Protein 5NFV (pdb70)

Organism: Francisella tularensis subsp. novicida (strain ATCC 15482 / CCUG 33449 / U112) (NCBI:txid401614)

Secondary structure (DSSP, 8-state):
---TTTT-BS---EEEEEEEEEEE-TTHHHHHHHHTHHHHHHHHHHHHHHHHHHHHHHHHHHHHHHHHH----HHHHHHHHHHHHHHTT---HHHHHHHHHHHHHHHHHHHHHHHTSHHHHTSSSGGGTS----HHHHHHHHHHHTT--SGGG-SS--SHHHHHHHHHHTTT-GGGGHHHHHHHHHHH--SS-TT-HHHIIIIIIHHHHHHHHHHHHHHHHH-GGGS-HHHHHHHTTTTTEES-BTTTTB---EE--HHHHT-SGGGGGSSSHHHHHHHHHHHH-B--TT-SSPBP-HHHHHHHHHHHHT-GGGGGGPPPPPPPPTT-----SS-------SHHHHHHHHHHHHHHHHH-B-TT--BHHHHHHHHHHHHHHT-S-TTS-EEETTHHHHHHHHHHTS-TTHHHHHHHHHHH---PPPSEEEHHHHHHHHHHHHHTS-SSS---HHHHHHHHHHTTHHHHHHHHHHHHHHHHHHHH--SS--GGGSGGGHHHHHHHHHHHHHHHHHHHHHHTT--------S-PPP--HHHHHHHHHHHHHHTTHHHHHHHHHHHHTSPP----EEE--TT-TTTTS---GGGHHHH-EEEEEETTEEEEEEE-SS---TTSHHHHHHTEEEEEEEEEEEE---HHHHHHHHHSSTTTHHHH---HHHHHHHHHTTT-SSPPPPTTS------HHHHHHHHHHHHHHHHH-TTGGGG---PPPGGG-SSHHHHHHHHHHHSEEEEEEEE-HHHHHHHHHTTSEEEEEEE-GGGSTT--SPPPHHHHHHHHHH-HHHHHS-SEEE-S--EEEEE---S----SB-TTS-EE-S-TT-SSSEE--SS-B-TTGGGGS-EEEEEEEEEESTTS----SHHHHHHHHHHHTGGG-EEEEEE--SS-SSEEEEE-TTS-EEEEEESSEE--SS--EEHHHHHHHHHHHHHHHHTTTPPP--HHHHHHHHHHHHHHHHHHHHHHHTEEEEEE---HHHHHHHHHHHHHHHHHHSB--TTS-TTSBTSTTB-B--SPPP--SGGGTTEETTEEEE--TT-SSS-TTT------------HHHHHHHHHTSSEEEEETTTTEEEEEEEGGGSS-SS---EEEEE--S-EEEE----EEEE-HHHHHHHHHHHTT---TT--B-HHHHHH---HHHHHHHHHHHHHHT--EE----EEEEEEE-TTS-EEESSS--TTS-SSHHHHHHHHHHHHHHHHHHHHHH--TTSPP--PPPHHHHHHHHHHS--

Radius of gyration: 39.19 Å; Cα contacts (8 Å, |Δi|>4): 1892; chains: 1; bounding box: 88×94×105 Å

GO terms:
  GO:0004530 deoxyribonuclease I activity (F, EXP)

Nearest PDB structures (foldseek):
  5nfv-assembly1_A  TM=1.001E+00  e=0.000E+00  Francisella tularensis subsp. novicida U112
  6i1l-assembly2_D  TM=9.624E-01  e=0.000E+00  Francisella tularensis subsp. novicida U112
  5ng6-assembly2_C  TM=7.417E-01  e=0.000E+00  Francisella tularensis subsp. novicida U112
  5ng6-assembly4_G  TM=7.381E-01  e=0.000E+00  Francisella tularensis subsp. novicida U112
  6gte-assembly1_A  TM=8.770E-01  e=0.000E+00  Francisella tularensis subsp. novicida U112

Solvent-accessible surface area: 66923 Å² total; per-residue (Å²): 210,77,20,10,0,92,138,10,24,45,72,2,29,27,89,59,76,0,161,7,30,2,56,38,48,73,95,0,55,103,30,1,132,82,108,24,8,12,131,82,2,43,131,41,31,114,12,38,118,38,0,60,63,0,0,34,58,4,0,26,77,0,6,58,78,8,0,68,62,4,70,2,49,73,115,43,0,78,79,4,9,72,14,35,70,120,48,90,219,49,132,62,96,94,14,87,143,68,30,103,57,4,37,52,63,0,24,142,71,0,13,110,93,0,67,119,19,125,54,34,121,34,0,37,58,66,46,0,9,44,27,164,194,12,43,0,20,97,34,0,90,90,5,96,118,110,71,92,125,11,12,162,101,52,103,79,0,91,71,13,69,45,0,16,127,11,1,88,63,7,129,68,40,26,72,23,0,96,38,20,12,94,83,33,91,54,5,2,19,70,106,100,52,88,63,0,0,4,50,40,0,0,40,26,1,0,23,48,0,3,43,0,43,40,46,4,84,42,2,73,120,105,3,75,147,8,6,74,76,112,67,2,46,129,20,0,30,111,0,0,30,9,92,51,7,35,114,73,79,104,110,93,117,79,71,1,41,1,76,48,0,3,48,8,1,0,0,5,20,1,2,16,15,56,4,0,24,46,1,29,12,2,3,34,11,8,97,45,112,91,75,89,73,51,41,73,0,1,38,52,10,3,68,82,47,9,133,138,76,131,28,149,68,1,133,152,27,132,5,48,70,2,89,100,1,29,39,21,124,82,151,70,75,34,109,91,52,101,183,25,129,14,0,18,40,0,0,56,47,0,46,46,12,8,103,115,17,52,76,45,120,5,95,83,117,88,26,2,71,99,7,0,35,83,19,1,70,36,1,108,50,115,156,35,59,20,48,84,0,21,0,40,32,53,152,23,8,40,71,11,0,84,90,32,22,114,60,126,39,15,2,34,47,3,26,121,69,65,106,105,144,259,104,173,157,46,98,29,30,14,1,67,46,0,49,84,2,2,67,36,23,14,164,130,134,101,120,144,182,53,26,130,4,120,96,0,5,38,28,2,19,41,2,15,107,16,8,95,89,8,40,127,45,56,104,76,6,32,123,30,0,131,104,9,84,86,148,57,94,84,55,0,16,65,44,110,8,57,110,19,5,97,42,0,28,60,1,0,42,50,4,26,71,0,6,94,56,0,93,5,1,50,36,21,151,48,142,84,172,87,114,158,60,94,56,33,110,95,4,3,97,5,0,42,51,0,13,148,37,1,30,73,0,71,52,9,30,39,44,0,83,69,4,7,77,84,187,22,184,63,80,117,86,24,55,2,1,5,58,2,30,33,9,6,48,17,12,21,67,84,102,14,44,64,5,0,3,3,4,1,28,34,112,126,89,24,14,0,0,0,2,4,74,153,46,39,137,13,3,49,88,141,11,30,165,118,35,148,17,171,15,18,100,6,8,19,4,37,42,3,64,20,0,76,146,46,0,23,132,31,0,16,38,105,186,25,54,176,99,14,106,18,60,154,48,16,50,96,0,50,30,35,1,8,16,21,135,142,24,97,47,63,195,87,106,121,61,82,156,50,63,55,117,9,0,46,77,1,0,53,11,0,43,112,2,7,69,92,21,100,73,30,119,101,28,40,35,201,49,29,91,23,115,176,4,95,19,14,65,68,0,15,95,38,0,36,31,50,0,12,70,11,59,68,50,52,0,27,75,82,40,0,60,40,4,8,89,103,11,66,0,2,5,0,20,0,54,27,148,25,30,36,110,205,48,207,54,163,32,60,37,70,3,27,6,1,82,0,0,14,34,148,107,0,40,141,74,14,8,0,16,0,24,18,97,5,68,2,28,18,38,71,82,72,51,105,120,150,93,67,63,67,33,137,101,52,29,83,44,198,41,206,84,28,93,107,181,97,21,87,66,129,132,58,68,34,142,51,111,130,59,6,68,70,32,9,38,0,49,0,25,0,22,0,4,33,79,27,78,48,40,114,143,14,48,84,72,0,14,97,13,0,67,132,62,8,152,80,3,38,0,0,0,0,25,83,26,172,124,12,24,3,17,18,0,0,0,29,46,180,4,47,4,67,83,38,70,25,6,11,76,23,49,117,146,126,57,85,43,65,48,54,85,112,11,60,63,9,53,158,53,72,100,64,6,157,159,36,31,65,67,49,81,89,12,115,89,94,15,42,30,3,3,47,73,0,8,88,43,0,0,86,21,0,28,118,44,28,0,0,0,0,0,14,46,89,199,38,101,67,78,15,3,32,53,3,3,58,37,0,2,73,48,0,11,4,5,8,34,86,111,56,101,40,79,117,48,0,0,10,3,66,0,12,0,0,0,28,62,46,118,55,78,196,132,18,40,79,19,22,0,0,0,0,4,0,45,37,32,68,6,69,135,0,0,2,23,2,0,0,11,31,37,19,148,12,168,63,107,46,35,73,114,6,58,108,34,0,52,70,3,51,135,1,30,25,38,107,121,111,37,14,1,48,2,24,3,29,5,151,71,21,74,104,189,79,5,153,28,154,25,70,0,3,0,97,17,12,0,21,64,86,67,244,164,118,24,114,90,14,92,0,22,106,38,3,43,107,15,1,137,116,57,96,20,130,17,42,141,22,60,71,4,63,82,36,3,25,58,42,93,58,138,162,0,0,38,76,0,6,52,1,0,58,26,0,6,63,6,44,0,58,155,129,114,15,2,4,1,0,11,34,42,128,118,30,83,30,16,28,3,125,162,16,83,170,50,18,0,72,26,36,36,0,0,5,0,1,1,1,0,1,2,0,20,16,0,9,27,59,2,105,117,34,123,120,87,144,201,31,81,21,65,11,120,68,122,65,0,32,118,61,1,39,90,67,72,102

Foldseek 3Di:
DAFLLFPQWLFAWDWDWFKFFWFFDDCQVVLCVVVVQAVVQVVVQLLVVLLLVLLLLVVQVLQVVLLLPDFAPLVLLVQLLVLVVVVVVDVDPVSVVSNCVSLLVRLVSSLVSSVPDPCVVQSLDLQCQANPVHPSVVVLVVCVVVVHFDCPVDDSQDTSVSNNVSSCVCNPQSVLCNVVSVLVCLCSDSDQDCNHLSCLLRVFFSVLLSLLLVLVVVCCVPPVPLDDQVLCCPQLVVLQWDQAQQVVRDRHIGGDGPVSCSSSSVSSQCSAQSNLLSVQCLQAFAADPVAPDTRGHPLRSLVVVCVVVVHCVSVVSRGDRRDHRHSDDDDHPYDDFDADQALLSLLVVVLVLVVLQQPDAAPVRDHLLVLLLVLLVCVLVVVDDQQFFWFFPDVLQLVLCCVQVVGRCLQVVLLVCVVVLVPDDDRIDGSVSSQVSQVVVCVVDDPVNGGHVSSSSVVSNPLSCLVVVLVVLSVVSVVVCVVGNDDNPRCCLPLVVLVVLLSSVVNLVSLVVSLSNLVRRDDDPNDDPPDDGHHDVVSCRRSVVSSVSSVVSPSSVVNSLVSNLDDDDFPFKGFRQLPASLQFQDQAPVCQLRNQWWWKAADNFIKIKGFRNVDRCCPPDVNLVVQFDAGIKTKHKFADPPCVPRLCCVCCPPVCVVVLPDDVLLVVCQQQVLLAQPDDHDPPGHNDHHDQVNVLVNVVSSVSVQCVDPPNVVLVQDDDDSVPDPHNVVVVLSCRQSRIAIDITRGDPVSVSVCVVVNRMTMIIGDDPCPDPPHPDQDDLSVLLVVLQPDPVCRVRPFKHWHTPKTKMKGAQRDAWDQPFAAQDWAADDAPLAPDRTDGHRHTDTVVVVSNGMTMMIITMMMGSSSRHADDPQQVVLLVSCLVVVQQEWAWFWDDDPVALIWIFIAHLLLFTPDTDGLQWDDDPRGIHGCPVVLVVLVVCCVVCVVSSRDRDCSVVSLVVSLVRVLVVVVVVCRVRVYFYEYEDDPVSVVSVLSSVQVNQVCLQWAADSPDDCPRARHSNITRRQFHHDDDSVVCPQHTGSYGYAHLPLLFAAAQQQRDADPQPDDDDALVVLLVSLLQWPFWWADPVVQWIKTWHFQCSDDDNPGGDIAIFILDDWFWDDDDVFIDIDRLRVVVVVLCVVVVNDRNVGDTCSVVLSPDRDRVSSNSVSVSVVRSNDQAHDGCGWGWARGAAPVRDIDTLCDHDPRTHNTRSSSSSSLSSVLVSVLSVQSNPDDPPDDGDSHDDPVNSSVCSNPSND

InterPro domains:
  IPR027620 CRISPR-associated endonuclease Cas12a [TIGR04330] (4-1299)
  IPR040787 Cas12a, REC1 domain [PF18501] (48-328)
  IPR040852 Cas12a, RuvC nuclease domain [PF18516] (892-1299)
  IPR040882 Cas12a, nuclease domain [PF18510] (1085-1245)
  IPR053993 Cas12a, PI domain [PF22222] (663-762)
  IPR054116 Cas12a, REC2 domain [PF21918] (344-587)

B-factor: mean 70.41, std 25.53, range [25.02, 301.12]

Structure (mmCIF, N/CA/C/O backbone):
data_5NFV
#
_entry.id   5NFV
#
_cell.length_a   82.421
_cell.length_b   143.703
_cell.length_c   84.628
_cell.angle_alpha   90.00
_cell.angle_beta   94.16
_cell.angle_gamma   90.00
#
_symmetry.space_group_name_H-M   'P 1 21 1'
#
loop_
_entity.id
_entity.type
_entity.pdbx_description
1 polymer 'CRISPR-associated endonuclease Cpf1'
2 polymer pre-crRNA
3 polymer 'DNA target strand'
4 polymer 'DNA non-target strand'
5 non-polymer 'MAGNESIUM ION'
6 non-polymer 2-[3-(2-HYDROXY-1,1-DIHYDROXYMETHYL-ETHYLAMINO)-PROPYLAMINO]-2-HYDROXYMETHYL-PROPANE-1,3-DIOL
7 water water
#
loop_
_atom_site.group_PDB
_atom_site.id
_atom_site.type_symbol
_atom_site.label_atom_id
_atom_site.label_alt_id
_atom_site.label_comp_id
_atom_site.label_asym_id
_atom_site.label_entity_id
_atom_site.label_seq_id
_atom_site.pdbx_PDB_ins_code
_atom_site.Cartn_x
_atom_site.Cartn_y
_atom_site.Cartn_z
_atom_site.occupancy
_atom_site.B_iso_or_equiv
_atom_site.auth_seq_id
_atom_site.auth_comp_id
_atom_site.auth_asym_id
_atom_site.auth_atom_id
_atom_site.pdbx_PDB_model_num
ATOM 1 N N . ASN A 1 2 ? 115.498 -39.731 260.423 1.00 108.68 0 ASN A N 1
ATOM 2 C CA . ASN A 1 2 ? 115.916 -38.341 260.274 1.00 107.04 0 ASN A CA 1
ATOM 3 C C . ASN A 1 2 ? 114.741 -37.437 259.906 1.00 102.83 0 ASN A C 1
ATOM 4 O O . ASN A 1 2 ? 114.931 -36.363 259.335 1.00 104.08 0 ASN A O 1
ATOM 9 N N . ALA A 1 3 ? 113.529 -37.875 260.232 1.00 95.65 1 ALA A N 1
ATOM 10 C CA . ALA A 1 3 ? 112.324 -37.098 259.977 1.00 80.15 1 ALA A CA 1
ATOM 11 C C . ALA A 1 3 ? 111.936 -36.310 261.223 1.00 66.53 1 ALA A C 1
ATOM 12 O O . ALA A 1 3 ? 111.959 -36.838 262.340 1.00 67.53 1 ALA A O 1
ATOM 14 N N . SER A 1 4 ? 111.574 -35.048 261.022 1.00 56.82 2 SER A N 1
ATOM 15 C CA . SER A 1 4 ? 111.254 -34.172 262.140 1.00 52.82 2 SER A CA 1
ATOM 16 C C . SER A 1 4 ? 109.954 -34.590 262.813 1.00 51.87 2 SER A C 1
ATOM 17 O O . SER A 1 4 ? 108.990 -34.984 262.152 1.00 54.86 2 SER A O 1
ATOM 20 N N . ILE A 1 5 ? 109.932 -34.493 264.144 1.00 46.80 3 ILE A N 1
ATOM 21 C CA . ILE A 1 5 ? 108.701 -34.729 264.885 1.00 44.33 3 ILE A CA 1
ATOM 22 C C . ILE A 1 5 ? 107.662 -33.661 264.585 1.00 45.43 3 ILE A C 1
ATOM 23 O O . ILE A 1 5 ? 106.474 -33.858 264.863 1.00 53.00 3 ILE A O 1
ATOM 28 N N . TYR A 1 6 ? 108.080 -32.519 264.047 1.00 39.57 4 TYR A N 1
ATOM 29 C CA . TYR A 1 6 ? 107.169 -31.447 263.678 1.00 41.14 4 TYR A CA 1
ATOM 30 C C . TYR A 1 6 ? 106.628 -31.611 262.262 1.00 45.40 4 TYR A C 1
ATOM 31 O O . TYR A 1 6 ? 105.973 -30.700 261.742 1.00 44.76 4 TYR A O 1
ATOM 40 N N . GLN A 1 7 ? 106.872 -32.764 261.642 1.00 45.75 5 GLN A N 1
ATOM 41 C CA . GLN A 1 7 ? 106.535 -32.968 260.237 1.00 51.52 5 GLN A CA 1
ATOM 42 C C . GLN A 1 7 ? 105.064 -32.691 259.946 1.00 52.82 5 GLN A C 1
ATOM 43 O O . GLN A 1 7 ? 104.729 -32.135 258.895 1.00 52.41 5 GLN A O 1
ATOM 49 N N . GLU A 1 8 ? 104.171 -33.088 260.849 1.00 54.13 6 GLU A N 1
ATOM 50 C CA . GLU A 1 8 ? 102.747 -32.898 260.617 1.00 54.28 6 GLU A CA 1
ATOM 51 C C . GLU A 1 8 ? 102.271 -31.485 260.918 1.00 53.03 6 GLU A C 1
ATOM 52 O O . GLU A 1 8 ? 101.094 -31.189 260.695 1.00 52.87 6 GLU A O 1
ATOM 58 N N . PHE A 1 9 ? 103.142 -30.608 261.420 1.00 53.41 7 PHE A N 1
ATOM 59 C CA . PHE A 1 9 ? 102.747 -29.235 261.729 1.00 46.22 7 PHE A CA 1
ATOM 60 C C . PHE A 1 9 ? 103.069 -28.355 260.527 1.00 48.95 7 PHE A C 1
ATOM 61 O O . PHE A 1 9 ? 104.070 -27.638 260.469 1.00 51.49 7 PHE A O 1
ATOM 69 N N . VAL A 1 10 ? 102.159 -28.404 259.565 1.00 51.25 8 VAL A N 1
ATOM 70 C CA . VAL A 1 10 ? 102.327 -27.810 258.249 1.00 45.91 8 VAL A CA 1
ATOM 71 C C . VAL A 1 10 ? 100.939 -27.472 257.728 1.00 42.75 8 VAL A C 1
ATOM 72 O O . VAL A 1 10 ? 99.983 -28.216 257.961 1.00 43.30 8 VAL A O 1
ATOM 76 N N . ASN A 1 11 ? 100.818 -26.340 257.041 1.00 41.30 9 ASN A N 1
ATOM 77 C CA . ASN A 1 11 ? 99.517 -25.879 256.560 1.00 43.81 9 ASN A CA 1
ATOM 78 C C . ASN A 1 11 ? 98.500 -25.835 257.700 1.00 49.44 9 ASN A C 1
ATOM 79 O O . ASN A 1 11 ? 97.336 -26.207 257.539 1.00 58.23 9 ASN A O 1
ATOM 84 N N . LYS A 1 12 ? 98.946 -25.374 258.871 1.00 41.38 10 LYS A N 1
ATOM 85 C CA . LYS A 1 12 ? 98.099 -25.420 260.057 1.00 39.45 10 LYS A CA 1
ATOM 86 C C . LYS A 1 12 ? 97.117 -24.257 260.098 1.00 39.42 10 LYS A C 1
ATOM 87 O O . LYS A 1 12 ? 95.923 -24.451 260.348 1.00 46.62 10 LYS A O 1
ATOM 93 N N . TYR A 1 13 ? 97.595 -23.040 259.872 1.00 32.13 11 TYR A N 1
ATOM 94 C CA . TYR A 1 13 ? 96.707 -21.893 259.930 1.00 36.50 11 TYR A CA 1
ATOM 95 C C . TYR A 1 13 ? 97.192 -20.839 258.947 1.00 38.65 11 TYR A C 1
ATOM 96 O O . TYR A 1 13 ? 98.363 -20.803 258.564 1.00 41.03 11 TYR A O 1
ATOM 105 N N . SER A 1 14 ? 96.269 -19.991 258.534 1.00 31.45 12 SER A N 1
ATOM 106 C CA . SER A 1 14 ? 96.557 -18.985 257.530 1.00 38.32 12 SER A CA 1
ATOM 107 C C . SER A 1 14 ? 97.123 -17.734 258.181 1.00 36.84 12 SER A C 1
ATOM 108 O O . SER A 1 14 ? 96.900 -17.464 259.364 1.00 33.22 12 SER A O 1
ATOM 111 N N . LEU A 1 15 ? 97.851 -16.955 257.386 1.00 29.77 13 LEU A N 1
ATOM 112 C CA . LEU A 1 15 ? 98.177 -15.609 257.824 1.00 33.76 13 LEU A CA 1
ATOM 113 C C . LEU A 1 15 ? 98.313 -14.710 256.608 1.00 42.42 13 LEU A C 1
ATOM 114 O O . LEU A 1 15 ? 98.435 -15.173 255.474 1.00 41.96 13 LEU A O 1
ATOM 119 N N . SER A 1 16 ? 98.258 -13.410 256.862 1.00 43.95 14 SER A N 1
ATOM 120 C CA . SER A 1 16 ? 98.320 -12.402 255.819 1.00 38.50 14 SER A CA 1
ATOM 121 C C . SER A 1 16 ? 99.681 -11.726 255.845 1.00 37.34 14 SER A C 1
ATOM 122 O O . SER A 1 16 ? 100.222 -11.435 256.918 1.00 43.09 14 SER A O 1
ATOM 125 N N . LYS A 1 17 ? 100.230 -11.489 254.659 1.00 33.92 15 LYS A N 1
ATOM 126 C CA . LYS A 1 17 ? 101.540 -10.877 254.514 1.00 35.65 15 LYS A CA 1
ATOM 127 C C . LYS A 1 17 ? 101.470 -9.871 253.379 1.00 45.82 15 LYS A C 1
ATOM 128 O O . LYS A 1 17 ? 100.543 -9.894 252.570 1.00 51.25 15 LYS A O 1
ATOM 134 N N . THR A 1 18 ? 102.442 -8.967 253.325 1.00 40.90 16 THR A N 1
ATOM 135 C CA . THR A 1 18 ? 102.550 -8.057 252.192 1.00 43.87 16 THR A CA 1
ATOM 136 C C . THR A 1 18 ? 103.976 -8.084 251.676 1.00 39.62 16 THR A C 1
ATOM 137 O O . THR A 1 18 ? 104.924 -7.873 252.441 1.00 33.72 16 THR A O 1
ATOM 141 N N . LEU A 1 19 ? 104.121 -8.352 250.385 1.00 33.40 17 LEU A N 1
ATOM 142 C CA . LEU A 1 19 ? 105.418 -8.384 249.735 1.00 36.22 17 LEU A CA 1
ATOM 143 C C . LEU A 1 19 ? 105.674 -7.051 249.043 1.00 45.00 17 LEU A C 1
ATOM 144 O O . LEU A 1 19 ? 104.750 -6.406 248.543 1.00 51.36 17 LEU A O 1
ATOM 149 N N . ARG A 1 20 ? 106.933 -6.626 249.035 1.00 45.11 18 ARG A N 1
ATOM 150 C CA . ARG A 1 20 ? 107.298 -5.310 248.531 1.00 40.32 18 ARG A CA 1
ATOM 151 C C . ARG A 1 20 ? 108.330 -5.441 247.423 1.00 40.59 18 ARG A C 1
ATOM 152 O O . ARG A 1 20 ? 109.321 -6.165 247.568 1.00 35.63 18 ARG A O 1
ATOM 160 N N . PHE A 1 21 ? 108.095 -4.730 246.323 1.00 43.00 19 PHE A N 1
ATOM 161 C CA . PHE A 1 21 ? 108.975 -4.769 245.166 1.00 41.84 19 PHE A CA 1
ATOM 162 C C . PHE A 1 21 ? 109.171 -3.361 244.629 1.00 40.89 19 PHE A C 1
ATOM 163 O O . PHE A 1 21 ? 108.413 -2.436 244.936 1.00 39.70 19 PHE A O 1
ATOM 171 N N . GLU A 1 22 ? 110.206 -3.217 243.815 1.00 41.36 20 GLU A N 1
ATOM 172 C CA . GLU A 1 22 ? 110.396 -2.016 243.024 1.00 49.49 20 GLU A CA 1
ATOM 173 C C . GLU A 1 22 ? 109.729 -2.205 241.668 1.00 49.44 20 GLU A C 1
ATOM 174 O O . GLU A 1 22 ? 109.744 -3.302 241.104 1.00 43.16 20 GLU A O 1
ATOM 180 N N . LEU A 1 23 ? 109.130 -1.136 241.155 1.00 51.16 21 LEU A N 1
ATOM 181 C CA . LEU A 1 23 ? 108.551 -1.136 239.818 1.00 47.07 21 LEU A CA 1
ATOM 182 C C . LEU A 1 23 ? 109.509 -0.406 238.887 1.00 46.43 21 LEU A C 1
ATOM 183 O O . LEU A 1 23 ? 109.791 0.781 239.090 1.00 42.43 21 LEU A O 1
ATOM 188 N N . ILE A 1 24 ? 110.031 -1.122 237.894 1.00 45.59 22 ILE A N 1
ATOM 189 C CA . ILE A 1 24 ? 110.925 -0.545 236.893 1.00 50.84 22 ILE A CA 1
ATOM 190 C C . ILE A 1 24 ? 110.082 -0.172 235.674 1.00 53.59 22 ILE A C 1
ATOM 191 O O . ILE A 1 24 ? 109.589 -1.077 234.978 1.00 50.05 22 ILE A O 1
ATOM 196 N N . PRO A 1 25 ? 109.897 1.111 235.374 1.00 57.64 23 PRO A N 1
ATOM 197 C CA . PRO A 1 25 ? 109.174 1.477 234.149 1.00 52.24 23 PRO A CA 1
ATOM 198 C C . PRO A 1 25 ? 109.820 0.846 232.923 1.00 54.73 23 PRO A C 1
ATOM 199 O O . PRO A 1 25 ? 111.046 0.784 232.806 1.00 47.01 23 PRO A O 1
ATOM 203 N N . GLN A 1 26 ? 108.977 0.377 232.006 1.00 52.59 24 GLN A N 1
ATOM 204 C CA . GLN A 1 26 ? 109.412 -0.343 230.817 1.00 55.30 24 GLN A CA 1
ATOM 205 C C . GLN A 1 26 ? 109.099 0.468 229.568 1.00 59.21 24 GLN A C 1
ATOM 206 O O . GLN A 1 26 ? 107.967 0.932 229.392 1.00 62.93 24 GLN A O 1
ATOM 212 N N . GLY A 1 27 ? 110.098 0.633 228.706 1.00 62.85 25 GLY A N 1
ATOM 213 C CA . GLY A 1 27 ? 109.841 1.226 227.400 1.00 57.81 25 GLY A CA 1
ATOM 214 C C . GLY A 1 27 ? 109.577 2.716 227.507 1.00 59.98 25 GLY A C 1
ATOM 215 O O . GLY A 1 27 ? 110.294 3.451 228.197 1.00 63.87 25 GLY A O 1
ATOM 216 N N . LYS A 1 28 ? 108.551 3.183 226.801 1.00 67.43 26 LYS A N 1
ATOM 217 C CA . LYS A 1 28 ? 108.186 4.594 226.807 1.00 70.14 26 LYS A CA 1
ATOM 218 C C . LYS A 1 28 ? 107.236 4.943 227.948 1.00 66.48 26 LYS A C 1
ATOM 219 O O . LYS A 1 28 ? 106.660 6.033 227.947 1.00 65.15 26 LYS A O 1
ATOM 225 N N . THR A 1 29 ? 107.080 4.046 228.925 1.00 63.86 27 THR A N 1
ATOM 226 C CA . THR A 1 29 ? 106.138 4.269 230.017 1.00 64.83 27 THR A CA 1
ATOM 227 C C . THR A 1 29 ? 106.473 5.537 230.794 1.00 65.24 27 THR A C 1
ATOM 228 O O . THR A 1 29 ? 105.628 6.426 230.946 1.00 66.90 27 THR A O 1
ATOM 232 N N . LEU A 1 30 ? 107.700 5.633 231.312 1.00 61.68 28 LEU A N 1
ATOM 233 C CA . LEU A 1 30 ? 108.054 6.785 232.138 1.00 58.83 28 LEU A CA 1
ATOM 234 C C . LEU A 1 30 ? 107.878 8.096 231.373 1.00 61.51 28 LEU A C 1
ATOM 235 O O . LEU A 1 30 ? 107.345 9.075 231.913 1.00 62.05 28 LEU A O 1
ATOM 240 N N . GLU A 1 31 ? 108.312 8.136 230.113 1.00 57.07 29 GLU A N 1
ATOM 241 C CA . GLU A 1 31 ? 108.145 9.360 229.340 1.00 65.06 29 GLU A CA 1
ATOM 242 C C . GLU A 1 31 ? 106.676 9.721 229.169 1.00 65.80 29 GLU A C 1
ATOM 243 O O . GLU A 1 31 ? 106.329 10.907 229.160 1.00 69.25 29 GLU A O 1
ATOM 249 N N . ASN A 1 32 ? 105.797 8.726 229.040 1.00 61.44 30 ASN A N 1
ATOM 250 C CA . ASN A 1 32 ? 104.374 9.028 228.923 1.00 61.21 30 ASN A CA 1
ATOM 251 C C . ASN A 1 32 ? 103.798 9.504 230.255 1.00 62.40 30 ASN A C 1
ATOM 252 O O . ASN A 1 32 ? 103.007 10.458 230.293 1.00 62.81 30 ASN A O 1
ATOM 257 N N . ILE A 1 33 ? 104.200 8.864 231.359 1.00 55.62 31 ILE A N 1
ATOM 258 C CA . ILE A 1 33 ? 103.823 9.332 232.692 1.00 59.27 31 ILE A CA 1
ATOM 259 C C . ILE A 1 33 ? 104.161 10.809 232.841 1.00 64.27 31 ILE A C 1
ATOM 260 O O . ILE A 1 33 ? 103.302 11.640 233.158 1.00 56.38 31 ILE A O 1
ATOM 265 N N . LYS A 1 34 ? 105.435 11.150 232.632 1.00 70.87 32 LYS A N 1
ATOM 266 C CA . LYS A 1 34 ? 105.851 12.539 232.743 1.00 72.85 32 LYS A CA 1
ATOM 267 C C . LYS A 1 34 ? 105.160 13.412 231.709 1.00 80.08 32 LYS A C 1
ATOM 268 O O . LYS A 1 34 ? 105.001 14.617 231.937 1.00 83.36 32 LYS A O 1
ATOM 274 N N . ALA A 1 35 ? 104.724 12.825 230.590 1.00 83.78 33 ALA A N 1
ATOM 275 C CA . ALA A 1 35 ? 104.019 13.586 229.564 1.00 83.97 33 ALA A CA 1
ATOM 276 C C . ALA A 1 35 ? 102.626 13.995 230.020 1.00 80.48 33 ALA A C 1
ATOM 277 O O . ALA A 1 35 ? 102.127 15.049 229.606 1.00 80.88 33 ALA A O 1
ATOM 279 N N . ARG A 1 36 ? 101.973 13.178 230.849 1.00 75.68 34 ARG A N 1
ATOM 280 C CA . ARG A 1 36 ? 100.694 13.562 231.437 1.00 71.84 34 ARG A CA 1
ATOM 281 C C . ARG A 1 36 ? 100.833 14.129 232.846 1.00 67.06 34 ARG A C 1
ATOM 282 O O . ARG A 1 36 ? 99.827 14.527 233.442 1.00 63.46 34 ARG A O 1
ATOM 290 N N . GLY A 1 37 ? 102.047 14.186 233.386 1.00 66.44 35 GLY A N 1
ATOM 291 C CA . GLY A 1 37 ? 102.250 14.755 234.710 1.00 69.46 35 GLY A CA 1
ATOM 292 C C . GLY A 1 37 ? 101.536 14.014 235.820 1.00 69.43 35 GLY A C 1
ATOM 293 O O . GLY A 1 37 ? 101.019 14.642 236.753 1.00 67.02 35 GLY A O 1
ATOM 294 N N . LEU A 1 38 ? 101.502 12.683 235.744 1.00 68.47 36 LEU A N 1
ATOM 295 C CA . LEU A 1 38 ? 100.758 11.906 236.729 1.00 63.43 36 LEU A CA 1
ATOM 296 C C . LEU A 1 38 ? 101.418 11.961 238.101 1.00 64.67 36 LEU A C 1
ATOM 297 O O . LEU A 1 38 ? 100.731 12.070 239.123 1.00 64.00 36 LEU A O 1
ATOM 302 N N . ILE A 1 39 ? 102.749 11.894 238.140 1.00 63.93 37 ILE A N 1
ATOM 303 C CA . ILE A 1 39 ? 103.469 11.768 239.405 1.00 62.53 37 ILE A CA 1
ATOM 304 C C . ILE A 1 39 ? 103.300 13.027 240.250 1.00 62.58 37 ILE A C 1
ATOM 305 O O . ILE A 1 39 ? 102.910 12.963 241.425 1.00 54.89 37 ILE A O 1
ATOM 310 N N . LEU A 1 40 ? 103.606 14.191 239.665 1.00 67.66 38 LEU A N 1
ATOM 311 C CA . LEU A 1 40 ? 103.423 15.450 240.380 1.00 69.92 38 LEU A CA 1
ATOM 312 C C . LEU A 1 40 ? 101.974 15.632 240.805 1.00 70.39 38 LEU A C 1
ATOM 313 O O . LEU A 1 40 ? 101.693 16.086 241.923 1.00 75.23 38 LEU A O 1
ATOM 318 N N . ASP A 1 41 ? 101.040 15.283 239.921 1.00 65.50 39 ASP A N 1
ATOM 319 C CA . ASP A 1 41 ? 99.632 15.351 240.281 1.00 67.82 39 ASP A CA 1
ATOM 320 C C . ASP A 1 41 ? 99.338 14.493 241.504 1.00 64.53 39 ASP A C 1
ATOM 321 O O . ASP A 1 41 ? 98.523 14.870 242.351 1.00 62.49 39 ASP A O 1
ATOM 326 N N . ASP A 1 42 ? 99.996 13.337 241.617 1.00 65.82 40 ASP A N 1
ATOM 327 C CA . ASP A 1 42 ? 99.748 12.468 242.760 1.00 65.72 40 ASP A CA 1
ATOM 328 C C . ASP A 1 42 ? 100.401 13.000 244.027 1.00 61.49 40 ASP A C 1
ATOM 329 O O . ASP A 1 42 ? 99.892 12.763 245.128 1.00 57.85 40 ASP A O 1
ATOM 334 N N . GLU A 1 43 ? 101.521 13.711 243.904 1.00 60.83 41 GLU A N 1
ATOM 335 C CA . GLU A 1 43 ? 102.070 14.403 245.065 1.00 64.08 41 GLU A CA 1
ATOM 336 C C . GLU A 1 43 ? 101.088 15.452 245.576 1.00 73.31 41 GLU A C 1
ATOM 337 O O . GLU A 1 43 ? 100.695 15.451 246.757 1.00 81.12 41 GLU A O 1
ATOM 343 N N . LYS A 1 44 ? 100.667 16.348 244.681 1.00 75.54 42 LYS A N 1
ATOM 344 C CA . LYS A 1 44 ? 99.641 17.325 245.019 1.00 76.45 42 LYS A CA 1
ATOM 345 C C . LYS A 1 44 ? 98.428 16.647 245.649 1.00 72.28 42 LYS A C 1
ATOM 346 O O . LYS A 1 44 ? 97.896 17.113 246.661 1.00 72.28 42 LYS A O 1
ATOM 352 N N . ARG A 1 45 ? 97.990 15.526 245.069 1.00 64.62 43 ARG A N 1
ATOM 353 C CA . ARG A 1 45 ? 96.808 14.847 245.582 1.00 62.04 43 ARG A CA 1
ATOM 354 C C . ARG A 1 45 ? 97.050 14.259 246.961 1.00 65.85 43 ARG A C 1
ATOM 355 O O . ARG A 1 45 ? 96.122 14.196 247.772 1.00 69.45 43 ARG A O 1
ATOM 363 N N . ALA A 1 46 ? 98.273 13.811 247.248 1.00 63.53 44 ALA A N 1
ATOM 364 C CA . ALA A 1 46 ? 98.563 13.290 248.580 1.00 55.03 44 ALA A CA 1
ATOM 365 C C . ALA A 1 46 ? 98.471 14.395 249.624 1.00 60.53 44 ALA A C 1
ATOM 366 O O . ALA A 1 46 ? 97.847 14.218 250.681 1.00 57.36 44 ALA A O 1
ATOM 368 N N . LYS A 1 47 ? 99.067 15.557 249.333 1.00 63.36 45 LYS A N 1
ATOM 369 C CA . LYS A 1 47 ? 98.975 16.671 250.275 1.00 57.05 45 LYS A CA 1
ATOM 370 C C . LYS A 1 47 ? 97.531 17.146 250.430 1.00 61.33 45 LYS A C 1
ATOM 371 O O . LYS A 1 47 ? 97.048 17.366 251.552 1.00 64.41 45 LYS A O 1
ATOM 377 N N . ASP A 1 48 ? 96.819 17.295 249.309 1.00 63.66 46 ASP A N 1
ATOM 378 C CA . ASP A 1 48 ? 95.414 17.690 249.363 1.00 67.31 46 ASP A CA 1
ATOM 379 C C . ASP A 1 48 ? 94.584 16.683 250.148 1.00 65.20 46 ASP A C 1
ATOM 380 O O . ASP A 1 48 ? 93.656 17.059 250.869 1.00 62.39 46 ASP A O 1
ATOM 385 N N . TYR A 1 49 ? 94.898 15.395 250.004 1.00 62.06 47 TYR A N 1
ATOM 386 C CA . TYR A 1 49 ? 94.189 14.350 250.732 1.00 53.58 47 TYR A CA 1
ATOM 387 C C . TYR A 1 49 ? 94.412 14.498 252.230 1.00 53.27 47 TYR A C 1
ATOM 388 O O . TYR A 1 49 ? 93.458 14.471 253.021 1.00 58.28 47 TYR A O 1
ATOM 397 N N . LYS A 1 50 ? 95.672 14.674 252.640 1.00 47.09 48 LYS A N 1
ATOM 398 C CA . LYS A 1 50 ? 95.950 14.956 254.045 1.00 52.31 48 LYS A CA 1
ATOM 399 C C . LYS A 1 50 ? 95.099 16.122 254.544 1.00 54.48 48 LYS A C 1
ATOM 400 O O . LYS A 1 50 ? 94.426 16.025 255.580 1.00 53.83 48 LYS A O 1
ATOM 406 N N . LYS A 1 51 ? 95.096 17.229 253.799 1.00 55.26 49 LYS A N 1
ATOM 407 C CA . LYS A 1 51 ? 94.326 18.396 254.221 1.00 61.79 49 LYS A CA 1
ATOM 408 C C . LYS A 1 51 ? 92.838 18.068 254.340 1.00 59.23 49 LYS A C 1
ATOM 409 O O . LYS A 1 51 ? 92.182 18.449 255.317 1.00 53.93 49 LYS A O 1
ATOM 415 N N . ALA A 1 52 ? 92.286 17.365 253.348 1.00 59.51 50 ALA A N 1
ATOM 416 C CA . ALA A 1 52 ? 90.876 16.993 253.398 1.00 57.67 50 ALA A CA 1
ATOM 417 C C . ALA A 1 52 ? 90.563 16.183 254.648 1.00 59.32 50 ALA A C 1
ATOM 418 O O . ALA A 1 52 ? 89.546 16.420 255.316 1.00 57.42 50 ALA A O 1
ATOM 420 N N . LYS A 1 53 ? 91.430 15.223 254.986 1.00 56.77 51 LYS A N 1
ATOM 421 C CA . LYS A 1 53 ? 91.229 14.475 256.219 1.00 52.15 51 LYS A CA 1
ATOM 422 C C . LYS A 1 53 ? 91.293 15.383 257.440 1.00 48.17 51 LYS A C 1
ATOM 423 O O . LYS A 1 53 ? 90.573 15.153 258.419 1.00 46.70 51 LYS A O 1
ATOM 429 N N . GLN A 1 54 ? 92.125 16.425 257.402 1.00 49.62 52 GLN A N 1
ATOM 430 C CA . GLN A 1 54 ? 92.180 17.344 258.538 1.00 55.00 52 GLN A CA 1
ATOM 431 C C . GLN A 1 54 ? 90.891 18.150 258.668 1.00 60.25 52 GLN A C 1
ATOM 432 O O . GLN A 1 54 ? 90.406 18.385 259.782 1.00 61.72 52 GLN A O 1
ATOM 438 N N . ILE A 1 55 ? 90.325 18.581 257.541 1.00 61.96 53 ILE A N 1
ATOM 439 C CA . ILE A 1 55 ? 89.061 19.315 257.558 1.00 58.77 53 ILE A CA 1
ATOM 440 C C . ILE A 1 55 ? 87.948 18.433 258.112 1.00 58.49 53 ILE A C 1
ATOM 441 O O . ILE A 1 55 ? 87.257 18.791 259.080 1.00 63.01 53 ILE A O 1
ATOM 446 N N . ILE A 1 56 ? 87.759 17.261 257.500 1.00 55.25 54 ILE A N 1
ATOM 447 C CA . ILE A 1 56 ? 86.762 16.318 257.997 1.00 54.33 54 ILE A CA 1
ATOM 448 C C . ILE A 1 56 ? 86.972 16.061 259.482 1.00 57.99 54 ILE A C 1
ATOM 449 O O . ILE A 1 56 ? 86.011 15.960 260.252 1.00 61.42 54 ILE A O 1
ATOM 454 N N . ASP A 1 57 ? 88.233 15.962 259.909 1.00 56.14 55 ASP A N 1
ATOM 455 C CA . ASP A 1 57 ? 88.515 15.739 261.322 1.00 59.07 55 ASP A CA 1
ATOM 456 C C . ASP A 1 57 ? 88.033 16.907 262.171 1.00 59.82 55 ASP A C 1
ATOM 457 O O . ASP A 1 57 ? 87.521 16.708 263.278 1.00 56.89 55 ASP A O 1
ATOM 462 N N . LYS A 1 58 ? 88.196 18.136 261.675 1.00 61.75 56 LYS A N 1
ATOM 463 C CA . LYS A 1 58 ? 87.629 19.289 262.369 1.00 66.97 56 LYS A CA 1
ATOM 464 C C . LYS A 1 58 ? 86.123 19.133 262.538 1.00 68.11 56 LYS A C 1
ATOM 465 O O . LYS A 1 58 ? 85.583 19.306 263.642 1.00 67.29 56 LYS A O 1
ATOM 471 N N . TYR A 1 59 ? 85.425 18.799 261.448 1.00 65.25 57 TYR A N 1
ATOM 472 C CA . TYR A 1 59 ? 83.983 18.591 261.540 1.00 63.28 57 TYR A CA 1
ATOM 473 C C . TYR A 1 59 ? 83.645 17.526 262.581 1.00 61.03 57 TYR A C 1
ATOM 474 O O . TYR A 1 59 ? 82.730 17.708 263.399 1.00 62.03 57 TYR A O 1
ATOM 483 N N . HIS A 1 60 ? 84.381 16.413 262.573 1.00 57.42 58 HIS A N 1
ATOM 484 C CA . HIS A 1 60 ? 84.186 15.381 263.585 1.00 58.76 58 HIS A CA 1
ATOM 485 C C . HIS A 1 60 ? 84.340 15.954 264.988 1.00 57.63 58 HIS A C 1
ATOM 486 O O . HIS A 1 60 ? 83.503 15.715 265.862 1.00 52.29 58 HIS A O 1
ATOM 493 N N . GLN A 1 61 ? 85.411 16.719 265.222 1.00 57.73 59 GLN A N 1
ATOM 494 C CA . GLN A 1 61 ? 85.665 17.265 266.552 1.00 55.42 59 GLN A CA 1
ATOM 495 C C . GLN A 1 61 ? 84.506 18.128 267.024 1.00 64.57 59 GLN A C 1
ATOM 496 O O . GLN A 1 61 ? 84.039 17.994 268.163 1.00 69.11 59 GLN A O 1
ATOM 502 N N . PHE A 1 62 ? 84.037 19.041 266.169 1.00 64.76 60 PHE A N 1
ATOM 503 C CA . PHE A 1 62 ? 82.888 19.852 266.554 1.00 61.76 60 PHE A CA 1
ATOM 504 C C . PHE A 1 62 ? 81.693 18.970 266.886 1.00 57.46 60 PHE A C 1
ATOM 505 O O . PHE A 1 62 ? 81.047 19.144 267.929 1.00 60.25 60 PHE A O 1
ATOM 513 N N . PHE A 1 63 ? 81.404 17.989 266.028 1.00 53.86 61 PHE A N 1
ATOM 514 C CA . PHE A 1 63 ? 80.269 17.108 266.289 1.00 53.65 61 PHE A CA 1
ATOM 515 C C . PHE A 1 63 ? 80.396 16.429 267.650 1.00 58.97 61 PHE A C 1
ATOM 516 O O . PHE A 1 63 ? 79.458 16.442 268.454 1.00 66.40 61 PHE A O 1
ATOM 524 N N . ILE A 1 64 ? 81.554 15.827 267.921 1.00 55.90 62 ILE A N 1
ATOM 525 C CA . ILE A 1 64 ? 81.777 15.160 269.201 1.00 58.39 62 ILE A CA 1
ATOM 526 C C . ILE A 1 64 ? 81.551 16.134 270.353 1.00 59.82 62 ILE A C 1
ATOM 527 O O . ILE A 1 64 ? 80.872 15.814 271.336 1.00 62.37 62 ILE A O 1
ATOM 532 N N . GLU A 1 65 ? 82.108 17.342 270.243 1.00 58.23 63 GLU A N 1
ATOM 533 C CA . GLU A 1 65 ? 81.982 18.316 271.324 1.00 62.44 63 GLU A CA 1
ATOM 534 C C . GLU A 1 65 ? 80.520 18.647 271.606 1.00 64.13 63 GLU A C 1
ATOM 535 O O . GLU A 1 65 ? 80.074 18.603 272.761 1.00 64.87 63 GLU A O 1
ATOM 541 N N . GLU A 1 66 ? 79.754 18.984 270.564 1.00 64.09 64 GLU A N 1
ATOM 542 C CA . GLU A 1 66 ? 78.362 19.364 270.797 1.00 68.27 64 GLU A CA 1
ATOM 543 C C . GLU A 1 66 ? 77.541 18.183 271.299 1.00 65.30 64 GLU A C 1
ATOM 544 O O . GLU A 1 66 ? 76.803 18.303 272.286 1.00 68.24 64 GLU A O 1
ATOM 550 N N . ILE A 1 67 ? 77.668 17.027 270.647 1.00 59.02 65 ILE A N 1
ATOM 551 C CA . ILE A 1 67 ? 76.830 15.893 271.013 1.00 57.46 65 ILE A CA 1
ATOM 552 C C . ILE A 1 67 ? 77.143 15.418 272.428 1.00 62.57 65 ILE A C 1
ATOM 553 O O . ILE A 1 67 ? 76.237 15.000 273.159 1.00 65.74 65 ILE A O 1
ATOM 558 N N . LEU A 1 68 ? 78.411 15.473 272.847 1.00 62.84 66 LEU A N 1
ATOM 559 C CA . LEU A 1 68 ? 78.742 15.072 274.213 1.00 64.21 66 LEU A CA 1
ATOM 560 C C . LEU A 1 68 ? 78.311 16.127 275.226 1.00 64.29 66 LEU A C 1
ATOM 561 O O . LEU A 1 68 ? 77.814 15.787 276.308 1.00 70.04 66 LEU A O 1
ATOM 566 N N . SER A 1 69 ? 78.495 17.409 274.909 1.00 62.77 67 SER A N 1
ATOM 567 C CA . SER A 1 69 ? 77.906 18.438 275.755 1.00 68.14 67 SER A CA 1
ATOM 568 C C . SER A 1 69 ? 76.443 18.109 276.035 1.00 72.87 67 SER A C 1
ATOM 569 O O . SER A 1 69 ? 76.002 18.095 277.193 1.00 74.78 67 SER A O 1
ATOM 572 N N . SER A 1 70 ? 75.696 17.773 274.973 1.00 71.32 68 SER A N 1
ATOM 573 C CA . SER A 1 70 ? 74.257 17.540 275.079 1.00 70.61 68 SER A CA 1
ATOM 574 C C . SER A 1 70 ? 73.922 16.287 275.881 1.00 68.57 68 SER A C 1
ATOM 575 O O . SER A 1 70 ? 72.830 16.201 276.455 1.00 64.52 68 SER A O 1
ATOM 578 N N . VAL A 1 71 ? 74.824 15.306 275.922 1.00 69.09 69 VAL A N 1
ATOM 579 C CA . VAL A 1 71 ? 74.520 14.039 276.577 1.00 70.25 69 VAL A CA 1
ATOM 580 C C . VAL A 1 71 ? 74.371 14.240 278.079 1.00 74.48 69 VAL A C 1
ATOM 581 O O . VAL A 1 71 ? 75.171 14.940 278.721 1.00 78.22 69 VAL A O 1
ATOM 585 N N . CYS A 1 72 ? 73.341 13.616 278.648 1.00 72.82 70 CYS A N 1
ATOM 586 C CA . CYS A 1 72 ? 73.100 13.621 280.087 1.00 71.89 70 CYS A CA 1
ATOM 587 C C . CYS A 1 72 ? 72.762 12.201 280.517 1.00 72.86 70 CYS A C 1
ATOM 588 O O . CYS A 1 72 ? 71.686 11.690 280.192 1.00 74.52 70 CYS A O 1
ATOM 591 N N . ILE A 1 73 ? 73.675 11.566 281.239 1.00 74.02 71 ILE A N 1
ATOM 592 C CA . ILE A 1 73 ? 73.449 10.215 281.734 1.00 77.06 71 ILE A CA 1
ATOM 593 C C . ILE A 1 73 ? 72.646 10.287 283.023 1.00 80.55 71 ILE A C 1
ATOM 594 O O . ILE A 1 73 ? 72.915 11.119 283.898 1.00 83.23 71 ILE A O 1
ATOM 599 N N . SER A 1 74 ? 71.643 9.421 283.136 1.00 82.06 72 SER A N 1
ATOM 600 C CA . SER A 1 74 ? 70.823 9.375 284.338 1.00 83.18 72 SER A CA 1
ATOM 601 C C . SER A 1 74 ? 71.698 9.211 285.573 1.00 84.92 72 SER A C 1
ATOM 602 O O . SER A 1 74 ? 72.541 8.314 285.640 1.00 88.00 72 SER A O 1
ATOM 605 N N . GLU A 1 75 ? 71.500 10.099 286.549 1.00 80.62 73 GLU A N 1
ATOM 606 C CA . GLU A 1 75 ? 72.249 10.000 287.795 1.00 78.39 73 GLU A CA 1
ATOM 607 C C . GLU A 1 75 ? 72.062 8.635 288.448 1.00 81.28 73 GLU A C 1
ATOM 608 O O . GLU A 1 75 ? 73.000 8.100 289.053 1.00 76.66 73 GLU A O 1
ATOM 614 N N . ASP A 1 76 ? 70.862 8.058 288.331 1.00 87.79 74 ASP A N 1
ATOM 615 C CA . ASP A 1 76 ? 70.624 6.719 288.860 1.00 93.70 74 ASP A CA 1
ATOM 616 C C . ASP A 1 76 ? 71.485 5.684 288.148 1.00 88.93 74 ASP A C 1
ATOM 617 O O . ASP A 1 76 ? 71.986 4.747 288.778 1.00 88.05 74 ASP A O 1
ATOM 622 N N . LEU A 1 77 ? 71.653 5.826 286.831 1.00 89.11 75 LEU A N 1
ATOM 623 C CA . LEU A 1 77 ? 72.529 4.919 286.094 1.00 85.67 75 LEU A CA 1
ATOM 624 C C . LEU A 1 77 ? 73.945 4.961 286.649 1.00 79.90 75 LEU A C 1
ATOM 625 O O . LEU A 1 77 ? 74.527 3.923 286.981 1.00 83.40 75 LEU A O 1
ATOM 630 N N . LEU A 1 78 ? 74.521 6.161 286.743 1.00 70.32 76 LEU A N 1
ATOM 631 C CA . LEU A 1 78 ? 75.869 6.283 287.283 1.00 65.58 76 LEU A CA 1
ATOM 632 C C . LEU A 1 78 ? 75.954 5.692 288.683 1.00 66.27 76 LEU A C 1
ATOM 633 O O . LEU A 1 78 ? 76.910 4.981 289.002 1.00 63.96 76 LEU A O 1
ATOM 638 N N . GLN A 1 79 ? 74.960 5.969 289.532 1.00 69.15 77 GLN A N 1
ATOM 639 C CA . GLN A 1 79 ? 74.993 5.440 290.893 1.00 72.08 77 GLN A CA 1
ATOM 640 C C . GLN A 1 79 ? 74.974 3.914 290.898 1.00 77.37 77 GLN A C 1
ATOM 641 O O . GLN A 1 79 ? 75.722 3.276 291.647 1.00 76.91 77 GLN A O 1
ATOM 647 N N . ASN A 1 80 ? 74.112 3.316 290.076 1.00 80.78 78 ASN A N 1
ATOM 648 C CA . ASN A 1 80 ? 74.048 1.863 289.956 1.00 79.36 78 ASN A CA 1
ATOM 649 C C . ASN A 1 80 ? 75.393 1.298 289.512 1.00 76.02 78 ASN A C 1
ATOM 650 O O . ASN A 1 80 ? 75.975 0.422 290.171 1.00 75.65 78 ASN A O 1
ATOM 655 N N . TYR A 1 81 ? 75.905 1.805 288.389 1.00 73.08 79 TYR A N 1
ATOM 656 C CA . TYR A 1 81 ? 77.223 1.409 287.909 1.00 73.91 79 TYR A CA 1
ATOM 657 C C . TYR A 1 81 ? 78.263 1.505 289.018 1.00 77.51 79 TYR A C 1
ATOM 658 O O . TYR A 1 81 ? 79.083 0.600 289.197 1.00 78.04 79 TYR A O 1
ATOM 667 N N . SER A 1 82 ? 78.245 2.602 289.775 1.00 73.90 80 SER A N 1
ATOM 668 C CA . SER A 1 82 ? 79.261 2.816 290.800 1.00 70.12 80 SER A CA 1
ATOM 669 C C . SER A 1 82 ? 79.143 1.782 291.912 1.00 72.83 80 SER A C 1
ATOM 670 O O . SER A 1 82 ? 80.140 1.176 292.322 1.00 73.40 80 SER A O 1
ATOM 673 N N . ASP A 1 83 ? 77.926 1.562 292.410 1.00 71.22 81 ASP A N 1
ATOM 674 C CA . ASP A 1 83 ? 77.743 0.611 293.501 1.00 69.68 81 ASP A CA 1
ATOM 675 C C . ASP A 1 83 ? 78.178 -0.788 293.086 1.00 71.49 81 ASP A C 1
ATOM 676 O O . ASP A 1 83 ? 78.888 -1.475 293.834 1.00 70.85 81 ASP A O 1
ATOM 681 N N . VAL A 1 84 ? 77.779 -1.226 291.890 1.00 75.49 82 VAL A N 1
ATOM 682 C CA . VAL A 1 84 ? 78.230 -2.530 291.410 1.00 76.03 82 VAL A CA 1
ATOM 683 C C . VAL A 1 84 ? 79.745 -2.538 291.237 1.00 74.49 82 VAL A C 1
ATOM 684 O O . VAL A 1 84 ? 80.416 -3.534 291.533 1.00 69.86 82 VAL A O 1
ATOM 688 N N . TYR A 1 85 ? 80.306 -1.421 290.767 1.00 75.10 83 TYR A N 1
ATOM 689 C CA . TYR A 1 85 ? 81.732 -1.355 290.464 1.00 72.41 83 TYR A CA 1
ATOM 690 C C . TYR A 1 85 ? 82.572 -1.499 291.725 1.00 76.69 83 TYR A C 1
ATOM 691 O O . TYR A 1 85 ? 83.589 -2.204 291.727 1.00 77.54 83 TYR A O 1
ATOM 700 N N . PHE A 1 86 ? 82.168 -0.839 292.809 1.00 78.98 84 PHE A N 1
ATOM 701 C CA . PHE A 1 86 ? 82.901 -0.997 294.058 1.00 78.51 84 PHE A CA 1
ATOM 702 C C . PHE A 1 86 ? 82.594 -2.327 294.734 1.00 80.93 84 PHE A C 1
ATOM 703 O O . PHE A 1 86 ? 83.470 -2.886 295.404 1.00 81.06 84 PHE A O 1
ATOM 711 N N . LYS A 1 87 ? 81.379 -2.859 294.566 1.00 81.42 85 LYS A N 1
ATOM 712 C CA . LYS A 1 87 ? 81.111 -4.196 295.087 1.00 83.07 85 LYS A CA 1
ATOM 713 C C . LYS A 1 87 ? 81.974 -5.246 294.396 1.00 84.04 85 LYS A C 1
ATOM 714 O O . LYS A 1 87 ? 82.346 -6.246 295.020 1.00 86.48 85 LYS A O 1
ATOM 720 N N . LEU A 1 88 ? 82.306 -5.039 293.119 1.00 84.90 86 LEU A N 1
ATOM 721 C CA . LEU A 1 88 ? 83.180 -5.977 292.421 1.00 89.68 86 LEU A CA 1
ATOM 722 C C . LEU A 1 88 ? 84.535 -6.081 293.108 1.00 89.56 86 LEU A C 1
ATOM 723 O O . LEU A 1 88 ? 85.133 -7.163 293.162 1.00 89.85 86 LEU A O 1
ATOM 728 N N . LYS A 1 89 ? 85.046 -4.967 293.618 1.00 88.97 87 LYS A N 1
ATOM 729 C CA . LYS A 1 89 ? 86.193 -5.027 294.508 1.00 89.00 87 LYS A CA 1
ATOM 730 C C . LYS A 1 89 ? 85.812 -5.805 295.758 1.00 94.92 87 LYS A C 1
ATOM 731 O O . LYS A 1 89 ? 84.833 -5.467 296.433 1.00 97.23 87 LYS A O 1
ATOM 737 N N . LYS A 1 90 ? 86.559 -6.869 296.048 1.00 97.37 88 LYS A N 1
ATOM 738 C CA . LYS A 1 90 ? 86.399 -7.758 297.196 1.00 104.92 88 LYS A CA 1
ATOM 739 C C . LYS A 1 90 ? 85.456 -8.924 296.905 1.00 110.11 88 LYS A C 1
ATOM 740 O O . LYS A 1 90 ? 85.331 -9.813 297.744 1.00 113.57 88 LYS A O 1
ATOM 746 N N . SER A 1 91 ? 84.792 -8.953 295.749 1.00 111.80 89 SER A N 1
ATOM 747 C CA . SER A 1 91 ? 83.845 -10.021 295.445 1.00 115.32 89 SER A CA 1
ATOM 748 C C . SER A 1 91 ? 83.775 -10.243 293.941 1.00 119.65 89 SER A C 1
ATOM 749 O O . SER A 1 91 ? 83.672 -9.281 293.172 1.00 120.38 89 SER A O 1
ATOM 752 N N . ASP A 1 92 ? 83.811 -11.511 293.533 1.00 122.36 90 ASP A N 1
ATOM 753 C CA . ASP A 1 92 ? 83.777 -11.903 292.130 1.00 125.39 90 ASP A CA 1
ATOM 754 C C . ASP A 1 92 ? 82.428 -12.475 291.711 1.00 128.58 90 ASP A C 1
ATOM 755 O O . ASP A 1 92 ? 82.325 -13.065 290.629 1.00 126.92 90 ASP A O 1
ATOM 760 N N . ASP A 1 93 ? 81.398 -12.309 292.538 1.00 131.49 91 ASP A N 1
ATOM 761 C CA . ASP A 1 93 ? 80.118 -12.974 292.328 1.00 133.26 91 ASP A CA 1
ATOM 762 C C . ASP A 1 93 ? 79.627 -12.810 290.894 1.00 133.84 91 ASP A C 1
ATOM 763 O O . ASP A 1 93 ? 79.805 -11.759 290.272 1.00 134.45 91 ASP A O 1
ATOM 768 N N . ASP A 1 94 ? 78.999 -13.869 290.371 1.00 132.74 92 ASP A N 1
ATOM 769 C CA . ASP A 1 94 ? 78.445 -13.811 289.021 1.00 128.89 92 ASP A CA 1
ATOM 770 C C . ASP A 1 94 ? 77.310 -12.800 288.933 1.00 125.79 92 ASP A C 1
ATOM 771 O O . ASP A 1 94 ? 77.197 -12.069 287.941 1.00 126.53 92 ASP A O 1
ATOM 776 N N . ASN A 1 95 ? 76.450 -12.751 289.953 1.00 120.88 93 ASN A N 1
ATOM 777 C CA . ASN A 1 95 ? 75.404 -11.736 289.981 1.00 115.33 93 ASN A CA 1
ATOM 778 C C . ASN A 1 95 ? 75.995 -10.342 289.819 1.00 109.35 93 ASN A C 1
ATOM 779 O O . ASN A 1 95 ? 75.434 -9.495 289.115 1.00 109.69 93 ASN A O 1
ATOM 784 N N . LEU A 1 96 ? 77.147 -10.097 290.446 1.00 105.02 94 LEU A N 1
ATOM 785 C CA . LEU A 1 96 ? 77.761 -8.776 290.379 1.00 102.12 94 LEU A CA 1
ATOM 786 C C . LEU A 1 96 ? 78.278 -8.467 288.981 1.00 105.09 94 LEU A C 1
ATOM 787 O O . LEU A 1 96 ? 78.117 -7.343 288.495 1.00 105.88 94 LEU A O 1
ATOM 792 N N . GLN A 1 97 ? 78.919 -9.435 288.321 1.00 110.45 95 GLN A N 1
ATOM 793 C CA . GLN A 1 97 ? 79.424 -9.170 286.977 1.00 112.67 95 GLN A CA 1
ATOM 794 C C . GLN A 1 97 ? 78.292 -9.039 285.968 1.00 113.37 95 GLN A C 1
ATOM 795 O O . GLN A 1 97 ? 78.403 -8.260 285.015 1.00 116.27 95 GLN A O 1
ATOM 801 N N . LYS A 1 98 ? 77.201 -9.784 286.150 1.00 108.97 96 LYS A N 1
ATOM 802 C CA . LYS A 1 98 ? 76.059 -9.615 285.260 1.00 105.09 96 LYS A CA 1
ATOM 803 C C . LYS A 1 98 ? 75.397 -8.259 285.469 1.00 102.20 96 LYS A C 1
ATOM 804 O O . LYS A 1 98 ? 75.009 -7.598 284.499 1.00 101.16 96 LYS A O 1
ATOM 810 N N . ASP A 1 99 ? 75.274 -7.819 286.725 1.00 104.46 97 ASP A N 1
ATOM 811 C CA . ASP A 1 99 ? 74.697 -6.502 286.989 1.00 104.21 97 ASP A CA 1
ATOM 812 C C . ASP A 1 99 ? 75.604 -5.385 286.481 1.00 99.58 97 ASP A C 1
ATOM 813 O O . ASP A 1 99 ? 75.123 -4.371 285.962 1.00 101.15 97 ASP A O 1
ATOM 818 N N . PHE A 1 100 ? 76.919 -5.551 286.632 1.00 92.03 98 PHE A N 1
ATOM 819 C CA . PHE A 1 100 ? 77.866 -4.563 286.128 1.00 83.24 98 PHE A CA 1
ATOM 820 C C . PHE A 1 100 ? 77.805 -4.483 284.608 1.00 75.85 98 PHE A C 1
ATOM 821 O O . PHE A 1 100 ? 77.680 -3.395 284.032 1.00 77.51 98 PHE A O 1
ATOM 829 N N . LYS A 1 101 ? 77.893 -5.635 283.942 1.00 72.31 99 LYS A N 1
ATOM 830 C CA . LYS A 1 101 ? 77.670 -5.683 282.503 1.00 72.07 99 LYS A CA 1
ATOM 831 C C . LYS A 1 101 ? 76.374 -4.976 282.132 1.00 74.58 99 LYS A C 1
ATOM 832 O O . LYS A 1 101 ? 76.322 -4.233 281.146 1.00 79.69 99 LYS A O 1
ATOM 838 N N . SER A 1 102 ? 75.322 -5.172 282.930 1.00 76.18 100 SER A N 1
ATOM 839 C CA . SER A 1 102 ? 74.031 -4.573 282.608 1.00 80.41 100 SER A CA 1
ATOM 840 C C . SER A 1 102 ? 74.087 -3.051 282.697 1.00 80.22 100 SER A C 1
ATOM 841 O O . SER A 1 102 ? 73.638 -2.353 281.782 1.00 79.51 100 SER A O 1
ATOM 844 N N . ALA A 1 103 ? 74.632 -2.516 283.792 1.00 79.97 101 ALA A N 1
ATOM 845 C CA . ALA A 1 103 ? 74.671 -1.065 283.962 1.00 79.76 101 ALA A CA 1
ATOM 846 C C . ALA A 1 103 ? 75.578 -0.411 282.925 1.00 76.64 101 ALA A C 1
ATOM 847 O O . ALA A 1 103 ? 75.173 0.529 282.226 1.00 77.26 101 ALA A O 1
ATOM 849 N N . LYS A 1 104 ? 76.817 -0.896 282.822 1.00 70.70 102 LYS A N 1
ATOM 850 C CA . LYS A 1 104 ? 77.736 -0.408 281.802 1.00 66.95 102 LYS A CA 1
ATOM 851 C C . LYS A 1 104 ? 77.087 -0.425 280.420 1.00 66.65 102 LYS A C 1
ATOM 852 O O . LYS A 1 104 ? 77.139 0.563 279.676 1.00 70.81 102 LYS A O 1
ATOM 858 N N . ASP A 1 105 ? 76.441 -1.537 280.070 1.00 64.31 103 ASP A N 1
ATOM 859 C CA . ASP A 1 105 ? 75.857 -1.642 278.740 1.00 63.75 103 ASP A CA 1
ATOM 860 C C . ASP A 1 105 ? 74.647 -0.730 278.575 1.00 58.08 103 ASP A C 1
ATOM 861 O O . ASP A 1 105 ? 74.390 -0.253 277.467 1.00 49.86 103 ASP A O 1
ATOM 866 N N . THR A 1 106 ? 73.901 -0.463 279.649 1.00 62.78 104 THR A N 1
ATOM 867 C CA . THR A 1 106 ? 72.786 0.476 279.542 1.00 67.93 104 THR A CA 1
ATOM 868 C C . THR A 1 106 ? 73.288 1.891 279.277 1.00 72.25 104 THR A C 1
ATOM 869 O O . THR A 1 106 ? 72.771 2.587 278.394 1.00 72.17 104 THR A O 1
ATOM 873 N N . ILE A 1 107 ? 74.303 2.336 280.028 1.00 71.45 105 ILE A N 1
ATOM 874 C CA . ILE A 1 107 ? 74.879 3.656 279.768 1.00 66.05 105 ILE A CA 1
ATOM 875 C C . ILE A 1 107 ? 75.400 3.731 278.337 1.00 66.19 105 ILE A C 1
ATOM 876 O O . ILE A 1 107 ? 75.107 4.680 277.590 1.00 67.43 105 ILE A O 1
ATOM 881 N N . LYS A 1 108 ? 76.178 2.720 277.932 1.00 63.08 106 LYS A N 1
ATOM 882 C CA . LYS A 1 108 ? 76.696 2.686 276.568 1.00 59.55 106 LYS A CA 1
ATOM 883 C C . LYS A 1 108 ? 75.571 2.773 275.549 1.00 65.63 106 LYS A C 1
ATOM 884 O O . LYS A 1 108 ? 75.693 3.475 274.540 1.00 70.23 106 LYS A O 1
ATOM 890 N N . LYS A 1 109 ? 74.472 2.058 275.790 1.00 66.43 107 LYS A N 1
ATOM 891 C CA . LYS A 1 109 ? 73.358 2.074 274.851 1.00 69.33 107 LYS A CA 1
ATOM 892 C C . LYS A 1 109 ? 72.724 3.455 274.778 1.00 71.23 107 LYS A C 1
ATOM 893 O O . LYS A 1 109 ? 72.403 3.939 273.688 1.00 74.21 107 LYS A O 1
ATOM 899 N N . GLN A 1 110 ? 72.535 4.108 275.925 1.00 70.77 108 GLN A N 1
ATOM 900 C CA . GLN A 1 110 ? 71.958 5.446 275.905 1.00 73.43 108 GLN A CA 1
ATOM 901 C C . GLN A 1 110 ? 72.812 6.393 275.073 1.00 77.78 108 GLN A C 1
ATOM 902 O O . GLN A 1 110 ? 72.306 7.074 274.172 1.00 82.06 108 GLN A O 1
ATOM 908 N N . ILE A 1 111 ? 74.121 6.438 275.346 1.00 72.58 109 ILE A N 1
ATOM 909 C CA . ILE A 1 111 ? 74.993 7.314 274.562 1.00 67.24 109 ILE A CA 1
ATOM 910 C C . ILE A 1 111 ? 74.919 6.951 273.082 1.00 67.36 109 ILE A C 1
ATOM 911 O O . ILE A 1 111 ? 74.689 7.809 272.219 1.00 64.99 109 ILE A O 1
ATOM 916 N N . SER A 1 112 ? 75.111 5.668 272.770 1.00 71.06 110 SER A N 1
ATOM 917 C CA . SER A 1 112 ? 75.130 5.215 271.383 1.00 69.08 110 SER A CA 1
ATOM 918 C C . SER A 1 112 ? 73.870 5.645 270.641 1.00 72.87 110 SER A C 1
ATOM 919 O O . SER A 1 112 ? 73.942 6.271 269.577 1.00 74.32 110 SER A O 1
ATOM 922 N N . GLU A 1 113 ? 72.700 5.310 271.190 1.00 76.29 111 GLU A N 1
ATOM 923 C CA . GLU A 1 113 ? 71.446 5.715 270.565 1.00 79.75 111 GLU A CA 1
ATOM 924 C C . GLU A 1 113 ? 71.363 7.228 270.425 1.00 79.41 111 GLU A C 1
ATOM 925 O O . GLU A 1 113 ? 70.826 7.739 269.434 1.00 78.03 111 GLU A O 1
ATOM 931 N N . TYR A 1 114 ? 71.894 7.965 271.404 1.00 76.67 112 TYR A N 1
ATOM 932 C CA . TYR A 1 114 ? 71.793 9.418 271.346 1.00 75.87 112 TYR A CA 1
ATOM 933 C C . TYR A 1 114 ? 72.600 9.988 270.186 1.00 74.26 112 TYR A C 1
ATOM 934 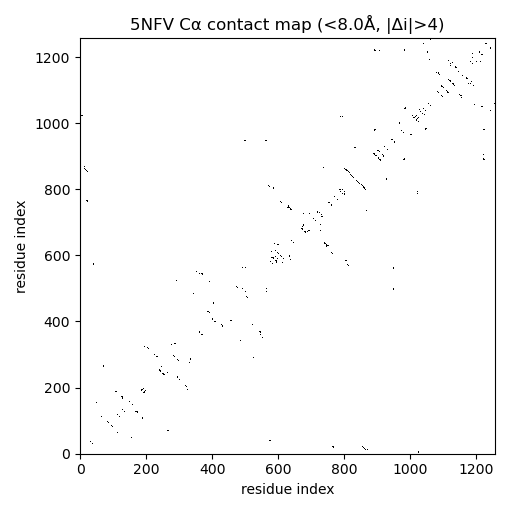O O . TYR A 1 114 ? 72.124 10.882 269.477 1.00 75.76 112 TYR A O 1
ATOM 943 N N . ILE A 1 115 ? 73.822 9.496 269.969 1.00 72.67 113 ILE A N 1
ATOM 944 C CA . ILE A 1 115 ? 74.587 10.030 268.846 1.00 76.35 113 ILE A CA 1
ATOM 945 C C . ILE A 1 115 ? 74.062 9.487 267.523 1.00 78.47 113 ILE A C 1
ATOM 946 O O . ILE A 1 115 ? 74.151 10.166 266.493 1.00 77.19 113 ILE A O 1
ATOM 951 N N . LYS A 1 116 ? 73.512 8.269 267.517 1.00 82.92 114 LYS A N 1
ATOM 952 C CA . LYS A 1 116 ? 73.003 7.696 266.272 1.00 84.86 114 LYS A CA 1
ATOM 953 C C . LYS A 1 116 ? 71.748 8.414 265.786 1.00 85.35 114 LYS A C 1
ATOM 954 O O . LYS A 1 116 ? 71.472 8.426 264.583 1.00 83.91 114 LYS A O 1
ATOM 960 N N . ASP A 1 117 ? 70.981 9.015 266.695 1.00 88.87 115 ASP A N 1
ATOM 961 C CA . ASP A 1 117 ? 69.752 9.697 266.313 1.00 93.94 115 ASP A CA 1
ATOM 962 C C . ASP A 1 117 ? 69.993 11.096 265.753 1.00 94.70 115 ASP A C 1
ATOM 963 O O . ASP A 1 117 ? 69.063 11.690 265.195 1.00 98.20 115 ASP A O 1
ATOM 968 N N . SER A 1 118 ? 71.211 11.623 265.863 1.00 90.51 116 SER A N 1
ATOM 969 C CA . SER A 1 118 ? 71.481 12.993 265.454 1.00 88.07 116 SER A CA 1
ATOM 970 C C . SER A 1 118 ? 71.381 13.151 263.938 1.00 84.38 116 SER A C 1
ATOM 971 O O . SER A 1 118 ? 71.516 12.194 263.169 1.00 84.47 116 SER A O 1
ATOM 974 N N . GLU A 1 119 ? 71.157 14.399 263.516 1.00 84.20 117 GLU A N 1
ATOM 975 C CA . GLU A 1 119 ? 70.996 14.691 262.096 1.00 85.83 117 GLU A CA 1
ATOM 976 C C . GLU A 1 119 ? 72.334 14.664 261.367 1.00 82.17 117 GLU A C 1
ATOM 977 O O . GLU A 1 119 ? 72.412 14.227 260.214 1.00 84.08 117 GLU A O 1
ATOM 983 N N . LYS A 1 120 ? 73.397 15.127 262.022 1.00 76.08 118 LYS A N 1
ATOM 984 C CA . LYS A 1 120 ? 74.703 15.222 261.382 1.00 75.81 118 LYS A CA 1
ATOM 985 C C . LYS A 1 120 ? 75.381 13.866 261.224 1.00 74.66 118 LYS A C 1
ATOM 986 O O . LYS A 1 120 ? 76.246 13.720 260.354 1.00 74.16 118 LYS A O 1
ATOM 992 N N . PHE A 1 121 ? 75.001 12.874 262.036 1.00 74.48 119 PHE A N 1
ATOM 993 C CA . PHE A 1 121 ? 75.615 11.553 261.953 1.00 76.81 119 PHE A CA 1
ATOM 994 C C . PHE A 1 121 ? 75.200 10.809 260.690 1.00 80.22 119 PHE A C 1
ATOM 995 O O . PHE A 1 121 ? 75.964 9.979 260.181 1.00 82.41 119 PHE A O 1
ATOM 1003 N N . LYS A 1 122 ? 74.004 11.091 260.171 1.00 82.30 120 LYS A N 1
ATOM 1004 C CA . LYS A 1 122 ? 73.517 10.374 258.997 1.00 83.53 120 LYS A CA 1
ATOM 1005 C C . LYS A 1 122 ? 74.430 10.583 257.795 1.00 81.72 120 LYS A C 1
ATOM 1006 O O . LYS A 1 122 ? 74.730 9.635 257.062 1.00 79.99 120 LYS A O 1
ATOM 1012 N N . ASN A 1 123 ? 74.884 11.816 257.578 1.00 90.09 121 ASN A N 1
ATOM 1013 C CA . ASN A 1 123 ? 75.673 12.170 256.405 1.00 95.55 121 ASN A CA 1
ATOM 1014 C C . ASN A 1 123 ? 77.175 12.053 256.635 1.00 90.26 121 ASN A C 1
ATOM 1015 O O . ASN A 1 123 ? 77.955 12.509 255.794 1.00 93.70 121 ASN A O 1
ATOM 1020 N N . LEU A 1 124 ? 77.596 11.432 257.736 1.00 76.88 122 LEU A N 1
ATOM 1021 C CA . LEU A 1 124 ? 78.989 11.532 258.158 1.00 69.48 122 LEU A CA 1
ATOM 1022 C C . LEU A 1 124 ? 79.919 10.723 257.259 1.00 66.07 122 LEU A C 1
ATOM 1023 O O . LEU A 1 124 ? 81.016 11.183 256.922 1.00 61.42 122 LEU A O 1
ATOM 1028 N N . PHE A 1 125 ? 79.508 9.521 256.862 1.00 68.00 123 PHE A N 1
ATOM 1029 C CA . PHE A 1 125 ? 80.397 8.601 256.167 1.00 65.88 123 PHE A CA 1
ATOM 1030 C C . PHE A 1 125 ? 80.015 8.359 254.713 1.00 68.07 123 PHE A C 1
ATOM 1031 O O . PHE A 1 125 ? 80.700 7.589 254.030 1.00 70.69 123 PHE A O 1
ATOM 1039 N N . ASN A 1 126 ? 78.955 8.988 254.218 1.00 68.51 124 ASN A N 1
ATOM 1040 C CA . ASN A 1 126 ? 78.506 8.780 252.853 1.00 69.98 124 ASN A CA 1
ATOM 1041 C C . ASN A 1 126 ? 79.020 9.902 251.953 1.00 72.11 124 ASN A C 1
ATOM 1042 O O . ASN A 1 126 ? 79.686 10.842 252.395 1.00 74.32 124 ASN A O 1
ATOM 1047 N N . GLN A 1 127 ? 78.703 9.796 250.659 1.00 74.08 125 GLN A N 1
ATOM 1048 C CA . GLN A 1 127 ? 79.208 10.759 249.686 1.00 77.01 125 GLN A CA 1
ATOM 1049 C C . GLN A 1 127 ? 78.646 12.156 249.902 1.00 81.45 125 GLN A C 1
ATOM 1050 O O . GLN A 1 127 ? 79.251 13.129 249.441 1.00 83.35 125 GLN A O 1
ATOM 1056 N N . ASN A 1 128 ? 77.506 12.281 250.588 1.00 83.62 126 ASN A N 1
ATOM 1057 C CA . ASN A 1 128 ? 76.934 13.600 250.839 1.00 86.07 126 ASN A CA 1
ATOM 1058 C C . ASN A 1 128 ? 77.872 14.492 251.638 1.00 84.35 126 ASN A C 1
ATOM 1059 O O . ASN A 1 128 ? 77.691 15.715 251.646 1.00 82.52 126 ASN A O 1
ATOM 1064 N N . LEU A 1 129 ? 78.869 13.913 252.310 1.00 83.52 127 LEU A N 1
ATOM 1065 C CA . LEU A 1 129 ? 79.766 14.722 253.126 1.00 80.58 127 LEU A CA 1
ATOM 1066 C C . LEU A 1 129 ? 80.610 15.657 252.268 1.00 83.79 127 LEU A C 1
ATOM 1067 O O . LEU A 1 129 ? 80.811 16.823 252.627 1.00 88.82 127 LEU A O 1
ATOM 1072 N N . ILE A 1 130 ? 81.109 15.168 251.129 1.00 79.50 128 ILE A N 1
ATOM 1073 C CA . ILE A 1 130 ? 82.045 15.917 250.304 1.00 79.03 128 ILE A CA 1
ATOM 1074 C C . ILE A 1 130 ? 81.478 16.230 248.924 1.00 80.80 128 ILE A C 1
ATOM 1075 O O . ILE A 1 130 ? 81.711 17.320 248.388 1.00 78.24 128 ILE A O 1
ATOM 1080 N N . ASP A 1 131 ? 80.735 15.298 248.319 1.00 83.23 129 ASP A N 1
ATOM 1081 C CA . ASP A 1 131 ? 80.176 15.505 246.977 1.00 87.75 129 ASP A CA 1
ATOM 1082 C C . ASP A 1 131 ? 78.689 15.169 247.002 1.00 90.79 129 ASP A C 1
ATOM 1083 O O . ASP A 1 131 ? 78.277 14.060 246.653 1.00 90.41 129 ASP A O 1
ATOM 1088 N N . ALA A 1 132 ? 77.882 16.144 247.409 1.00 94.92 130 ALA A N 1
ATOM 1089 C CA . ALA A 1 132 ? 76.439 15.962 247.422 1.00 98.72 130 ALA A CA 1
ATOM 1090 C C . ALA A 1 132 ? 75.917 15.774 246.005 1.00 104.27 130 ALA A C 1
ATOM 1091 O O . ALA A 1 132 ? 76.281 16.523 245.093 1.00 107.94 130 ALA A O 1
ATOM 1093 N N . LYS A 1 133 ? 75.065 14.762 245.820 1.00 104.92 131 LYS A N 1
ATOM 1094 C CA . LYS A 1 133 ? 74.419 14.579 244.524 1.00 104.22 131 LYS A CA 1
ATOM 1095 C C . LYS A 1 133 ? 73.640 15.823 244.120 1.00 104.96 131 LYS A C 1
ATOM 1096 O O . LYS A 1 133 ? 73.726 16.270 242.971 1.00 104.90 131 LYS A O 1
ATOM 1102 N N . LYS A 1 134 ? 72.878 16.390 245.055 1.00 105.89 132 LYS A N 1
ATOM 1103 C CA . LYS A 1 134 ? 72.057 17.585 244.840 1.00 108.65 132 LYS A CA 1
ATOM 1104 C C . LYS A 1 134 ? 71.635 17.807 243.388 1.00 106.93 132 LYS A C 1
ATOM 1105 O O . LYS A 1 134 ? 71.078 16.913 242.752 1.00 107.74 132 LYS A O 1
ATOM 1111 N N . SER A 1 138 ? 76.273 19.611 250.639 1.00 97.18 136 SER A N 1
ATOM 1112 C CA . SER A 1 138 ? 77.098 18.890 251.599 1.00 98.19 136 SER A CA 1
ATOM 1113 C C . SER A 1 138 ? 77.029 19.512 252.988 1.00 100.61 136 SER A C 1
ATOM 1114 O O . SER A 1 138 ? 77.012 20.735 253.133 1.00 104.70 136 SER A O 1
ATOM 1117 N N . ASP A 1 139 ? 76.995 18.659 254.014 1.00 97.33 137 ASP A N 1
ATOM 1118 C CA . ASP A 1 139 ? 77.031 19.167 255.380 1.00 94.47 137 ASP A CA 1
ATOM 1119 C C . ASP A 1 139 ? 78.395 19.753 255.717 1.00 89.66 137 ASP A C 1
ATOM 1120 O O . ASP A 1 139 ? 78.481 20.703 256.504 1.00 90.90 137 ASP A O 1
ATOM 1125 N N . LEU A 1 140 ? 79.465 19.214 255.131 1.00 84.17 138 LEU A N 1
ATOM 1126 C CA . LEU A 1 140 ? 80.790 19.792 255.329 1.00 82.37 138 LEU A CA 1
ATOM 1127 C C . LEU A 1 140 ? 80.863 21.190 254.730 1.00 83.86 138 LEU A C 1
ATOM 1128 O O . LEU A 1 140 ? 81.212 22.160 255.414 1.00 88.59 138 LEU A O 1
ATOM 1133 N N . ILE A 1 141 ? 80.534 21.312 253.442 1.00 81.99 139 ILE A N 1
ATOM 1134 C CA . ILE A 1 141 ? 80.510 22.627 252.807 1.00 87.03 139 ILE A CA 1
ATOM 1135 C C . ILE A 1 141 ? 79.628 23.581 253.600 1.00 89.13 139 ILE A C 1
ATOM 1136 O O . ILE A 1 141 ? 79.980 24.746 253.809 1.00 89.47 139 ILE A O 1
ATOM 1141 N N . LEU A 1 142 ? 78.474 23.097 254.066 1.00 87.91 140 LEU A N 1
ATOM 1142 C CA . LEU A 1 142 ? 77.555 23.957 254.805 1.00 89.49 140 LEU A CA 1
ATOM 1143 C C . LEU A 1 142 ? 78.187 24.452 256.100 1.00 88.72 140 LEU A C 1
ATOM 1144 O O . LEU A 1 142 ? 78.111 25.641 256.427 1.00 92.34 140 LEU A O 1
ATOM 1149 N N . TRP A 1 143 ? 78.810 23.548 256.857 1.00 82.72 141 TRP A N 1
ATOM 1150 C CA . TRP A 1 143 ? 79.431 23.933 258.119 1.00 77.99 141 TRP A CA 1
ATOM 1151 C C . TRP A 1 143 ? 80.571 24.918 257.896 1.00 80.55 141 TRP A C 1
ATOM 1152 O O . TRP A 1 143 ? 80.701 25.906 258.629 1.00 79.42 141 TRP A O 1
ATOM 1163 N N . LEU A 1 144 ? 81.410 24.666 256.888 1.00 85.58 142 LEU A N 1
ATOM 1164 C CA . LEU A 1 144 ? 82.459 25.622 256.545 1.00 87.04 142 LEU A CA 1
ATOM 1165 C C . LEU A 1 144 ? 81.870 26.982 256.188 1.00 92.21 142 LEU A C 1
ATOM 1166 O O . LEU A 1 144 ? 82.374 28.022 256.629 1.00 95.11 142 LEU A O 1
ATOM 1171 N N . LYS A 1 145 ? 80.801 26.992 255.387 1.00 91.72 143 LYS A N 1
ATOM 1172 C CA . LYS A 1 145 ? 80.201 28.247 254.949 1.00 88.95 143 LYS A CA 1
ATOM 1173 C C . LYS A 1 145 ? 79.632 29.024 256.130 1.00 94.78 143 LYS A C 1
ATOM 1174 O O . LYS A 1 145 ? 79.856 30.232 256.257 1.00 94.32 143 LYS A O 1
ATOM 1180 N N . GLN A 1 146 ? 78.882 28.348 257.004 1.00 98.99 144 GLN A N 1
ATOM 1181 C CA . GLN A 1 146 ? 78.409 28.995 258.223 1.00 102.92 144 GLN A CA 1
ATOM 1182 C C . GLN A 1 146 ? 79.578 29.553 259.022 1.00 103.37 144 GLN A C 1
ATOM 1183 O O . GLN A 1 146 ? 79.537 30.695 259.494 1.00 105.29 144 GLN A O 1
ATOM 1189 N N . SER A 1 147 ? 80.641 28.758 259.173 1.00 101.84 145 SER A N 1
ATOM 1190 C CA . SER A 1 147 ? 81.796 29.197 259.948 1.00 101.38 145 SER A CA 1
ATOM 1191 C C . SER A 1 147 ? 82.441 30.438 259.349 1.00 99.26 145 SER A C 1
ATOM 1192 O O . SER A 1 147 ? 82.982 31.272 260.084 1.00 96.75 145 SER A O 1
ATOM 1195 N N . LYS A 1 148 ? 82.407 30.578 258.023 1.00 99.96 146 LYS A N 1
ATOM 1196 C CA . LYS A 1 148 ? 82.886 31.812 257.411 1.00 100.12 146 LYS A CA 1
ATOM 1197 C C . LYS A 1 148 ? 81.915 32.959 257.668 1.00 102.36 146 LYS A C 1
ATOM 1198 O O . LYS A 1 148 ? 82.322 34.050 258.084 1.00 99.02 146 LYS A O 1
ATOM 1204 N N . ASP A 1 149 ? 80.621 32.724 257.430 1.00 106.19 147 ASP A N 1
ATOM 1205 C CA . ASP A 1 149 ? 79.613 33.750 257.680 1.00 108.03 147 ASP A CA 1
ATOM 1206 C C . ASP A 1 149 ? 79.609 34.179 259.141 1.00 107.57 147 ASP A C 1
ATOM 1207 O O . ASP A 1 149 ? 79.371 35.352 259.450 1.00 106.35 147 ASP A O 1
ATOM 1212 N N . ASN A 1 150 ? 79.859 33.242 260.053 1.00 106.90 148 ASN A N 1
ATOM 1213 C CA . ASN A 1 150 ? 79.938 33.558 261.472 1.00 108.46 148 ASN A CA 1
ATOM 1214 C C . ASN A 1 150 ? 81.268 34.187 261.863 1.00 107.59 148 ASN A C 1
ATOM 1215 O O . ASN A 1 150 ? 81.462 34.499 263.042 1.00 106.04 148 ASN A O 1
ATOM 1220 N N . GLY A 1 151 ? 82.183 34.370 260.917 1.00 108.65 149 GLY A N 1
ATOM 1221 C CA . GLY A 1 151 ? 83.456 35.012 261.213 1.00 107.46 149 GLY A CA 1
ATOM 1222 C C . GLY A 1 151 ? 84.307 34.273 262.222 1.00 105.58 149 GLY A C 1
ATOM 1223 O O . GLY A 1 151 ? 84.904 34.900 263.106 1.00 104.22 149 GLY A O 1
ATOM 1224 N N . ILE A 1 152 ? 84.387 32.951 262.105 1.00 108.07 150 ILE A N 1
ATOM 1225 C CA . ILE A 1 152 ? 85.142 32.116 263.031 1.00 111.21 150 ILE A CA 1
ATOM 1226 C C . ILE A 1 152 ? 86.136 31.295 262.217 1.00 112.70 150 ILE A C 1
ATOM 1227 O O . ILE A 1 152 ? 85.741 30.550 261.310 1.00 114.35 150 ILE A O 1
ATOM 1232 N N . GLU A 1 153 ? 87.423 31.441 262.531 1.00 110.30 151 GLU A N 1
ATOM 1233 C CA . GLU A 1 153 ? 88.505 30.855 261.745 1.00 106.75 151 GLU A CA 1
ATOM 1234 C C . GLU A 1 153 ? 88.931 29.535 262.376 1.00 101.90 151 GLU A C 1
ATOM 1235 O O . GLU A 1 153 ? 89.492 29.513 263.476 1.00 102.17 151 GLU A O 1
ATOM 1241 N N . LEU A 1 154 ? 88.676 28.435 261.664 1.00 96.78 152 LEU A N 1
ATOM 1242 C CA . LEU A 1 154 ? 88.970 27.106 262.187 1.00 90.99 152 LEU A CA 1
ATOM 1243 C C . LEU A 1 154 ? 90.443 26.745 262.027 1.00 88.91 152 LEU A C 1
ATOM 1244 O O . LEU A 1 154 ? 91.031 26.112 262.911 1.00 87.87 152 LEU A O 1
ATOM 1249 N N . PHE A 1 155 ? 91.054 27.143 260.911 1.00 89.08 153 PHE A N 1
ATOM 1250 C CA . PHE A 1 155 ? 92.373 26.667 260.517 1.00 88.41 153 PHE A CA 1
ATOM 1251 C C . PHE A 1 155 ? 93.494 27.612 260.933 1.00 92.42 153 PHE A C 1
ATOM 1252 O O . PHE A 1 155 ? 94.600 27.534 260.386 1.00 91.59 153 PHE A O 1
ATOM 1260 N N . LYS A 1 156 ? 93.237 28.493 261.901 1.00 96.82 154 LYS A N 1
ATOM 1261 C CA . LYS A 1 156 ? 94.271 29.423 262.336 1.00 100.50 154 LYS A CA 1
ATOM 1262 C C . LYS A 1 156 ? 95.496 28.691 262.871 1.00 99.51 154 LYS A C 1
ATOM 1263 O O . LYS A 1 156 ? 96.617 29.203 262.767 1.00 100.57 154 LYS A O 1
ATOM 1269 N N . ALA A 1 157 ? 95.313 27.484 263.408 1.00 99.15 155 ALA A N 1
ATOM 1270 C CA . ALA A 1 157 ? 96.386 26.830 264.147 1.00 97.76 155 ALA A CA 1
ATOM 1271 C C . ALA A 1 157 ? 97.439 26.193 263.246 1.00 99.69 155 ALA A C 1
ATOM 1272 O O . ALA A 1 157 ? 98.606 26.103 263.645 1.00 101.76 155 ALA A O 1
ATOM 1274 N N . ASN A 1 158 ? 97.072 25.745 262.047 1.00 99.47 156 ASN A N 1
ATOM 1275 C CA . ASN A 1 158 ? 98.002 25.014 261.201 1.00 100.91 156 ASN A CA 1
ATOM 1276 C C . ASN A 1 158 ? 98.449 25.858 260.013 1.00 100.95 156 ASN A C 1
ATOM 1277 O O . ASN A 1 158 ? 97.726 26.742 259.540 1.00 104.86 156 ASN A O 1
ATOM 1282 N N . SER A 1 159 ? 99.661 25.567 259.537 1.00 97.30 157 SER A N 1
ATOM 1283 C CA . SER A 1 159 ? 100.266 26.341 258.460 1.00 93.92 157 SER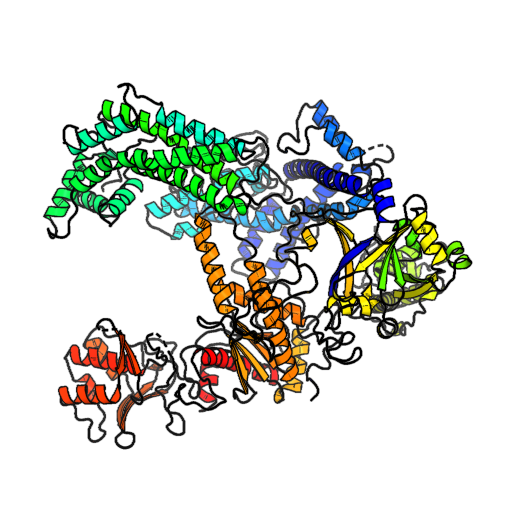 A CA 1
ATOM 1284 C C . SER A 1 159 ? 99.803 25.880 257.085 1.00 91.27 157 SER A C 1
ATOM 1285 O O . SER A 1 159 ? 99.705 26.698 256.164 1.00 92.79 157 SER A O 1
ATOM 1288 N N . ASP A 1 160 ? 99.504 24.591 256.926 1.00 91.62 158 ASP A N 1
ATOM 1289 C CA . ASP A 1 160 ? 99.265 24.053 255.591 1.00 95.57 158 ASP A CA 1
ATOM 1290 C C . ASP A 1 160 ? 97.971 24.589 254.985 1.00 98.47 158 ASP A C 1
ATOM 1291 O O . ASP A 1 160 ? 97.911 24.852 253.778 1.00 100.45 158 ASP A O 1
ATOM 1296 N N . ILE A 1 161 ? 96.929 24.759 255.795 1.00 96.92 159 ILE A N 1
ATOM 1297 C CA . ILE A 1 161 ? 95.639 25.249 255.320 1.00 95.98 159 ILE A CA 1
ATOM 1298 C C . ILE A 1 161 ? 95.506 26.709 255.739 1.00 96.64 159 ILE A C 1
ATOM 1299 O O . ILE A 1 161 ? 95.379 27.017 256.929 1.00 97.69 159 ILE A O 1
ATOM 1304 N N . THR A 1 162 ? 95.524 27.612 254.756 1.00 92.41 160 THR A N 1
ATOM 1305 C CA . THR A 1 162 ? 95.555 29.040 255.054 1.00 88.22 160 THR A CA 1
ATOM 1306 C C . THR A 1 162 ? 94.249 29.505 255.691 1.00 85.37 160 THR A C 1
ATOM 1307 O O . THR A 1 162 ? 94.247 30.059 256.797 1.00 85.50 160 THR A O 1
ATOM 1311 N N . ASP A 1 163 ? 93.125 29.285 255.010 1.00 84.07 161 ASP A N 1
ATOM 1312 C CA . ASP A 1 163 ? 91.846 29.826 255.448 1.00 85.39 161 ASP A CA 1
ATOM 1313 C C . ASP A 1 163 ? 90.721 28.883 255.037 1.00 84.32 161 ASP A C 1
ATOM 1314 O O . ASP A 1 163 ? 90.950 27.805 254.483 1.00 83.02 161 ASP A O 1
ATOM 1319 N N . ILE A 1 164 ? 89.487 29.320 255.302 1.00 83.72 162 ILE A N 1
ATOM 1320 C CA . ILE A 1 164 ? 88.313 28.502 255.008 1.00 75.84 162 ILE A CA 1
ATOM 1321 C C . ILE A 1 164 ? 88.170 28.286 253.507 1.00 79.21 162 ILE A C 1
ATOM 1322 O O . ILE A 1 164 ? 87.874 27.175 253.051 1.00 82.56 162 ILE A O 1
ATOM 1327 N N . ASP A 1 165 ? 88.362 29.344 252.716 1.00 80.63 163 ASP A N 1
ATOM 1328 C CA . ASP A 1 165 ? 88.184 29.237 251.270 1.00 86.17 163 ASP A CA 1
ATOM 1329 C C . ASP A 1 165 ? 89.063 28.140 250.686 1.00 87.54 163 ASP A C 1
ATOM 1330 O O . ASP A 1 165 ? 88.609 27.332 249.864 1.00 85.88 163 ASP A O 1
ATOM 1335 N N . GLU A 1 166 ? 90.334 28.102 251.092 1.00 89.53 164 GLU A N 1
ATOM 1336 C CA . GLU A 1 166 ? 91.207 27.025 250.645 1.00 90.55 164 GLU A CA 1
ATOM 1337 C C . GLU A 1 166 ? 90.625 25.664 251.005 1.00 88.91 164 GLU A C 1
ATOM 1338 O O . GLU A 1 166 ? 90.696 24.719 250.209 1.00 88.04 164 GLU A O 1
ATOM 1344 N N . ALA A 1 167 ? 90.036 25.546 252.198 1.00 84.71 165 ALA A N 1
ATOM 1345 C CA . ALA A 1 167 ? 89.403 24.291 252.582 1.00 81.35 165 ALA A CA 1
ATOM 1346 C C . ALA A 1 167 ? 88.248 23.949 251.651 1.00 81.65 165 ALA A C 1
ATOM 1347 O O . ALA A 1 167 ? 88.060 22.782 251.287 1.00 85.33 165 ALA A O 1
ATOM 1349 N N . LEU A 1 168 ? 87.462 24.954 251.256 1.00 79.02 166 LEU A N 1
ATOM 1350 C CA . LEU A 1 168 ? 86.396 24.730 250.283 1.00 79.10 166 LEU A CA 1
ATOM 1351 C C . LEU A 1 168 ? 86.956 24.180 248.977 1.00 82.71 166 LEU A C 1
ATOM 1352 O O . LEU A 1 168 ? 86.452 23.187 248.436 1.00 88.57 166 LEU A O 1
ATOM 1357 N N . GLU A 1 169 ? 88.002 24.820 248.451 1.00 81.44 167 GLU A N 1
ATOM 1358 C CA . GLU A 1 169 ? 88.570 24.370 247.185 1.00 81.69 167 GLU A CA 1
ATOM 1359 C C . GLU A 1 169 ? 89.144 22.964 247.302 1.00 76.24 167 GLU A C 1
ATOM 1360 O O . GLU A 1 169 ? 89.062 22.172 246.356 1.00 75.56 167 GLU A O 1
ATOM 1366 N N . ILE A 1 170 ? 89.736 22.639 248.453 1.00 70.46 168 ILE A N 1
ATOM 1367 C CA . ILE A 1 170 ? 90.295 21.307 248.659 1.00 64.70 168 ILE A CA 1
ATOM 1368 C C . ILE A 1 170 ? 89.188 20.263 248.686 1.00 64.64 168 ILE A C 1
ATOM 1369 O O . ILE A 1 170 ? 89.290 19.206 248.054 1.00 62.12 168 ILE A O 1
ATOM 1374 N N . ILE A 1 171 ? 88.118 20.538 249.431 1.00 69.64 169 ILE A N 1
ATOM 1375 C CA . ILE A 1 171 ? 87.005 19.598 249.495 1.00 73.17 169 ILE A CA 1
ATOM 1376 C C . ILE A 1 171 ? 86.426 19.375 248.106 1.00 77.96 169 ILE A C 1
ATOM 1377 O O . ILE A 1 171 ? 86.228 18.233 247.673 1.00 79.21 169 ILE A O 1
ATOM 1382 N N . LYS A 1 172 ? 86.159 20.464 247.380 1.00 78.19 170 LYS A N 1
ATOM 1383 C CA . LYS A 1 172 ? 85.616 20.338 246.033 1.00 78.86 170 LYS A CA 1
ATOM 1384 C C . LYS A 1 172 ? 86.600 19.690 245.066 1.00 75.16 170 LYS A C 1
ATOM 1385 O O . LYS A 1 172 ? 86.174 19.159 244.037 1.00 76.66 170 LYS A O 1
ATOM 1391 N N . SER A 1 173 ? 87.899 19.707 245.372 1.00 71.98 171 SER A N 1
ATOM 1392 C CA . SER A 1 173 ? 88.875 19.068 244.497 1.00 70.66 171 SER A CA 1
ATOM 1393 C C . SER A 1 173 ? 88.658 17.561 244.380 1.00 74.37 171 SER A C 1
ATOM 1394 O O . SER A 1 173 ? 89.111 16.955 243.401 1.00 79.75 171 SER A O 1
ATOM 1397 N N . PHE A 1 174 ? 87.986 16.942 245.350 1.00 68.88 172 PHE A N 1
ATOM 1398 C CA . PHE A 1 174 ? 87.674 15.513 245.316 1.00 68.26 172 PHE A CA 1
ATOM 1399 C C . PHE A 1 174 ? 86.242 15.253 244.868 1.00 74.42 172 PHE A C 1
ATOM 1400 O O . PHE A 1 174 ? 85.587 14.339 245.373 1.00 74.27 172 PHE A O 1
ATOM 1408 N N . LYS A 1 175 ? 85.738 16.035 243.910 1.00 81.87 173 LYS A N 1
ATOM 1409 C CA . LYS A 1 175 ? 84.330 15.946 243.533 1.00 86.84 173 LYS A CA 1
ATOM 1410 C C . LYS A 1 175 ? 83.931 14.513 243.196 1.00 85.95 173 LYS A C 1
ATOM 1411 O O . LYS A 1 175 ? 82.908 14.015 243.676 1.00 90.50 173 LYS A O 1
ATOM 1417 N N . GLY A 1 176 ? 84.732 13.827 242.392 1.00 75.15 174 GLY A N 1
ATOM 1418 C CA . GLY A 1 176 ? 84.361 12.488 241.980 1.00 72.00 174 GLY A CA 1
ATOM 1419 C C . GLY A 1 176 ? 85.120 11.367 242.661 1.00 71.07 174 GLY A C 1
ATOM 1420 O O . GLY A 1 176 ? 85.141 10.242 242.153 1.00 78.51 174 GLY A O 1
ATOM 1421 N N . TRP A 1 177 ? 85.727 11.643 243.816 1.00 65.89 175 TRP A N 1
ATOM 1422 C CA . TRP A 1 177 ? 86.683 10.732 244.440 1.00 62.38 175 TRP A CA 1
ATOM 1423 C C . TRP A 1 177 ? 86.257 10.290 245.838 1.00 59.85 175 TRP A C 1
ATOM 1424 O O . TRP A 1 177 ? 87.105 10.015 246.685 1.00 64.28 175 TRP A O 1
ATOM 1435 N N . THR A 1 178 ? 84.952 10.200 246.101 1.00 56.37 176 THR A N 1
ATOM 1436 C CA . THR A 1 178 ? 84.515 9.896 247.461 1.00 57.40 176 THR A CA 1
ATOM 1437 C C . THR A 1 178 ? 84.945 8.494 247.883 1.00 61.43 176 THR A C 1
ATOM 1438 O O . THR A 1 178 ? 85.303 8.272 249.048 1.00 66.16 176 THR A O 1
ATOM 1442 N N . THR A 1 179 ? 84.924 7.535 246.955 1.00 61.86 177 THR A N 1
ATOM 1443 C CA . THR A 1 179 ? 85.373 6.188 247.292 1.00 64.48 177 THR A CA 1
ATOM 1444 C C . THR A 1 179 ? 86.813 6.188 247.791 1.00 60.50 177 THR A C 1
ATOM 1445 O O . THR A 1 179 ? 87.183 5.351 248.624 1.00 56.20 177 THR A O 1
ATOM 1449 N N . TYR A 1 180 ? 87.633 7.124 247.304 1.00 57.81 178 TYR A N 1
ATOM 1450 C CA . TYR A 1 180 ? 89.016 7.244 247.760 1.00 52.66 178 TYR A CA 1
ATOM 1451 C C . TYR A 1 180 ? 89.114 7.390 249.272 1.00 48.98 178 TYR A C 1
ATOM 1452 O O . TYR A 1 180 ? 90.189 7.169 249.839 1.00 47.16 178 TYR A O 1
ATOM 1461 N N . PHE A 1 181 ? 88.021 7.759 249.936 1.00 50.19 179 PHE A N 1
ATOM 1462 C CA . PHE A 1 181 ? 88.011 7.996 251.371 1.00 55.25 179 PHE A CA 1
ATOM 1463 C C . PHE A 1 181 ? 87.431 6.831 252.163 1.00 57.94 179 PHE A C 1
ATOM 1464 O O . PHE A 1 181 ? 87.404 6.897 253.399 1.00 60.79 179 PHE A O 1
ATOM 1472 N N . LYS A 1 182 ? 86.984 5.764 251.493 1.00 51.12 180 LYS A N 1
ATOM 1473 C CA . LYS A 1 182 ? 86.229 4.723 252.187 1.00 47.65 180 LYS A CA 1
ATOM 1474 C C . LYS A 1 182 ? 87.000 4.181 253.386 1.00 45.31 180 LYS A C 1
ATOM 1475 O O . LYS A 1 182 ? 86.471 4.132 254.502 1.00 52.07 180 LYS A O 1
ATOM 1481 N N . GLY A 1 183 ? 88.257 3.786 253.182 1.00 39.73 181 GLY A N 1
ATOM 1482 C CA . GLY A 1 183 ? 89.068 3.356 254.310 1.00 40.57 181 GLY A CA 1
ATOM 1483 C C . GLY A 1 183 ? 89.052 4.359 255.446 1.00 46.04 181 GLY A C 1
ATOM 1484 O O . GLY A 1 183 ? 88.734 4.021 256.590 1.00 48.48 181 GLY A O 1
ATOM 1485 N N . PHE A 1 184 ? 89.377 5.617 255.142 1.00 48.26 182 PHE A N 1
ATOM 1486 C CA . PHE A 1 184 ? 89.323 6.664 256.156 1.00 49.46 182 PHE A CA 1
ATOM 1487 C C . PHE A 1 184 ? 87.987 6.648 256.888 1.00 51.00 182 PHE A C 1
ATOM 1488 O O . PHE A 1 184 ? 87.947 6.685 258.126 1.00 50.40 182 PHE A O 1
ATOM 1496 N N . HIS A 1 185 ? 86.881 6.554 256.142 1.00 45.85 183 HIS A N 1
ATOM 1497 C CA . HIS A 1 185 ? 85.572 6.542 256.787 1.00 47.17 183 HIS A CA 1
ATOM 1498 C C . HIS A 1 185 ? 85.451 5.368 257.748 1.00 51.90 183 HIS A C 1
ATOM 1499 O O . HIS A 1 185 ? 84.948 5.522 258.868 1.00 60.56 183 HIS A O 1
ATOM 1506 N N . GLU A 1 186 ? 85.927 4.189 257.339 1.00 46.41 184 GLU A N 1
ATOM 1507 C CA . GLU A 1 186 ? 85.999 3.069 258.268 1.00 47.63 184 GLU A CA 1
ATOM 1508 C C . GLU A 1 186 ? 86.659 3.497 259.576 1.00 55.18 184 GLU A C 1
ATOM 1509 O O . GLU A 1 186 ? 86.073 3.351 260.656 1.00 55.58 184 GLU A O 1
ATOM 1515 N N . ASN A 1 187 ? 87.866 4.071 259.496 1.00 53.04 185 ASN A N 1
ATOM 1516 C CA . ASN A 1 187 ? 88.533 4.522 260.713 1.00 47.74 185 ASN A CA 1
ATOM 1517 C C . ASN A 1 187 ? 87.626 5.445 261.518 1.00 48.80 185 ASN A C 1
ATOM 1518 O O . ASN A 1 187 ? 87.507 5.302 262.741 1.00 50.56 185 ASN A O 1
ATOM 1523 N N . ARG A 1 188 ? 86.956 6.386 260.844 1.00 46.41 186 ARG A N 1
ATOM 1524 C CA . ARG A 1 188 ? 86.098 7.320 261.564 1.00 47.45 186 ARG A CA 1
ATOM 1525 C C . ARG A 1 188 ? 84.893 6.611 262.167 1.00 52.04 186 ARG A C 1
ATOM 1526 O O . ARG A 1 188 ? 84.436 6.986 263.254 1.00 54.37 186 ARG A O 1
ATOM 1534 N N . LYS A 1 189 ? 84.361 5.591 261.488 1.00 51.90 187 LYS A N 1
ATOM 1535 C CA . LYS A 1 189 ? 83.311 4.797 262.113 1.00 50.85 187 LYS A CA 1
ATOM 1536 C C . LYS A 1 189 ? 83.789 4.207 263.430 1.00 51.10 187 LYS A C 1
ATOM 1537 O O . LYS A 1 189 ? 83.012 4.119 264.392 1.00 53.32 187 LYS A O 1
ATOM 1543 N N . ASN A 1 190 ? 85.066 3.819 263.509 1.00 43.65 188 ASN A N 1
ATOM 1544 C CA . ASN A 1 190 ? 85.558 3.255 264.759 1.00 42.01 188 ASN A CA 1
ATOM 1545 C C . ASN A 1 190 ? 85.487 4.263 265.892 1.00 50.19 188 ASN A C 1
ATOM 1546 O O . ASN A 1 190 ? 85.436 3.866 267.061 1.00 55.32 188 ASN A O 1
ATOM 1551 N N . VAL A 1 191 ? 85.448 5.558 265.566 1.00 48.92 189 VAL A N 1
ATOM 1552 C CA . VAL A 1 191 ? 85.325 6.594 266.584 1.00 49.32 189 VAL A CA 1
ATOM 1553 C C . VAL A 1 191 ? 83.947 6.572 267.226 1.00 51.09 189 VAL A C 1
ATOM 1554 O O . VAL A 1 191 ? 83.802 6.907 268.407 1.00 54.42 189 VAL A O 1
ATOM 1558 N N . TYR A 1 192 ? 82.914 6.192 266.477 1.00 49.06 190 TYR A N 1
ATOM 1559 C CA . TYR A 1 192 ? 81.552 6.229 266.990 1.00 51.25 190 TYR A CA 1
ATOM 1560 C C . TYR A 1 192 ? 80.979 4.842 267.225 1.00 56.85 190 TYR A C 1
ATOM 1561 O O . TYR A 1 192 ? 79.806 4.722 267.595 1.00 62.39 190 TYR A O 1
ATOM 1570 N N . SER A 1 193 ? 81.781 3.798 267.042 1.00 60.11 191 SER A N 1
ATOM 1571 C CA . SER A 1 193 ? 81.269 2.434 267.052 1.00 56.94 191 SER A CA 1
ATOM 1572 C C . SER A 1 193 ? 80.682 2.063 268.407 1.00 59.58 191 SER A C 1
ATOM 1573 O O . SER A 1 193 ? 81.251 2.364 269.460 1.00 58.68 191 SER A O 1
ATOM 1576 N N . SER A 1 194 ? 79.533 1.393 268.369 1.00 67.11 192 SER A N 1
ATOM 1577 C CA . SER A 1 194 ? 78.914 0.843 269.564 1.00 71.40 192 SER A CA 1
ATOM 1578 C C . SER A 1 194 ? 79.459 -0.531 269.928 1.00 73.70 192 SER A C 1
ATOM 1579 O O . SER A 1 194 ? 79.111 -1.055 270.991 1.00 76.60 192 SER A O 1
ATOM 1582 N N . ASN A 1 195 ? 80.292 -1.128 269.078 1.00 75.20 193 ASN A N 1
ATOM 1583 C CA . ASN A 1 195 ? 81.013 -2.334 269.463 1.00 77.61 193 ASN A CA 1
ATOM 1584 C C . ASN A 1 195 ? 81.957 -2.026 270.623 1.00 84.47 193 ASN A C 1
ATOM 1585 O O . ASN A 1 195 ? 82.237 -0.869 270.945 1.00 94.52 193 ASN A O 1
ATOM 1590 N N . ASP A 1 196 ? 82.458 -3.082 271.253 1.00 82.03 194 ASP A N 1
ATOM 1591 C CA . ASP A 1 196 ? 83.411 -2.931 272.352 1.00 82.61 194 ASP A CA 1
ATOM 1592 C C . ASP A 1 196 ? 84.812 -2.853 271.757 1.00 75.91 194 ASP A C 1
ATOM 1593 O O . ASP A 1 196 ? 85.477 -3.864 271.531 1.00 79.51 194 ASP A O 1
ATOM 1598 N N . ILE A 1 197 ? 85.267 -1.633 271.494 1.00 59.17 195 ILE A N 1
ATOM 1599 C CA . ILE A 1 197 ? 86.591 -1.415 270.915 1.00 56.60 195 ILE A CA 1
ATOM 1600 C C . ILE A 1 197 ? 87.197 -0.124 271.453 1.00 56.01 195 ILE A C 1
ATOM 1601 O O . ILE A 1 197 ? 86.479 0.862 271.673 1.00 59.96 195 ILE A O 1
ATOM 1606 N N . PRO A 1 198 ? 88.517 -0.078 271.649 1.00 52.31 196 PRO A N 1
ATOM 1607 C CA . PRO A 1 198 ? 89.133 1.080 272.319 1.00 52.47 196 PRO A CA 1
ATOM 1608 C C . PRO A 1 198 ? 89.072 2.375 271.523 1.00 54.92 196 PRO A C 1
ATOM 1609 O O . PRO A 1 198 ? 89.306 3.439 272.109 1.00 58.41 196 PRO A O 1
ATOM 1613 N N . THR A 1 199 ? 88.771 2.329 270.223 1.00 51.75 197 THR A N 1
ATOM 1614 C CA . THR A 1 199 ? 88.785 3.523 269.382 1.00 48.37 197 THR A CA 1
ATOM 1615 C C . THR A 1 199 ? 87.511 4.353 269.481 1.00 48.59 197 THR A C 1
ATOM 1616 O O . THR A 1 199 ? 87.409 5.384 268.803 1.00 42.97 197 THR A O 1
ATOM 1620 N N . SER A 1 200 ? 86.541 3.941 270.289 1.00 46.85 198 SER A N 1
ATOM 1621 C CA . SER A 1 200 ? 85.234 4.578 270.327 1.00 45.63 198 SER A CA 1
ATOM 1622 C C . SER A 1 200 ? 85.173 5.621 271.438 1.00 49.48 198 SER A C 1
ATOM 1623 O O . SER A 1 200 ? 85.756 5.436 272.510 1.00 50.59 198 SER A O 1
ATOM 1626 N N . ILE A 1 201 ? 84.462 6.722 271.176 1.00 50.95 199 ILE A N 1
ATOM 1627 C CA . ILE A 1 201 ? 84.244 7.710 272.228 1.00 48.51 199 ILE A CA 1
ATOM 1628 C C . ILE A 1 201 ? 83.348 7.135 273.318 1.00 55.12 199 ILE A C 1
ATOM 1629 O O . ILE A 1 201 ? 83.467 7.510 274.493 1.00 56.12 199 ILE A O 1
ATOM 1634 N N . ILE A 1 202 ? 82.443 6.222 272.957 1.00 53.17 200 ILE A N 1
ATOM 1635 C CA . ILE A 1 202 ? 81.634 5.540 273.964 1.00 52.85 200 ILE A CA 1
ATOM 1636 C C . ILE A 1 202 ? 82.526 4.720 274.885 1.00 56.47 200 ILE A C 1
ATOM 1637 O O . ILE A 1 202 ? 82.353 4.716 276.111 1.00 59.16 200 ILE A O 1
ATOM 1642 N N . TYR A 1 203 ? 83.487 4.003 274.304 1.00 54.80 201 TYR A N 1
ATOM 1643 C CA . TYR A 1 203 ? 84.436 3.236 275.098 1.00 48.48 201 TYR A CA 1
ATOM 1644 C C . TYR A 1 203 ? 85.283 4.160 275.964 1.00 48.53 201 TYR A C 1
ATOM 1645 O O . TYR A 1 203 ? 85.477 3.911 277.160 1.00 47.90 201 TYR A O 1
ATOM 1654 N N . ARG A 1 204 ? 85.786 5.246 275.370 1.00 49.61 202 ARG A N 1
ATOM 1655 C CA . ARG A 1 204 ? 86.615 6.192 276.110 1.00 49.15 202 ARG A CA 1
ATOM 1656 C C . ARG A 1 204 ? 85.861 6.776 277.300 1.00 52.61 202 ARG A C 1
ATOM 1657 O O . ARG A 1 204 ? 86.450 7.003 278.364 1.00 56.38 202 ARG A O 1
ATOM 1665 N N . ILE A 1 205 ? 84.555 7.004 277.150 1.00 47.64 203 ILE A N 1
ATOM 1666 C CA . ILE A 1 205 ? 83.771 7.549 278.254 1.00 46.57 203 ILE A CA 1
ATOM 1667 C C . ILE A 1 205 ? 83.517 6.478 279.309 1.00 52.59 203 ILE A C 1
ATOM 1668 O O . ILE A 1 205 ? 83.819 6.664 280.493 1.00 52.18 203 ILE A O 1
ATOM 1673 N N . VAL A 1 206 ? 82.950 5.346 278.900 1.00 56.60 204 VAL A N 1
ATOM 1674 C CA . VAL A 1 206 ? 82.424 4.383 279.864 1.00 55.59 204 VAL A CA 1
ATOM 1675 C C . VAL A 1 206 ? 83.503 3.434 280.366 1.00 57.00 204 VAL A C 1
ATOM 1676 O O . VAL A 1 206 ? 83.616 3.193 281.570 1.00 59.63 204 VAL A O 1
ATOM 1680 N N . ASP A 1 207 ? 84.320 2.880 279.468 1.00 53.53 205 ASP A N 1
ATOM 1681 C CA . ASP A 1 207 ? 85.327 1.917 279.904 1.00 52.09 205 ASP A CA 1
ATOM 1682 C C . ASP A 1 207 ? 86.535 2.599 280.537 1.00 53.08 205 ASP A C 1
ATOM 1683 O O . ASP A 1 207 ? 87.105 2.082 281.507 1.00 53.77 205 ASP A O 1
ATOM 1688 N N . ASP A 1 208 ? 86.940 3.755 280.011 1.00 52.31 206 ASP A N 1
ATOM 1689 C CA . ASP A 1 208 ? 88.172 4.405 280.448 1.00 50.55 206 ASP A CA 1
ATOM 1690 C C . ASP A 1 208 ? 87.919 5.450 281.532 1.00 56.10 206 ASP A C 1
ATOM 1691 O O . ASP A 1 208 ? 88.388 5.307 282.667 1.00 53.53 206 ASP A O 1
ATOM 1696 N N . ASN A 1 209 ? 87.173 6.503 281.192 1.00 57.20 207 ASN A N 1
ATOM 1697 C CA . ASN A 1 209 ? 87.131 7.693 282.036 1.00 53.27 207 ASN A CA 1
ATOM 1698 C C . ASN A 1 209 ? 86.207 7.545 283.240 1.00 55.75 207 ASN A C 1
ATOM 1699 O O . ASN A 1 209 ? 86.483 8.130 284.289 1.00 56.30 207 ASN A O 1
ATOM 1704 N N . LEU A 1 210 ? 85.110 6.800 283.119 1.00 51.77 208 LEU A N 1
ATOM 1705 C CA . LEU A 1 210 ? 84.197 6.678 284.254 1.00 50.12 208 LEU A CA 1
ATOM 1706 C C . LEU A 1 210 ? 84.861 6.007 285.448 1.00 52.97 208 LEU A C 1
ATOM 1707 O O . LEU A 1 210 ? 84.800 6.563 286.559 1.00 54.07 208 LEU A O 1
ATOM 1712 N N . PRO A 1 211 ? 85.498 4.841 285.307 1.00 57.27 209 PRO A N 1
ATOM 1713 C CA . PRO A 1 211 ? 86.187 4.251 286.466 1.00 57.96 209 PRO A CA 1
ATOM 1714 C C . PRO A 1 211 ? 87.262 5.156 287.039 1.00 56.83 209 PRO A C 1
ATOM 1715 O O . PRO A 1 211 ? 87.422 5.219 288.263 1.00 56.42 209 PRO A O 1
ATOM 1719 N N . LYS A 1 212 ? 88.008 5.863 286.185 1.00 51.10 210 LYS A N 1
ATOM 1720 C CA . LYS A 1 212 ? 89.018 6.790 286.683 1.00 45.15 210 LYS A CA 1
ATOM 1721 C C . LYS A 1 212 ? 88.382 7.905 287.501 1.00 46.03 210 LYS A C 1
ATOM 1722 O O . LYS A 1 212 ? 88.889 8.272 288.567 1.00 44.30 210 LYS A O 1
ATOM 1728 N N . PHE A 1 213 ? 87.275 8.462 287.011 1.00 48.59 211 PHE A N 1
ATOM 1729 C CA . PHE A 1 213 ? 86.568 9.495 287.757 1.00 52.33 211 PHE A CA 1
ATOM 1730 C C . PHE A 1 213 ? 86.108 8.969 289.109 1.00 60.06 211 PHE A C 1
ATOM 1731 O O . PHE A 1 213 ? 86.394 9.572 290.149 1.00 60.26 211 PHE A O 1
ATOM 1739 N N . LEU A 1 214 ? 85.390 7.841 289.115 1.00 63.22 212 LEU A N 1
ATOM 1740 C CA . LEU A 1 214 ? 84.907 7.284 290.376 1.00 64.51 212 LEU A CA 1
ATOM 1741 C C . LEU A 1 214 ? 86.061 7.003 291.331 1.00 66.90 212 LEU A C 1
ATOM 1742 O O . LEU A 1 214 ? 85.932 7.189 292.548 1.00 71.76 212 LEU A O 1
ATOM 1747 N N . GLU A 1 215 ? 87.202 6.565 290.793 1.00 65.11 213 GLU A N 1
ATOM 1748 C CA . GLU A 1 215 ? 88.388 6.356 291.617 1.00 66.00 213 GLU A CA 1
ATOM 1749 C C . GLU A 1 215 ? 88.882 7.670 292.212 1.00 66.75 213 GLU A C 1
ATOM 1750 O O . GLU A 1 215 ? 89.275 7.723 293.385 1.00 68.29 213 GLU A O 1
ATOM 1756 N N . ASN A 1 216 ? 88.879 8.741 291.413 1.00 65.19 214 ASN A N 1
ATOM 1757 C CA . ASN A 1 216 ? 89.284 10.049 291.918 1.00 61.43 214 ASN A CA 1
ATOM 1758 C C . ASN A 1 216 ? 88.329 10.540 292.997 1.00 68.47 214 ASN A C 1
ATOM 1759 O O . ASN A 1 216 ? 88.754 11.176 293.967 1.00 74.95 214 ASN A O 1
ATOM 1764 N N . LYS A 1 217 ? 87.033 10.263 292.843 1.00 65.90 215 LYS A N 1
ATOM 1765 C CA . LYS A 1 217 ? 86.067 10.664 293.858 1.00 64.94 215 LYS A CA 1
ATOM 1766 C C . LYS A 1 217 ? 86.305 9.911 295.160 1.00 64.58 215 LYS A C 1
ATOM 1767 O O . LYS A 1 217 ? 86.357 10.516 296.239 1.00 68.31 215 LYS A O 1
ATOM 1773 N N . ALA A 1 218 ? 86.454 8.586 295.078 1.00 59.39 216 ALA A N 1
ATOM 1774 C CA . ALA A 1 218 ? 86.782 7.810 296.269 1.00 61.16 216 ALA A CA 1
ATOM 1775 C C . ALA A 1 218 ? 88.034 8.353 296.944 1.00 65.71 216 ALA A C 1
ATOM 1776 O O . ALA A 1 218 ? 88.048 8.593 298.159 1.00 70.27 216 ALA A O 1
ATOM 1778 N N . LYS A 1 219 ? 89.099 8.567 296.161 1.00 61.26 217 LYS A N 1
ATOM 1779 C CA . LYS A 1 219 ? 90.333 9.107 296.724 1.00 58.72 217 LYS A CA 1
ATOM 1780 C C . LYS A 1 219 ? 90.126 10.491 297.322 1.00 56.23 217 LYS A C 1
ATOM 1781 O O . LYS A 1 219 ? 90.848 10.880 298.245 1.00 50.61 217 LYS A O 1
ATOM 1787 N N . TYR A 1 220 ? 89.154 11.249 296.811 1.00 62.47 218 TYR A N 1
ATOM 1788 C CA . TYR A 1 220 ? 88.930 12.603 297.307 1.00 61.55 218 TYR A CA 1
ATOM 1789 C C . TYR A 1 220 ? 88.215 12.580 298.649 1.00 64.35 218 TYR A C 1
ATOM 1790 O O . TYR A 1 220 ? 88.636 13.247 299.601 1.00 60.01 218 TYR A O 1
ATOM 1799 N N . GLU A 1 221 ? 87.125 11.819 298.746 1.00 71.40 219 GLU A N 1
ATOM 1800 C CA . GLU A 1 221 ? 86.457 11.677 300.035 1.00 75.93 219 GLU A CA 1
ATOM 1801 C C . GLU A 1 221 ? 87.408 11.090 301.074 1.00 75.67 219 GLU A C 1
ATOM 1802 O O . GLU A 1 221 ? 87.519 11.606 302.195 1.00 73.01 219 GLU A O 1
ATOM 1808 N N . SER A 1 222 ? 88.131 10.029 300.706 1.00 72.37 220 SER A N 1
ATOM 1809 C CA . SER A 1 222 ? 89.113 9.459 301.622 1.00 70.88 220 SER A CA 1
ATOM 1810 C C . SER A 1 222 ? 90.179 10.481 302.004 1.00 75.74 220 SER A C 1
ATOM 1811 O O . SER A 1 222 ? 90.660 10.484 303.146 1.00 80.07 220 SER A O 1
ATOM 1814 N N . LEU A 1 223 ? 90.552 11.359 301.071 1.00 74.22 221 LEU A N 1
ATOM 1815 C CA . LEU A 1 223 ? 91.544 12.388 301.365 1.00 71.66 221 LEU A CA 1
ATOM 1816 C C . LEU A 1 223 ? 91.004 13.407 302.361 1.00 76.89 221 LEU A C 1
ATOM 1817 O O . LEU A 1 223 ? 91.717 13.818 303.284 1.00 75.60 221 LEU A O 1
ATOM 1822 N N . LYS A 1 224 ? 89.748 13.834 302.189 1.00 81.32 222 LYS A N 1
ATOM 1823 C CA . LYS A 1 224 ? 89.125 14.697 303.187 1.00 81.08 222 LYS A CA 1
ATOM 1824 C C . LYS A 1 224 ? 89.048 14.010 304.539 1.00 85.57 222 LYS A C 1
ATOM 1825 O O . LYS A 1 224 ? 89.077 14.677 305.580 1.00 87.35 222 LYS A O 1
ATOM 1831 N N . ASP A 1 225 ? 88.941 12.681 304.542 1.00 92.19 223 ASP A N 1
ATOM 1832 C CA . ASP A 1 225 ? 88.904 11.944 305.799 1.00 94.69 223 ASP A CA 1
ATOM 1833 C C . ASP A 1 225 ? 90.264 11.967 306.490 1.00 92.10 223 ASP A C 1
ATOM 1834 O O . ASP A 1 225 ? 90.367 12.329 307.667 1.00 92.13 223 ASP A O 1
ATOM 1839 N N . LYS A 1 226 ? 91.325 11.602 305.766 1.00 83.81 224 LYS A N 1
ATOM 1840 C CA . LYS A 1 226 ? 92.621 11.419 306.414 1.00 79.54 224 LYS A CA 1
ATOM 1841 C C . LYS A 1 226 ? 93.384 12.730 306.569 1.00 78.74 224 LYS A C 1
ATOM 1842 O O . LYS A 1 226 ? 94.064 12.933 307.582 1.00 79.25 224 LYS A O 1
ATOM 1848 N N . ALA A 1 227 ? 93.297 13.625 305.587 1.00 77.07 225 ALA A N 1
ATOM 1849 C CA . ALA A 1 227 ? 94.053 14.878 305.594 1.00 73.73 225 ALA A CA 1
ATOM 1850 C C . ALA A 1 227 ? 93.155 16.013 305.127 1.00 79.02 225 ALA A C 1
ATOM 1851 O O . ALA A 1 227 ? 93.209 16.438 303.967 1.00 80.18 225 ALA A O 1
ATOM 1853 N N . PRO A 1 228 ? 92.312 16.541 306.019 1.00 83.49 226 PRO A N 1
ATOM 1854 C CA . PRO A 1 228 ? 91.383 17.604 305.595 1.00 85.44 226 PRO A CA 1
ATOM 1855 C C . PRO A 1 228 ? 92.081 18.881 305.160 1.00 86.44 226 PRO A C 1
ATOM 1856 O O . PRO A 1 228 ? 91.672 19.498 304.167 1.00 87.61 226 PRO A O 1
ATOM 1860 N N . GLU A 1 229 ? 93.118 19.304 305.877 1.00 87.45 227 GLU A N 1
ATOM 1861 C CA . GLU A 1 229 ? 93.818 20.546 305.586 1.00 89.18 227 GLU A CA 1
ATOM 1862 C C . GLU A 1 229 ? 94.894 20.385 304.519 1.00 86.30 227 GLU A C 1
ATOM 1863 O O . GLU A 1 229 ? 95.661 21.324 304.285 1.00 85.67 227 GLU A O 1
ATOM 1869 N N . ALA A 1 230 ? 94.959 19.226 303.858 1.00 87.26 228 ALA A N 1
ATOM 1870 C CA . ALA A 1 230 ? 96.032 18.979 302.898 1.00 85.91 228 ALA A CA 1
ATOM 1871 C C . ALA A 1 230 ? 95.961 19.934 301.712 1.00 81.07 228 ALA A C 1
ATOM 1872 O O . ALA A 1 230 ? 96.988 20.469 301.278 1.00 81.14 228 ALA A O 1
ATOM 1874 N N . ILE A 1 231 ? 94.765 20.162 301.174 1.00 78.25 229 ILE A N 1
ATOM 1875 C CA . ILE A 1 231 ? 94.580 20.996 299.991 1.00 78.21 229 ILE A CA 1
ATOM 1876 C C . ILE A 1 231 ? 93.935 22.311 300.404 1.00 78.11 229 ILE A C 1
ATOM 1877 O O . ILE A 1 231 ? 93.009 22.334 301.224 1.00 83.37 229 ILE A O 1
ATOM 1882 N N . ASN A 1 232 ? 94.426 23.406 299.826 1.00 70.92 230 ASN A N 1
ATOM 1883 C CA . ASN A 1 232 ? 93.954 24.753 300.140 1.00 67.63 230 ASN A CA 1
ATOM 1884 C C . ASN A 1 232 ? 92.813 25.096 299.187 1.00 74.03 230 ASN A C 1
ATOM 1885 O O . ASN A 1 232 ? 93.036 25.405 298.014 1.00 78.19 230 ASN A O 1
ATOM 1890 N N . TYR A 1 233 ? 91.582 25.056 299.698 1.00 77.69 231 TYR A N 1
ATOM 1891 C CA . TYR A 1 233 ? 90.416 25.220 298.835 1.00 79.76 231 TYR A CA 1
ATOM 1892 C C . TYR A 1 233 ? 90.300 26.642 298.302 1.00 85.99 231 TYR A C 1
ATOM 1893 O O . TYR A 1 233 ? 90.010 26.839 297.117 1.00 91.62 231 TYR A O 1
ATOM 1902 N N . GLU A 1 234 ? 90.509 27.648 299.153 1.00 91.24 232 GLU A N 1
ATOM 1903 C CA . GLU A 1 234 ? 90.447 29.027 298.676 1.00 93.21 232 GLU A CA 1
ATOM 1904 C C . GLU A 1 234 ? 91.452 29.264 297.554 1.00 85.77 232 GLU A C 1
ATOM 1905 O O . GLU A 1 234 ? 91.142 29.928 296.554 1.00 82.96 232 GLU A O 1
ATOM 1911 N N . GLN A 1 235 ? 92.653 28.699 297.690 1.00 79.95 233 GLN A N 1
ATOM 1912 C CA . GLN A 1 235 ? 93.708 28.956 296.717 1.00 75.85 233 GLN A CA 1
ATOM 1913 C C . GLN A 1 235 ? 93.362 28.363 295.356 1.00 71.97 233 GLN A C 1
ATOM 1914 O O . GLN A 1 235 ? 93.507 29.033 294.330 1.00 69.64 233 GLN A O 1
ATOM 1920 N N . ILE A 1 236 ? 92.904 27.108 295.319 1.00 71.85 234 ILE A N 1
ATOM 1921 C CA . ILE A 1 236 ? 92.532 26.527 294.029 1.00 73.07 234 ILE A CA 1
ATOM 1922 C C . ILE A 1 236 ? 91.273 27.186 293.485 1.00 72.96 234 ILE A C 1
ATOM 1923 O O . ILE A 1 236 ? 91.116 27.322 292.265 1.00 70.54 234 ILE A O 1
ATOM 1928 N N . LYS A 1 237 ? 90.358 27.606 294.363 1.00 73.00 235 LYS A N 1
ATOM 1929 C CA . LYS A 1 237 ? 89.186 28.343 293.901 1.00 70.54 235 LYS A CA 1
ATOM 1930 C C . LYS A 1 237 ? 89.583 29.656 293.245 1.00 73.73 235 LYS A C 1
ATOM 1931 O O . LYS A 1 237 ? 88.860 30.155 292.375 1.00 78.76 235 LYS A O 1
ATOM 1937 N N . LYS A 1 238 ? 90.726 30.228 293.637 1.00 74.60 236 LYS A N 1
ATOM 1938 C CA . LYS A 1 238 ? 91.222 31.421 292.955 1.00 74.28 236 LYS A CA 1
ATOM 1939 C C . LYS A 1 238 ? 91.977 31.059 291.677 1.00 69.79 236 LYS A C 1
ATOM 1940 O O . LYS A 1 238 ? 91.597 31.477 290.579 1.00 69.13 236 LYS A O 1
ATOM 1946 N N . ASP A 1 239 ? 93.044 30.265 291.805 1.00 68.16 237 ASP A N 1
ATOM 1947 C CA . ASP A 1 239 ? 93.932 29.990 290.676 1.00 68.60 237 ASP A CA 1
ATOM 1948 C C . ASP A 1 239 ? 93.193 29.304 289.535 1.00 65.48 237 ASP A C 1
ATOM 1949 O O . ASP A 1 239 ? 93.346 29.676 288.365 1.00 62.16 237 ASP A O 1
ATOM 1954 N N . LEU A 1 240 ? 92.409 28.277 289.853 1.00 64.77 238 LEU A N 1
ATOM 1955 C CA . LEU A 1 240 ? 91.744 27.462 288.848 1.00 62.10 238 LEU A CA 1
ATOM 1956 C C . LEU A 1 240 ? 90.283 27.842 288.660 1.00 63.25 238 LEU A C 1
ATOM 1957 O O . LEU A 1 240 ? 89.523 27.064 288.073 1.00 58.53 238 LEU A O 1
ATOM 1962 N N . ALA A 1 241 ? 89.872 29.014 289.150 1.00 63.81 239 ALA A N 1
ATOM 1963 C CA . ALA A 1 241 ? 88.493 29.450 288.969 1.00 64.14 239 ALA A CA 1
ATOM 1964 C C . ALA A 1 241 ? 88.051 29.317 287.519 1.00 65.36 239 ALA A C 1
ATOM 1965 O O . ALA A 1 241 ? 86.881 29.021 287.247 1.00 58.78 239 ALA A O 1
ATOM 1967 N N . GLU A 1 242 ? 88.973 29.522 286.578 1.00 73.70 240 GLU A N 1
ATOM 1968 C CA . GLU A 1 242 ? 88.639 29.405 285.163 1.00 77.89 240 GLU A CA 1
ATOM 1969 C C . GLU A 1 242 ? 88.201 27.987 284.820 1.00 73.44 240 GLU A C 1
ATOM 1970 O O . GLU A 1 242 ? 87.127 27.774 284.246 1.00 72.64 240 GLU A O 1
ATOM 1976 N N . GLU A 1 243 ? 89.025 27.000 285.172 1.00 71.19 241 GLU A N 1
ATOM 1977 C CA . GLU A 1 243 ? 88.735 25.602 284.892 1.00 64.29 241 GLU A CA 1
ATOM 1978 C C . GLU A 1 243 ? 87.686 25.013 285.827 1.00 61.60 241 GLU A C 1
ATOM 1979 O O . GLU A 1 243 ? 87.184 23.918 285.552 1.00 66.67 241 GLU A O 1
ATOM 1985 N N . LEU A 1 244 ? 87.347 25.699 286.915 1.00 60.28 242 LEU A N 1
ATOM 1986 C CA . LEU A 1 244 ? 86.282 25.272 287.814 1.00 62.02 242 LEU A CA 1
ATOM 1987 C C . LEU A 1 244 ? 84.914 25.800 287.401 1.00 65.84 242 LEU A C 1
ATOM 1988 O O . LEU A 1 244 ? 83.932 25.560 288.111 1.00 68.59 242 LEU A O 1
ATOM 1993 N N . THR A 1 245 ? 84.822 26.506 286.275 1.00 64.90 243 THR A N 1
ATOM 1994 C CA . THR A 1 245 ? 83.571 27.106 285.830 1.00 66.13 243 THR A CA 1
ATOM 1995 C C . THR A 1 245 ? 82.833 26.135 284.914 1.00 67.69 243 THR A C 1
ATOM 1996 O O . THR A 1 245 ? 83.387 25.678 283.908 1.00 70.78 243 THR A O 1
ATOM 2000 N N . PHE A 1 246 ? 81.587 25.821 285.263 1.00 66.01 244 PHE A N 1
ATOM 2001 C CA . PHE A 1 246 ? 80.770 24.897 284.491 1.00 72.05 244 PHE A CA 1
ATOM 2002 C C . PHE A 1 246 ? 79.400 25.506 284.230 1.00 75.48 244 PHE A C 1
ATOM 2003 O O . PHE A 1 246 ? 78.889 26.295 285.031 1.00 79.71 244 PHE A O 1
ATOM 2011 N N . ASP A 1 247 ? 78.813 25.128 283.091 1.00 71.92 245 ASP A N 1
ATOM 2012 C CA . ASP A 1 247 ? 77.530 25.699 282.694 1.00 71.45 245 ASP A CA 1
ATOM 2013 C C . ASP A 1 247 ? 76.379 25.096 283.486 1.00 69.01 245 ASP A C 1
ATOM 2014 O O . ASP A 1 247 ? 75.465 25.813 283.906 1.00 73.63 245 ASP A O 1
ATOM 2019 N N . ILE A 1 248 ? 76.402 23.785 283.698 1.00 63.46 246 ILE A N 1
ATOM 2020 C CA . ILE A 1 248 ? 75.289 23.072 284.306 1.00 66.73 246 ILE A CA 1
ATOM 2021 C C . ILE A 1 248 ? 75.787 22.284 285.507 1.00 69.51 246 ILE A C 1
ATOM 2022 O O . ILE A 1 248 ? 76.828 21.619 285.442 1.00 61.16 246 ILE A O 1
ATOM 2027 N N . ASP A 1 249 ? 75.040 22.362 286.605 1.00 75.10 247 ASP A N 1
ATOM 2028 C CA . ASP A 1 249 ? 75.200 21.429 287.717 1.00 76.37 247 ASP A CA 1
ATOM 2029 C C . ASP A 1 249 ? 74.199 20.304 287.498 1.00 78.75 247 ASP A C 1
ATOM 2030 O O . ASP A 1 249 ? 73.002 20.461 287.747 1.00 78.58 247 ASP A O 1
ATOM 2035 N N . TYR A 1 250 ? 74.693 19.163 287.020 1.00 79.48 248 TYR A N 1
ATOM 2036 C CA . TYR A 1 250 ? 73.812 18.048 286.700 1.00 80.16 248 TYR A CA 1
ATOM 2037 C C . TYR A 1 250 ? 73.184 17.414 287.936 1.00 84.87 248 TYR A C 1
ATOM 2038 O O . TYR A 1 250 ? 72.247 16.622 287.792 1.00 86.50 248 TYR A O 1
ATOM 2047 N N . LYS A 1 251 ? 73.668 17.736 289.138 1.00 88.75 249 LYS A N 1
ATOM 2048 C CA . LYS A 1 251 ? 73.012 17.243 290.345 1.00 88.61 249 LYS A CA 1
ATOM 2049 C C . LYS A 1 251 ? 71.700 17.975 290.594 1.00 89.32 249 LYS A C 1
ATOM 2050 O O . LYS A 1 251 ? 70.687 17.350 290.930 1.00 93.92 249 LYS A O 1
ATOM 2056 N N . THR A 1 252 ? 71.700 19.295 290.435 1.00 85.67 250 THR A N 1
ATOM 2057 C CA . THR A 1 252 ? 70.507 20.106 290.639 1.00 86.04 250 THR A CA 1
ATOM 2058 C C . THR A 1 252 ? 69.844 20.530 289.342 1.00 87.24 250 THR A C 1
ATOM 2059 O O . THR A 1 252 ? 68.791 21.173 289.383 1.00 89.64 250 THR A O 1
ATOM 2063 N N . SER A 1 253 ? 70.434 20.202 288.196 1.00 84.35 251 SER A N 1
ATOM 2064 C CA . SER A 1 253 ? 69.948 20.611 286.880 1.00 84.25 251 SER A CA 1
ATOM 2065 C C . SER A 1 253 ? 70.009 22.120 286.682 1.00 86.54 251 SER A C 1
ATOM 2066 O O . SER A 1 253 ? 69.585 22.608 285.627 1.00 87.60 251 SER A O 1
ATOM 2069 N N . GLU A 1 254 ? 70.512 22.877 287.663 1.00 92.58 252 GLU A N 1
ATOM 2070 C CA . GLU A 1 254 ? 70.656 24.323 287.524 1.00 98.00 252 GLU A CA 1
ATOM 2071 C C . GLU A 1 254 ? 71.527 24.660 286.320 1.00 98.09 252 GLU A C 1
ATOM 2072 O O . GLU A 1 254 ? 72.618 24.108 286.153 1.00 102.21 252 GLU A O 1
ATOM 2078 N N . VAL A 1 255 ? 71.051 25.589 285.491 1.00 95.21 253 VAL A N 1
ATOM 2079 C CA . VAL A 1 255 ? 71.691 25.890 284.219 1.00 93.85 253 VAL A CA 1
ATOM 2080 C C . VAL A 1 255 ? 72.553 27.146 284.289 1.00 100.77 253 VAL A C 1
ATOM 2081 O O . VAL A 1 255 ? 73.082 27.585 283.261 1.00 108.21 253 VAL A O 1
ATOM 2085 N N . ASN A 1 256 ? 72.714 27.732 285.468 1.00 97.27 254 ASN A N 1
ATOM 2086 C CA . ASN A 1 256 ? 73.485 28.960 285.601 1.00 95.05 254 ASN A CA 1
ATOM 2087 C C . ASN A 1 256 ? 74.974 28.656 285.731 1.00 86.67 254 ASN A C 1
ATOM 2088 O O . ASN A 1 256 ? 75.376 27.726 286.435 1.00 82.78 254 ASN A O 1
ATOM 2093 N N . GLN A 1 257 ? 75.792 29.450 285.040 1.00 82.77 255 GLN A N 1
ATOM 2094 C CA . GLN A 1 257 ? 77.233 29.244 285.009 1.00 80.01 255 GLN A CA 1
ATOM 2095 C C . GLN A 1 257 ? 77.899 29.916 286.203 1.00 81.58 255 GLN A C 1
ATOM 2096 O O . GLN A 1 257 ? 77.590 31.060 286.549 1.00 82.24 255 GLN A O 1
ATOM 2102 N N . ARG A 1 258 ? 78.834 29.196 286.818 1.00 80.07 256 ARG A N 1
ATOM 2103 C CA . ARG A 1 258 ? 79.493 29.628 288.042 1.00 76.53 256 ARG A CA 1
ATOM 2104 C C . ARG A 1 258 ? 80.635 28.668 288.328 1.00 75.90 256 ARG A C 1
ATOM 2105 O O . ARG A 1 258 ? 80.668 27.546 287.814 1.00 75.21 256 ARG A O 1
ATOM 2113 N N . VAL A 1 259 ? 81.576 29.122 289.155 1.00 76.41 257 VAL A N 1
ATOM 2114 C CA . VAL A 1 259 ? 82.623 28.226 289.627 1.00 75.81 257 VAL A CA 1
ATOM 2115 C C . VAL A 1 259 ? 82.020 27.237 290.618 1.00 73.79 257 VAL A C 1
ATOM 2116 O O . VAL A 1 259 ? 81.099 27.565 291.380 1.00 78.14 257 VAL A O 1
ATOM 2120 N N . PHE A 1 260 ? 82.532 26.012 290.602 1.00 66.10 258 PHE A N 1
ATOM 2121 C CA . PHE A 1 260 ? 82.024 24.945 291.449 1.00 70.77 258 PHE A CA 1
ATOM 2122 C C . PHE A 1 260 ? 83.015 24.636 292.562 1.00 73.03 258 PHE A C 1
ATOM 2123 O O . PHE A 1 260 ? 84.223 24.839 292.416 1.00 73.51 258 PHE A O 1
ATOM 2131 N N . SER A 1 261 ? 82.489 24.140 293.678 1.00 73.87 259 SER A N 1
ATOM 2132 C CA . SER A 1 261 ? 83.336 23.631 294.745 1.00 72.05 259 SER A CA 1
ATOM 2133 C C . SER A 1 261 ? 83.858 22.251 294.372 1.00 71.72 259 SER A C 1
ATOM 2134 O O . SER A 1 261 ? 83.225 21.507 293.617 1.00 74.96 259 SER A O 1
ATOM 2137 N N . LEU A 1 262 ? 85.033 21.912 294.904 1.00 68.85 260 LEU A N 1
ATOM 2138 C CA . LEU A 1 262 ? 85.574 20.579 294.669 1.00 68.65 260 LEU A CA 1
ATOM 2139 C C . LEU A 1 262 ? 84.593 19.498 295.104 1.00 72.64 260 LEU A C 1
ATOM 2140 O O . LEU A 1 262 ? 84.533 18.431 294.482 1.00 72.03 260 LEU A O 1
ATOM 2145 N N . ASP A 1 263 ? 83.815 19.752 296.159 1.00 77.58 261 ASP A N 1
ATOM 2146 C CA . ASP A 1 263 ? 82.733 18.837 296.508 1.00 75.62 261 ASP A CA 1
ATOM 2147 C C . ASP A 1 263 ? 81.766 18.668 295.343 1.00 73.51 261 ASP A C 1
ATOM 2148 O O . ASP A 1 263 ? 81.300 17.557 295.068 1.00 71.49 261 ASP A O 1
ATOM 2153 N N . GLU A 1 264 ? 81.462 19.761 294.640 1.00 71.78 262 GLU A N 1
ATOM 2154 C CA . GLU A 1 264 ? 80.504 19.713 293.542 1.00 61.99 262 GLU A CA 1
ATOM 2155 C C . GLU A 1 264 ? 81.103 19.089 292.284 1.00 59.17 262 GLU A C 1
ATOM 2156 O O . GLU A 1 264 ? 80.402 18.382 291.552 1.00 60.15 262 GLU A O 1
ATOM 2162 N N . VAL A 1 265 ? 82.384 19.339 292.007 1.00 63.43 263 VAL A N 1
ATOM 2163 C CA . VAL A 1 265 ? 82.972 18.781 290.794 1.00 67.68 263 VAL A CA 1
ATOM 2164 C C . VAL A 1 265 ? 83.071 17.266 290.894 1.00 66.11 263 VAL A C 1
ATOM 2165 O O . VAL A 1 265 ? 83.051 16.567 289.873 1.00 61.39 263 VAL A O 1
ATOM 2169 N N . PHE A 1 266 ? 83.172 16.729 292.108 1.00 68.14 264 PHE A N 1
ATOM 2170 C CA . PHE A 1 266 ? 83.211 15.290 292.323 1.00 62.35 264 PHE A CA 1
ATOM 2171 C C . PHE A 1 266 ? 81.833 14.698 292.586 1.00 67.40 264 PHE A C 1
ATOM 2172 O O . PHE A 1 266 ? 81.735 13.518 292.942 1.00 66.49 264 PHE A O 1
ATOM 2180 N N . GLU A 1 267 ? 80.773 15.487 292.427 1.00 70.70 265 GLU A N 1
ATOM 2181 C CA . GLU A 1 267 ? 79.429 14.932 292.394 1.00 73.05 265 GLU A CA 1
ATOM 2182 C C . GLU A 1 267 ? 79.317 13.955 291.231 1.00 69.80 265 GLU A C 1
ATOM 2183 O O . GLU A 1 267 ? 79.780 14.235 290.122 1.00 73.15 265 GLU A O 1
ATOM 2189 N N . ILE A 1 268 ? 78.703 12.799 291.483 1.00 63.27 266 ILE A N 1
ATOM 2190 C CA . ILE A 1 268 ? 78.704 11.749 290.467 1.00 62.27 266 ILE A CA 1
ATOM 2191 C C . ILE A 1 268 ? 77.956 12.202 289.218 1.00 59.28 266 ILE A C 1
ATOM 2192 O O . ILE A 1 268 ? 78.403 11.961 288.090 1.00 60.74 266 ILE A O 1
ATOM 2197 N N . ALA A 1 269 ? 76.814 12.872 289.391 1.00 57.32 267 ALA A N 1
ATOM 2198 C CA . ALA A 1 269 ? 76.090 13.377 288.228 1.00 61.31 267 ALA A CA 1
ATOM 2199 C C . ALA A 1 269 ? 76.943 14.346 287.423 1.00 60.45 267 ALA A C 1
ATOM 2200 O O . ALA A 1 269 ? 76.843 14.391 286.191 1.00 61.46 267 ALA A O 1
ATOM 2202 N N . ASN A 1 270 ? 77.791 15.123 288.095 1.00 60.12 268 ASN A N 1
ATOM 2203 C CA . ASN A 1 270 ? 78.630 16.085 287.390 1.00 60.66 268 ASN A CA 1
ATOM 2204 C C . ASN A 1 270 ? 79.706 15.422 286.538 1.00 58.82 268 ASN A C 1
ATOM 2205 O O . ASN A 1 270 ? 80.434 16.130 285.829 1.00 58.50 268 ASN A O 1
ATOM 2210 N N . PHE A 1 271 ? 79.823 14.094 286.586 1.00 56.85 269 PHE A N 1
ATOM 2211 C CA . PHE A 1 271 ? 80.606 13.398 285.578 1.00 55.80 269 PHE A CA 1
ATOM 2212 C C . PHE A 1 271 ? 80.116 13.742 284.175 1.00 53.58 269 PHE A C 1
ATOM 2213 O O . PHE A 1 271 ? 80.885 13.662 283.211 1.00 55.37 269 PHE A O 1
ATOM 2221 N N . ASN A 1 272 ? 78.848 14.153 284.046 1.00 55.81 270 ASN A N 1
ATOM 2222 C CA . ASN A 1 272 ? 78.303 14.556 282.756 1.00 55.87 270 ASN A CA 1
ATOM 2223 C C . ASN A 1 272 ? 78.962 15.815 282.205 1.00 59.73 270 ASN A C 1
ATOM 2224 O O . ASN A 1 272 ? 78.663 16.206 281.060 1.00 65.51 270 ASN A O 1
ATOM 2229 N N . ASN A 1 273 ? 79.812 16.470 282.999 1.00 60.18 271 ASN A N 1
ATOM 2230 C CA . ASN A 1 273 ? 80.601 17.616 282.570 1.00 62.98 271 ASN A CA 1
ATOM 2231 C C . ASN A 1 273 ? 81.986 17.234 282.070 1.00 60.66 271 ASN A C 1
ATOM 2232 O O . ASN A 1 273 ? 82.696 18.092 281.531 1.00 62.30 271 ASN A O 1
ATOM 2237 N N . TYR A 1 274 ? 82.394 15.979 282.239 1.00 56.43 272 TYR A N 1
ATOM 2238 C CA . TYR A 1 274 ? 83.733 15.538 281.872 1.00 58.20 272 TYR A CA 1
ATOM 2239 C C . TYR A 1 274 ? 83.722 14.605 280.668 1.00 58.49 272 TYR A C 1
ATOM 2240 O O . TYR A 1 274 ? 84.689 13.872 280.444 1.00 65.51 272 TYR A O 1
ATOM 2249 N N . LEU A 1 275 ? 82.644 14.625 279.885 1.00 53.34 273 LEU A N 1
ATOM 2250 C CA . LEU A 1 275 ? 82.538 13.726 278.741 1.00 50.82 273 LEU A CA 1
ATOM 2251 C C . LEU A 1 275 ? 83.425 14.192 277.593 1.00 48.63 273 LEU A C 1
ATOM 2252 O O . LEU A 1 275 ? 84.273 13.439 277.102 1.00 56.83 273 LEU A O 1
ATOM 2257 N N . ASN A 1 276 ? 83.250 15.436 277.155 1.00 46.77 274 ASN A N 1
ATOM 2258 C CA . ASN A 1 276 ? 83.951 15.931 275.982 1.00 47.46 274 ASN A CA 1
ATOM 2259 C C . ASN A 1 276 ? 85.331 16.465 276.367 1.00 49.77 274 ASN A C 1
ATOM 2260 O O . ASN A 1 276 ? 85.714 16.500 277.541 1.00 58.94 274 ASN A O 1
ATOM 2265 N N . GLN A 1 277 ? 86.097 16.888 275.359 1.00 46.55 275 GLN A N 1
ATOM 2266 C CA . GLN A 1 277 ? 87.478 17.291 275.610 1.00 48.49 275 GLN A CA 1
ATOM 2267 C C . GLN A 1 277 ? 87.555 18.545 276.466 1.00 50.26 275 GLN A C 1
ATOM 2268 O O . GLN A 1 277 ? 88.483 18.695 277.262 1.00 52.24 275 GLN A O 1
ATOM 2274 N N . SER A 1 278 ? 86.611 19.469 276.298 1.00 50.32 276 SER A N 1
ATOM 2275 C CA . SER A 1 278 ? 86.615 20.676 277.118 1.00 52.52 276 SER A CA 1
ATOM 2276 C C . SER A 1 278 ? 86.566 20.326 278.604 1.00 55.78 276 SER A C 1
ATOM 2277 O O . SER A 1 278 ? 87.412 20.772 279.395 1.00 62.17 276 SER A O 1
ATOM 2280 N N . GLY A 1 279 ? 85.592 19.502 278.996 1.00 53.91 277 GLY A N 1
ATOM 2281 C CA . GLY A 1 279 ? 85.488 19.105 280.388 1.00 56.45 277 GLY A CA 1
ATOM 2282 C C . GLY A 1 279 ? 86.670 18.275 280.846 1.00 53.97 277 GLY A C 1
ATOM 2283 O O . GLY A 1 279 ? 87.150 18.431 281.971 1.00 54.97 277 GLY A O 1
ATOM 2284 N N . ILE A 1 280 ? 87.157 17.383 279.984 1.00 48.35 278 ILE A N 1
ATOM 2285 C CA . ILE A 1 280 ? 88.337 16.592 280.324 1.00 48.74 278 ILE A CA 1
ATOM 2286 C C . ILE A 1 280 ? 89.514 17.507 280.645 1.00 50.37 278 ILE A C 1
ATOM 2287 O O . ILE A 1 280 ? 90.204 17.333 281.657 1.00 48.89 278 ILE A O 1
ATOM 2292 N N . THR A 1 281 ? 89.752 18.506 279.793 1.00 51.47 279 THR A N 1
ATOM 2293 C CA . THR A 1 281 ? 90.843 19.444 280.031 1.00 53.93 279 THR A CA 1
ATOM 2294 C C . THR A 1 281 ? 90.650 20.193 281.342 1.00 56.40 279 THR A C 1
ATOM 2295 O O . THR A 1 281 ? 91.600 20.355 282.120 1.00 50.71 279 THR A O 1
ATOM 2299 N N . LYS A 1 282 ? 89.428 20.663 281.605 1.00 54.35 280 LYS A N 1
ATOM 2300 C CA . LYS A 1 282 ? 89.173 21.337 282.874 1.00 53.11 280 LYS A CA 1
ATOM 2301 C C . LYS A 1 282 ? 89.515 20.432 284.054 1.00 53.77 280 LYS A C 1
ATOM 2302 O O . LYS A 1 282 ? 90.312 20.800 284.924 1.00 50.03 280 LYS A O 1
ATOM 2308 N N . PHE A 1 283 ? 88.923 19.235 284.094 1.00 51.73 281 PHE A N 1
ATOM 2309 C CA . PHE A 1 283 ? 89.166 18.300 285.189 1.00 53.62 281 PHE A CA 1
ATOM 2310 C C . PHE A 1 283 ? 90.657 18.024 285.364 1.00 56.61 281 PHE A C 1
ATOM 2311 O O . PHE A 1 283 ? 91.207 18.159 286.466 1.00 61.25 281 PHE A O 1
ATOM 2319 N N . ASN A 1 284 ? 91.332 17.650 284.275 1.00 51.93 282 ASN A N 1
ATOM 2320 C CA . ASN A 1 284 ? 92.756 17.341 284.342 1.00 50.12 282 ASN A CA 1
ATOM 2321 C C . ASN A 1 284 ? 93.589 18.544 284.769 1.00 51.61 282 ASN A C 1
ATOM 2322 O O . ASN A 1 284 ? 94.685 18.361 285.307 1.00 54.15 282 ASN A O 1
ATOM 2327 N N . THR A 1 285 ? 93.101 19.765 284.535 1.00 51.52 283 THR A N 1
ATOM 2328 C CA . THR A 1 285 ? 93.795 20.952 285.023 1.00 50.50 283 THR A CA 1
ATOM 2329 C C . THR A 1 285 ? 93.541 21.169 286.510 1.00 50.01 283 THR A C 1
ATOM 2330 O O . THR A 1 285 ? 94.450 21.562 287.250 1.00 48.59 283 THR A O 1
ATOM 2334 N N . ILE A 1 286 ? 92.309 20.926 286.959 1.00 50.70 284 ILE A N 1
ATOM 2335 C CA . ILE A 1 286 ? 92.021 20.897 288.387 1.00 55.45 284 ILE A CA 1
ATOM 2336 C C . ILE A 1 286 ? 92.958 19.931 289.089 1.00 58.74 284 ILE A C 1
ATOM 2337 O O . ILE A 1 286 ? 93.351 20.156 290.242 1.00 59.01 284 ILE A O 1
ATOM 2342 N N . ILE A 1 287 ? 93.337 18.846 288.412 1.00 51.06 285 ILE A N 1
ATOM 2343 C CA . ILE A 1 287 ? 94.283 17.913 289.015 1.00 49.61 285 ILE A CA 1
ATOM 2344 C C . ILE A 1 287 ? 95.715 18.432 288.908 1.00 49.42 285 ILE A C 1
ATOM 2345 O O . ILE A 1 287 ? 96.485 18.353 289.872 1.00 51.31 285 ILE A O 1
ATOM 2350 N N . GLY A 1 288 ? 96.096 18.981 287.756 1.00 43.18 286 GLY A N 1
ATOM 2351 C CA . GLY A 1 288 ? 97.496 19.261 287.499 1.00 41.08 286 GLY A CA 1
ATOM 2352 C C . GLY A 1 288 ? 97.949 20.710 287.565 1.00 48.70 286 GLY A C 1
ATOM 2353 O O . GLY A 1 288 ? 99.153 20.980 287.512 1.00 50.82 286 GLY A O 1
ATOM 2354 N N . GLY A 1 289 ? 97.019 21.653 287.674 1.00 48.24 287 GLY A N 1
ATOM 2355 C CA . GLY A 1 289 ? 97.395 23.050 287.692 1.00 45.68 287 GLY A CA 1
ATOM 2356 C C . GLY A 1 289 ? 97.777 23.566 286.316 1.00 49.11 287 GLY A C 1
ATOM 2357 O O . GLY A 1 289 ? 97.547 22.929 285.281 1.00 46.57 287 GLY A O 1
ATOM 2358 N N . LYS A 1 290 ? 98.381 24.752 286.315 1.00 48.84 288 LYS A N 1
ATOM 2359 C CA . LYS A 1 290 ? 98.749 25.402 285.066 1.00 48.37 288 LYS A CA 1
ATOM 2360 C C . LYS A 1 290 ? 99.798 26.470 285.338 1.00 50.92 288 LYS A C 1
ATOM 2361 O O . LYS A 1 290 ? 99.929 26.973 286.458 1.00 48.92 288 LYS A O 1
ATOM 2367 N N . PHE A 1 291 ? 100.563 26.784 284.296 1.00 51.20 289 PHE A N 1
ATOM 2368 C CA . PHE A 1 291 ? 101.438 27.947 284.274 1.00 50.04 289 PHE A CA 1
ATOM 2369 C C . PHE A 1 291 ? 100.708 29.108 283.613 1.00 57.98 289 PHE A C 1
ATOM 2370 O O . PHE A 1 291 ? 99.963 28.915 282.647 1.00 64.01 289 PHE A O 1
ATOM 2378 N N . VAL A 1 292 ? 100.915 30.309 284.142 1.00 63.17 290 VAL A N 1
ATOM 2379 C CA . VAL A 1 292 ? 100.390 31.536 283.557 1.00 64.18 290 VAL A CA 1
ATOM 2380 C C . VAL A 1 292 ? 101.560 32.476 283.311 1.00 71.62 290 VAL A C 1
ATOM 2381 O O . VAL A 1 292 ? 102.392 32.687 284.204 1.00 71.61 290 VAL A O 1
ATOM 2385 N N . ASN A 1 293 ? 101.632 33.028 282.103 1.00 79.47 291 ASN A N 1
ATOM 2386 C CA . ASN A 1 293 ? 102.647 34.030 281.812 1.00 85.11 291 ASN A CA 1
ATOM 2387 C C . ASN A 1 293 ? 102.429 35.253 282.691 1.00 85.25 291 ASN A C 1
ATOM 2388 O O . ASN A 1 293 ? 101.294 35.678 282.925 1.00 86.34 291 ASN A O 1
ATOM 2393 N N . GLY A 1 294 ? 103.525 35.821 283.185 1.00 85.75 292 GLY A N 1
ATOM 2394 C CA . GLY A 1 294 ? 103.456 36.903 284.139 1.00 89.50 292 GLY A CA 1
ATOM 2395 C C . GLY A 1 294 ? 103.364 36.461 285.583 1.00 90.92 292 GLY A C 1
ATOM 2396 O O . GLY A 1 294 ? 103.481 37.303 286.482 1.00 90.10 292 GLY A O 1
ATOM 2397 N N . GLU A 1 295 ? 103.149 35.173 285.833 1.00 86.70 293 GLU A N 1
ATOM 2398 C CA . GLU A 1 295 ? 103.195 34.612 287.174 1.00 80.80 293 GLU A CA 1
ATOM 2399 C C . GLU A 1 295 ? 104.534 33.914 287.366 1.00 78.61 293 GLU A C 1
ATOM 2400 O O . GLU A 1 295 ? 104.967 33.142 286.505 1.00 72.42 293 GLU A O 1
ATOM 2406 N N . ASN A 1 296 ? 105.195 34.203 288.489 1.00 87.36 294 ASN A N 1
ATOM 2407 C CA . ASN A 1 296 ? 106.500 33.605 288.750 1.00 89.32 294 ASN A CA 1
ATOM 2408 C C . ASN A 1 296 ? 106.377 32.113 289.025 1.00 83.78 294 ASN A C 1
ATOM 2409 O O . ASN A 1 296 ? 107.126 31.303 288.466 1.00 82.81 294 ASN A O 1
ATOM 2414 N N . THR A 1 297 ? 105.440 31.731 289.883 1.00 71.67 295 THR A N 1
ATOM 2415 C CA . THR A 1 297 ? 105.274 30.347 290.291 1.00 72.06 295 THR A CA 1
ATOM 2416 C C . THR A 1 297 ? 104.013 29.758 289.674 1.00 65.17 295 THR A C 1
ATOM 2417 O O . THR A 1 297 ? 103.048 30.471 289.387 1.00 62.75 295 THR A O 1
ATOM 2421 N N . LYS A 1 298 ? 104.039 28.442 289.477 1.00 61.85 296 LYS A N 1
ATOM 2422 C CA . LYS A 1 298 ? 102.936 27.737 288.844 1.00 56.99 296 LYS A CA 1
ATOM 2423 C C . LYS A 1 298 ? 101.750 27.618 289.795 1.00 53.71 296 LYS A C 1
ATOM 2424 O O . LYS A 1 298 ? 101.909 27.495 291.012 1.00 60.97 296 LYS A O 1
ATOM 2430 N N . ARG A 1 299 ? 100.547 27.670 289.228 1.00 51.38 297 ARG A N 1
ATOM 2431 C CA . ARG A 1 299 ? 99.330 27.486 290.007 1.00 55.20 297 ARG A CA 1
ATOM 2432 C C . ARG A 1 299 ? 99.154 26.004 290.329 1.00 58.66 297 ARG A C 1
ATOM 2433 O O . ARG A 1 299 ? 99.168 25.158 289.428 1.00 59.11 297 ARG A O 1
ATOM 2441 N N . LYS A 1 300 ? 98.990 25.695 291.612 1.00 57.73 298 LYS A N 1
ATOM 2442 C CA . LYS A 1 300 ? 98.993 24.315 292.076 1.00 50.42 298 LYS A CA 1
ATOM 2443 C C . LYS A 1 300 ? 97.669 23.615 291.795 1.00 53.59 298 LYS A C 1
ATOM 2444 O O . LYS A 1 300 ? 96.595 24.220 291.833 1.00 58.09 298 LYS A O 1
ATOM 2450 N N . GLY A 1 301 ? 97.762 22.312 291.524 1.00 55.46 299 GLY A N 1
ATOM 2451 C CA . GLY A 1 301 ? 96.613 21.442 291.418 1.00 51.49 299 GLY A CA 1
ATOM 2452 C C . GLY A 1 301 ? 96.543 20.475 292.592 1.00 53.68 299 GLY A C 1
ATOM 2453 O O . GLY A 1 301 ? 97.413 20.432 293.458 1.00 55.47 299 GLY A O 1
ATOM 2454 N N . ILE A 1 302 ? 95.470 19.681 292.598 1.00 52.08 300 ILE A N 1
ATOM 2455 C CA . ILE A 1 302 ? 95.216 18.782 293.723 1.00 50.20 300 ILE A CA 1
ATOM 2456 C C . ILE A 1 302 ? 96.450 17.940 294.024 1.00 51.88 300 ILE A C 1
ATOM 2457 O O . ILE A 1 302 ? 96.921 17.879 295.167 1.00 50.02 300 ILE A O 1
ATOM 2462 N N . ASN A 1 303 ? 96.996 17.281 292.997 1.00 50.53 301 ASN A N 1
ATOM 2463 C CA . ASN A 1 303 ? 98.112 16.368 293.221 1.00 48.56 301 ASN A CA 1
ATOM 2464 C C . ASN A 1 303 ? 99.299 17.087 293.844 1.00 50.33 301 ASN A C 1
ATOM 2465 O O . ASN A 1 303 ? 100.007 16.521 294.687 1.00 52.96 301 ASN A O 1
ATOM 2470 N N . GLU A 1 304 ? 99.527 18.339 293.453 1.00 49.52 302 GLU A N 1
ATOM 2471 C CA . GLU A 1 304 ? 100.588 19.110 294.087 1.00 50.84 302 GLU A CA 1
ATOM 2472 C C . GLU A 1 304 ? 100.310 19.314 295.575 1.00 57.55 302 GLU A C 1
ATOM 2473 O O . GLU A 1 304 ? 101.209 19.141 296.407 1.00 59.70 302 GLU A O 1
ATOM 2479 N N . TYR A 1 305 ? 99.068 19.649 295.939 1.00 56.85 303 TYR A N 1
ATOM 2480 C CA . TYR A 1 305 ? 98.751 19.804 297.357 1.00 57.26 303 TYR A CA 1
ATOM 2481 C C . TYR A 1 305 ? 98.955 18.498 298.116 1.00 57.61 303 TYR A C 1
ATOM 2482 O O . TYR A 1 305 ? 99.535 18.490 299.208 1.00 61.98 303 TYR A O 1
ATOM 2491 N N . ILE A 1 306 ? 98.492 17.383 297.551 1.00 60.77 304 ILE A N 1
ATOM 2492 C CA . ILE A 1 306 ? 98.696 16.088 298.193 1.00 60.50 304 ILE A CA 1
ATOM 2493 C C . ILE A 1 306 ? 100.181 15.843 298.425 1.00 61.29 304 ILE A C 1
ATOM 2494 O O . ILE A 1 306 ? 100.610 15.544 299.544 1.00 61.03 304 ILE A O 1
ATOM 2499 N N . ASN A 1 307 ? 100.989 15.975 297.373 1.00 56.89 305 ASN A N 1
ATOM 2500 C CA . ASN A 1 307 ? 102.424 15.739 297.509 1.00 52.72 305 ASN A CA 1
ATOM 2501 C C . ASN A 1 307 ? 103.033 16.635 298.582 1.00 54.73 305 ASN A C 1
ATOM 2502 O O . ASN A 1 307 ? 103.738 16.157 299.479 1.00 58.04 305 ASN A O 1
ATOM 2507 N N . LEU A 1 308 ? 102.760 17.939 298.515 1.00 54.95 306 LEU A N 1
ATOM 2508 C CA . LEU A 1 308 ? 103.356 18.878 299.461 1.00 51.87 306 LEU A CA 1
ATOM 2509 C C . LEU A 1 308 ? 102.971 18.548 300.899 1.00 63.66 306 LEU A C 1
ATOM 2510 O O . LEU A 1 308 ? 103.820 18.582 301.796 1.00 74.25 306 LEU A O 1
ATOM 2515 N N . TYR A 1 309 ? 101.696 18.234 301.146 1.00 65.61 307 TYR A N 1
ATOM 2516 C CA . TYR A 1 309 ? 101.272 17.932 302.511 1.00 68.02 307 TYR A CA 1
ATOM 2517 C C . TYR A 1 309 ? 101.833 16.594 302.981 1.00 70.94 307 TYR A C 1
ATOM 2518 O O . TYR A 1 309 ? 102.201 16.442 304.152 1.00 75.67 307 TYR A O 1
ATOM 2527 N N . SER A 1 310 ? 101.896 15.612 302.082 1.00 71.00 308 SER A N 1
ATOM 2528 C CA . SER A 1 310 ? 102.492 14.325 302.418 1.00 71.91 308 SER A CA 1
ATOM 2529 C C . SER A 1 310 ? 103.952 14.488 302.813 1.00 72.74 308 SER A C 1
ATOM 2530 O O . SER A 1 310 ? 104.424 13.848 303.760 1.00 76.48 308 SER A O 1
ATOM 2533 N N . GLN A 1 311 ? 104.685 15.345 302.098 1.00 68.69 309 GLN A N 1
ATOM 2534 C CA . GLN A 1 311 ? 106.068 15.623 302.454 1.00 67.90 309 GLN A CA 1
ATOM 2535 C C . GLN A 1 311 ? 106.185 16.529 303.672 1.00 71.59 309 GLN A C 1
ATOM 2536 O O . GLN A 1 311 ? 107.243 16.551 304.311 1.00 73.40 309 GLN A O 1
ATOM 2542 N N . GLN A 1 312 ? 105.128 17.272 304.003 1.00 71.08 310 GLN A N 1
ATOM 2543 C CA . GLN A 1 312 ? 105.145 18.130 305.182 1.00 69.17 310 GLN A CA 1
ATOM 2544 C C . GLN A 1 312 ? 105.007 17.310 306.457 1.00 70.92 310 GLN A C 1
ATOM 2545 O O . GLN A 1 312 ? 105.748 17.519 307.423 1.00 68.11 310 GLN A O 1
ATOM 2551 N N . ILE A 1 313 ? 104.062 16.364 306.471 1.00 76.57 311 ILE A N 1
ATOM 2552 C CA . ILE A 1 313 ? 103.855 15.501 307.630 1.00 78.07 311 ILE A CA 1
ATOM 2553 C C . ILE A 1 313 ? 104.639 14.200 307.537 1.00 77.37 311 ILE A C 1
ATOM 2554 O O . ILE A 1 313 ? 104.513 13.346 308.426 1.00 68.44 311 ILE A O 1
ATOM 2559 N N . ASN A 1 314 ? 105.429 14.012 306.480 1.00 82.24 312 ASN A N 1
ATOM 2560 C CA . ASN A 1 314 ? 106.290 12.839 306.351 1.00 81.12 312 ASN A CA 1
ATOM 2561 C C . ASN A 1 314 ? 105.469 11.550 306.370 1.00 80.04 312 ASN A C 1
ATOM 2562 O O . ASN A 1 314 ? 105.744 10.622 307.133 1.00 81.16 312 ASN A O 1
ATOM 2567 N N . ASP A 1 315 ? 104.445 11.499 305.519 1.00 74.73 313 ASP A N 1
ATOM 2568 C CA . ASP A 1 315 ? 103.557 10.341 305.425 1.00 76.69 313 ASP A CA 1
ATOM 2569 C C . ASP A 1 315 ? 103.376 9.970 303.959 1.00 83.22 313 ASP A C 1
ATOM 2570 O O . ASP A 1 315 ? 102.702 10.687 303.212 1.00 89.11 313 ASP A O 1
ATOM 2575 N N . LYS A 1 316 ? 103.965 8.845 303.551 1.00 82.79 314 LYS A N 1
ATOM 2576 C CA . LYS A 1 316 ? 103.835 8.372 302.179 1.00 78.82 314 LYS A CA 1
ATOM 2577 C C . LYS A 1 316 ? 102.487 7.723 301.900 1.00 77.52 314 LYS A C 1
ATOM 2578 O O . LYS A 1 316 ? 102.170 7.476 300.731 1.00 77.19 314 LYS A O 1
ATOM 2584 N N . THR A 1 317 ? 101.695 7.437 302.936 1.00 79.60 315 THR A N 1
ATOM 2585 C CA . THR A 1 317 ? 100.357 6.892 302.726 1.00 78.24 315 THR A CA 1
ATOM 2586 C C . THR A 1 317 ? 99.549 7.764 301.777 1.00 75.15 315 THR A C 1
ATOM 2587 O O . THR A 1 317 ? 98.860 7.254 300.883 1.00 80.45 315 THR A O 1
ATOM 2591 N N . LEU A 1 318 ? 99.640 9.086 301.943 1.00 71.66 316 LEU A N 1
ATOM 2592 C CA . LEU A 1 318 ? 98.886 10.006 301.098 1.00 71.84 316 LEU A CA 1
ATOM 2593 C C . LEU A 1 318 ? 99.149 9.780 299.616 1.00 70.16 316 LEU A C 1
ATOM 2594 O O . LEU A 1 318 ? 98.296 10.103 298.783 1.00 68.75 316 LEU A O 1
ATOM 2599 N N . LYS A 1 319 ? 100.323 9.247 299.265 1.00 71.96 317 LYS A N 1
ATOM 2600 C CA . LYS A 1 319 ? 100.626 8.980 297.861 1.00 66.68 317 LYS A CA 1
ATOM 2601 C C . LYS A 1 319 ? 99.511 8.187 297.195 1.00 64.60 317 LYS A C 1
ATOM 2602 O O . LYS A 1 319 ? 99.200 8.405 296.018 1.00 59.36 317 LYS A O 1
ATOM 2608 N N . LYS A 1 320 ? 98.900 7.257 297.931 1.00 65.98 318 LYS A N 1
ATOM 2609 C CA . LYS A 1 320 ? 97.895 6.394 297.326 1.00 69.85 318 LYS A CA 1
ATOM 2610 C C . LYS A 1 320 ? 96.676 7.176 296.854 1.00 66.94 318 LYS A C 1
ATOM 2611 O O . LYS A 1 320 ? 95.905 6.668 296.032 1.00 65.77 318 LYS A O 1
ATOM 2617 N N . TYR A 1 321 ? 96.498 8.402 297.336 1.00 65.88 319 TYR A N 1
ATOM 2618 C CA . TYR A 1 321 ? 95.364 9.240 296.977 1.00 65.85 319 TYR A CA 1
ATOM 2619 C C . TYR A 1 321 ? 95.644 10.159 295.792 1.00 65.29 319 TYR A C 1
ATOM 2620 O O . TYR A 1 321 ? 94.767 10.947 295.421 1.00 66.65 319 TYR A O 1
ATOM 2629 N N . LYS A 1 322 ? 96.831 10.092 295.191 1.00 60.16 320 LYS A N 1
ATOM 2630 C CA . LYS A 1 322 ? 97.113 10.938 294.040 1.00 58.66 320 LYS A CA 1
ATOM 2631 C C . LYS A 1 322 ? 96.197 10.552 292.887 1.00 58.11 320 LYS A C 1
ATOM 2632 O O . LYS A 1 322 ? 96.038 9.368 292.568 1.00 56.40 320 LYS A O 1
ATOM 2638 N N . MET A 1 323 ? 95.577 11.554 292.277 1.00 55.52 321 MET A N 1
ATOM 2639 C CA . MET A 1 323 ? 94.479 11.314 291.357 1.00 53.90 321 MET A CA 1
ATOM 2640 C C . MET A 1 323 ? 94.983 11.089 289.943 1.00 46.07 321 MET A C 1
ATOM 2641 O O . MET A 1 323 ? 95.979 11.675 289.510 1.00 44.78 321 MET A O 1
ATOM 2646 N N . SER A 1 324 ? 94.276 10.225 289.224 1.00 48.49 322 SER A N 1
ATOM 2647 C CA . SER A 1 324 ? 94.616 9.915 287.846 1.00 50.79 322 SER A CA 1
ATOM 2648 C C . SER A 1 324 ? 93.917 10.884 286.907 1.00 51.03 322 SER A C 1
ATOM 2649 O O . SER A 1 324 ? 92.777 11.298 287.146 1.00 56.26 322 SER A O 1
ATOM 2652 N N . VAL A 1 325 ? 94.617 11.253 285.854 1.00 48.06 323 VAL A N 1
ATOM 2653 C CA . VAL A 1 325 ? 94.075 12.135 284.835 1.00 48.52 323 VAL A CA 1
ATOM 2654 C C . VAL A 1 325 ? 93.149 11.339 283.927 1.00 53.23 323 VAL A C 1
ATOM 2655 O O . VAL A 1 325 ? 93.338 10.137 283.711 1.00 56.79 323 VAL A O 1
ATOM 2659 N N . LEU A 1 326 ? 92.122 12.005 283.408 1.00 52.65 324 LEU A N 1
ATOM 2660 C CA . LEU A 1 326 ? 91.232 11.374 282.442 1.00 43.34 324 LEU A CA 1
ATOM 2661 C C . LEU A 1 326 ? 91.905 11.327 281.078 1.00 42.28 324 LEU A C 1
ATOM 2662 O O . LEU A 1 326 ? 92.577 12.281 280.669 1.00 44.81 324 LEU A O 1
ATOM 2667 N N . PHE A 1 327 ? 91.738 10.208 280.377 1.00 40.53 325 PHE A N 1
ATOM 2668 C CA . PHE A 1 327 ? 92.290 10.121 279.036 1.00 34.64 325 PHE A CA 1
ATOM 2669 C C . PHE A 1 327 ? 91.610 11.136 278.127 1.00 35.10 325 PHE A C 1
ATOM 2670 O O . PHE A 1 327 ? 90.494 11.593 278.386 1.00 37.61 325 PHE A O 1
ATOM 2678 N N . LYS A 1 328 ? 92.302 11.501 277.052 1.00 37.13 326 LYS A N 1
ATOM 2679 C CA . LYS A 1 328 ? 91.748 12.481 276.133 1.00 40.96 326 LYS A CA 1
ATOM 2680 C C . LYS A 1 328 ? 90.537 11.903 275.416 1.00 45.42 326 LYS A C 1
ATOM 2681 O O . LYS A 1 328 ? 90.408 10.688 275.248 1.00 47.41 326 LYS A O 1
ATOM 2687 N N . GLN A 1 329 ? 89.631 12.782 275.007 1.00 49.09 327 GLN A N 1
ATOM 2688 C CA . GLN A 1 329 ? 88.580 12.341 274.110 1.00 45.82 327 GLN A CA 1
ATOM 2689 C C . GLN A 1 329 ? 89.165 12.120 272.723 1.00 50.61 327 GLN A C 1
ATOM 2690 O O . GLN A 1 329 ? 90.133 12.771 272.317 1.00 52.69 327 GLN A O 1
ATOM 2696 N N . ILE A 1 330 ? 88.574 11.174 271.997 1.00 47.24 328 ILE A N 1
ATOM 2697 C CA . ILE A 1 330 ? 89.171 10.719 270.752 1.00 46.46 328 ILE A CA 1
ATOM 2698 C C . ILE A 1 330 ? 89.062 11.807 269.693 1.00 51.74 328 ILE A C 1
ATOM 2699 O O . ILE A 1 330 ? 88.040 12.503 269.591 1.00 61.17 328 ILE A O 1
ATOM 2704 N N . LEU A 1 331 ? 90.130 11.972 268.913 1.00 45.45 329 LEU A N 1
ATOM 2705 C CA . LEU A 1 331 ? 90.139 12.921 267.807 1.00 46.94 329 LEU A CA 1
ATOM 2706 C C . LEU A 1 331 ? 90.358 14.351 268.285 1.00 49.37 329 LEU A C 1
ATOM 2707 O O . LEU A 1 331 ? 90.710 15.227 267.489 1.00 51.20 329 LEU A O 1
ATOM 2712 N N . SER A 1 332 ? 90.155 14.605 269.575 1.00 48.66 330 SER A N 1
ATOM 2713 C CA . SER A 1 332 ? 90.219 15.975 270.070 1.00 50.53 330 SER A CA 1
ATOM 2714 C C . SER A 1 332 ? 91.624 16.533 269.903 1.00 54.46 330 SER A C 1
ATOM 2715 O O . SER A 1 332 ? 92.612 15.896 270.282 1.00 54.43 330 SER A O 1
ATOM 2718 N N . ASP A 1 333 ? 91.704 17.723 269.322 1.00 60.73 331 ASP A N 1
ATOM 2719 C CA . ASP A 1 333 ? 92.948 18.461 269.143 1.00 68.33 331 ASP A CA 1
ATOM 2720 C C . ASP A 1 333 ? 92.709 19.829 269.768 1.00 74.86 331 ASP A C 1
ATOM 2721 O O . ASP A 1 333 ? 92.159 20.726 269.122 1.00 82.69 331 ASP A O 1
ATOM 2726 N N . THR A 1 334 ? 93.098 19.984 271.029 1.00 70.91 332 THR A N 1
ATOM 2727 C CA . THR A 1 334 ? 92.715 21.149 271.808 1.00 74.48 332 THR A CA 1
ATOM 2728 C C . THR A 1 334 ? 93.941 21.780 272.455 1.00 74.12 332 THR A C 1
ATOM 2729 O O . THR A 1 334 ? 94.989 21.147 272.614 1.00 71.77 332 THR A O 1
ATOM 2733 N N . GLU A 1 335 ? 93.786 23.047 272.825 1.00 78.03 333 GLU A N 1
ATOM 2734 C CA . GLU A 1 335 ? 94.877 23.837 273.369 1.00 80.55 333 GLU A CA 1
ATOM 2735 C C . GLU A 1 335 ? 95.028 23.587 274.866 1.00 74.34 333 GLU A C 1
ATOM 2736 O O . GLU A 1 335 ? 94.063 23.275 275.569 1.00 71.55 333 GLU A O 1
ATOM 2742 N N . SER A 1 336 ? 96.259 23.726 275.349 1.00 72.73 334 SER A N 1
ATOM 2743 C CA . SER A 1 336 ? 96.545 23.498 276.758 1.00 68.86 334 SER A CA 1
ATOM 2744 C C . SER A 1 336 ? 96.283 24.755 277.576 1.00 63.38 334 SER A C 1
ATOM 2745 O O . SER A 1 336 ? 96.550 25.875 277.130 1.00 66.98 334 SER A O 1
ATOM 2748 N N . LYS A 1 337 ? 95.760 24.559 278.785 1.00 60.13 335 LYS A N 1
ATOM 2749 C CA . LYS A 1 337 ? 95.548 25.677 279.695 1.00 60.12 335 LYS A CA 1
ATOM 2750 C C . LYS A 1 337 ? 96.855 26.235 280.241 1.00 57.62 335 LYS A C 1
ATOM 2751 O O . LYS A 1 337 ? 96.862 27.349 280.775 1.00 51.92 335 LYS A O 1
ATOM 2757 N N . SER A 1 338 ? 97.950 25.490 280.135 1.00 61.47 336 SER A N 1
ATOM 2758 C CA . SER A 1 338 ? 99.241 25.961 280.612 1.00 62.23 336 SER A CA 1
ATOM 2759 C C . SER A 1 338 ? 99.979 26.698 279.496 1.00 61.10 336 SER A C 1
ATOM 2760 O O . SER A 1 338 ? 99.750 26.474 278.307 1.00 57.52 336 SER A O 1
ATOM 2763 N N . PHE A 1 339 ? 100.874 27.595 279.903 1.00 60.06 337 PHE A N 1
ATOM 2764 C CA . PHE A 1 339 ? 101.574 28.439 278.944 1.00 60.18 337 PHE A CA 1
ATOM 2765 C C . PHE A 1 339 ? 102.404 27.595 277.980 1.00 61.10 337 PHE A C 1
ATOM 2766 O O . PHE A 1 339 ? 103.030 26.608 278.375 1.00 64.72 337 PHE A O 1
ATOM 2774 N N . VAL A 1 340 ? 102.403 27.989 276.707 1.00 64.05 338 VAL A N 1
ATOM 2775 C CA . VAL A 1 340 ? 103.101 27.266 275.647 1.00 64.08 338 VAL A CA 1
ATOM 2776 C C . VAL A 1 340 ? 104.067 28.221 274.963 1.00 63.75 338 VAL A C 1
ATOM 2777 O O . VAL A 1 340 ? 103.657 29.273 274.458 1.00 64.18 338 VAL A O 1
ATOM 2781 N N . ILE A 1 341 ? 105.347 27.842 274.930 1.00 67.43 339 ILE A N 1
ATOM 2782 C CA . ILE A 1 341 ? 106.379 28.692 274.347 1.00 70.73 339 ILE A CA 1
ATOM 2783 C C . ILE A 1 341 ? 106.154 28.842 272.845 1.00 65.68 339 ILE A C 1
ATOM 2784 O O . ILE A 1 341 ? 105.653 27.932 272.170 1.00 64.35 339 ILE A O 1
ATOM 2789 N N . ASP A 1 342 ? 106.538 30.000 272.315 1.00 66.28 340 ASP A N 1
ATOM 2790 C CA . ASP A 1 342 ? 106.562 30.189 270.873 1.00 69.14 340 ASP A CA 1
ATOM 2791 C C . ASP A 1 342 ? 107.675 29.351 270.250 1.00 71.37 340 ASP A C 1
ATOM 2792 O O . ASP A 1 342 ? 108.628 28.938 270.917 1.00 73.78 340 ASP A O 1
ATOM 2797 N N . LYS A 1 343 ? 107.547 29.105 268.950 1.00 69.29 341 LYS A N 1
ATOM 2798 C CA . LYS A 1 343 ? 108.467 28.244 268.220 1.00 65.95 341 LYS A CA 1
ATOM 2799 C C . LYS A 1 343 ? 109.321 29.067 267.266 1.00 71.33 341 LYS A C 1
ATOM 2800 O O . LYS A 1 343 ? 108.847 30.042 266.674 1.00 79.22 341 LYS A O 1
ATOM 2806 N N . LEU A 1 344 ? 110.584 28.672 267.129 1.00 69.52 342 LEU A N 1
ATOM 2807 C CA . LEU A 1 344 ? 111.454 29.199 266.089 1.00 70.27 342 LEU A CA 1
ATOM 2808 C C . LEU A 1 344 ? 111.268 28.365 264.828 1.00 77.76 342 LEU A C 1
ATOM 2809 O O . LEU A 1 344 ? 111.321 27.131 264.879 1.00 78.40 342 LEU A O 1
ATOM 2814 N N . GLU A 1 345 ? 111.047 29.040 263.696 1.00 81.02 343 GLU A N 1
ATOM 2815 C CA . GLU A 1 345 ? 110.616 28.339 262.491 1.00 82.24 343 GLU A CA 1
ATOM 2816 C C . GLU A 1 345 ? 111.783 27.705 261.741 1.00 78.87 343 GLU A C 1
ATOM 2817 O O . GLU A 1 345 ? 111.644 26.601 261.204 1.00 79.96 343 GLU A O 1
ATOM 2823 N N . ASP A 1 346 ? 112.932 28.371 261.691 1.00 73.29 344 ASP A N 1
ATOM 2824 C CA . ASP A 1 346 ? 114.026 27.894 260.855 1.00 74.46 344 ASP A CA 1
ATOM 2825 C C . ASP A 1 346 ? 115.356 28.270 261.501 1.00 81.51 344 ASP A C 1
ATOM 2826 O O . ASP A 1 346 ? 115.403 28.773 262.628 1.00 85.48 344 ASP A O 1
ATOM 2831 N N . ASP A 1 347 ? 116.446 28.028 260.768 1.00 86.86 345 ASP A N 1
ATOM 2832 C CA . ASP A 1 347 ? 117.781 28.273 261.307 1.00 92.77 345 ASP A CA 1
ATOM 2833 C C . ASP A 1 347 ? 118.028 29.760 261.539 1.00 92.32 345 ASP A C 1
ATOM 2834 O O . ASP A 1 347 ? 118.690 30.143 262.516 1.00 91.85 345 ASP A O 1
ATOM 2839 N N . SER A 1 348 ? 117.512 30.614 260.650 1.00 92.69 346 SER A N 1
ATOM 2840 C CA . SER A 1 348 ? 117.720 32.049 260.815 1.00 92.46 346 SER A CA 1
ATOM 2841 C C . SER A 1 348 ? 117.180 32.528 262.157 1.00 91.12 346 SER A C 1
ATOM 2842 O O . SER A 1 348 ? 117.810 33.356 262.824 1.00 85.58 346 SER A O 1
ATOM 2845 N N . ASP A 1 349 ? 116.020 32.013 262.576 1.00 96.23 347 ASP A N 1
ATOM 2846 C CA . ASP A 1 349 ? 115.509 32.329 263.907 1.00 97.51 347 ASP A CA 1
ATOM 2847 C C . ASP A 1 349 ? 116.547 32.013 264.975 1.00 93.88 347 ASP A C 1
ATOM 2848 O O . ASP A 1 349 ? 116.802 32.821 265.874 1.00 97.70 347 ASP A O 1
ATOM 2853 N N . VAL A 1 350 ? 117.158 30.831 264.884 1.00 83.49 348 VAL A N 1
ATOM 2854 C CA . VAL A 1 350 ? 118.110 30.388 265.901 1.00 73.99 348 VAL A CA 1
ATOM 2855 C C . VAL A 1 350 ? 119.306 31.327 265.955 1.00 73.27 348 VAL A C 1
ATOM 2856 O O . VAL A 1 350 ? 119.614 31.920 266.996 1.00 76.36 348 VAL A O 1
ATOM 2860 N N . VAL A 1 351 ? 120.003 31.470 264.828 1.00 72.49 349 VAL A N 1
ATOM 2861 C CA . VAL A 1 351 ? 121.239 32.246 264.828 1.00 76.56 349 VAL A CA 1
ATOM 2862 C C . VAL A 1 351 ? 120.964 33.711 265.152 1.00 75.96 349 VAL A C 1
ATOM 2863 O O . VAL A 1 351 ? 121.666 34.321 265.969 1.00 75.83 349 VAL A O 1
ATOM 2867 N N . THR A 1 352 ? 119.935 34.296 264.538 1.00 76.52 350 THR A N 1
ATOM 2868 C CA . THR A 1 352 ? 119.654 35.713 264.759 1.00 77.22 350 THR A CA 1
ATOM 2869 C C . THR A 1 352 ? 119.219 35.976 266.197 1.00 70.36 350 THR A C 1
ATOM 2870 O O . THR A 1 352 ? 119.686 36.929 266.828 1.00 62.66 350 THR A O 1
ATOM 2874 N N . THR A 1 353 ? 118.320 35.146 266.735 1.00 73.11 351 THR A N 1
ATOM 2875 C CA . THR A 1 353 ? 117.879 35.343 268.115 1.00 72.85 351 THR A CA 1
ATOM 2876 C C . THR A 1 353 ? 119.037 35.175 269.091 1.00 70.34 351 THR A C 1
ATOM 2877 O O . THR A 1 353 ? 119.182 35.953 270.044 1.00 71.00 351 THR A O 1
ATOM 2881 N N . MET A 1 354 ? 119.873 34.162 268.868 1.00 64.99 352 MET A N 1
ATOM 2882 C CA . MET A 1 354 ? 121.032 33.954 269.726 1.00 68.44 352 MET A CA 1
ATOM 2883 C C . MET A 1 354 ? 121.958 35.166 269.701 1.00 76.51 352 MET A C 1
ATOM 2884 O O . MET A 1 354 ? 122.336 35.702 270.754 1.00 77.09 352 MET A O 1
ATOM 2889 N N . GLN A 1 355 ? 122.326 35.618 268.496 1.00 82.98 353 GLN A N 1
ATOM 2890 C CA . GLN A 1 355 ? 123.176 36.799 268.363 1.00 83.32 353 GLN A CA 1
ATOM 2891 C C . GLN A 1 355 ? 122.558 38.001 269.066 1.00 77.94 353 GLN A C 1
ATOM 2892 O O . GLN A 1 355 ? 123.239 38.721 269.808 1.00 76.19 353 GLN A O 1
ATOM 2898 N N . SER A 1 356 ? 121.263 38.236 268.844 1.00 71.65 354 SER A N 1
ATOM 2899 C CA . SER A 1 356 ? 120.594 39.353 269.500 1.00 69.44 354 SER A CA 1
ATOM 2900 C C . SER A 1 356 ? 120.739 39.257 271.013 1.00 66.63 354 SER A C 1
ATOM 2901 O O . SER A 1 356 ? 121.035 40.252 271.683 1.00 71.20 354 SER A O 1
ATOM 2904 N N . PHE A 1 357 ? 120.540 38.061 271.573 1.00 58.91 355 PHE A N 1
ATOM 2905 C CA . PHE A 1 357 ? 120.656 37.912 273.019 1.00 54.73 355 PHE A CA 1
ATOM 2906 C C . PHE A 1 357 ? 122.061 38.254 273.499 1.00 57.30 355 PHE A C 1
ATOM 2907 O O . PHE A 1 357 ? 122.236 39.071 274.411 1.00 57.66 355 PHE A O 1
ATOM 2915 N N . TYR A 1 358 ? 123.081 37.625 272.910 1.00 59.49 356 TYR A N 1
ATOM 2916 C CA . TYR A 1 358 ? 124.425 37.819 273.448 1.00 64.36 356 TYR A CA 1
ATOM 2917 C C . TYR A 1 358 ? 124.923 39.245 273.233 1.00 72.24 356 TYR A C 1
ATOM 2918 O O . TYR A 1 358 ? 125.710 39.755 274.044 1.00 72.54 356 TYR A O 1
ATOM 2927 N N . GLU A 1 359 ? 124.470 39.911 272.169 1.00 77.40 357 GLU A N 1
ATOM 2928 C CA . GLU A 1 359 ? 124.822 41.314 271.991 1.00 79.58 357 GLU A CA 1
ATOM 2929 C C . GLU A 1 359 ? 124.079 42.199 272.985 1.00 81.31 357 GLU A C 1
ATOM 2930 O O . GLU A 1 359 ? 124.646 43.169 273.502 1.00 80.73 357 GLU A O 1
ATOM 2936 N N . GLN A 1 360 ? 122.815 41.880 273.275 1.00 85.03 358 GLN A N 1
ATOM 2937 C CA . GLN A 1 360 ? 122.097 42.613 274.314 1.00 87.96 358 GLN A CA 1
ATOM 2938 C C . GLN A 1 360 ? 122.795 42.473 275.659 1.00 85.99 358 GLN A C 1
ATOM 2939 O O . GLN A 1 360 ? 122.829 43.423 276.450 1.00 89.51 358 GLN A O 1
ATOM 2945 N N . ILE A 1 361 ? 123.359 41.297 275.937 1.00 79.37 359 ILE A N 1
ATOM 2946 C CA . ILE A 1 361 ? 124.135 41.126 277.161 1.00 74.25 359 ILE A CA 1
ATOM 2947 C C . ILE A 1 361 ? 125.410 41.955 277.104 1.00 76.74 359 ILE A C 1
ATOM 2948 O O . ILE A 1 361 ? 125.801 42.590 278.093 1.00 80.24 359 ILE A O 1
ATOM 2953 N N . ALA A 1 362 ? 126.084 41.963 275.952 1.00 76.33 360 ALA A N 1
ATOM 2954 C CA . ALA A 1 362 ? 127.358 42.668 275.859 1.00 76.72 360 ALA A CA 1
ATOM 2955 C C . ALA A 1 362 ? 127.181 44.173 276.018 1.00 81.55 360 ALA A C 1
ATOM 2956 O O . ALA A 1 362 ? 127.985 44.827 276.691 1.00 85.95 360 ALA A O 1
ATOM 2958 N N . ALA A 1 363 ? 126.131 44.739 275.420 1.00 81.04 361 ALA A N 1
ATOM 2959 C CA . ALA A 1 363 ? 125.975 46.188 275.377 1.00 84.57 361 ALA A CA 1
ATOM 2960 C C . ALA A 1 363 ? 125.327 46.766 276.629 1.00 85.03 361 ALA A C 1
ATOM 2961 O O . ALA A 1 363 ? 125.428 47.977 276.857 1.00 87.33 361 ALA A O 1
ATOM 2963 N N . PHE A 1 364 ? 124.673 45.943 277.443 1.00 83.62 362 PHE A N 1
ATOM 2964 C CA . PHE A 1 364 ? 123.892 46.464 278.555 1.00 81.54 362 PHE A CA 1
ATOM 2965 C C . PHE A 1 364 ? 124.783 47.152 279.581 1.00 89.13 362 PHE A C 1
ATOM 2966 O O . PHE A 1 364 ? 125.900 46.707 279.862 1.00 92.84 362 PHE A O 1
ATOM 2974 N N . LYS A 1 365 ? 124.278 48.249 280.140 1.00 89.78 363 LYS A N 1
ATOM 2975 C CA . LYS A 1 365 ? 124.951 48.984 281.199 1.00 84.05 363 LYS A CA 1
ATOM 2976 C C . LYS A 1 365 ? 123.954 49.276 282.311 1.00 78.33 363 LYS A C 1
ATOM 2977 O O . LYS A 1 365 ? 122.767 49.501 282.063 1.00 73.68 363 LYS A O 1
ATOM 2983 N N . THR A 1 366 ? 124.448 49.260 283.544 1.00 83.83 364 THR A N 1
ATOM 2984 C CA . THR A 1 366 ? 123.594 49.384 284.716 1.00 88.45 364 THR A CA 1
ATOM 2985 C C . THR A 1 366 ? 123.284 50.855 284.986 1.00 92.32 364 THR A C 1
ATOM 2986 O O . THR A 1 366 ? 123.609 51.747 284.198 1.00 90.74 364 THR A O 1
ATOM 2990 N N . VAL A 1 367 ? 122.635 51.119 286.123 1.00 95.91 365 VAL A N 1
ATOM 2991 C CA . VAL A 1 367 ? 122.455 52.495 286.573 1.00 100.17 365 VAL A CA 1
ATOM 2992 C C . VAL A 1 367 ? 123.811 53.161 286.765 1.00 101.45 365 VAL A C 1
ATOM 2993 O O . VAL A 1 367 ? 124.015 54.317 286.375 1.00 98.12 365 VAL A O 1
ATOM 2997 N N . GLU A 1 368 ? 124.760 52.439 287.366 1.00 103.53 366 GLU A N 1
ATOM 2998 C CA . GLU A 1 368 ? 126.122 52.924 287.554 1.00 103.09 366 GLU A CA 1
ATOM 2999 C C . GLU A 1 368 ? 126.915 52.970 286.257 1.00 102.90 366 GLU A C 1
ATOM 3000 O O . GLU A 1 368 ? 128.093 53.345 286.285 1.00 102.38 366 GLU A O 1
ATOM 3006 N N . GLU A 1 369 ? 126.302 52.593 285.134 1.00 104.29 367 GLU A N 1
ATOM 3007 C CA . GLU A 1 369 ? 126.928 52.680 283.813 1.00 103.37 367 GLU A CA 1
ATOM 3008 C C . GLU A 1 369 ? 128.180 51.810 283.725 1.00 101.93 367 GLU A C 1
ATOM 3009 O O . GLU A 1 369 ? 129.189 52.195 283.132 1.00 100.72 367 GLU A O 1
ATOM 3015 N N . LYS A 1 370 ? 128.111 50.623 284.320 1.00 99.36 368 LYS A N 1
ATOM 3016 C CA . LYS A 1 370 ? 129.161 49.624 284.215 1.00 98.58 368 LYS A CA 1
ATOM 3017 C C . LYS A 1 370 ? 128.589 48.379 283.554 1.00 91.86 368 LYS A C 1
ATOM 3018 O O . LYS A 1 370 ? 127.389 48.105 283.649 1.00 92.59 368 LYS A O 1
ATOM 3024 N N . SER A 1 371 ? 129.448 47.634 282.865 1.00 88.45 369 SER A N 1
ATOM 3025 C CA . SER A 1 371 ? 128.984 46.426 282.203 1.00 81.21 369 SER A CA 1
ATOM 3026 C C . SER A 1 371 ? 128.546 45.394 283.237 1.00 75.64 369 SER A C 1
ATOM 3027 O O . SER A 1 371 ? 128.925 45.449 284.410 1.00 76.10 369 SER A O 1
ATOM 3030 N N . ILE A 1 372 ? 127.727 44.442 282.786 1.00 71.74 370 ILE A N 1
ATOM 3031 C CA . ILE A 1 372 ? 127.278 43.378 283.678 1.00 67.80 370 ILE A CA 1
ATOM 3032 C C . ILE A 1 372 ? 128.473 42.640 284.264 1.00 68.92 370 ILE A C 1
ATOM 3033 O O . ILE A 1 372 ? 128.492 42.308 285.455 1.00 69.95 370 ILE A O 1
ATOM 3038 N N . LYS A 1 373 ? 129.491 42.376 283.442 1.00 72.56 371 LYS A N 1
ATOM 3039 C CA . LYS A 1 373 ? 130.700 41.729 283.944 1.00 79.77 371 LYS A CA 1
ATOM 3040 C C . LYS A 1 373 ? 131.363 42.584 285.017 1.00 80.09 371 LYS A C 1
ATOM 3041 O O . LYS A 1 373 ? 131.665 42.106 286.119 1.00 77.53 371 LYS A O 1
ATOM 3047 N N . GLU A 1 374 ? 131.599 43.861 284.706 1.00 81.95 372 GLU A N 1
ATOM 3048 C CA . GLU A 1 374 ? 132.217 44.757 285.674 1.00 81.25 372 GLU A CA 1
ATOM 3049 C C . GLU A 1 374 ? 131.334 44.939 286.899 1.00 75.99 372 GLU A C 1
ATOM 3050 O O . GLU A 1 374 ? 131.836 45.052 288.022 1.00 75.42 372 GLU A O 1
ATOM 3056 N N . THR A 1 375 ? 130.015 44.966 286.706 1.00 68.16 373 THR A N 1
ATOM 3057 C CA . THR A 1 375 ? 129.114 45.195 287.832 1.00 69.55 373 THR A CA 1
ATOM 3058 C C . THR A 1 375 ? 129.122 44.013 288.793 1.00 68.88 373 THR A C 1
ATOM 3059 O O . THR A 1 375 ? 129.258 44.188 290.010 1.00 64.26 373 THR A O 1
ATOM 3063 N N . LEU A 1 376 ? 128.964 42.798 288.264 1.00 69.18 374 LEU A N 1
ATOM 3064 C CA . LEU A 1 376 ? 129.010 41.616 289.115 1.00 67.22 374 LEU A CA 1
ATOM 3065 C C . LEU A 1 376 ? 130.383 41.458 289.757 1.00 69.01 374 LEU A C 1
ATOM 3066 O O . LEU A 1 376 ? 130.485 41.141 290.947 1.00 65.20 374 LEU A O 1
ATOM 3071 N N . SER A 1 377 ? 131.451 41.686 288.987 1.00 73.35 375 SER A N 1
ATOM 3072 C CA . SER A 1 377 ? 132.797 41.603 289.549 1.00 76.48 375 SER A CA 1
ATOM 3073 C C . SER A 1 377 ? 132.987 42.618 290.673 1.00 73.64 375 SER A C 1
ATOM 3074 O O . SER A 1 377 ? 133.678 42.343 291.662 1.00 73.37 375 SER A O 1
ATOM 3077 N N . LEU A 1 378 ? 132.379 43.797 290.536 1.00 71.46 376 LEU A N 1
ATOM 3078 C CA . LEU A 1 378 ? 132.469 44.817 291.575 1.00 69.59 376 LEU A CA 1
ATOM 3079 C C . LEU A 1 378 ? 131.685 44.404 292.811 1.00 71.16 376 LEU A C 1
ATOM 3080 O O . LEU A 1 378 ? 132.169 44.540 293.941 1.00 70.66 376 LEU A O 1
ATOM 3085 N N . LEU A 1 379 ? 130.472 43.889 292.605 1.00 71.57 377 LEU A N 1
ATOM 3086 C CA . LEU A 1 379 ? 129.616 43.487 293.715 1.00 69.35 377 LEU A CA 1
ATOM 3087 C C . LEU A 1 379 ? 130.230 42.334 294.498 1.00 70.38 377 LEU A C 1
ATOM 3088 O O . LEU A 1 379 ? 130.188 42.320 295.735 1.00 67.63 377 LEU A O 1
ATOM 3093 N N . PHE A 1 380 ? 130.802 41.357 293.794 1.00 72.98 378 PHE A N 1
ATOM 3094 C CA . PHE A 1 380 ? 131.377 40.185 294.435 1.00 72.06 378 PHE A CA 1
ATOM 3095 C C . PHE A 1 380 ? 132.781 40.435 294.968 1.00 79.95 378 PHE A C 1
ATOM 3096 O O . PHE A 1 380 ? 133.207 39.735 295.893 1.00 82.55 378 PHE A O 1
ATOM 3104 N N . ASP A 1 381 ? 133.510 41.407 294.414 1.00 81.35 379 ASP A N 1
ATOM 3105 C CA . ASP A 1 381 ? 134.752 41.830 295.056 1.00 82.43 379 ASP A CA 1
ATOM 3106 C C . ASP A 1 381 ? 134.462 42.572 296.355 1.00 83.23 379 ASP A C 1
ATOM 3107 O O . ASP A 1 381 ? 135.105 42.318 297.381 1.00 88.44 379 ASP A O 1
ATOM 3112 N N . ASP A 1 382 ? 133.485 43.484 296.333 1.00 82.69 380 ASP A N 1
ATOM 3113 C CA . ASP A 1 382 ? 133.060 44.135 297.569 1.00 84.11 380 ASP A CA 1
ATOM 3114 C C . ASP A 1 382 ? 132.521 43.130 298.576 1.00 87.43 380 ASP A C 1
ATOM 3115 O O . ASP A 1 382 ? 132.685 43.317 299.788 1.00 87.71 380 ASP A O 1
ATOM 3120 N N . LEU A 1 383 ? 131.868 42.064 298.102 1.00 90.03 381 LEU A N 1
ATOM 3121 C CA . LEU A 1 383 ? 131.371 41.042 299.018 1.00 87.93 381 LEU A CA 1
ATOM 3122 C C . LEU A 1 383 ? 132.516 40.210 299.582 1.00 87.23 381 LEU A C 1
ATOM 3123 O O . LEU A 1 383 ? 132.501 39.840 300.762 1.00 86.98 381 LEU A O 1
ATOM 3128 N N . LYS A 1 384 ? 133.516 39.904 298.753 1.00 88.64 382 LYS A N 1
ATOM 3129 C CA . LYS A 1 384 ? 134.711 39.236 299.251 1.00 90.41 382 LYS A CA 1
ATOM 3130 C C . LYS A 1 384 ? 135.422 40.090 300.294 1.00 95.76 382 LYS A C 1
ATOM 3131 O O . LYS A 1 384 ? 136.023 39.554 301.232 1.00 97.89 382 LYS A O 1
ATOM 3137 N N . ALA A 1 385 ? 135.337 41.418 300.162 1.00 97.18 383 ALA A N 1
ATOM 3138 C CA . ALA A 1 385 ? 136.114 42.309 301.009 1.00 100.50 383 ALA A CA 1
ATOM 3139 C C . ALA A 1 385 ? 135.530 42.474 302.407 1.00 102.72 383 ALA A C 1
ATOM 3140 O O . ALA A 1 385 ? 136.259 42.894 303.317 1.00 106.19 383 ALA A O 1
ATOM 3142 N N . GLN A 1 386 ? 134.253 42.163 302.606 1.00 100.39 384 GLN A N 1
ATOM 3143 C CA . GLN A 1 386 ? 133.511 42.397 303.848 1.00 99.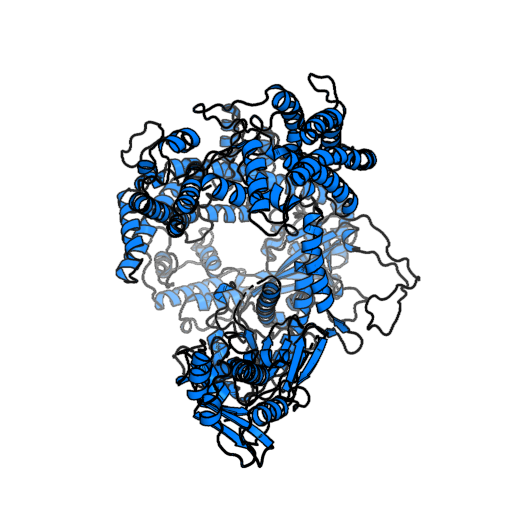73 384 GLN A CA 1
ATOM 3144 C C . GLN A 1 386 ? 133.032 43.839 303.940 1.00 96.95 384 GLN A C 1
ATOM 3145 O O . GLN A 1 386 ? 132.480 44.236 304.983 1.00 96.71 384 GLN A O 1
ATOM 3151 N N . LYS A 1 387 ? 133.211 44.637 302.884 1.00 92.45 385 LYS A N 1
ATOM 3152 C CA . LYS A 1 387 ? 132.672 45.991 302.870 1.00 91.33 385 LYS A CA 1
ATOM 3153 C C . LYS A 1 387 ? 131.153 45.996 302.993 1.00 92.24 385 LYS A C 1
ATOM 3154 O O . LYS A 1 387 ? 130.579 46.916 303.591 1.00 94.29 385 LYS A O 1
ATOM 3160 N N . LEU A 1 388 ? 130.488 44.991 302.430 1.00 92.87 386 LEU A N 1
ATOM 3161 C CA . LEU A 1 388 ? 129.036 44.928 302.415 1.00 89.39 386 LEU A CA 1
ATOM 3162 C C . LEU A 1 388 ? 128.493 44.399 303.740 1.00 90.09 386 LEU A C 1
ATOM 3163 O O . LEU A 1 388 ? 129.209 43.800 304.546 1.00 90.21 386 LEU A O 1
ATOM 3168 N N . ASP A 1 389 ? 127.197 44.625 303.950 1.00 92.72 387 ASP A N 1
ATOM 3169 C CA . ASP A 1 389 ? 126.519 44.247 305.185 1.00 95.67 387 ASP A CA 1
ATOM 3170 C C . ASP A 1 389 ? 125.914 42.856 305.015 1.00 94.82 387 ASP A C 1
ATOM 3171 O O . ASP A 1 389 ? 124.937 42.681 304.281 1.00 92.42 387 ASP A O 1
ATOM 3176 N N . LEU A 1 390 ? 126.492 41.867 305.703 1.00 92.60 388 LEU A N 1
ATOM 3177 C CA . LEU A 1 390 ? 126.059 40.485 305.534 1.00 85.81 388 LEU A CA 1
ATOM 3178 C C . LEU A 1 390 ? 124.694 40.210 306.149 1.00 91.70 388 LEU A C 1
ATOM 3179 O O . LEU A 1 390 ? 124.091 39.175 305.844 1.00 96.26 388 LEU A O 1
ATOM 3184 N N . SER A 1 391 ? 124.194 41.092 307.011 1.00 94.25 389 SER A N 1
ATOM 3185 C CA . SER A 1 391 ? 122.881 40.869 307.600 1.00 94.25 389 SER A CA 1
ATOM 3186 C C . SER A 1 391 ? 121.744 41.223 306.651 1.00 93.62 389 SER A C 1
ATOM 3187 O O . SER A 1 391 ? 120.626 40.734 306.841 1.00 97.17 389 SER A O 1
ATOM 3190 N N . LYS A 1 392 ? 122.007 42.039 305.631 1.00 94.70 390 LYS A N 1
ATOM 3191 C CA . LYS A 1 392 ? 120.965 42.568 304.759 1.00 96.96 390 LYS A CA 1
ATOM 3192 C C . LYS A 1 392 ? 120.930 41.920 303.378 1.00 96.87 390 LYS A C 1
ATOM 3193 O O . LYS A 1 392 ? 120.142 42.352 302.533 1.00 99.26 390 LYS A O 1
ATOM 3199 N N . ILE A 1 393 ? 121.758 40.910 303.118 1.00 92.86 391 ILE A N 1
ATOM 3200 C CA . ILE A 1 393 ? 121.698 40.148 301.878 1.00 85.93 391 ILE A CA 1
ATOM 3201 C C . ILE A 1 393 ? 121.567 38.676 302.233 1.00 81.84 391 ILE A C 1
ATOM 3202 O O . ILE A 1 393 ? 122.205 38.194 303.174 1.00 79.42 391 ILE A O 1
ATOM 3207 N N . TYR A 1 394 ? 120.739 37.959 301.473 1.00 76.24 392 TYR A N 1
ATOM 3208 C CA . TYR A 1 394 ? 120.309 36.618 301.843 1.00 71.94 392 TYR A CA 1
ATOM 3209 C C . TYR A 1 394 ? 120.397 35.674 300.651 1.00 73.14 392 TYR A C 1
ATOM 3210 O O . TYR A 1 394 ? 120.311 36.091 299.491 1.00 76.16 392 TYR A O 1
ATOM 3219 N N . PHE A 1 395 ? 120.583 34.396 300.964 1.00 71.99 393 PHE A N 1
ATOM 3220 C CA . PHE A 1 395 ? 120.423 33.310 300.013 1.00 70.87 393 PHE A CA 1
ATOM 3221 C C . PHE A 1 395 ? 119.002 32.771 300.095 1.00 70.98 393 PHE A C 1
ATOM 3222 O O . PHE A 1 395 ? 118.402 32.731 301.175 1.00 71.75 393 PHE A O 1
ATOM 3230 N N . LYS A 1 396 ? 118.463 32.364 298.947 1.00 71.71 394 LYS A N 1
ATOM 3231 C CA . LYS A 1 396 ? 117.222 31.603 298.945 1.00 76.87 394 LYS A CA 1
ATOM 3232 C C . LYS A 1 396 ? 117.448 30.267 299.638 1.00 76.32 394 LYS A C 1
ATOM 3233 O O . LYS A 1 396 ? 118.402 29.545 299.329 1.00 76.30 394 LYS A O 1
ATOM 3239 N N . ASN A 1 397 ? 116.580 29.946 300.587 1.00 78.52 395 ASN A N 1
ATOM 3240 C CA . ASN A 1 397 ? 116.766 28.760 301.416 1.00 82.77 395 ASN A CA 1
ATOM 3241 C C . ASN A 1 397 ? 116.416 27.464 300.689 1.00 86.74 395 ASN A C 1
ATOM 3242 O O . ASN A 1 397 ? 116.396 26.404 301.323 1.00 88.82 395 ASN A O 1
ATOM 3247 N N . ASP A 1 398 ? 116.164 27.518 299.379 1.00 84.55 396 ASP A N 1
ATOM 3248 C CA . ASP A 1 398 ? 115.694 26.352 298.639 1.00 75.96 396 ASP A CA 1
ATOM 3249 C C . ASP A 1 398 ? 116.835 25.491 298.112 1.00 65.85 396 ASP A C 1
ATOM 3250 O O . ASP A 1 398 ? 117.910 25.421 298.716 1.00 64.27 396 ASP A O 1
ATOM 3255 N N . LYS A 1 399 ? 116.599 24.837 296.972 1.00 68.24 397 LYS A N 1
ATOM 3256 C CA . LYS A 1 399 ? 117.606 23.961 296.386 1.00 69.46 397 LYS A CA 1
ATOM 3257 C C . LYS A 1 399 ? 118.879 24.717 296.036 1.00 75.95 397 LYS A C 1
ATOM 3258 O O . LYS A 1 399 ? 119.974 24.146 296.107 1.00 82.72 397 LYS A O 1
ATOM 3264 N N . SER A 1 400 ? 118.766 25.994 295.663 1.00 72.34 398 SER A N 1
ATOM 3265 C CA . SER A 1 400 ? 119.949 26.742 295.246 1.00 73.57 398 SER A CA 1
ATOM 3266 C C . SER A 1 400 ? 121.039 26.718 296.313 1.00 75.00 398 SER A C 1
ATOM 3267 O O . SER A 1 400 ? 122.226 26.594 295.993 1.00 77.75 398 SER A O 1
ATOM 3270 N N . LEU A 1 401 ? 120.658 26.832 297.587 1.00 71.30 399 LEU A N 1
ATOM 3271 C CA . LEU A 1 401 ? 121.647 26.790 298.662 1.00 71.32 399 LEU A CA 1
ATOM 3272 C C . LEU A 1 401 ? 122.321 25.422 298.731 1.00 71.07 399 LEU A C 1
ATOM 3273 O O . LEU A 1 401 ? 123.554 25.320 298.811 1.00 69.74 399 LEU A O 1
ATOM 3278 N N . THR A 1 402 ? 121.518 24.357 298.700 1.00 71.97 400 THR A N 1
ATOM 3279 C CA . THR A 1 402 ? 122.041 22.997 298.600 1.00 72.51 400 THR A CA 1
ATOM 3280 C C . THR A 1 402 ? 123.089 22.884 297.500 1.00 72.84 400 THR A C 1
ATOM 3281 O O . THR A 1 402 ? 124.201 22.385 297.723 1.00 78.84 400 THR A O 1
ATOM 3285 N N . ASP A 1 403 ? 122.741 23.339 296.296 1.00 70.20 401 ASP A N 1
ATOM 3286 C CA . ASP A 1 403 ? 123.677 23.296 295.180 1.00 74.76 401 ASP A CA 1
ATOM 3287 C C . ASP A 1 403 ? 124.921 24.129 295.460 1.00 76.17 401 ASP A C 1
ATOM 3288 O O . ASP A 1 403 ? 126.019 23.764 295.027 1.00 76.14 401 ASP A O 1
ATOM 3293 N N . LEU A 1 404 ? 124.775 25.247 296.176 1.00 75.28 402 LEU A N 1
ATOM 3294 C CA . LEU A 1 404 ? 125.941 26.018 296.593 1.00 75.72 402 LEU A CA 1
ATOM 3295 C C . LEU A 1 404 ? 126.891 25.159 297.418 1.00 78.28 402 LEU A C 1
ATOM 3296 O O . LEU A 1 404 ? 128.091 25.066 297.120 1.00 73.01 402 LEU A O 1
ATOM 3301 N N . SER A 1 405 ? 126.366 24.520 298.465 1.00 82.93 403 SER A N 1
ATOM 3302 C CA . SER A 1 405 ? 127.182 23.609 299.259 1.00 88.25 403 SER A CA 1
ATOM 3303 C C . SER A 1 405 ? 127.883 22.583 298.375 1.00 91.20 403 SER A C 1
ATOM 3304 O O . SER A 1 405 ? 129.116 22.539 298.310 1.00 95.34 403 SER A O 1
ATOM 3307 N N . GLN A 1 406 ? 127.107 21.746 297.677 1.00 91.01 404 GLN A N 1
ATOM 3308 C CA . GLN A 1 406 ? 127.728 20.697 296.871 1.00 94.90 404 GLN A CA 1
ATOM 3309 C C . GLN A 1 406 ? 128.752 21.260 295.892 1.00 96.14 404 GLN A C 1
ATOM 3310 O O . GLN A 1 406 ? 129.700 20.562 295.517 1.00 95.90 404 GLN A O 1
ATOM 3316 N N . GLN A 1 407 ? 128.588 22.515 295.474 1.00 97.01 405 GLN A N 1
ATOM 3317 C CA . GLN A 1 407 ? 129.546 23.119 294.555 1.00 99.41 405 GLN A CA 1
ATOM 3318 C C . GLN A 1 407 ? 130.839 23.521 295.255 1.00 104.41 405 GLN A C 1
ATOM 3319 O O . GLN A 1 407 ? 131.914 23.424 294.652 1.00 106.32 405 GLN A O 1
ATOM 3325 N N . VAL A 1 408 ? 130.771 23.971 296.504 1.00 102.75 406 VAL A N 1
ATOM 3326 C CA . VAL A 1 408 ? 131.961 24.428 297.230 1.00 101.32 406 VAL A CA 1
ATOM 3327 C C . VAL A 1 408 ? 132.425 23.410 298.268 1.00 100.84 406 VAL A C 1
ATOM 3328 O O . VAL A 1 408 ? 133.619 23.127 298.378 1.00 96.63 406 VAL A O 1
ATOM 3332 N N . PHE A 1 409 ? 131.498 22.842 299.042 1.00 101.42 407 PHE A N 1
ATOM 3333 C CA . PHE A 1 409 ? 131.854 21.984 300.168 1.00 99.23 407 PHE A CA 1
ATOM 3334 C C . PHE A 1 409 ? 131.681 20.494 299.887 1.00 104.12 407 PHE A C 1
ATOM 3335 O O . PHE A 1 409 ? 132.042 19.679 300.742 1.00 106.02 407 PHE A O 1
ATOM 3343 N N . ASP A 1 410 ? 131.138 20.117 298.730 1.00 105.08 408 ASP A N 1
ATOM 3344 C CA . ASP A 1 410 ? 130.960 18.734 298.304 1.00 104.91 408 ASP A CA 1
ATOM 3345 C C . ASP A 1 410 ? 129.897 17.985 299.101 1.00 101.36 408 ASP A C 1
ATOM 3346 O O . ASP A 1 410 ? 129.648 16.811 298.808 1.00 102.98 408 ASP A O 1
ATOM 3351 N N . ASP A 1 411 ? 129.273 18.605 300.099 1.00 98.18 409 ASP A N 1
ATOM 3352 C CA . ASP A 1 411 ? 128.166 17.997 300.829 1.00 98.58 409 ASP A CA 1
ATOM 3353 C C . ASP A 1 411 ? 127.023 18.994 300.917 1.00 97.84 409 ASP A C 1
ATOM 3354 O O . ASP A 1 411 ? 127.230 20.143 301.314 1.00 100.03 409 ASP A O 1
ATOM 3359 N N . TYR A 1 412 ? 125.814 18.540 300.581 1.00 93.46 410 TYR A N 1
ATOM 3360 C CA . TYR A 1 412 ? 124.704 19.453 300.341 1.00 89.58 410 TYR A CA 1
ATOM 3361 C C . TYR A 1 412 ? 124.076 19.975 301.629 1.00 87.79 410 TYR A C 1
ATOM 3362 O O . TYR A 1 412 ? 123.602 21.118 301.660 1.00 85.18 410 TYR A O 1
ATOM 3371 N N . SER A 1 413 ? 124.049 19.170 302.688 1.00 89.55 411 SER A N 1
ATOM 3372 C CA . SER A 1 413 ? 123.389 19.556 303.929 1.00 91.24 411 SER A CA 1
ATOM 3373 C C . SER A 1 413 ? 124.285 20.365 304.860 1.00 91.22 411 SER A C 1
ATOM 3374 O O . SER A 1 413 ? 123.828 20.763 305.937 1.00 89.28 411 SER A O 1
ATOM 3377 N N . VAL A 1 414 ? 125.535 20.629 304.468 1.00 90.57 412 VAL A N 1
ATOM 3378 C CA . VAL A 1 414 ? 126.482 21.316 305.350 1.00 87.65 412 VAL A CA 1
ATOM 3379 C C . VAL A 1 414 ? 125.876 22.605 305.888 1.00 86.61 412 VAL A C 1
ATOM 3380 O O . VAL A 1 414 ? 125.787 22.814 307.103 1.00 86.47 412 VAL A O 1
ATOM 3384 N N . ILE A 1 415 ? 125.455 23.491 304.985 1.00 80.07 413 ILE A N 1
ATOM 3385 C CA . ILE A 1 415 ? 124.910 24.779 305.401 1.00 75.98 413 ILE A CA 1
ATOM 3386 C C . ILE A 1 415 ? 123.618 24.584 306.184 1.00 81.09 413 ILE A C 1
ATOM 3387 O O . ILE A 1 415 ? 123.416 25.191 307.245 1.00 80.23 413 ILE A O 1
ATOM 3392 N N . GLY A 1 416 ? 122.726 23.730 305.675 1.00 85.49 414 GLY A N 1
ATOM 3393 C CA . GLY A 1 416 ? 121.448 23.520 306.339 1.00 91.20 414 GLY A CA 1
ATOM 3394 C C . GLY A 1 416 ? 121.601 22.972 307.744 1.00 97.65 414 GLY A C 1
ATOM 3395 O O . GLY A 1 416 ? 120.930 23.422 308.674 1.00 97.08 414 GLY A O 1
ATOM 3396 N N . THR A 1 417 ? 122.476 21.979 307.916 1.00 102.73 415 THR A N 1
ATOM 3397 C CA . THR A 1 417 ? 122.779 21.506 309.262 1.00 107.68 415 THR A CA 1
ATOM 3398 C C . THR A 1 417 ? 123.376 22.623 310.105 1.00 108.33 415 THR A C 1
ATOM 3399 O O . THR A 1 417 ? 122.989 22.815 311.265 1.00 106.40 415 THR A O 1
ATOM 3403 N N . ALA A 1 418 ? 124.314 23.380 309.529 1.00 108.00 416 ALA A N 1
ATOM 3404 C CA . ALA A 1 418 ? 125.002 24.424 310.280 1.00 108.83 416 ALA A CA 1
ATOM 3405 C C . ALA A 1 418 ? 124.014 25.416 310.879 1.00 112.60 416 ALA A C 1
ATOM 3406 O O . ALA A 1 418 ? 124.098 25.750 312.066 1.00 115.25 416 ALA A O 1
ATOM 3408 N N . VAL A 1 419 ? 123.072 25.910 310.072 1.00 112.27 417 VAL A N 1
ATOM 3409 C CA . VAL A 1 419 ? 122.064 26.814 310.621 1.00 110.52 417 VAL A CA 1
ATOM 3410 C C . VAL A 1 419 ? 121.108 26.054 311.533 1.00 113.35 417 VAL A C 1
ATOM 3411 O O . VAL A 1 419 ? 120.643 26.590 312.551 1.00 113.47 417 VAL A O 1
ATOM 3415 N N . LEU A 1 420 ? 120.820 24.794 311.197 1.00 113.63 418 LEU A N 1
ATOM 3416 C CA . LEU A 1 420 ? 119.869 23.997 311.965 1.00 110.75 418 LEU A CA 1
ATOM 3417 C C . LEU A 1 420 ? 120.284 23.907 313.429 1.00 112.94 418 LEU A C 1
ATOM 3418 O O . LEU A 1 420 ? 119.489 24.201 314.329 1.00 111.01 418 LEU A O 1
ATOM 3423 N N . GLU A 1 421 ? 121.526 23.504 313.689 1.00 115.58 419 GLU A N 1
ATOM 3424 C CA . GLU A 1 421 ? 122.043 23.491 315.049 1.00 117.90 419 GLU A CA 1
ATOM 3425 C C . GLU A 1 421 ? 122.622 24.836 315.469 1.00 117.70 419 GLU A C 1
ATOM 3426 O O . GLU A 1 421 ? 123.033 24.984 316.625 1.00 121.90 419 GLU A O 1
ATOM 3432 N N . TYR A 1 422 ? 122.671 25.815 314.562 1.00 113.82 420 TYR A N 1
ATOM 3433 C CA . TYR A 1 422 ? 122.905 27.189 314.986 1.00 116.18 420 TYR A CA 1
ATOM 3434 C C . TYR A 1 422 ? 121.741 27.690 315.826 1.00 127.08 420 TYR A C 1
ATOM 3435 O O . TYR A 1 422 ? 121.944 28.340 316.858 1.00 129.25 420 TYR A O 1
ATOM 3444 N N . ILE A 1 423 ? 120.512 27.388 315.401 1.00 136.08 421 ILE A N 1
ATOM 3445 C CA . ILE A 1 423 ? 119.346 27.791 316.181 1.00 136.79 421 ILE A CA 1
ATOM 3446 C C . ILE A 1 423 ? 119.344 27.104 317.544 1.00 136.93 421 ILE A C 1
ATOM 3447 O O . ILE A 1 423 ? 119.045 27.729 318.570 1.00 137.85 421 ILE A O 1
ATOM 3452 N N . THR A 1 424 ? 119.675 25.810 317.580 1.00 135.16 422 THR A N 1
ATOM 3453 C CA . THR A 1 424 ? 119.726 25.101 318.856 1.00 130.96 422 THR A CA 1
ATOM 3454 C C . THR A 1 424 ? 120.693 25.781 319.816 1.00 127.68 422 THR A C 1
ATOM 3455 O O . THR A 1 424 ? 120.379 25.984 320.994 1.00 129.92 422 THR A O 1
ATOM 3459 N N . GLN A 1 425 ? 121.874 26.143 319.326 1.00 122.92 423 GLN A N 1
ATOM 3460 C CA . GLN A 1 425 ? 122.881 26.811 320.142 1.00 120.47 423 GLN A CA 1
ATOM 3461 C C . GLN A 1 425 ? 122.498 28.264 320.403 1.00 119.01 423 GLN A C 1
ATOM 3462 O O . GLN A 1 425 ? 121.324 28.630 320.337 1.00 117.47 423 GLN A O 1
ATOM 3468 N N . LYS A 1 446 ? 110.466 24.045 317.595 1.00 143.21 444 LYS A N 1
ATOM 3469 C CA . LYS A 1 446 ? 109.422 24.611 316.748 1.00 142.95 444 LYS A CA 1
ATOM 3470 C C . LYS A 1 446 ? 109.944 25.803 315.952 1.00 145.42 444 LYS A C 1
ATOM 3471 O O . LYS A 1 446 ? 109.501 26.934 316.149 1.00 144.91 444 LYS A O 1
ATOM 3477 N N . THR A 1 447 ? 110.893 25.543 315.053 1.00 147.07 445 THR A N 1
ATOM 3478 C CA . THR A 1 447 ? 111.464 26.565 314.182 1.00 145.43 445 THR A CA 1
ATOM 3479 C C . THR A 1 447 ? 111.054 26.249 312.749 1.00 144.89 445 THR A C 1
ATOM 3480 O O . THR A 1 447 ? 111.496 25.247 312.176 1.00 145.06 445 THR A O 1
ATOM 3484 N N . GLU A 1 448 ? 110.210 27.102 312.173 1.00 141.26 446 GLU A N 1
ATOM 3485 C CA . GLU A 1 448 ? 109.703 26.874 310.830 1.00 136.15 446 GLU A CA 1
ATOM 3486 C C . GLU A 1 448 ? 110.690 27.396 309.787 1.00 129.08 446 GLU A C 1
ATOM 3487 O O . GLU A 1 448 ? 111.509 28.280 310.048 1.00 129.60 446 GLU A O 1
ATOM 3493 N N . LYS A 1 449 ? 110.592 26.833 308.585 1.00 114.49 447 LYS A N 1
ATOM 3494 C CA . LYS A 1 449 ? 111.560 27.119 307.533 1.00 101.16 447 LYS A CA 1
ATOM 3495 C C . LYS A 1 449 ? 111.393 28.544 307.017 1.00 98.76 447 LYS A C 1
ATOM 3496 O O . LYS A 1 449 ? 110.288 28.963 306.660 1.00 97.01 447 LYS A O 1
ATOM 3502 N N . ALA A 1 450 ? 112.497 29.287 306.979 1.00 96.31 448 ALA A N 1
ATOM 3503 C CA . ALA A 1 450 ? 112.495 30.623 306.406 1.00 89.33 448 ALA A CA 1
ATOM 3504 C C . ALA A 1 450 ? 112.684 30.555 304.897 1.00 91.31 448 ALA A C 1
ATOM 3505 O O . ALA A 1 450 ? 113.329 29.643 304.370 1.00 92.24 448 ALA A O 1
ATOM 3507 N N . LYS A 1 451 ? 112.104 31.533 304.195 1.00 91.68 449 LYS A N 1
ATOM 3508 C CA . LYS A 1 451 ? 112.254 31.572 302.745 1.00 93.99 449 LYS A CA 1
ATOM 3509 C C . LYS A 1 451 ? 113.658 32.016 302.351 1.00 94.97 449 LYS A C 1
ATOM 3510 O O . LYS A 1 451 ? 114.225 31.509 301.378 1.00 94.62 449 LYS A O 1
ATOM 3516 N N . TYR A 1 452 ? 114.243 32.945 303.106 1.00 95.74 450 TYR A N 1
ATOM 3517 C CA . TYR A 1 452 ? 115.584 33.444 302.841 1.00 93.44 450 TYR A CA 1
ATOM 3518 C C . TYR A 1 452 ? 116.403 33.434 304.124 1.00 90.01 450 TYR A C 1
ATOM 3519 O O . TYR A 1 452 ? 115.870 33.614 305.223 1.00 93.91 450 TYR A O 1
ATOM 3528 N N . LEU A 1 453 ? 117.711 33.229 303.972 1.00 85.55 451 LEU A N 1
ATOM 3529 C CA . LEU A 1 453 ? 118.648 33.231 305.090 1.00 82.77 451 LEU A CA 1
ATOM 3530 C C . LEU A 1 453 ? 119.716 34.284 304.835 1.00 85.28 451 LEU A C 1
ATOM 3531 O O . LEU A 1 453 ? 120.415 34.229 303.819 1.00 84.46 451 LEU A O 1
ATOM 3536 N N . SER A 1 454 ? 119.850 35.231 305.758 1.00 87.06 452 SER A N 1
ATOM 3537 C CA . SER A 1 454 ? 120.848 36.279 305.607 1.00 88.59 452 SER A CA 1
ATOM 3538 C C . SER A 1 454 ? 122.255 35.696 305.670 1.00 85.95 452 SER A C 1
ATOM 3539 O O . SER A 1 454 ? 122.503 34.681 306.326 1.00 87.38 452 SER A O 1
ATOM 3542 N N . LEU A 1 455 ? 123.186 36.353 304.971 1.00 82.68 453 LEU A N 1
ATOM 3543 C CA . LEU A 1 455 ? 124.569 35.887 304.974 1.00 82.84 453 LEU A CA 1
ATOM 3544 C C . LEU A 1 455 ? 125.179 35.943 306.367 1.00 84.47 453 LEU A C 1
ATOM 3545 O O . LEU A 1 455 ? 126.097 35.174 306.671 1.00 84.62 453 LEU A O 1
ATOM 3550 N N . GLU A 1 456 ? 124.694 36.844 307.223 1.00 88.16 454 GLU A N 1
ATOM 3551 C CA . GLU A 1 456 ? 125.167 36.892 308.602 1.00 93.95 454 GLU A CA 1
ATOM 3552 C C . GLU A 1 456 ? 125.007 35.536 309.280 1.00 96.39 454 GLU A C 1
ATOM 3553 O O . GLU A 1 456 ? 125.991 34.896 309.681 1.00 100.75 454 GLU A O 1
ATOM 3559 N N . THR A 1 457 ? 123.757 35.077 309.404 1.00 94.73 455 THR A N 1
ATOM 3560 C CA . THR A 1 457 ? 123.494 33.796 310.048 1.00 92.09 455 THR A CA 1
ATOM 3561 C C . THR A 1 457 ? 124.297 32.676 309.399 1.00 86.14 455 THR A C 1
ATOM 3562 O O . THR A 1 457 ? 124.747 31.748 310.079 1.00 88.40 455 THR A O 1
ATOM 3566 N N . ILE A 1 458 ? 124.493 32.748 308.082 1.00 80.47 456 ILE A N 1
ATOM 3567 C CA . ILE A 1 458 ? 125.330 31.759 307.406 1.00 85.29 456 ILE A CA 1
ATOM 3568 C C . ILE A 1 458 ? 126.734 31.773 307.995 1.00 95.09 456 ILE A C 1
ATOM 3569 O O . ILE A 1 458 ? 127.210 30.774 308.548 1.00 93.95 456 ILE A O 1
ATOM 3574 N N . LYS A 1 459 ? 127.411 32.919 307.894 1.00 106.52 457 LYS A N 1
ATOM 3575 C CA . LYS A 1 459 ? 128.793 33.025 308.351 1.00 110.45 457 LYS A CA 1
ATOM 3576 C C . LYS A 1 459 ? 128.944 32.539 309.787 1.00 113.14 457 LYS A C 1
ATOM 3577 O O . LYS A 1 459 ? 129.771 31.663 310.075 1.00 118.20 457 LYS A O 1
ATOM 3583 N N . LEU A 1 460 ? 128.150 33.093 310.707 1.00 109.00 458 LEU A N 1
ATOM 3584 C CA . LEU A 1 460 ? 128.250 32.636 312.091 1.00 106.29 458 LEU A CA 1
ATOM 3585 C C . LEU A 1 460 ? 128.017 31.132 312.188 1.00 104.53 458 LEU A C 1
ATOM 3586 O O . LEU A 1 460 ? 128.728 30.428 312.918 1.00 109.44 458 LEU A O 1
ATOM 3591 N N . ALA A 1 461 ? 127.046 30.621 311.428 1.00 99.04 459 ALA A N 1
ATOM 3592 C CA . ALA A 1 461 ? 126.656 29.220 311.546 1.00 100.26 459 ALA A CA 1
ATOM 3593 C C . ALA A 1 461 ? 127.789 28.287 311.136 1.00 104.30 459 ALA A C 1
ATOM 3594 O O . ALA A 1 461 ? 128.119 27.342 311.860 1.00 109.55 459 ALA A O 1
ATOM 3596 N N . LEU A 1 462 ? 128.391 28.523 309.968 1.00 105.26 460 LEU A N 1
ATOM 3597 C CA . LEU A 1 462 ? 129.463 27.641 309.521 1.00 113.38 460 LEU A CA 1
ATOM 3598 C C . LEU A 1 462 ? 130.774 27.896 310.252 1.00 124.43 460 LEU A C 1
ATOM 3599 O O . LEU A 1 462 ? 131.624 26.998 310.301 1.00 124.58 460 LEU A O 1
ATOM 3604 N N . GLU A 1 463 ? 130.965 29.091 310.819 1.00 135.87 461 GLU A N 1
ATOM 3605 C CA . GLU A 1 463 ? 132.108 29.301 311.703 1.00 139.27 461 GLU A CA 1
ATOM 3606 C C . GLU A 1 463 ? 131.990 28.435 312.952 1.00 139.36 461 GLU A C 1
ATOM 3607 O O . GLU A 1 463 ? 132.911 27.679 313.289 1.00 139.61 461 GLU A O 1
ATOM 3613 N N . GLU A 1 464 ? 130.854 28.527 313.652 1.00 135.15 462 GLU A N 1
ATOM 3614 C CA . GLU A 1 464 ? 130.609 27.619 314.769 1.00 132.03 462 GLU A CA 1
ATOM 3615 C C . GLU A 1 464 ? 130.689 26.161 314.331 1.00 128.04 462 GLU A C 1
ATOM 3616 O O . GLU A 1 464 ? 131.123 25.301 315.105 1.00 127.71 462 GLU A O 1
ATOM 3622 N N . PHE A 1 465 ? 130.274 25.867 313.097 1.00 124.07 463 PHE A N 1
ATOM 3623 C CA . PHE A 1 465 ? 130.343 24.501 312.587 1.00 120.39 463 PHE A CA 1
ATOM 3624 C C . PHE A 1 465 ? 131.787 24.024 312.492 1.00 121.33 463 PHE A C 1
ATOM 3625 O O . PHE A 1 465 ? 132.101 22.887 312.864 1.00 120.78 463 PHE A O 1
ATOM 3633 N N . ASN A 1 466 ? 132.681 24.880 311.991 1.00 122.23 464 ASN A N 1
ATOM 3634 C CA . ASN A 1 466 ? 134.091 24.512 311.918 1.00 124.05 464 ASN A CA 1
ATOM 3635 C C . ASN A 1 466 ? 134.727 24.448 313.299 1.00 125.39 464 ASN A C 1
ATOM 3636 O O . ASN A 1 466 ? 135.689 23.696 313.501 1.00 123.08 464 ASN A O 1
ATOM 3641 N N . LYS A 1 467 ? 134.214 25.220 314.261 1.00 126.83 465 LYS A N 1
ATOM 3642 C CA . LYS A 1 467 ? 134.784 25.177 315.605 1.00 125.93 465 LYS A CA 1
ATOM 3643 C C . LYS A 1 467 ? 134.419 23.883 316.327 1.00 126.42 465 LYS A C 1
ATOM 3644 O O . LYS A 1 467 ? 135.233 23.338 317.081 1.00 126.01 465 LYS A O 1
ATOM 3650 N N . HIS A 1 468 ? 133.207 23.373 316.105 1.00 127.28 466 HIS A N 1
ATOM 3651 C CA . HIS A 1 468 ? 132.724 22.186 316.799 1.00 128.72 466 HIS A CA 1
ATOM 3652 C C . HIS A 1 468 ? 133.214 20.876 316.191 1.00 127.55 466 HIS A C 1
ATOM 3653 O O . HIS A 1 468 ? 132.868 19.810 316.713 1.00 127.73 466 HIS A O 1
ATOM 3660 N N . ARG A 1 469 ? 133.992 20.912 315.111 1.00 128.52 467 ARG A N 1
ATOM 3661 C CA . ARG A 1 469 ? 134.405 19.689 314.439 1.00 133.63 467 ARG A CA 1
ATOM 3662 C C . ARG A 1 469 ? 135.881 19.774 314.078 1.00 133.93 467 ARG A C 1
ATOM 3663 O O . ARG A 1 469 ? 136.513 20.828 314.184 1.00 134.12 467 ARG A O 1
ATOM 3671 N N . ASP A 1 470 ? 136.424 18.635 313.647 1.00 133.86 468 ASP A N 1
ATOM 3672 C CA . ASP A 1 470 ? 137.847 18.523 313.349 1.00 135.15 468 ASP A CA 1
ATOM 3673 C C . ASP A 1 470 ? 138.285 19.598 312.362 1.00 131.23 468 ASP A C 1
ATOM 3674 O O . ASP A 1 470 ? 137.632 19.827 311.341 1.00 126.04 468 ASP A O 1
ATOM 3679 N N . ILE A 1 471 ? 139.415 20.240 312.665 1.00 133.76 469 ILE A N 1
ATOM 3680 C CA . ILE A 1 471 ? 139.825 21.431 311.925 1.00 132.11 469 ILE A CA 1
ATOM 3681 C C . ILE A 1 471 ? 140.148 21.088 310.475 1.00 135.92 469 ILE A C 1
ATOM 3682 O O . ILE A 1 471 ? 139.610 21.698 309.544 1.00 136.67 469 ILE A O 1
ATOM 3687 N N . ASP A 1 472 ? 141.037 20.115 310.260 1.00 139.79 470 ASP A N 1
ATOM 3688 C CA . ASP A 1 472 ? 141.557 19.883 308.915 1.00 141.91 470 ASP A CA 1
ATOM 3689 C C . ASP A 1 472 ? 140.445 19.602 307.913 1.00 140.81 470 ASP A C 1
ATOM 3690 O O . ASP A 1 472 ? 140.557 19.981 306.741 1.00 139.28 470 ASP A O 1
ATOM 3695 N N . LYS A 1 473 ? 139.372 18.947 308.346 1.00 138.71 471 LYS A N 1
ATOM 3696 C CA . LYS A 1 473 ? 138.199 18.713 307.510 1.00 128.60 471 LYS A CA 1
ATOM 3697 C C . LYS A 1 473 ? 137.151 19.743 307.919 1.00 122.53 471 LYS A C 1
ATOM 3698 O O . LYS A 1 473 ? 136.422 19.551 308.896 1.00 122.32 471 LYS A O 1
ATOM 3704 N N . GLN A 1 474 ? 137.090 20.853 307.182 1.00 118.32 472 GLN A N 1
ATOM 3705 C CA . GLN A 1 474 ? 136.157 21.925 307.507 1.00 114.27 472 GLN A CA 1
ATOM 3706 C C . GLN A 1 474 ? 135.928 22.781 306.268 1.00 110.18 472 GLN A C 1
ATOM 3707 O O . GLN A 1 474 ? 136.626 22.654 305.259 1.00 104.66 472 GLN A O 1
ATOM 3713 N N . CYS A 1 475 ? 134.945 23.674 306.372 1.00 110.79 473 CYS A N 1
ATOM 3714 C CA . CYS A 1 475 ? 134.460 24.453 305.242 1.00 109.76 473 CYS A CA 1
ATOM 3715 C C . CYS A 1 475 ? 134.262 25.898 305.670 1.00 113.14 473 CYS A C 1
ATOM 3716 O O . CYS A 1 475 ? 133.531 26.170 306.627 1.00 114.01 473 CYS A O 1
ATOM 3719 N N . ARG A 1 476 ? 134.895 26.820 304.947 1.00 119.59 474 ARG A N 1
ATOM 3720 C CA . ARG A 1 476 ? 135.009 28.210 305.365 1.00 121.50 474 ARG A CA 1
ATOM 3721 C C . ARG A 1 476 ? 134.211 29.140 304.457 1.00 115.31 474 ARG A C 1
ATOM 3722 O O . ARG A 1 476 ? 134.082 28.910 303.251 1.00 117.08 474 ARG A O 1
ATOM 3730 N N . PHE A 1 477 ? 133.689 30.208 305.068 1.00 107.41 475 PHE A N 1
ATOM 3731 C CA . PHE A 1 477 ? 132.902 31.203 304.344 1.00 101.46 475 PHE A CA 1
ATOM 3732 C C . PHE A 1 477 ? 133.698 31.812 303.192 1.00 108.99 475 PHE A C 1
ATOM 3733 O O . PHE A 1 477 ? 133.138 32.135 302.131 1.00 109.17 475 PHE A O 1
ATOM 3741 N N . GLU A 1 478 ? 135.012 31.970 303.383 1.00 117.51 476 GLU A N 1
ATOM 3742 C CA . GLU A 1 478 ? 135.851 32.527 302.330 1.00 120.64 476 GLU A CA 1
ATOM 3743 C C . GLU A 1 478 ? 135.790 31.691 301.061 1.00 118.15 476 GLU A C 1
ATOM 3744 O O . GLU A 1 478 ? 136.048 32.206 299.968 1.00 119.39 476 GLU A O 1
ATOM 3750 N N . GLU A 1 479 ? 135.464 30.404 301.176 1.00 113.72 477 GLU A N 1
ATOM 3751 C CA . GLU A 1 479 ? 135.303 29.589 299.977 1.00 107.62 477 GLU A CA 1
ATOM 3752 C C . GLU A 1 479 ? 134.046 29.985 299.214 1.00 99.28 477 GLU A C 1
ATOM 3753 O O . GLU A 1 479 ? 134.060 30.068 297.980 1.00 95.47 477 GLU A O 1
ATOM 3759 N N . ILE A 1 480 ? 132.953 30.239 299.935 1.00 97.98 478 ILE A N 1
ATOM 3760 C CA . ILE A 1 480 ? 131.742 30.768 299.309 1.00 97.71 478 ILE A CA 1
ATOM 3761 C C . ILE A 1 480 ? 132.053 32.082 298.599 1.00 100.09 478 ILE A C 1
ATOM 3762 O O . ILE A 1 480 ? 131.845 32.231 297.383 1.00 102.84 478 ILE A O 1
ATOM 3767 N N . LEU A 1 481 ? 132.565 33.057 299.358 1.00 94.18 479 LEU A N 1
ATOM 3768 C CA . LEU A 1 481 ? 132.871 34.357 298.772 1.00 82.59 479 LEU A CA 1
ATOM 3769 C C . LEU A 1 481 ? 133.828 34.233 297.597 1.00 81.99 479 LEU A C 1
ATOM 3770 O O . LEU A 1 481 ? 133.723 34.995 296.629 1.00 82.80 479 LEU A O 1
ATOM 3775 N N . ALA A 1 482 ? 134.762 33.281 297.656 1.00 82.52 480 ALA A N 1
ATOM 3776 C CA . ALA A 1 482 ? 135.691 33.083 296.549 1.00 82.56 480 ALA A CA 1
ATOM 3777 C C . ALA A 1 482 ? 134.985 32.517 295.328 1.00 82.37 480 ALA A C 1
ATOM 3778 O O . ALA A 1 482 ? 135.335 32.866 294.196 1.00 85.66 480 ALA A O 1
ATOM 3780 N N . ASN A 1 483 ? 134.004 31.639 295.534 1.00 80.46 481 ASN A N 1
ATOM 3781 C CA . ASN A 1 483 ? 133.183 31.175 294.421 1.00 82.44 481 ASN A CA 1
ATOM 3782 C C . ASN A 1 483 ? 132.490 32.347 293.737 1.00 80.09 481 ASN A C 1
ATOM 3783 O O . ASN A 1 483 ? 132.586 32.524 292.511 1.00 81.79 481 ASN A O 1
ATOM 3788 N N . PHE A 1 484 ? 131.794 33.174 294.522 1.00 76.03 482 PHE A N 1
ATOM 3789 C CA . PHE A 1 484 ? 131.091 34.304 293.925 1.00 70.59 482 PHE A CA 1
ATOM 3790 C C . PHE A 1 484 ? 132.057 35.296 293.286 1.00 74.62 482 PHE A C 1
ATOM 3791 O O . PHE A 1 484 ? 131.707 35.949 292.294 1.00 75.48 482 PHE A O 1
ATOM 3799 N N . ALA A 1 485 ? 133.275 35.412 293.820 1.00 74.85 483 ALA A N 1
ATOM 3800 C CA . ALA A 1 485 ? 134.277 36.285 293.217 1.00 68.77 483 ALA A CA 1
ATOM 3801 C C . ALA A 1 485 ? 134.840 35.700 291.932 1.00 66.72 483 ALA A C 1
ATOM 3802 O O . ALA A 1 485 ? 135.295 36.450 291.062 1.00 66.47 483 ALA A O 1
ATOM 3804 N N . ALA A 1 486 ? 134.816 34.372 291.796 1.00 69.52 484 ALA A N 1
ATOM 3805 C CA . ALA A 1 486 ? 135.281 33.714 290.583 1.00 69.87 484 ALA A CA 1
ATOM 3806 C C . ALA A 1 486 ? 134.226 33.694 289.488 1.00 72.41 484 ALA A C 1
ATOM 3807 O O . ALA A 1 486 ? 134.574 33.507 288.317 1.00 75.19 484 ALA A O 1
ATOM 3809 N N . ILE A 1 487 ? 132.952 33.876 289.843 1.00 74.16 485 ILE A N 1
ATOM 3810 C CA . ILE A 1 487 ? 131.882 33.846 288.837 1.00 76.35 485 ILE A CA 1
ATOM 3811 C C . ILE A 1 487 ? 132.202 34.693 287.604 1.00 78.00 485 ILE A C 1
ATOM 3812 O O . ILE A 1 487 ? 132.030 34.198 286.482 1.00 81.90 485 ILE A O 1
ATOM 3817 N N . PRO A 1 488 ? 132.643 35.947 287.729 1.00 79.28 486 PRO A N 1
ATOM 3818 C CA . PRO A 1 488 ? 132.687 36.830 286.547 1.00 82.31 486 PRO A CA 1
ATOM 3819 C C . PRO A 1 488 ? 133.542 36.327 285.392 1.00 86.28 486 PRO A C 1
ATOM 3820 O O . PRO A 1 488 ? 133.313 36.749 284.250 1.00 87.33 486 PRO A O 1
ATOM 3824 N N . MET A 1 489 ? 134.516 35.445 285.634 1.00 88.99 487 MET A N 1
ATOM 3825 C CA . MET A 1 489 ? 135.371 34.961 284.547 1.00 92.00 487 MET A CA 1
ATOM 3826 C C . MET A 1 489 ? 134.582 34.223 283.470 1.00 85.33 487 MET A C 1
ATOM 3827 O O . MET A 1 489 ? 135.047 34.122 282.325 1.00 84.58 487 MET A O 1
ATOM 3832 N N . ILE A 1 490 ? 133.398 33.708 283.814 1.00 77.38 488 ILE A N 1
ATOM 3833 C CA . ILE A 1 490 ? 132.612 32.913 282.878 1.00 75.36 488 ILE A CA 1
ATOM 3834 C C . ILE A 1 490 ? 132.277 33.709 281.623 1.00 76.89 488 ILE A C 1
ATOM 3835 O O . ILE A 1 490 ? 132.155 33.140 280.530 1.00 77.43 488 ILE A O 1
ATOM 3840 N N . PHE A 1 491 ? 132.115 35.029 281.752 1.00 77.55 489 PHE A N 1
ATOM 3841 C CA . PHE A 1 491 ? 131.886 35.868 280.578 1.00 77.31 489 PHE A CA 1
ATOM 3842 C C . PHE A 1 491 ? 133.065 35.789 279.616 1.00 83.99 489 PHE A C 1
ATOM 3843 O O . PHE A 1 491 ? 132.892 35.580 278.405 1.00 83.61 489 PHE A O 1
ATOM 3851 N N . ASP A 1 492 ? 134.279 35.974 280.142 1.00 92.01 490 ASP A N 1
ATOM 3852 C CA . ASP A 1 492 ? 135.476 35.794 279.331 1.00 95.96 490 ASP A CA 1
ATOM 3853 C C . ASP A 1 492 ? 135.477 34.423 278.673 1.00 95.40 490 ASP A C 1
ATOM 3854 O O . ASP A 1 492 ? 135.770 34.293 277.479 1.00 95.25 490 ASP A O 1
ATOM 3859 N N . GLU A 1 493 ? 135.137 33.383 279.438 1.00 92.92 491 GLU A N 1
ATOM 3860 C CA . GLU A 1 493 ? 135.036 32.060 278.831 1.00 93.82 491 GLU A CA 1
ATOM 3861 C C . GLU A 1 493 ? 134.019 32.043 277.696 1.00 90.52 491 GLU A C 1
ATOM 3862 O O . GLU A 1 493 ? 134.155 31.257 276.752 1.00 90.49 491 GLU A O 1
ATOM 3868 N N . ILE A 1 494 ? 133.013 32.917 277.756 1.00 87.91 492 ILE A N 1
ATOM 3869 C CA . ILE A 1 494 ? 131.939 32.890 276.770 1.00 85.32 492 ILE A CA 1
ATOM 3870 C C . ILE A 1 494 ? 132.300 33.667 275.505 1.00 95.17 492 ILE A C 1
ATOM 3871 O O . ILE A 1 494 ? 131.755 33.388 274.432 1.00 97.07 492 ILE A O 1
ATOM 3876 N N . ALA A 1 495 ? 133.209 34.641 275.595 1.00 102.98 493 ALA A N 1
ATOM 3877 C CA . ALA A 1 495 ? 133.454 35.538 274.463 1.00 111.44 493 ALA A CA 1
ATOM 3878 C C . ALA A 1 495 ? 133.924 34.781 273.218 1.00 122.81 493 ALA A C 1
ATOM 3879 O O . ALA A 1 495 ? 133.291 34.845 272.152 1.00 128.22 493 ALA A O 1
ATOM 3881 N N . GLN A 1 496 ? 135.055 34.077 273.327 1.00 126.54 494 GLN A N 1
ATOM 3882 C CA . GLN A 1 496 ? 135.617 33.368 272.178 1.00 129.16 494 GLN A CA 1
ATOM 3883 C C . GLN A 1 496 ? 134.563 32.506 271.488 1.00 127.59 494 GLN A C 1
ATOM 3884 O O . GLN A 1 496 ? 134.334 32.618 270.273 1.00 127.54 494 GLN A O 1
ATOM 3890 N N . ASN A 1 497 ? 133.914 31.629 272.261 1.00 124.87 495 ASN A N 1
ATOM 3891 C CA . ASN A 1 497 ? 132.804 30.845 271.736 1.00 122.27 495 ASN A CA 1
ATOM 3892 C C . ASN A 1 497 ? 131.749 31.731 271.098 1.00 119.49 495 ASN A C 1
ATOM 3893 O O . ASN A 1 497 ? 131.052 31.300 270.173 1.00 120.81 495 ASN A O 1
ATOM 3898 N N . LYS A 1 498 ? 131.605 32.963 271.584 1.00 117.24 496 LYS A N 1
ATOM 3899 C CA . LYS A 1 498 ? 130.637 33.874 270.990 1.00 115.58 496 LYS A CA 1
ATOM 3900 C C . LYS A 1 498 ? 131.046 34.252 269.573 1.00 119.17 496 LYS A C 1
ATOM 3901 O O . LYS A 1 498 ? 130.196 34.336 268.678 1.00 124.85 496 LYS A O 1
ATOM 3907 N N . ASP A 1 499 ? 132.343 34.463 269.339 1.00 117.83 497 ASP A N 1
ATOM 3908 C CA . ASP A 1 499 ? 132.762 34.858 267.997 1.00 118.63 497 ASP A CA 1
ATOM 3909 C C . ASP A 1 499 ? 132.763 33.676 267.027 1.00 118.09 497 ASP A C 1
ATOM 3910 O O . ASP A 1 499 ? 132.237 33.784 265.908 1.00 119.99 497 ASP A O 1
ATOM 3915 N N . ASN A 1 500 ? 133.339 32.533 267.423 1.00 116.53 498 ASN A N 1
ATOM 3916 C CA . ASN A 1 500 ? 133.227 31.382 266.529 1.00 113.65 498 ASN A CA 1
ATOM 3917 C C . ASN A 1 500 ? 131.761 31.042 266.277 1.00 114.08 498 ASN A C 1
ATOM 3918 O O . ASN A 1 500 ? 131.385 30.645 265.162 1.00 112.31 498 ASN A O 1
ATOM 3923 N N . LEU A 1 501 ? 130.916 31.226 267.295 1.00 118.97 499 LEU A N 1
ATOM 3924 C CA . LEU A 1 501 ? 129.475 31.176 267.088 1.00 123.60 499 LEU A CA 1
ATOM 3925 C C . LEU A 1 501 ? 129.047 32.157 266.008 1.00 127.41 499 LEU A C 1
ATOM 3926 O O . LEU A 1 501 ? 128.165 31.849 265.202 1.00 129.02 499 LEU A O 1
ATOM 3931 N N . ALA A 1 502 ? 129.652 33.349 265.977 1.00 127.17 500 ALA A N 1
ATOM 3932 C CA . ALA A 1 502 ? 129.340 34.294 264.908 1.00 121.05 500 ALA A CA 1
ATOM 3933 C C . ALA A 1 502 ? 129.650 33.695 263.542 1.00 113.67 500 ALA A C 1
ATOM 3934 O O . ALA A 1 502 ? 128.893 33.889 262.581 1.00 113.33 500 ALA A O 1
ATOM 3936 N N . GLN A 1 503 ? 130.758 32.959 263.435 1.00 107.19 501 GLN A N 1
ATOM 3937 C CA . GLN A 1 503 ? 131.039 32.249 262.190 1.00 105.57 501 GLN A CA 1
ATOM 3938 C C . GLN A 1 503 ? 129.910 31.278 261.851 1.00 107.19 501 GLN A C 1
ATOM 3939 O O . GLN A 1 503 ? 129.345 31.313 260.746 1.00 109.79 501 GLN A O 1
ATOM 3945 N N . ILE A 1 504 ? 129.559 30.405 262.801 1.00 107.17 502 ILE A N 1
ATOM 3946 C CA . ILE A 1 504 ? 128.468 29.457 262.565 1.00 105.58 502 ILE A CA 1
ATOM 3947 C C . ILE A 1 504 ? 127.210 30.191 262.109 1.00 103.96 502 ILE A C 1
ATOM 3948 O O . ILE A 1 504 ? 126.472 29.722 261.227 1.00 102.49 502 ILE A O 1
ATOM 3953 N N . SER A 1 505 ? 126.952 31.360 262.701 1.00 102.67 503 SER A N 1
ATOM 3954 C CA . SER A 1 505 ? 125.778 32.146 262.341 1.00 101.38 503 SER A CA 1
ATOM 3955 C C . SER A 1 505 ? 125.852 32.606 260.896 1.00 102.93 503 SER A C 1
ATOM 3956 O O . SER A 1 505 ? 124.850 32.570 260.174 1.00 99.49 503 SER A O 1
ATOM 3959 N N . ILE A 1 506 ? 127.031 33.056 260.459 1.00 107.47 504 ILE A N 1
ATOM 3960 C CA . ILE A 1 506 ? 127.219 33.318 259.036 1.00 107.23 504 ILE A CA 1
ATOM 3961 C C . ILE A 1 506 ? 126.818 32.094 258.226 1.00 101.76 504 ILE A C 1
ATOM 3962 O O . ILE A 1 506 ? 126.178 32.208 257.174 1.00 100.36 504 ILE A O 1
ATOM 3967 N N . LYS A 1 507 ? 127.164 30.900 258.715 1.00 96.22 505 LYS A N 1
ATOM 3968 C CA . LYS A 1 507 ? 126.806 29.694 257.972 1.00 92.38 505 LYS A CA 1
ATOM 3969 C C . LYS A 1 507 ? 125.295 29.508 257.878 1.00 90.46 505 LYS A C 1
ATOM 3970 O O . LYS A 1 507 ? 124.778 29.119 256.824 1.00 86.80 505 LYS A O 1
ATOM 3976 N N . TYR A 1 508 ? 124.564 29.767 258.963 1.00 93.78 506 TYR A N 1
ATOM 3977 C CA . TYR A 1 508 ? 123.164 29.356 259.035 1.00 95.10 506 TYR A CA 1
ATOM 3978 C C . TYR A 1 508 ? 122.163 30.499 258.885 1.00 98.65 506 TYR A C 1
ATOM 3979 O O . TYR A 1 508 ? 120.962 30.273 259.056 1.00 99.09 506 TYR A O 1
ATOM 3988 N N . GLN A 1 509 ? 122.606 31.709 258.550 1.00 100.43 507 GLN A N 1
ATOM 3989 C CA . GLN A 1 509 ? 121.668 32.826 258.546 1.00 106.19 507 GLN A CA 1
ATOM 3990 C C . GLN A 1 509 ? 120.665 32.770 257.388 1.00 111.47 507 GLN A C 1
ATOM 3991 O O . GLN A 1 509 ? 119.834 33.680 257.277 1.00 112.45 507 GLN A O 1
ATOM 3997 N N . ASN A 1 510 ? 120.708 31.731 256.553 1.00 113.61 508 ASN A N 1
ATOM 3998 C CA . ASN A 1 510 ? 119.783 31.614 255.432 1.00 112.55 508 ASN A CA 1
ATOM 3999 C C . ASN A 1 510 ? 118.355 31.426 255.932 1.00 113.76 508 ASN A C 1
ATOM 4000 O O . ASN A 1 510 ? 118.117 30.784 256.958 1.00 113.10 508 ASN A O 1
ATOM 4005 N N . GLN A 1 511 ? 117.392 31.966 255.176 1.00 118.69 509 GLN A N 1
ATOM 4006 C CA . GLN A 1 511 ? 116.071 32.236 255.742 1.00 118.87 509 GLN A CA 1
ATOM 4007 C C . GLN A 1 511 ? 115.285 30.951 255.990 1.00 116.75 509 GLN A C 1
ATOM 4008 O O . GLN A 1 511 ? 114.701 30.777 257.061 1.00 117.58 509 GLN A O 1
ATOM 4014 N N . GLY A 1 512 ? 115.236 30.047 255.013 1.00 116.06 510 GLY A N 1
ATOM 4015 C CA . GLY A 1 512 ? 114.341 28.921 255.136 1.00 112.64 510 GLY A CA 1
ATOM 4016 C C . GLY A 1 512 ? 114.981 27.550 255.119 1.00 116.10 510 GLY A C 1
ATOM 4017 O O . GLY A 1 512 ? 114.290 26.550 254.907 1.00 107.92 510 GLY A O 1
ATOM 4018 N N . LYS A 1 513 ? 116.292 27.481 255.360 1.00 132.87 511 LYS A N 1
ATOM 4019 C CA . LYS A 1 513 ? 117.025 26.236 255.139 1.00 138.26 511 LYS A CA 1
ATOM 4020 C C . LYS A 1 513 ? 116.496 25.115 256.027 1.00 139.04 511 LYS A C 1
ATOM 4021 O O . LYS A 1 513 ? 116.066 24.063 255.537 1.00 142.42 511 LYS A O 1
ATOM 4027 N N . LYS A 1 514 ? 116.538 25.311 257.343 1.00 122.23 512 LYS A N 1
ATOM 4028 C CA . LYS A 1 514 ? 116.020 24.348 258.306 1.00 108.36 512 LYS A CA 1
ATOM 4029 C C . LYS A 1 514 ? 116.840 23.065 258.355 1.00 103.10 512 LYS A C 1
ATOM 4030 O O . LYS A 1 514 ? 116.380 22.056 258.899 1.00 100.09 512 LYS A O 1
ATOM 4036 N N . ASP A 1 515 ? 118.045 23.073 257.789 1.00 104.73 513 ASP A N 1
ATOM 4037 C CA . ASP A 1 515 ? 118.921 21.907 257.793 1.00 103.93 513 ASP A CA 1
ATOM 4038 C C . ASP A 1 515 ? 119.857 21.875 258.996 1.00 97.39 513 ASP A C 1
ATOM 4039 O O . ASP A 1 515 ? 120.740 21.013 259.058 1.00 96.47 513 ASP A O 1
ATOM 4044 N N . LEU A 1 516 ? 119.684 22.787 259.953 1.00 94.16 514 LEU A N 1
ATOM 4045 C CA . LEU A 1 516 ? 120.506 22.782 261.158 1.00 87.32 514 LEU A CA 1
ATOM 4046 C C . LEU A 1 516 ? 120.254 21.552 262.021 1.00 85.13 514 LEU A C 1
ATOM 4047 O O . LEU A 1 516 ? 121.079 21.236 262.884 1.00 84.85 514 LEU A O 1
ATOM 4052 N N . LEU A 1 517 ? 119.137 20.859 261.811 1.00 81.49 515 LEU A N 1
ATOM 4053 C CA . LEU A 1 517 ? 118.824 19.634 262.530 1.00 81.08 515 LEU A CA 1
ATOM 4054 C C . LEU A 1 517 ? 119.269 18.377 261.785 1.00 88.14 515 LEU A C 1
ATOM 4055 O O . LEU A 1 517 ? 119.011 17.265 262.261 1.00 88.37 515 LEU A O 1
ATOM 4060 N N . GLN A 1 518 ? 119.916 18.527 260.633 1.00 92.39 516 GLN A N 1
ATOM 4061 C CA . GLN A 1 518 ? 120.539 17.389 259.974 1.00 95.37 516 GLN A CA 1
ATOM 4062 C C . GLN A 1 518 ? 121.698 16.877 260.818 1.00 96.89 516 GLN A C 1
ATOM 4063 O O . GLN A 1 518 ? 122.400 17.654 261.471 1.00 98.62 516 GLN A O 1
ATOM 4069 N N . ALA A 1 519 ? 121.899 15.556 260.807 1.00 93.85 517 ALA A N 1
ATOM 4070 C CA . ALA A 1 519 ? 123.013 14.983 261.559 1.00 89.88 517 ALA A CA 1
ATOM 4071 C C . ALA A 1 519 ? 124.346 15.589 261.138 1.00 86.27 517 ALA A C 1
ATOM 4072 O O . ALA A 1 519 ? 125.262 15.707 261.960 1.00 86.85 517 ALA A O 1
ATOM 4074 N N . SER A 1 520 ? 124.470 15.987 259.869 1.00 84.08 518 SER A N 1
ATOM 4075 C CA . SER A 1 520 ? 125.715 16.566 259.379 1.00 87.08 518 SER A CA 1
ATOM 4076 C C . SER A 1 520 ? 126.131 17.807 260.158 1.00 93.87 518 SER A C 1
ATOM 4077 O O . SER A 1 520 ? 127.319 18.146 260.171 1.00 93.35 518 SER A O 1
ATOM 4080 N N . ALA A 1 521 ? 125.187 18.488 260.806 1.00 102.93 519 ALA A N 1
ATOM 4081 C CA . ALA A 1 521 ? 125.475 19.699 261.565 1.00 103.48 519 ALA A CA 1
ATOM 4082 C C . ALA A 1 521 ? 125.835 19.424 263.020 1.00 102.83 519 ALA A C 1
ATOM 4083 O O . ALA A 1 521 ? 126.051 20.379 263.776 1.00 102.87 519 ALA A O 1
ATOM 4085 N N . GLU A 1 522 ? 125.908 18.152 263.424 1.00 101.63 520 GLU A N 1
ATOM 4086 C CA . GLU A 1 522 ? 126.173 17.786 264.812 1.00 98.83 520 GLU A CA 1
ATOM 4087 C C . GLU A 1 522 ? 127.168 18.724 265.489 1.00 95.89 520 GLU A C 1
ATOM 4088 O O . GLU A 1 522 ? 126.822 19.431 266.444 1.00 96.60 520 GLU A O 1
ATOM 4094 N N . ASP A 1 523 ? 128.414 18.733 265.006 1.00 96.08 521 ASP A N 1
ATOM 4095 C CA . ASP A 1 523 ? 129.447 19.617 265.535 1.00 100.12 521 ASP A CA 1
ATOM 4096 C C . ASP A 1 523 ? 128.868 20.988 265.857 1.00 97.37 521 ASP A C 1
ATOM 4097 O O . ASP A 1 523 ? 128.794 21.384 267.026 1.00 97.43 521 ASP A O 1
ATOM 4102 N N . ASP A 1 524 ? 128.435 21.702 264.817 1.00 95.39 522 ASP A N 1
ATOM 4103 C CA . ASP A 1 524 ? 127.842 23.021 264.998 1.00 94.41 522 ASP A CA 1
ATOM 4104 C C . ASP A 1 524 ? 126.845 23.018 266.151 1.00 88.56 522 ASP A C 1
ATOM 4105 O O . ASP A 1 524 ? 126.996 23.768 267.123 1.00 87.96 522 ASP A O 1
ATOM 4110 N N . VAL A 1 525 ? 125.833 22.150 266.073 1.00 81.15 523 VAL A N 1
ATOM 4111 C CA . VAL A 1 525 ? 124.816 22.099 267.122 1.00 74.16 523 VAL A CA 1
ATOM 4112 C C . VAL A 1 525 ? 125.473 22.042 268.496 1.00 77.86 523 VAL A C 1
ATOM 4113 O O . VAL A 1 525 ? 125.190 22.869 269.373 1.00 86.43 523 VAL A O 1
ATOM 4117 N N . LYS A 1 526 ? 126.383 21.085 268.696 1.00 71.21 524 LYS A N 1
ATOM 4118 C CA . LYS A 1 526 ? 127.053 20.973 269.986 1.00 71.40 524 LYS A CA 1
ATOM 4119 C C . LYS A 1 526 ? 127.600 22.326 270.422 1.00 77.05 524 LYS A C 1
ATOM 4120 O O . LYS A 1 526 ? 127.267 22.826 271.504 1.00 80.93 524 LYS A O 1
ATOM 4126 N N . ALA A 1 527 ? 128.414 22.951 269.567 1.00 74.28 525 ALA A N 1
ATOM 4127 C CA . ALA A 1 527 ? 128.949 24.270 269.886 1.00 71.14 525 ALA A CA 1
ATOM 4128 C C . ALA A 1 527 ? 127.851 25.186 270.407 1.00 74.44 525 ALA A C 1
ATOM 4129 O O . ALA A 1 527 ? 127.952 25.729 271.514 1.00 77.64 525 ALA A O 1
ATOM 4131 N N . ILE A 1 528 ? 126.772 25.339 269.632 1.00 70.54 526 ILE A N 1
ATOM 4132 C CA . ILE A 1 528 ? 125.655 26.175 270.066 1.00 68.41 526 ILE A CA 1
ATOM 4133 C C . ILE A 1 528 ? 125.269 25.822 271.496 1.00 70.07 526 ILE A C 1
ATOM 4134 O O . ILE A 1 528 ? 125.352 26.654 272.411 1.00 68.61 526 ILE A O 1
ATOM 4139 N N . LYS A 1 529 ? 124.885 24.561 271.714 1.00 67.36 527 LYS A N 1
ATOM 4140 C CA . LYS A 1 529 ? 124.471 24.139 273.045 1.00 65.65 527 LYS A CA 1
ATOM 4141 C C . LYS A 1 529 ? 125.497 24.564 274.084 1.00 67.08 527 LYS A C 1
ATOM 4142 O O . LYS A 1 529 ? 125.153 25.192 275.092 1.00 72.29 527 LYS A O 1
ATOM 4148 N N . ASP A 1 530 ? 126.776 24.276 273.823 1.00 71.09 528 ASP A N 1
ATOM 4149 C CA . ASP A 1 530 ? 127.822 24.645 274.771 1.00 76.24 528 ASP A CA 1
ATOM 4150 C C . ASP A 1 530 ? 127.653 26.087 275.218 1.00 71.65 528 ASP A C 1
ATOM 4151 O O . ASP A 1 530 ? 127.484 26.371 276.410 1.00 70.71 528 ASP A O 1
ATOM 4156 N N . LEU A 1 531 ? 127.658 27.011 274.257 1.00 67.94 529 LEU A N 1
ATOM 4157 C CA . LEU A 1 531 ? 127.436 28.412 274.582 1.00 69.16 529 LEU A CA 1
ATOM 4158 C C . LEU A 1 531 ? 126.256 28.550 275.537 1.00 65.78 529 LEU A C 1
ATOM 4159 O O . LEU A 1 531 ? 126.415 28.935 276.704 1.00 64.74 529 LEU A O 1
ATOM 4164 N N . LEU A 1 532 ? 125.064 28.177 275.064 1.00 61.84 530 LEU A N 1
ATOM 4165 C CA . LEU A 1 532 ? 123.874 28.273 275.901 1.00 59.33 530 LEU A CA 1
ATOM 4166 C C . LEU A 1 532 ? 124.135 27.658 277.268 1.00 63.43 530 LEU A C 1
ATOM 4167 O O . LEU A 1 532 ? 123.937 28.307 278.303 1.00 70.79 530 LEU A O 1
ATOM 4172 N N . ASP A 1 533 ? 124.650 26.425 277.287 1.00 59.12 531 ASP A N 1
ATOM 4173 C CA . ASP A 1 533 ? 124.895 25.755 278.559 1.00 65.12 531 ASP A CA 1
ATOM 4174 C C . ASP A 1 533 ? 125.678 26.663 279.497 1.00 70.21 531 ASP A C 1
ATOM 4175 O O . ASP A 1 533 ? 125.222 26.972 280.605 1.00 71.73 531 ASP A O 1
ATOM 4180 N N . GLN A 1 534 ? 126.839 27.144 279.042 1.00 72.86 532 GLN A N 1
ATOM 4181 C CA . GLN A 1 534 ? 127.629 28.060 279.855 1.00 74.84 532 GLN A CA 1
ATOM 4182 C C . GLN A 1 534 ? 126.739 29.146 280.441 1.00 72.53 532 GLN A C 1
ATOM 4183 O O . GLN A 1 534 ? 126.581 29.251 281.664 1.00 74.37 532 GLN A O 1
ATOM 4189 N N . THR A 1 535 ? 126.103 29.931 279.569 1.00 59.76 533 THR A N 1
ATOM 4190 C CA . THR A 1 535 ? 125.262 31.019 280.049 1.00 61.22 533 THR A CA 1
ATOM 4191 C C . THR A 1 535 ? 124.225 30.496 281.028 1.00 59.44 533 THR A C 1
ATOM 4192 O O . THR A 1 535 ? 124.070 31.029 282.134 1.00 57.13 533 THR A O 1
ATOM 4196 N N . ASN A 1 536 ? 123.535 29.417 280.653 1.00 58.61 534 ASN A N 1
ATOM 4197 C CA . ASN A 1 536 ? 122.531 28.851 281.539 1.00 61.23 534 ASN A CA 1
ATOM 4198 C C . ASN A 1 536 ? 123.133 28.568 282.908 1.00 58.09 534 ASN A C 1
ATOM 4199 O O . ASN A 1 536 ? 122.609 29.013 283.938 1.00 52.69 534 ASN A O 1
ATOM 4204 N N . ASN A 1 537 ? 124.269 27.869 282.937 1.00 61.83 535 ASN A N 1
ATOM 4205 C CA . ASN A 1 537 ? 124.907 27.591 284.216 1.00 66.15 535 ASN A CA 1
ATOM 4206 C C . ASN A 1 537 ? 125.153 28.883 284.983 1.00 69.19 535 ASN A C 1
ATOM 4207 O O . ASN A 1 537 ? 124.801 28.995 286.164 1.00 73.78 535 ASN A O 1
ATOM 4212 N N . LEU A 1 538 ? 125.721 29.890 284.311 1.00 67.37 536 LEU A N 1
ATOM 4213 C CA . LEU A 1 538 ? 125.948 31.172 284.966 1.00 61.33 536 LEU A CA 1
ATOM 4214 C C . LEU A 1 538 ? 124.680 31.644 285.661 1.00 60.23 536 LEU A C 1
ATOM 4215 O O . LEU A 1 538 ? 124.686 31.947 286.862 1.00 53.92 536 LEU A O 1
ATOM 4220 N N . LEU A 1 539 ? 123.565 31.658 284.924 1.00 59.74 537 LEU A N 1
ATOM 4221 C CA . LEU A 1 539 ? 122.311 32.132 285.493 1.00 55.82 537 LEU A CA 1
ATOM 4222 C C . LEU A 1 539 ? 122.037 31.440 286.820 1.00 56.95 537 LEU A C 1
ATOM 4223 O O . LEU A 1 539 ? 121.800 32.094 287.844 1.00 54.07 537 LEU A O 1
ATOM 4228 N N . HIS A 1 540 ? 122.137 30.111 286.833 1.00 58.81 538 HIS A N 1
ATOM 4229 C CA . HIS A 1 540 ? 121.785 29.374 288.037 1.00 61.60 538 HIS A CA 1
ATOM 4230 C C . HIS A 1 540 ? 122.717 29.725 289.189 1.00 64.91 538 HIS A C 1
ATOM 4231 O O . HIS A 1 540 ? 122.272 29.851 290.337 1.00 70.96 538 HIS A O 1
ATOM 4238 N N . LYS A 1 541 ? 124.007 29.923 288.905 1.00 62.49 539 LYS A N 1
ATOM 4239 C CA . LYS A 1 541 ? 124.915 30.325 289.973 1.00 64.78 539 LYS A CA 1
ATOM 4240 C C . LYS A 1 541 ? 124.435 31.611 290.635 1.00 64.48 539 LYS A C 1
ATOM 4241 O O . LYS A 1 541 ? 124.484 31.740 291.864 1.00 67.94 539 LYS A O 1
ATOM 4247 N N . LEU A 1 542 ? 123.937 32.565 289.840 1.00 54.84 540 LEU A N 1
ATOM 4248 C CA . LEU A 1 542 ? 123.448 33.813 290.405 1.00 50.57 540 LEU A CA 1
ATOM 4249 C C . LEU A 1 542 ? 122.037 33.683 290.961 1.00 53.24 540 LEU A C 1
ATOM 4250 O O . LEU A 1 542 ? 121.602 34.554 291.724 1.00 55.62 540 LEU A O 1
ATOM 4255 N N . LYS A 1 543 ? 121.324 32.608 290.608 1.00 58.26 541 LYS A N 1
ATOM 4256 C CA . LYS A 1 543 ? 119.918 32.485 290.981 1.00 57.44 541 LYS A CA 1
ATOM 4257 C C . LYS A 1 543 ? 119.725 32.519 292.491 1.00 54.36 541 LYS A C 1
ATOM 4258 O O . LYS A 1 543 ? 118.675 32.957 292.975 1.00 48.42 541 LYS A O 1
ATOM 4264 N N . ILE A 1 544 ? 120.734 32.085 293.248 1.00 59.91 542 ILE A N 1
ATOM 4265 C CA . ILE A 1 544 ? 120.599 31.982 294.697 1.00 63.73 542 ILE A CA 1
ATOM 4266 C C . ILE A 1 544 ? 120.321 33.340 295.322 1.00 64.87 542 ILE A C 1
ATOM 4267 O O . ILE A 1 544 ? 119.684 33.425 296.379 1.00 70.52 542 ILE A O 1
ATOM 4272 N N . PHE A 1 545 ? 120.788 34.421 294.694 1.00 62.00 543 PHE A N 1
ATOM 4273 C CA . PHE A 1 545 ? 120.526 35.757 295.223 1.00 64.52 543 PHE A CA 1
ATOM 4274 C C . PHE A 1 545 ? 119.156 36.285 294.815 1.00 72.41 543 PHE A C 1
ATOM 4275 O O . PHE A 1 545 ? 118.541 37.047 295.570 1.00 77.41 543 PHE A O 1
ATOM 4283 N N . HIS A 1 546 ? 118.671 35.901 293.636 1.00 71.35 544 HIS A N 1
ATOM 4284 C CA . HIS A 1 546 ? 117.476 36.519 293.073 1.00 63.11 544 HIS A CA 1
ATOM 4285 C C . HIS A 1 546 ? 116.262 36.300 293.969 1.00 61.69 544 HIS A C 1
ATOM 4286 O O . HIS A 1 546 ? 116.057 35.212 294.513 1.00 67.65 544 HIS A O 1
ATOM 4293 N N . ILE A 1 547 ? 115.447 37.340 294.111 1.00 57.45 545 ILE A N 1
ATOM 4294 C CA . ILE A 1 547 ? 114.259 37.311 294.959 1.00 65.65 545 ILE A CA 1
ATOM 4295 C C . ILE A 1 547 ? 113.045 37.290 294.039 1.00 74.59 545 ILE A C 1
ATOM 4296 O O . ILE A 1 547 ? 112.654 38.320 293.478 1.00 71.83 545 ILE A O 1
ATOM 4301 N N . SER A 1 548 ? 112.437 36.116 293.889 1.00 83.83 546 SER A N 1
ATOM 4302 C CA . SER A 1 548 ? 111.242 35.991 293.068 1.00 87.30 546 SER A CA 1
ATOM 4303 C C . SER A 1 548 ? 110.105 36.828 293.644 1.00 98.87 546 SER A C 1
ATOM 4304 O O . SER A 1 548 ? 109.977 36.995 294.860 1.00 99.99 546 SER A O 1
ATOM 4307 N N . GLN A 1 549 ? 109.269 37.351 292.750 1.00 111.82 547 GLN A N 1
ATOM 4308 C CA . GLN A 1 549 ? 108.211 38.284 293.112 1.00 117.43 547 GLN A CA 1
ATOM 4309 C C . GLN A 1 549 ? 106.929 37.600 293.576 1.00 120.42 547 GLN A C 1
ATOM 4310 O O . GLN A 1 549 ? 105.900 38.274 293.698 1.00 120.22 547 GLN A O 1
ATOM 4316 N N . SER A 1 550 ? 106.959 36.291 293.833 1.00 123.96 548 SER A N 1
ATOM 4317 C CA . SER A 1 550 ? 105.780 35.606 294.350 1.00 125.97 548 SER A CA 1
ATOM 4318 C C . SER A 1 550 ? 105.165 36.414 295.485 1.00 128.99 548 SER A C 1
ATOM 4319 O O . SER A 1 550 ? 105.841 36.754 296.460 1.00 125.85 548 SER A O 1
ATOM 4322 N N . GLU A 1 551 ? 103.879 36.721 295.349 1.00 135.95 549 GLU A N 1
ATOM 4323 C CA . GLU A 1 551 ? 103.252 37.787 296.127 1.00 140.24 549 GLU A CA 1
ATOM 4324 C C . GLU A 1 551 ? 102.819 37.272 297.494 1.00 140.91 549 GLU A C 1
ATOM 4325 O O . GLU A 1 551 ? 101.807 36.581 297.627 1.00 140.66 549 GLU A O 1
ATOM 4331 N N . ASP A 1 552 ? 103.598 37.618 298.515 1.00 133.39 550 ASP A N 1
ATOM 4332 C CA . ASP A 1 552 ? 103.189 37.526 299.913 1.00 124.01 550 ASP A CA 1
ATOM 4333 C C . ASP A 1 552 ? 103.487 38.877 300.547 1.00 115.97 550 ASP A C 1
ATOM 4334 O O . ASP A 1 552 ? 104.655 39.227 300.749 1.00 115.57 550 ASP A O 1
ATOM 4339 N N . LYS A 1 553 ? 102.440 39.642 300.839 1.00 106.54 551 LYS A N 1
ATOM 4340 C CA . LYS A 1 553 ? 102.612 40.978 301.396 1.00 98.94 551 LYS A CA 1
ATOM 4341 C C . LYS A 1 553 ? 102.803 40.971 302.909 1.00 91.54 551 LYS A C 1
ATOM 4342 O O . LYS A 1 553 ? 102.875 42.044 303.512 1.00 95.35 551 LYS A O 1
ATOM 4348 N N . ALA A 1 554 ? 102.902 39.791 303.526 1.00 88.14 552 ALA A N 1
ATOM 4349 C CA . ALA A 1 554 ? 103.018 39.706 304.980 1.00 79.42 552 ALA A CA 1
ATOM 4350 C C . ALA A 1 554 ? 104.288 40.387 305.474 1.00 81.33 552 ALA A C 1
ATOM 4351 O O . ALA A 1 554 ? 104.230 41.362 306.230 1.00 79.98 552 ALA A O 1
ATOM 4353 N N . ASN A 1 555 ? 105.449 39.878 305.065 1.00 91.16 553 ASN A N 1
ATOM 4354 C CA . ASN A 1 555 ? 106.730 40.347 305.582 1.00 100.89 553 ASN A CA 1
ATOM 4355 C C . ASN A 1 555 ? 107.651 40.716 304.431 1.00 103.91 553 ASN A C 1
ATOM 4356 O O . ASN A 1 555 ? 107.974 39.866 303.594 1.00 108.38 553 ASN A O 1
ATOM 4361 N N . ILE A 1 556 ? 108.070 41.979 304.393 1.00 102.89 554 ILE A N 1
ATOM 4362 C CA . ILE A 1 556 ? 109.109 42.444 303.484 1.00 102.57 554 ILE A CA 1
ATOM 4363 C C . ILE A 1 556 ? 110.408 42.548 304.271 1.00 100.05 554 ILE A C 1
ATOM 4364 O O . ILE A 1 556 ? 110.455 43.195 305.326 1.00 99.69 554 ILE A O 1
ATOM 4369 N N . LEU A 1 557 ? 111.458 41.902 303.770 1.00 97.62 555 LEU A N 1
ATOM 4370 C CA . LEU A 1 557 ? 112.731 41.864 304.476 1.00 97.88 555 LEU A CA 1
ATOM 4371 C C . LEU A 1 557 ? 113.585 43.076 304.125 1.00 97.58 555 LEU A C 1
ATOM 4372 O O . LEU A 1 557 ? 113.602 43.532 302.978 1.00 91.95 555 LEU A O 1
ATOM 4377 N N . ASP A 1 558 ? 114.291 43.603 305.124 1.00 102.96 556 ASP A N 1
ATOM 4378 C CA . ASP A 1 558 ? 115.197 44.721 304.900 1.00 106.52 556 ASP A CA 1
ATOM 4379 C C . ASP A 1 558 ? 116.494 44.213 304.284 1.00 102.07 556 ASP A C 1
ATOM 4380 O O . ASP A 1 558 ? 117.084 43.238 304.762 1.00 99.58 556 ASP A O 1
ATOM 4385 N N . LYS A 1 559 ? 116.932 44.875 303.220 1.00 96.17 557 LYS A N 1
ATOM 4386 C CA . LYS A 1 559 ? 118.053 44.412 302.421 1.00 89.66 557 LYS A CA 1
ATOM 4387 C C . LYS A 1 559 ? 118.918 45.603 302.040 1.00 84.23 557 LYS A C 1
ATOM 4388 O O . LYS A 1 559 ? 118.478 46.752 302.087 1.00 77.36 557 LYS A O 1
ATOM 4394 N N . ASP A 1 560 ? 120.162 45.322 301.664 1.00 86.71 558 ASP A N 1
ATOM 4395 C CA . ASP A 1 560 ? 120.979 46.344 301.021 1.00 84.07 558 ASP A CA 1
ATOM 4396 C C . ASP A 1 560 ? 120.327 46.692 299.691 1.00 81.23 558 ASP A C 1
ATOM 4397 O O . ASP A 1 560 ? 120.361 45.897 298.747 1.00 83.97 558 ASP A O 1
ATOM 4402 N N . GLU A 1 561 ? 119.724 47.878 299.613 1.00 81.94 559 GLU A N 1
ATOM 4403 C CA . GLU A 1 561 ? 118.887 48.190 298.459 1.00 88.18 559 GLU A CA 1
ATOM 4404 C C . GLU A 1 561 ? 119.711 48.395 297.192 1.00 90.28 559 GLU A C 1
ATOM 4405 O O . GLU A 1 561 ? 119.250 48.048 296.098 1.00 93.56 559 GLU A O 1
ATOM 4411 N N . HIS A 1 562 ? 120.926 48.935 297.308 1.00 89.27 560 HIS A N 1
ATOM 4412 C CA . HIS A 1 562 ? 121.738 49.169 296.116 1.00 91.65 560 HIS A CA 1
ATOM 4413 C C . HIS A 1 562 ? 122.287 47.858 295.558 1.00 90.30 560 HIS A C 1
ATOM 4414 O O . HIS A 1 562 ? 122.173 47.583 294.352 1.00 95.98 560 HIS A O 1
ATOM 4421 N N . PHE A 1 563 ? 122.892 47.040 296.425 1.00 80.10 561 PHE A N 1
ATOM 4422 C CA . PHE A 1 563 ? 123.355 45.715 296.023 1.00 72.42 561 PHE A CA 1
ATOM 4423 C C . PHE A 1 563 ? 122.296 44.983 295.208 1.00 67.83 561 PHE A C 1
ATOM 4424 O O . PHE A 1 563 ? 122.562 44.510 294.097 1.00 67.49 561 PHE A O 1
ATOM 4432 N N . TYR A 1 564 ? 121.080 44.886 295.749 1.00 63.96 562 TYR A N 1
ATOM 4433 C CA . TYR A 1 564 ? 120.014 44.176 295.060 1.00 61.51 562 TYR A CA 1
ATOM 4434 C C . TYR A 1 564 ? 119.470 44.958 293.876 1.00 62.84 562 TYR A C 1
ATOM 4435 O O . TYR A 1 564 ? 118.871 44.358 292.979 1.00 63.73 562 TYR A O 1
ATOM 4444 N N . LEU A 1 565 ? 119.661 46.274 293.846 1.00 66.08 563 LEU A N 1
ATOM 4445 C CA . LEU A 1 565 ? 119.254 47.047 292.678 1.00 66.78 563 LEU A CA 1
ATOM 4446 C C . LEU A 1 565 ? 120.092 46.666 291.464 1.00 68.37 563 LEU A C 1
ATOM 4447 O O . LEU A 1 565 ? 119.571 46.161 290.458 1.00 73.39 563 LEU A O 1
ATOM 4452 N N . VAL A 1 566 ? 121.408 46.879 291.553 1.00 69.16 564 VAL A N 1
ATOM 4453 C CA . VAL A 1 566 ? 122.283 46.536 290.433 1.00 71.36 564 VAL A CA 1
ATOM 4454 C C . VAL A 1 566 ? 122.214 45.041 290.143 1.00 68.32 564 VAL A C 1
ATOM 4455 O O . VAL A 1 566 ? 122.100 44.618 288.982 1.00 72.57 564 VAL A O 1
ATOM 4459 N N . PHE A 1 567 ? 122.274 44.215 291.191 1.00 60.09 565 PHE A N 1
ATOM 4460 C CA . PHE A 1 567 ? 122.180 42.778 290.971 1.00 58.76 565 PHE A CA 1
ATOM 4461 C C . PHE A 1 567 ? 120.922 42.431 290.191 1.00 60.38 565 PHE A C 1
ATOM 4462 O O . PHE A 1 567 ? 120.989 41.801 289.136 1.00 59.54 565 PHE A O 1
ATOM 4470 N N . GLU A 1 568 ? 119.757 42.832 290.703 1.00 63.59 566 GLU A N 1
ATOM 4471 C CA . GLU A 1 568 ? 118.511 42.439 290.055 1.00 60.30 566 GLU A CA 1
ATOM 4472 C C . GLU A 1 568 ? 118.429 42.968 288.630 1.00 62.83 566 GLU A C 1
ATOM 4473 O O . GLU A 1 568 ? 117.779 42.350 287.780 1.00 63.52 566 GLU A O 1
ATOM 4479 N N . GLU A 1 569 ? 119.085 44.094 288.336 1.00 69.24 567 GLU A N 1
ATOM 4480 C CA . GLU A 1 569 ? 119.141 44.546 286.946 1.00 68.40 567 GLU A CA 1
ATOM 4481 C C . GLU A 1 569 ? 119.940 43.567 286.084 1.00 65.54 567 GLU A C 1
ATOM 4482 O O . GLU A 1 569 ? 119.455 43.088 285.045 1.00 67.19 567 GLU A O 1
ATOM 4488 N N . CYS A 1 570 ? 121.161 43.237 286.516 1.00 59.25 568 CYS A N 1
ATOM 4489 C CA . CYS A 1 570 ? 121.971 42.263 285.787 1.00 59.71 568 CYS A CA 1
ATOM 4490 C C . CYS A 1 570 ? 121.235 40.933 285.622 1.00 61.01 568 CYS A C 1
ATOM 4491 O O . CYS A 1 570 ? 121.137 40.387 284.513 1.00 59.52 568 CYS A O 1
ATOM 4494 N N . TYR A 1 571 ? 120.721 40.388 286.726 1.00 58.00 569 TYR A N 1
ATOM 4495 C CA . TYR A 1 571 ? 120.056 39.093 286.673 1.00 55.18 569 TYR A CA 1
ATOM 4496 C C . TYR A 1 571 ? 118.832 39.137 285.773 1.00 52.17 569 TYR A C 1
ATOM 4497 O O . TYR A 1 571 ? 118.582 38.195 285.018 1.00 52.67 569 TYR A O 1
ATOM 4506 N N . PHE A 1 572 ? 118.048 40.214 285.842 1.00 55.01 570 PHE A N 1
ATOM 4507 C CA . PHE A 1 572 ? 116.901 40.312 284.949 1.00 58.77 570 PHE A CA 1
ATOM 4508 C C . PHE A 1 572 ? 117.338 40.300 283.491 1.00 61.99 570 PHE A C 1
ATOM 4509 O O . PHE A 1 572 ? 116.634 39.748 282.638 1.00 57.74 570 PHE A O 1
ATOM 4517 N N . GLU A 1 573 ? 118.491 40.901 283.182 1.00 63.24 571 GLU A N 1
ATOM 4518 C CA . GLU A 1 573 ? 118.984 40.824 281.810 1.00 61.15 571 GLU A CA 1
ATOM 4519 C C . GLU A 1 573 ? 119.408 39.400 281.442 1.00 59.68 571 GLU A C 1
ATOM 4520 O O . GLU A 1 573 ? 119.105 38.922 280.342 1.00 56.46 571 GLU A O 1
ATOM 4526 N N . LEU A 1 574 ? 120.098 38.703 282.350 1.00 61.76 572 LEU A N 1
ATOM 4527 C CA . LEU A 1 574 ? 120.590 37.362 282.060 1.00 59.13 572 LEU A CA 1
ATOM 4528 C C . LEU A 1 574 ? 119.498 36.298 282.094 1.00 62.70 572 LEU A C 1
ATOM 4529 O O . LEU A 1 574 ? 119.712 35.195 281.578 1.00 62.66 572 LEU A O 1
ATOM 4534 N N . ALA A 1 575 ? 118.343 36.595 282.691 1.00 64.09 573 ALA A N 1
ATOM 4535 C CA . ALA A 1 575 ? 117.265 35.623 282.794 1.00 56.46 573 ALA A CA 1
ATOM 4536 C C . ALA A 1 575 ? 116.559 35.381 281.471 1.00 59.38 573 ALA A C 1
ATOM 4537 O O . ALA A 1 575 ? 115.805 34.405 281.359 1.00 58.74 573 ALA A O 1
ATOM 4539 N N . ASN A 1 576 ? 116.784 36.227 280.470 1.00 63.19 574 ASN A N 1
ATOM 4540 C CA . ASN A 1 576 ? 116.264 35.957 279.133 1.00 65.61 574 ASN A CA 1
ATOM 4541 C C . ASN A 1 576 ? 116.821 34.662 278.534 1.00 62.42 574 ASN A C 1
ATOM 4542 O O . ASN A 1 576 ? 116.426 34.298 277.424 1.00 60.53 574 ASN A O 1
ATOM 4547 N N . ILE A 1 577 ? 117.714 33.965 279.250 1.00 62.76 575 ILE A N 1
ATOM 4548 C CA . ILE A 1 577 ? 118.281 32.708 278.765 1.00 66.18 575 ILE A CA 1
ATOM 4549 C C . ILE A 1 577 ? 117.199 31.645 278.607 1.00 60.17 575 ILE A C 1
ATOM 4550 O O . ILE A 1 577 ? 117.162 30.918 277.608 1.00 57.65 575 ILE A O 1
ATOM 4555 N N . VAL A 1 578 ? 116.318 31.522 279.596 1.00 59.46 576 VAL A N 1
ATOM 4556 C CA . VAL A 1 578 ? 115.473 30.334 279.700 1.00 63.34 576 VAL A CA 1
ATOM 4557 C C . VAL A 1 578 ? 114.491 30.253 278.533 1.00 59.27 576 VAL A C 1
ATOM 4558 O O . VAL A 1 578 ? 114.358 29.172 277.939 1.00 57.79 576 VAL A O 1
ATOM 4562 N N . PRO A 1 579 ? 113.801 31.336 278.146 1.00 56.88 577 PRO A N 1
ATOM 4563 C CA . PRO A 1 579 ? 112.974 31.243 276.931 1.00 51.64 577 PRO A CA 1
ATOM 4564 C C . PRO A 1 579 ? 113.806 30.912 275.709 1.00 54.78 577 PRO A C 1
ATOM 4565 O O . PRO A 1 579 ? 113.401 30.088 274.879 1.00 61.28 577 PRO A O 1
ATOM 4569 N N . LEU A 1 580 ? 114.981 31.532 275.590 1.00 47.04 578 LEU A N 1
ATOM 4570 C CA . LEU A 1 580 ? 115.862 31.267 274.461 1.00 49.03 578 LEU A CA 1
ATOM 4571 C C . LEU A 1 580 ? 116.334 29.820 274.461 1.00 54.62 578 LEU A C 1
ATOM 4572 O O . LEU A 1 580 ? 116.288 29.139 273.429 1.00 61.88 578 LEU A O 1
ATOM 4577 N N . TYR A 1 581 ? 116.795 29.335 275.615 1.00 52.93 579 TYR A N 1
ATOM 4578 C CA . TYR A 1 581 ? 117.245 27.952 275.710 1.00 48.67 579 TYR A CA 1
ATOM 4579 C C . TYR A 1 581 ? 116.131 26.986 275.329 1.00 50.47 579 TYR A C 1
ATOM 4580 O O . TYR A 1 581 ? 116.358 26.019 274.595 1.00 53.65 579 TYR A O 1
ATOM 4589 N N . ASN A 1 582 ? 114.914 27.237 275.813 1.00 55.05 580 ASN A N 1
ATOM 4590 C CA . ASN A 1 582 ? 113.792 26.366 275.474 1.00 56.85 580 ASN A CA 1
ATOM 4591 C C . ASN A 1 582 ? 113.484 26.418 273.981 1.00 60.50 580 ASN A C 1
ATOM 4592 O O . ASN A 1 582 ? 113.270 25.382 273.346 1.00 64.32 580 ASN A O 1
ATOM 4597 N N . LYS A 1 583 ? 113.440 27.620 273.400 1.00 61.77 581 LYS A N 1
ATOM 4598 C CA . LYS A 1 583 ? 113.085 27.732 271.987 1.00 62.10 581 LYS A CA 1
ATOM 4599 C C . LYS A 1 583 ? 114.117 27.044 271.100 1.00 58.28 581 LYS A C 1
ATOM 4600 O O . LYS A 1 583 ? 113.759 26.307 270.167 1.00 57.69 581 LYS A O 1
ATOM 4606 N N . ILE A 1 584 ? 115.403 27.268 271.377 1.00 55.68 582 ILE A N 1
ATOM 4607 C CA . ILE A 1 584 ? 116.450 26.631 270.587 1.00 55.55 582 ILE A CA 1
ATOM 4608 C C . ILE A 1 584 ? 116.408 25.118 270.770 1.00 58.43 582 ILE A C 1
ATOM 4609 O O . ILE A 1 584 ? 116.478 24.362 269.796 1.00 64.42 582 ILE A O 1
ATOM 4614 N N . ARG A 1 585 ? 116.291 24.649 272.018 1.00 49.02 583 ARG A N 1
ATOM 4615 C CA . ARG A 1 585 ? 116.221 23.206 272.244 1.00 48.20 583 ARG A CA 1
ATOM 4616 C C . ARG A 1 585 ? 115.043 22.596 271.491 1.00 55.86 583 ARG A C 1
ATOM 4617 O O . ARG A 1 585 ? 115.179 21.559 270.830 1.00 56.16 583 ARG A O 1
ATOM 4625 N N . ASN A 1 586 ? 113.879 23.244 271.569 1.00 52.80 584 ASN A N 1
ATOM 4626 C CA . ASN A 1 586 ? 112.679 22.711 270.936 1.00 50.60 584 ASN A CA 1
ATOM 4627 C C . ASN A 1 586 ? 112.796 22.714 269.419 1.00 58.16 584 ASN A C 1
ATOM 4628 O O . ASN A 1 586 ? 112.159 21.894 268.746 1.00 60.97 584 ASN A O 1
ATOM 4633 N N . TYR A 1 587 ? 113.595 23.620 268.858 1.00 60.42 585 TYR A N 1
ATOM 4634 C CA . TYR A 1 587 ? 113.785 23.585 267.412 1.00 62.78 585 TYR A CA 1
ATOM 4635 C C . TYR A 1 587 ? 114.825 22.542 267.004 1.00 63.42 585 TYR A C 1
ATOM 4636 O O . TYR A 1 587 ? 114.581 21.730 266.105 1.00 62.40 585 TYR A O 1
ATOM 4645 N N . ILE A 1 588 ? 115.983 22.539 267.665 1.00 61.95 586 ILE A N 1
ATOM 4646 C CA . ILE A 1 588 ? 117.108 21.732 267.204 1.00 63.30 586 ILE A CA 1
ATOM 4647 C C . ILE A 1 588 ? 116.800 20.246 267.316 1.00 65.42 586 ILE A C 1
ATOM 4648 O O . ILE A 1 588 ? 117.103 19.469 266.403 1.00 75.26 586 ILE A O 1
ATOM 4653 N N . THR A 1 589 ? 116.214 19.817 268.430 1.00 62.79 587 THR A N 1
ATOM 4654 C CA . THR A 1 589 ? 116.011 18.382 268.612 1.00 60.37 587 THR A CA 1
ATOM 4655 C C . THR A 1 589 ? 114.882 17.823 267.754 1.00 59.33 587 THR A C 1
ATOM 4656 O O . THR A 1 589 ? 114.559 16.639 267.896 1.00 61.13 587 THR A O 1
ATOM 4660 N N . GLN A 1 590 ? 114.283 18.621 266.877 1.00 58.31 588 GLN A N 1
ATOM 4661 C CA . GLN A 1 590 ? 113.205 18.117 266.039 1.00 69.12 588 GLN A CA 1
ATOM 4662 C C . GLN A 1 590 ? 113.697 16.992 265.138 1.00 77.82 588 GLN A C 1
ATOM 4663 O O . GLN A 1 590 ? 114.871 16.933 264.763 1.00 74.21 588 GLN A O 1
ATOM 4669 N N . LYS A 1 591 ? 112.777 16.100 264.790 1.00 86.11 589 LYS A N 1
ATOM 4670 C CA . LYS A 1 591 ? 113.067 15.042 263.828 1.00 90.69 589 LYS A CA 1
ATOM 4671 C C . LYS A 1 591 ? 113.105 15.631 262.422 1.00 91.60 589 LYS A C 1
ATOM 4672 O O . LYS A 1 591 ? 112.164 16.326 262.021 1.00 90.79 589 LYS A O 1
ATOM 4678 N N . PRO A 1 592 ? 114.163 15.386 261.649 1.00 97.71 590 PRO A N 1
ATOM 4679 C CA . PRO A 1 592 ? 114.255 15.996 260.317 1.00 100.52 590 PRO A CA 1
ATOM 4680 C C . PRO A 1 592 ? 113.068 15.631 259.437 1.00 104.50 590 PRO A C 1
ATOM 4681 O O . PRO A 1 592 ? 112.511 14.534 259.521 1.00 101.03 590 PRO A O 1
ATOM 4685 N N . TYR A 1 593 ? 112.689 16.578 258.580 1.00 114.30 591 TYR A N 1
ATOM 4686 C CA . TYR A 1 593 ? 111.557 16.425 257.670 1.00 119.34 591 TYR A CA 1
ATOM 4687 C C . TYR A 1 593 ? 112.064 15.820 256.364 1.00 120.92 591 TYR A C 1
ATOM 4688 O O . TYR A 1 593 ? 112.788 16.477 255.608 1.00 123.69 591 TYR A O 1
ATOM 4697 N N . SER A 1 594 ? 111.684 14.573 256.101 1.00 119.93 592 SER A N 1
ATOM 4698 C CA . SER A 1 594 ? 112.043 13.874 254.876 1.00 117.77 592 SER A CA 1
ATOM 4699 C C . SER A 1 594 ? 110.770 13.534 254.115 1.00 116.90 592 SER A C 1
ATOM 4700 O O . SER A 1 594 ? 109.828 12.981 254.692 1.00 115.99 592 SER A O 1
ATOM 4703 N N . ASP A 1 595 ? 110.744 13.866 252.821 1.00 116.47 593 ASP A N 1
ATOM 4704 C CA . ASP A 1 595 ? 109.513 13.729 252.046 1.00 115.71 593 ASP A CA 1
ATOM 4705 C C . ASP A 1 595 ? 108.995 12.296 252.038 1.00 112.25 593 ASP A C 1
ATOM 4706 O O . ASP A 1 595 ? 107.779 12.080 251.982 1.00 112.97 593 ASP A O 1
ATOM 4711 N N . GLU A 1 596 ? 109.886 11.314 252.087 1.00 105.23 594 GLU A N 1
ATOM 4712 C CA . GLU A 1 596 ? 109.493 9.895 252.085 1.00 95.66 594 GLU A CA 1
ATOM 4713 C C . GLU A 1 596 ? 108.789 9.611 250.752 1.00 84.31 594 GLU A C 1
ATOM 4714 O O . GLU A 1 596 ? 109.203 10.147 249.712 1.00 86.28 594 GLU A O 1
ATOM 4720 N N . LYS A 1 597 ? 107.741 8.787 250.739 1.00 68.75 595 LYS A N 1
ATOM 4721 C CA . LYS A 1 597 ? 107.065 8.369 249.520 1.00 59.16 595 LYS A CA 1
ATOM 4722 C C . LYS A 1 597 ? 105.581 8.703 249.598 1.00 60.00 595 LYS A C 1
ATOM 4723 O O . LYS A 1 597 ? 105.036 8.948 250.678 1.00 68.35 595 LYS A O 1
ATOM 4729 N N . PHE A 1 598 ? 104.922 8.698 248.440 1.00 57.77 596 PHE A N 1
ATOM 4730 C CA . PHE A 1 598 ? 103.498 9.001 248.379 1.00 56.87 596 PHE A CA 1
ATOM 4731 C C . PHE A 1 598 ? 102.799 8.050 247.417 1.00 55.63 596 PHE A C 1
ATOM 4732 O O . PHE A 1 598 ? 103.422 7.435 246.550 1.00 53.90 596 PHE A O 1
ATOM 4740 N N . LYS A 1 599 ? 101.482 7.959 247.578 1.00 52.48 597 LYS A N 1
ATOM 4741 C CA . LYS A 1 599 ? 100.665 7.017 246.827 1.00 48.98 597 LYS A CA 1
ATOM 4742 C C . LYS A 1 599 ? 100.457 7.494 245.392 1.00 54.68 597 LYS A C 1
ATOM 4743 O O . LYS A 1 599 ? 100.094 8.652 245.157 1.00 61.39 597 LYS A O 1
ATOM 4749 N N . LEU A 1 600 ? 100.681 6.597 244.435 1.00 53.92 598 LEU A N 1
ATOM 4750 C CA . LEU A 1 600 ? 100.419 6.856 243.025 1.00 54.18 598 LEU A CA 1
ATOM 4751 C C . LEU A 1 600 ? 99.078 6.236 242.657 1.00 62.65 598 LEU A C 1
ATOM 4752 O O . LEU A 1 600 ? 98.895 5.023 242.800 1.00 69.89 598 LEU A O 1
ATOM 4757 N N . ASN A 1 601 ? 98.146 7.063 242.175 1.00 62.34 599 ASN A N 1
ATOM 4758 C CA . ASN A 1 601 ? 96.809 6.584 241.849 1.00 55.36 599 ASN A CA 1
ATOM 4759 C C . ASN A 1 601 ? 96.586 6.363 240.357 1.00 56.60 599 ASN A C 1
ATOM 4760 O O . ASN A 1 601 ? 95.667 5.620 239.992 1.00 60.32 599 ASN A O 1
ATOM 4765 N N . PHE A 1 602 ? 97.399 6.973 239.495 1.00 58.63 600 PHE A N 1
ATOM 4766 C CA . PHE A 1 602 ? 97.216 6.890 238.047 1.00 60.65 600 PHE A CA 1
ATOM 4767 C C . PHE A 1 602 ? 95.787 7.256 237.658 1.00 57.23 600 PHE A C 1
ATOM 4768 O O . PHE A 1 602 ? 95.141 6.586 236.848 1.00 53.58 600 PHE A O 1
ATOM 4776 N N . GLU A 1 603 ? 95.285 8.331 238.262 1.00 63.18 601 GLU A N 1
ATOM 4777 C CA . GLU A 1 603 ? 93.977 8.899 237.978 1.00 68.67 601 GLU A CA 1
ATOM 4778 C C . GLU A 1 603 ? 92.824 7.997 238.411 1.00 72.76 601 GLU A C 1
ATOM 4779 O O . GLU A 1 603 ? 91.659 8.366 238.197 1.00 75.10 601 GLU A O 1
ATOM 4785 N N . ASN A 1 604 ? 93.092 6.836 239.008 1.00 65.17 602 ASN A N 1
ATOM 4786 C CA . ASN A 1 604 ? 92.056 5.870 239.357 1.00 60.23 602 ASN A CA 1
ATOM 4787 C C . ASN A 1 604 ? 91.973 5.737 240.870 1.00 61.03 602 ASN A C 1
ATOM 4788 O O . ASN A 1 604 ? 92.935 5.305 241.515 1.00 67.70 602 ASN A O 1
ATOM 4793 N N . SER A 1 605 ? 90.817 6.100 241.430 1.00 58.18 603 SER A N 1
ATOM 4794 C CA . SER A 1 605 ? 90.638 6.050 242.876 1.00 62.33 603 SER A CA 1
ATOM 4795 C C . SER A 1 605 ? 90.528 4.626 243.406 1.00 58.85 603 SER A C 1
ATOM 4796 O O . SER A 1 605 ? 90.728 4.409 244.604 1.00 55.22 603 SER A O 1
ATOM 4799 N N . THR A 1 606 ? 90.208 3.660 242.546 1.00 56.63 604 THR A N 1
ATOM 4800 C CA . THR A 1 606 ? 90.115 2.253 242.919 1.00 49.89 604 THR A CA 1
ATOM 4801 C C . THR A 1 606 ? 91.269 1.439 242.342 1.00 47.89 604 THR A C 1
ATOM 4802 O O . THR A 1 606 ? 91.122 0.245 242.087 1.00 46.32 604 THR A O 1
ATOM 4806 N N . LEU A 1 607 ? 92.423 2.078 242.142 1.00 47.71 605 LEU A N 1
ATOM 4807 C CA . LEU A 1 607 ? 93.500 1.522 241.330 1.00 54.87 605 LEU A CA 1
ATOM 4808 C C . LEU A 1 607 ? 93.737 0.026 241.561 1.00 64.34 605 LEU A C 1
ATOM 4809 O O . LEU A 1 607 ? 93.577 -0.783 240.640 1.00 80.64 605 LEU A O 1
ATOM 4814 N N . ALA A 1 608 ? 94.142 -0.385 242.755 1.00 50.70 606 ALA A N 1
ATOM 4815 C CA . ALA A 1 608 ? 94.497 -1.788 242.954 1.00 53.36 606 ALA A CA 1
ATOM 4816 C C . ALA A 1 608 ? 93.521 -2.515 243.879 1.00 53.98 606 ALA A C 1
ATOM 4817 O O . ALA A 1 608 ? 93.890 -3.493 244.537 1.00 53.76 606 ALA A O 1
ATOM 4819 N N . ASN A 1 609 ? 92.267 -2.071 243.913 1.00 49.89 607 ASN A N 1
ATOM 4820 C CA . ASN A 1 609 ? 91.294 -2.602 244.861 1.00 47.28 607 ASN A CA 1
ATOM 4821 C C . ASN A 1 609 ? 90.937 -4.066 244.618 1.00 45.54 607 ASN A C 1
ATOM 4822 O O . ASN A 1 609 ? 90.357 -4.691 245.510 1.00 44.96 607 ASN A O 1
ATOM 4827 N N . GLY A 1 610 ? 91.250 -4.621 243.451 1.00 46.44 608 GLY A N 1
ATOM 4828 C CA . GLY A 1 610 ? 90.855 -5.980 243.148 1.00 45.60 608 GLY A CA 1
ATOM 4829 C C . GLY A 1 610 ? 91.411 -6.459 241.823 1.00 52.61 608 GLY A C 1
ATOM 4830 O O . GLY A 1 610 ? 91.558 -5.665 240.889 1.00 62.86 608 GLY A O 1
ATOM 4831 N N . TRP A 1 611 ? 91.732 -7.748 241.730 1.00 47.84 609 TRP A N 1
ATOM 4832 C CA . TRP A 1 611 ? 92.360 -8.314 240.550 1.00 41.88 609 TRP A CA 1
ATOM 4833 C C . TRP A 1 611 ? 91.390 -9.090 239.665 1.00 44.06 609 TRP A C 1
ATOM 4834 O O . TRP A 1 611 ? 91.803 -9.596 238.615 1.00 46.73 609 TRP A O 1
ATOM 4845 N N . ASP A 1 612 ? 90.124 -9.210 240.051 1.00 41.79 610 ASP A N 1
ATOM 4846 C CA . ASP A 1 612 ? 89.210 -10.042 239.284 1.00 47.75 610 ASP A CA 1
ATOM 4847 C C . ASP A 1 612 ? 89.075 -9.529 237.851 1.00 48.38 610 ASP A C 1
ATOM 4848 O O . ASP A 1 612 ? 89.136 -8.327 237.582 1.00 43.30 610 ASP A O 1
ATOM 4853 N N . LYS A 1 613 ? 88.895 -10.470 236.922 1.00 49.66 611 LYS A N 1
ATOM 4854 C CA . LYS A 1 613 ? 88.755 -10.113 235.514 1.00 52.78 611 LYS A CA 1
ATOM 4855 C C . LYS A 1 613 ? 87.663 -9.066 235.317 1.00 50.53 611 LYS A C 1
ATOM 4856 O O . LYS A 1 613 ? 87.895 -8.014 234.713 1.00 53.14 611 LYS A O 1
ATOM 4862 N N . ASN A 1 614 ? 86.468 -9.330 235.848 1.00 46.21 612 ASN A N 1
ATOM 4863 C CA . ASN A 1 614 ? 85.343 -8.433 235.634 1.00 45.50 612 ASN A CA 1
ATOM 4864 C C . ASN A 1 614 ? 85.594 -7.033 236.169 1.00 49.15 612 ASN A C 1
ATOM 4865 O O . ASN A 1 614 ? 84.911 -6.093 235.744 1.00 53.70 612 ASN A O 1
ATOM 4870 N N . LYS A 1 615 ? 86.542 -6.866 237.089 1.00 47.50 613 LYS A N 1
ATOM 4871 C CA . LYS A 1 615 ? 86.833 -5.557 237.662 1.00 47.58 613 LYS A CA 1
ATOM 4872 C C . LYS A 1 615 ? 88.014 -4.861 236.998 1.00 44.73 613 LYS A C 1
ATOM 4873 O O . LYS A 1 615 ? 88.367 -3.753 237.409 1.00 44.59 613 LYS A O 1
ATOM 4879 N N . GLU A 1 616 ? 88.629 -5.470 235.984 1.00 42.73 614 GLU A N 1
ATOM 4880 C CA . GLU A 1 616 ? 89.777 -4.840 235.333 1.00 49.39 614 GLU A CA 1
ATOM 4881 C C . GLU A 1 616 ? 89.493 -3.423 234.853 1.00 54.43 614 GLU A C 1
ATOM 4882 O O . GLU A 1 616 ? 90.264 -2.513 235.199 1.00 61.49 614 GLU A O 1
ATOM 4888 N N . PRO A 1 617 ? 88.435 -3.158 234.084 1.00 47.80 615 PRO A N 1
ATOM 4889 C CA . PRO A 1 617 ? 88.181 -1.773 233.655 1.00 55.09 615 PRO A CA 1
ATOM 4890 C C . PRO A 1 617 ? 88.079 -0.798 234.811 1.00 57.80 615 PRO A C 1
ATOM 4891 O O . PRO A 1 617 ? 88.455 0.373 234.664 1.00 59.74 615 PRO A O 1
ATOM 4895 N N . ASP A 1 618 ? 87.587 -1.248 235.966 1.00 56.56 616 ASP A N 1
ATOM 4896 C CA . ASP A 1 618 ? 87.412 -0.366 237.114 1.00 56.91 616 ASP A CA 1
ATOM 4897 C C . ASP A 1 618 ? 88.729 -0.150 237.852 1.00 60.12 616 ASP A C 1
ATOM 4898 O O . ASP A 1 618 ? 89.109 0.990 238.139 1.00 62.08 616 ASP A O 1
ATOM 4903 N N . ASN A 1 619 ? 89.442 -1.237 238.157 1.00 57.77 617 ASN A N 1
ATOM 4904 C CA . ASN A 1 619 ? 90.673 -1.168 238.930 1.00 48.70 617 ASN A CA 1
ATOM 4905 C C . ASN A 1 619 ? 91.915 -1.028 238.063 1.00 59.55 617 ASN A C 1
ATOM 4906 O O . ASN A 1 619 ? 92.963 -0.621 238.569 1.00 58.77 617 ASN A O 1
ATOM 4911 N N . THR A 1 620 ? 91.845 -1.364 236.779 1.00 66.25 618 THR A N 1
ATOM 4912 C CA . THR A 1 620 ? 92.835 -0.967 235.789 1.00 60.58 618 THR A CA 1
ATOM 4913 C C . THR A 1 620 ? 94.227 -1.565 236.014 1.00 57.93 618 THR A C 1
ATOM 4914 O O . THR A 1 620 ? 95.158 -1.211 235.278 1.00 59.27 618 THR A O 1
ATOM 4918 N N . ALA A 1 621 ? 94.413 -2.457 236.982 1.00 57.91 619 ALA A N 1
ATOM 4919 C CA . ALA A 1 621 ? 95.713 -3.059 237.259 1.00 54.12 619 ALA A CA 1
ATOM 4920 C C . ALA A 1 621 ? 95.721 -4.525 236.840 1.00 49.32 619 ALA A C 1
ATOM 4921 O O . ALA A 1 621 ? 94.856 -5.300 237.262 1.00 45.90 619 ALA A O 1
ATOM 4923 N N . ILE A 1 622 ? 96.720 -4.900 236.037 1.00 45.08 620 ILE A N 1
ATOM 4924 C CA . ILE A 1 622 ? 96.836 -6.224 235.437 1.00 46.20 620 ILE A CA 1
ATOM 4925 C C . ILE A 1 622 ? 98.252 -6.742 235.649 1.00 44.67 620 ILE A C 1
ATOM 4926 O O . ILE A 1 622 ? 99.217 -5.973 235.666 1.00 44.22 620 ILE A O 1
ATOM 4931 N N . LEU A 1 623 ? 98.376 -8.060 235.793 1.00 43.14 621 LEU A N 1
ATOM 4932 C CA . LEU A 1 623 ? 99.659 -8.715 236.025 1.00 43.61 621 LEU A CA 1
ATOM 4933 C C . LEU A 1 623 ? 100.063 -9.530 234.802 1.00 46.48 621 LEU A C 1
ATOM 4934 O O . LEU A 1 623 ? 99.219 -10.164 234.164 1.00 51.50 621 LEU A O 1
ATOM 4939 N N . PHE A 1 624 ? 101.359 -9.524 234.485 1.00 45.40 622 PHE A N 1
ATOM 4940 C CA . PHE A 1 624 ? 101.886 -10.276 233.353 1.00 49.48 622 PHE A CA 1
ATOM 4941 C C . PHE A 1 624 ? 103.105 -11.085 233.779 1.00 50.82 622 PHE A C 1
ATOM 4942 O O . PHE A 1 624 ? 103.792 -10.757 234.751 1.00 51.55 622 PHE A O 1
ATOM 4950 N N . ILE A 1 625 ? 103.373 -12.148 233.023 1.00 49.32 623 ILE A N 1
ATOM 4951 C CA . ILE A 1 625 ? 104.561 -12.982 233.197 1.00 49.21 623 ILE A CA 1
ATOM 4952 C C . ILE A 1 625 ? 105.205 -13.167 231.830 1.00 58.62 623 ILE A C 1
ATOM 4953 O O . ILE A 1 625 ? 104.598 -13.764 230.933 1.00 65.17 623 ILE A O 1
ATOM 4958 N N . LYS A 1 626 ? 106.427 -12.667 231.670 1.00 63.20 624 LYS A N 1
ATOM 4959 C CA . LYS A 1 626 ? 107.155 -12.792 230.414 1.00 62.96 624 LYS A CA 1
ATOM 4960 C C . LYS A 1 626 ? 108.539 -13.348 230.696 1.00 70.72 624 LYS A C 1
ATOM 4961 O O . LYS A 1 626 ? 109.283 -12.791 231.510 1.00 68.41 624 LYS A O 1
ATOM 4967 N N . ASP A 1 627 ? 108.886 -14.434 230.013 1.00 80.29 625 ASP A N 1
ATOM 4968 C CA . ASP A 1 627 ? 110.136 -15.154 230.277 1.00 84.61 625 ASP A CA 1
ATOM 4969 C C . ASP A 1 627 ? 110.052 -15.627 231.727 1.00 86.83 625 ASP A C 1
ATOM 4970 O O . ASP A 1 627 ? 109.060 -16.285 232.088 1.00 90.97 625 ASP A O 1
ATOM 4975 N N . ASP A 1 628 ? 111.027 -15.326 232.577 1.00 83.27 626 ASP A N 1
ATOM 4976 C CA . ASP A 1 628 ? 110.931 -15.611 234.001 1.00 77.54 626 ASP A CA 1
ATOM 4977 C C . ASP A 1 628 ? 110.802 -14.331 234.818 1.00 70.99 626 ASP A C 1
ATOM 4978 O O . ASP A 1 628 ? 111.286 -14.253 235.950 1.00 75.10 626 ASP A O 1
ATOM 4983 N N . LYS A 1 629 ? 110.146 -13.323 234.253 1.00 62.58 627 LYS A N 1
ATOM 4984 C CA . LYS A 1 629 ? 109.995 -12.027 234.888 1.00 51.75 627 LYS A CA 1
ATOM 4985 C C . LYS A 1 629 ? 108.518 -11.689 235.027 1.00 50.85 627 LYS A C 1
ATOM 4986 O O . LYS A 1 629 ? 107.675 -12.179 234.268 1.00 58.14 627 LYS A O 1
ATOM 4992 N N . TYR A 1 630 ? 108.212 -10.852 236.011 1.00 45.61 628 TYR A N 1
ATOM 4993 C CA . TYR A 1 630 ? 106.844 -10.475 236.322 1.00 43.29 628 TYR A CA 1
ATOM 4994 C C . TYR A 1 630 ? 106.670 -8.984 236.079 1.00 45.27 628 TYR A C 1
ATOM 4995 O O . TYR A 1 630 ? 107.617 -8.202 236.199 1.00 45.89 628 TYR A O 1
ATOM 5004 N N . TYR A 1 631 ? 105.454 -8.599 235.709 1.00 48.82 629 TYR A N 1
ATOM 5005 C CA . TYR A 1 631 ? 105.172 -7.234 235.305 1.00 47.15 629 TYR A CA 1
ATOM 5006 C C . TYR A 1 631 ? 103.822 -6.806 235.851 1.00 44.80 629 TYR A C 1
ATOM 5007 O O . TYR A 1 631 ? 102.918 -7.624 236.045 1.00 41.62 629 TYR A O 1
ATOM 5016 N N . LEU A 1 632 ? 103.714 -5.506 236.114 1.00 46.49 630 LEU A N 1
ATOM 5017 C CA . LEU A 1 632 ? 102.470 -4.848 236.488 1.00 49.58 630 LEU A CA 1
ATOM 5018 C C . LEU A 1 632 ? 102.149 -3.804 235.428 1.00 49.38 630 LEU A C 1
ATOM 5019 O O . LEU A 1 632 ? 102.896 -2.832 235.260 1.00 44.87 630 LEU A O 1
ATOM 5024 N N . GLY A 1 633 ? 101.054 -4.015 234.707 1.00 52.29 631 GLY A N 1
ATOM 5025 C CA . GLY A 1 633 ? 100.535 -3.028 233.780 1.00 52.93 631 GLY A CA 1
ATOM 5026 C C . GLY A 1 633 ? 99.364 -2.288 234.401 1.00 47.10 631 GLY A C 1
ATOM 5027 O O . GLY A 1 633 ? 98.539 -2.880 235.100 1.00 41.48 631 GLY A O 1
ATOM 5028 N N . VAL A 1 634 ? 99.314 -0.984 234.149 1.00 44.90 632 VAL A N 1
ATOM 5029 C CA . VAL A 1 634 ? 98.271 -0.097 234.646 1.00 49.13 632 VAL A CA 1
ATOM 5030 C C . VAL A 1 634 ? 97.641 0.563 233.432 1.00 56.08 632 VAL A C 1
ATOM 5031 O O . VAL A 1 634 ? 98.300 1.336 232.727 1.00 62.22 632 VAL A O 1
ATOM 5035 N N . MET A 1 635 ? 96.371 0.264 233.183 1.00 55.53 633 MET A N 1
ATOM 5036 C CA . MET A 1 635 ? 95.685 0.846 232.038 1.00 56.99 633 MET A CA 1
ATOM 5037 C C . MET A 1 635 ? 95.364 2.313 232.298 1.00 58.09 633 MET A C 1
ATOM 5038 O O . MET A 1 635 ? 94.854 2.667 233.365 1.00 64.81 633 MET A O 1
ATOM 5043 N N . ASN A 1 636 ? 95.670 3.164 231.323 1.00 57.91 634 ASN A N 1
ATOM 5044 C CA . ASN A 1 636 ? 95.250 4.554 231.392 1.00 62.55 634 ASN A CA 1
ATOM 5045 C C . ASN A 1 636 ? 93.740 4.624 231.586 1.00 65.61 634 ASN A C 1
ATOM 5046 O O . ASN A 1 636 ? 92.987 3.843 231.000 1.00 71.46 634 ASN A O 1
ATOM 5051 N N . LYS A 1 637 ? 93.294 5.567 232.420 1.00 64.23 635 LYS A N 1
ATOM 5052 C CA . LYS A 1 637 ? 91.868 5.656 232.723 1.00 68.99 635 LYS A CA 1
ATOM 5053 C C . LYS A 1 637 ? 91.043 5.865 231.457 1.00 70.07 635 LYS A C 1
ATOM 5054 O O . LYS A 1 637 ? 89.986 5.247 231.291 1.00 67.94 635 LYS A O 1
ATOM 5060 N N . LYS A 1 638 ? 91.516 6.722 230.545 1.00 75.81 636 LYS A N 1
ATOM 5061 C CA . LYS A 1 638 ? 90.740 7.038 229.347 1.00 86.75 636 LYS A CA 1
ATOM 5062 C C . LYS A 1 638 ? 90.382 5.783 228.561 1.00 93.18 636 LYS A C 1
ATOM 5063 O O . LYS A 1 638 ? 89.249 5.644 228.084 1.00 97.49 636 LYS A O 1
ATOM 5069 N N . ASN A 1 639 ? 91.334 4.867 228.400 1.00 93.52 637 ASN A N 1
ATOM 5070 C CA . ASN A 1 639 ? 91.120 3.609 227.686 1.00 92.42 637 ASN A CA 1
ATOM 5071 C C . ASN A 1 639 ? 91.390 2.467 228.664 1.00 86.60 637 ASN A C 1
ATOM 5072 O O . ASN A 1 639 ? 92.528 2.017 228.817 1.00 88.14 637 ASN A O 1
ATOM 5077 N N . ASN A 1 640 ? 90.331 2.009 229.324 1.00 78.01 638 ASN A N 1
ATOM 5078 C CA . ASN A 1 640 ? 90.401 0.913 230.273 1.00 68.08 638 ASN A CA 1
ATOM 5079 C C . ASN A 1 640 ? 89.889 -0.404 229.703 1.00 65.36 638 ASN A C 1
ATOM 5080 O O . ASN A 1 640 ? 89.899 -1.417 230.410 1.00 66.63 638 ASN A O 1
ATOM 5085 N N . LYS A 1 641 ? 89.437 -0.423 228.451 1.00 68.78 639 LYS A N 1
ATOM 5086 C CA . LYS A 1 641 ? 88.985 -1.647 227.806 1.00 64.03 639 LYS A CA 1
ATOM 5087 C C . LYS A 1 641 ? 90.054 -2.242 226.896 1.00 59.86 639 LYS A C 1
ATOM 5088 O O . LYS A 1 641 ? 89.740 -3.061 226.026 1.00 59.20 639 LYS A O 1
ATOM 5094 N N . ILE A 1 642 ? 91.316 -1.859 227.106 1.00 63.64 640 ILE A N 1
ATOM 5095 C CA . ILE A 1 642 ? 92.425 -2.355 226.290 1.00 66.89 640 ILE A CA 1
ATOM 5096 C C . ILE A 1 642 ? 92.476 -3.876 226.299 1.00 60.95 640 ILE A C 1
ATOM 5097 O O . ILE A 1 642 ? 92.861 -4.505 225.307 1.00 61.98 640 ILE A O 1
ATOM 5102 N N . PHE A 1 643 ? 92.131 -4.492 227.427 1.00 59.61 641 PHE A N 1
ATOM 5103 C CA . PHE A 1 643 ? 92.297 -5.930 227.591 1.00 59.68 641 PHE A CA 1
ATOM 5104 C C . PHE A 1 643 ? 90.968 -6.666 227.704 1.00 61.92 641 PHE A C 1
ATOM 5105 O O . PHE A 1 643 ? 90.926 -7.771 228.252 1.00 59.44 641 PHE A O 1
ATOM 5113 N N . ASP A 1 644 ? 89.881 -6.085 227.200 1.00 61.66 642 ASP A N 1
ATOM 5114 C CA . ASP A 1 644 ? 88.609 -6.781 227.255 1.00 56.04 642 ASP A CA 1
ATOM 5115 C C . ASP A 1 644 ? 88.649 -7.990 226.322 1.00 56.30 642 ASP A C 1
ATOM 5116 O O . ASP A 1 644 ? 89.661 -8.286 225.678 1.00 55.99 642 ASP A O 1
ATOM 5121 N N . ASP A 1 645 ? 87.529 -8.710 226.258 1.00 62.09 643 ASP A N 1
ATOM 5122 C CA . ASP A 1 645 ? 87.514 -9.998 225.571 1.00 64.99 643 ASP A CA 1
ATOM 5123 C C . ASP A 1 645 ? 87.960 -9.861 224.123 1.00 68.91 643 ASP A C 1
ATOM 5124 O O . ASP A 1 645 ? 88.857 -10.582 223.671 1.00 71.24 643 ASP A O 1
ATOM 5129 N N . LYS A 1 646 ? 87.350 -8.934 223.379 1.00 72.61 644 LYS A N 1
ATOM 5130 C CA . LYS A 1 646 ? 87.691 -8.782 221.968 1.00 72.66 644 LYS A CA 1
ATOM 5131 C C . LYS A 1 646 ? 89.193 -8.607 221.777 1.00 69.99 644 LYS A C 1
ATOM 5132 O O . LYS A 1 646 ? 89.796 -9.233 220.894 1.00 67.82 644 LYS A O 1
ATOM 5138 N N . ALA A 1 647 ? 89.821 -7.781 222.620 1.00 67.66 645 ALA A N 1
ATOM 5139 C CA . ALA A 1 647 ? 91.229 -7.450 222.424 1.00 62.80 645 ALA A CA 1
ATOM 5140 C C . ALA A 1 647 ? 92.139 -8.631 222.744 1.00 59.48 645 ALA A C 1
ATOM 5141 O O . ALA A 1 647 ? 93.146 -8.842 222.058 1.00 60.01 645 ALA A O 1
ATOM 5143 N N . ILE A 1 648 ? 91.822 -9.407 223.781 1.00 56.68 646 ILE A N 1
ATOM 5144 C CA . ILE A 1 648 ? 92.636 -10.593 224.015 1.00 61.04 646 ILE A CA 1
ATOM 5145 C C . ILE A 1 648 ? 92.410 -11.604 222.898 1.00 66.02 646 ILE A C 1
ATOM 5146 O O . ILE A 1 648 ? 93.334 -12.327 222.506 1.00 65.75 646 ILE A O 1
ATOM 5151 N N . LYS A 1 649 ? 91.197 -11.651 222.341 1.00 70.91 647 LYS A N 1
ATOM 5152 C CA . LYS A 1 649 ? 90.896 -12.616 221.287 1.00 67.71 647 LYS A CA 1
ATOM 5153 C C . LYS A 1 649 ? 91.673 -12.311 220.010 1.00 66.37 647 LYS A C 1
ATOM 5154 O O . LYS A 1 649 ? 92.247 -13.216 219.393 1.00 65.27 647 LYS A O 1
ATOM 5160 N N . GLU A 1 650 ? 91.693 -11.049 219.585 1.00 66.09 648 GLU A N 1
ATOM 5161 C CA . GLU A 1 650 ? 92.380 -10.714 218.345 1.00 72.32 648 GLU A CA 1
ATOM 5162 C C . GLU A 1 650 ? 93.867 -10.440 218.530 1.00 71.38 648 GLU A C 1
ATOM 5163 O O . GLU A 1 650 ? 94.595 -10.358 217.534 1.00 71.91 648 GLU A O 1
ATOM 5169 N N . ASN A 1 651 ? 94.344 -10.309 219.766 1.00 70.91 649 ASN A N 1
ATOM 5170 C CA . ASN A 1 651 ? 95.763 -10.097 220.023 1.00 68.30 649 ASN A CA 1
ATOM 5171 C C . ASN A 1 651 ? 96.432 -11.316 220.644 1.00 67.28 649 ASN A C 1
ATOM 5172 O O . ASN A 1 651 ? 97.555 -11.208 221.147 1.00 67.16 649 ASN A O 1
ATOM 5177 N N . LYS A 1 652 ? 95.776 -12.473 220.608 1.00 62.81 650 LYS A N 1
ATOM 5178 C CA . LYS A 1 652 ? 96.324 -13.690 221.195 1.00 61.94 650 LYS A CA 1
ATOM 5179 C C . LYS A 1 652 ? 97.662 -14.040 220.556 1.00 63.56 650 LYS A C 1
ATOM 5180 O O . LYS A 1 652 ? 97.742 -14.253 219.342 1.00 65.85 650 LYS A O 1
ATOM 5186 N N . GLY A 1 653 ? 98.714 -14.101 221.372 1.00 64.01 651 GLY A N 1
ATOM 5187 C CA . GLY A 1 653 ? 100.050 -14.334 220.853 1.00 65.19 651 GLY A CA 1
ATOM 5188 C C . GLY A 1 653 ? 101.002 -14.759 221.952 1.00 71.97 651 GLY A C 1
ATOM 5189 O O . GLY A 1 653 ? 100.618 -14.916 223.112 1.00 74.23 651 GLY A O 1
ATOM 5190 N N . GLU A 1 654 ? 102.270 -14.923 221.576 1.00 79.23 652 GLU A N 1
ATOM 5191 C CA . GLU A 1 654 ? 103.260 -15.543 222.445 1.00 84.40 652 GLU A CA 1
ATOM 5192 C C . GLU A 1 654 ? 104.121 -14.543 223.216 1.00 89.14 652 GLU A C 1
ATOM 5193 O O . GLU A 1 654 ? 105.064 -14.960 223.897 1.00 90.89 652 GLU A O 1
ATOM 5199 N N . GLY A 1 655 ? 103.811 -13.251 223.152 1.00 89.72 653 GLY A N 1
ATOM 5200 C CA . GLY A 1 655 ? 104.616 -12.252 223.836 1.00 84.20 653 GLY A CA 1
ATOM 5201 C C . GLY A 1 655 ? 104.604 -12.312 225.355 1.00 71.71 653 GLY A C 1
ATOM 5202 O O . GLY A 1 655 ? 105.630 -12.601 225.980 1.00 65.06 653 GLY A O 1
ATOM 5203 N N . TYR A 1 656 ? 103.450 -12.026 225.960 1.00 68.37 654 TYR A N 1
ATOM 5204 C CA . TYR A 1 656 ? 103.301 -11.948 227.406 1.00 56.78 654 TYR A CA 1
ATOM 5205 C C . TYR A 1 656 ? 102.199 -12.885 227.876 1.00 59.37 654 TYR A C 1
ATOM 5206 O O . TYR A 1 656 ? 101.251 -13.174 227.140 1.00 64.16 654 TYR A O 1
ATOM 5215 N N . LYS A 1 657 ? 102.318 -13.334 229.124 1.00 64.40 655 LYS A N 1
ATOM 5216 C CA . LYS A 1 657 ? 101.315 -14.183 229.760 1.00 65.44 655 LYS A CA 1
ATOM 5217 C C . LYS A 1 657 ? 100.530 -13.336 230.755 1.00 58.30 655 LYS A C 1
ATOM 5218 O O . LYS A 1 657 ? 101.007 -13.042 231.852 1.00 55.65 655 LYS A O 1
ATOM 5224 N N . LYS A 1 658 ? 99.322 -12.945 230.365 1.00 54.32 656 LYS A N 1
ATOM 5225 C CA . LYS A 1 658 ? 98.462 -12.165 231.239 1.00 51.70 656 LYS A CA 1
ATOM 5226 C C . LYS A 1 658 ? 97.779 -13.075 232.254 1.00 57.59 656 LYS A C 1
ATOM 5227 O O . LYS A 1 658 ? 97.257 -14.138 231.902 1.00 66.05 656 LYS A O 1
ATOM 5233 N N . ILE A 1 659 ? 97.785 -12.658 233.515 1.00 50.95 657 ILE A N 1
ATOM 5234 C CA . ILE A 1 659 ? 97.049 -13.373 234.552 1.00 49.55 657 ILE A CA 1
ATOM 5235 C C . ILE A 1 659 ? 95.578 -12.997 234.452 1.00 49.87 657 ILE A C 1
ATOM 5236 O O . ILE A 1 659 ? 95.228 -11.811 234.430 1.00 52.02 657 ILE A O 1
ATOM 5241 N N . VAL A 1 660 ? 94.711 -14.001 234.376 1.00 47.64 658 VAL A N 1
ATOM 5242 C CA . VAL A 1 660 ? 93.282 -13.802 234.579 1.00 46.23 658 VAL A CA 1
ATOM 5243 C C . VAL A 1 660 ? 92.936 -14.348 235.955 1.00 46.04 658 VAL A C 1
ATOM 5244 O O . VAL A 1 660 ? 93.312 -15.475 236.306 1.00 43.51 658 VAL A O 1
ATOM 5248 N N . TYR A 1 661 ? 92.227 -13.541 236.732 1.00 48.18 659 TYR A N 1
ATOM 5249 C CA . TYR A 1 661 ? 92.106 -13.686 238.175 1.00 35.92 659 TYR A CA 1
ATOM 5250 C C . TYR A 1 661 ? 90.625 -13.760 238.510 1.00 37.11 659 TYR A C 1
ATOM 5251 O O . TYR A 1 661 ? 89.861 -12.862 238.141 1.00 41.40 659 TYR A O 1
ATOM 5260 N N . LYS A 1 662 ? 90.218 -14.828 239.192 1.00 37.54 660 LYS A N 1
ATOM 5261 C CA . LYS A 1 662 ? 88.827 -15.023 239.583 1.00 36.70 660 LYS A CA 1
ATOM 5262 C C . LYS A 1 662 ? 88.764 -15.309 241.075 1.00 38.20 660 LYS A C 1
ATOM 5263 O O . LYS A 1 662 ? 89.469 -16.195 241.571 1.00 40.87 660 LYS A O 1
ATOM 5269 N N . LEU A 1 663 ? 87.916 -14.567 241.783 1.00 39.67 661 LEU A N 1
ATOM 5270 C CA . LEU A 1 663 ? 87.802 -14.683 243.229 1.00 38.77 661 LEU A CA 1
ATOM 5271 C C . LEU A 1 663 ? 86.356 -14.466 243.652 1.00 40.29 661 LEU A C 1
ATOM 5272 O O . LEU A 1 663 ? 85.674 -13.579 243.131 1.00 40.31 661 LEU A O 1
ATOM 5277 N N . LEU A 1 664 ? 85.900 -15.273 244.613 1.00 37.79 662 LEU A N 1
ATOM 5278 C CA . LEU A 1 664 ? 84.573 -15.153 245.215 1.00 39.46 662 LEU A CA 1
ATOM 5279 C C . LEU A 1 664 ? 84.773 -14.879 246.703 1.00 35.40 662 LEU A C 1
ATOM 5280 O O . LEU A 1 664 ? 84.761 -15.808 247.521 1.00 36.14 662 LEU A O 1
ATOM 5285 N N . PRO A 1 665 ? 84.954 -13.620 247.095 1.00 35.28 663 PRO A N 1
ATOM 5286 C CA . PRO A 1 665 ? 85.292 -13.306 248.486 1.00 35.76 663 PRO A CA 1
ATOM 5287 C C . PRO A 1 665 ? 84.066 -13.153 249.374 1.00 36.31 663 PRO A C 1
ATOM 5288 O O . PRO A 1 665 ? 82.953 -12.898 248.913 1.00 45.60 663 PRO A O 1
ATOM 5292 N N . GLY A 1 666 ? 84.308 -13.292 250.680 1.00 38.26 664 GLY A N 1
ATOM 5293 C CA . GLY A 1 666 ? 83.273 -13.139 251.687 1.00 31.26 664 GLY A CA 1
ATOM 5294 C C . GLY A 1 666 ? 81.981 -13.844 251.334 1.00 37.80 664 GLY A C 1
ATOM 5295 O O . GLY A 1 666 ? 80.922 -13.209 251.246 1.00 43.33 664 GLY A O 1
ATOM 5296 N N . ALA A 1 667 ? 82.053 -15.160 251.128 1.00 33.89 665 ALA A N 1
ATOM 5297 C CA . ALA A 1 667 ? 80.880 -15.899 250.669 1.00 37.84 665 ALA A CA 1
ATOM 5298 C C . ALA A 1 667 ? 79.668 -15.622 251.550 1.00 46.06 665 ALA A C 1
ATOM 5299 O O . ALA A 1 667 ? 78.551 -15.446 251.047 1.00 50.68 665 ALA A O 1
ATOM 5301 N N . ASN A 1 668 ? 79.875 -15.561 252.868 1.00 45.08 666 ASN A N 1
ATOM 5302 C CA . ASN A 1 668 ? 78.779 -15.283 253.792 1.00 40.12 666 ASN A CA 1
ATOM 5303 C C . ASN A 1 668 ? 78.109 -13.947 253.507 1.00 34.15 666 ASN A C 1
ATOM 5304 O O . ASN A 1 668 ? 76.951 -13.753 253.888 1.00 36.12 666 ASN A O 1
ATOM 5309 N N . LYS A 1 669 ? 78.813 -13.011 252.876 1.00 29.58 667 LYS A N 1
ATOM 5310 C CA . LYS A 1 669 ? 78.198 -11.774 252.406 1.00 38.73 667 LYS A CA 1
ATOM 5311 C C . LYS A 1 669 ? 77.789 -11.844 250.941 1.00 44.63 667 LYS A C 1
ATOM 5312 O O . LYS A 1 669 ? 76.705 -11.380 250.577 1.00 50.95 667 LYS A O 1
ATOM 5318 N N . MET A 1 670 ? 78.630 -12.450 250.101 1.00 43.61 668 MET A N 1
ATOM 5319 C CA . MET A 1 670 ? 78.440 -12.374 248.658 1.00 44.61 668 MET A CA 1
ATOM 5320 C C . MET A 1 670 ? 77.243 -13.201 248.201 1.00 49.74 668 MET A C 1
ATOM 5321 O O . MET A 1 670 ? 76.463 -12.753 247.352 1.00 54.41 668 MET A O 1
ATOM 5326 N N . LEU A 1 671 ? 77.078 -14.409 248.745 1.00 48.12 669 LEU A N 1
ATOM 5327 C CA . LEU A 1 671 ? 75.988 -15.270 248.286 1.00 40.09 669 LEU A CA 1
ATOM 5328 C C . LEU A 1 671 ? 74.621 -14.662 248.556 1.00 38.86 669 LEU A C 1
ATOM 5329 O O . LEU A 1 671 ? 73.818 -14.563 247.614 1.00 48.60 669 LEU A O 1
ATOM 5334 N N . PRO A 1 672 ? 74.284 -14.245 249.777 1.00 42.07 670 PRO A N 1
ATOM 5335 C CA . PRO A 1 672 ? 72.985 -13.578 249.977 1.00 44.91 670 PRO A CA 1
ATOM 5336 C C . PRO A 1 672 ? 72.859 -12.291 249.188 1.00 45.73 670 PRO A C 1
ATOM 5337 O O . PRO A 1 672 ? 71.771 -11.976 248.694 1.00 50.07 670 PRO A O 1
ATOM 5341 N N . LYS A 1 673 ? 73.949 -11.533 249.053 1.00 47.50 671 LYS A N 1
ATOM 5342 C CA . LYS A 1 673 ? 73.899 -10.298 248.280 1.00 46.77 671 LYS A CA 1
ATOM 5343 C C . LYS A 1 673 ? 73.515 -10.567 246.831 1.00 51.77 671 LYS A C 1
ATOM 5344 O O . LYS A 1 673 ? 72.710 -9.832 246.249 1.00 58.34 671 LYS A O 1
ATOM 5350 N N . VAL A 1 674 ? 74.080 -11.612 246.228 1.00 51.85 672 VAL A N 1
ATOM 5351 C CA . VAL A 1 674 ? 73.816 -11.864 244.814 1.00 57.10 672 VAL A CA 1
ATOM 5352 C C . VAL A 1 674 ? 72.479 -12.576 244.619 1.00 63.47 672 VAL A C 1
ATOM 5353 O O . VAL A 1 674 ? 71.723 -12.256 243.695 1.00 70.77 672 VAL A O 1
ATOM 5357 N N . PHE A 1 675 ? 72.161 -13.546 245.478 1.00 55.22 673 PHE A N 1
ATOM 5358 C CA . PHE A 1 675 ? 70.994 -14.384 245.239 1.00 50.12 673 PHE A CA 1
ATOM 5359 C C . PHE A 1 675 ? 69.692 -13.709 245.647 1.00 56.93 673 PHE A C 1
ATOM 5360 O O . PHE A 1 675 ? 68.649 -13.974 245.039 1.00 69.78 673 PHE A O 1
ATOM 5368 N N . PHE A 1 676 ? 69.721 -12.838 246.650 1.00 49.79 674 PHE A N 1
ATOM 5369 C CA . PHE A 1 676 ? 68.516 -12.176 247.126 1.00 49.67 674 PHE A CA 1
ATOM 5370 C C . PHE A 1 676 ? 68.412 -10.730 246.662 1.00 51.61 674 PHE A C 1
ATOM 5371 O O . PHE A 1 676 ? 67.545 -9.997 247.146 1.00 57.38 674 PHE A O 1
ATOM 5379 N N . SER A 1 677 ? 69.262 -10.301 245.735 1.00 53.16 675 SER A N 1
ATOM 5380 C CA . SER A 1 677 ? 69.253 -8.906 245.325 1.00 57.88 675 SER A CA 1
ATOM 5381 C C . SER A 1 677 ? 67.978 -8.574 244.556 1.00 61.85 675 SER A C 1
ATOM 5382 O O . SER A 1 677 ? 67.343 -9.441 243.946 1.00 59.41 675 SER A O 1
ATOM 5385 N N . ALA A 1 678 ? 67.595 -7.296 244.610 1.00 64.15 676 ALA A N 1
ATOM 5386 C CA . ALA A 1 678 ? 66.436 -6.848 243.849 1.00 67.05 676 ALA A CA 1
ATOM 5387 C C . ALA A 1 678 ? 66.585 -7.174 242.373 1.00 60.17 676 ALA A C 1
ATOM 5388 O O . ALA A 1 678 ? 65.594 -7.471 241.700 1.00 60.29 676 ALA A O 1
ATOM 5390 N N . LYS A 1 679 ? 67.813 -7.141 241.859 1.00 61.61 677 LYS A N 1
ATOM 5391 C CA . LYS A 1 679 ? 68.033 -7.440 240.451 1.00 61.44 677 LYS A CA 1
ATOM 5392 C C . LYS A 1 679 ? 67.672 -8.888 240.133 1.00 62.45 677 LYS A C 1
ATOM 5393 O O . LYS A 1 679 ? 66.843 -9.157 239.256 1.00 67.99 677 LYS A O 1
ATOM 5399 N N . SER A 1 680 ? 68.273 -9.837 240.850 1.00 57.20 678 SER A N 1
ATOM 5400 C CA . SER A 1 680 ? 68.255 -11.235 240.440 1.00 55.39 678 SER A CA 1
ATOM 5401 C C . SER A 1 680 ? 67.373 -12.131 241.299 1.00 55.49 678 SER A C 1
ATOM 5402 O O . SER A 1 680 ? 67.289 -13.332 241.018 1.00 55.25 678 SER A O 1
ATOM 5405 N N . ILE A 1 681 ? 66.712 -11.599 242.329 1.00 55.67 679 ILE A N 1
ATOM 5406 C CA . ILE A 1 681 ? 65.965 -12.462 243.243 1.00 57.37 679 ILE A CA 1
ATOM 5407 C C . ILE A 1 681 ? 64.901 -13.248 242.489 1.00 60.25 679 ILE A C 1
ATOM 5408 O O . ILE A 1 681 ? 64.617 -14.410 242.814 1.00 55.55 679 ILE A O 1
ATOM 5413 N N . LYS A 1 682 ? 64.284 -12.627 241.483 1.00 64.62 680 LYS A N 1
ATOM 5414 C CA . LYS A 1 682 ? 63.291 -13.340 240.687 1.00 62.89 680 LYS A CA 1
ATOM 5415 C C . LYS A 1 682 ? 63.928 -14.487 239.913 1.00 57.63 680 LYS A C 1
ATOM 5416 O O . LYS A 1 682 ? 63.311 -15.546 239.737 1.00 58.14 680 LYS A O 1
ATOM 5422 N N . PHE A 1 683 ? 65.171 -14.302 239.463 1.00 54.23 681 PHE A N 1
ATOM 5423 C CA . PHE A 1 683 ? 65.862 -15.349 238.720 1.00 54.67 681 PHE A CA 1
ATOM 5424 C C . PHE A 1 683 ? 66.179 -16.546 239.608 1.00 58.68 681 PHE A C 1
ATOM 5425 O O . PHE A 1 683 ? 66.023 -17.699 239.182 1.00 61.38 681 PHE A O 1
ATOM 5433 N N . TYR A 1 684 ? 66.627 -16.302 240.840 1.00 53.89 682 TYR A N 1
ATOM 5434 C CA . TYR A 1 684 ? 66.976 -17.414 241.712 1.00 48.64 682 TYR A CA 1
ATOM 5435 C C . TYR A 1 684 ? 65.766 -18.004 242.414 1.00 48.56 682 TYR A C 1
ATOM 5436 O O . TYR A 1 684 ? 65.827 -19.156 242.855 1.00 48.33 682 TYR A O 1
ATOM 5445 N N . ASN A 1 685 ? 64.677 -17.253 242.517 1.00 52.88 683 ASN A N 1
ATOM 5446 C CA . ASN A 1 685 ? 63.369 -17.822 242.818 1.00 60.46 683 ASN A CA 1
ATOM 5447 C C . ASN A 1 685 ? 63.376 -18.613 244.123 1.00 59.29 683 ASN A C 1
ATOM 5448 O O . ASN A 1 685 ? 62.984 -19.787 244.139 1.00 62.51 683 ASN A O 1
ATOM 5453 N N . PRO A 1 686 ? 63.810 -18.019 245.231 1.00 54.23 684 PRO A N 1
ATOM 5454 C CA . PRO A 1 686 ? 63.795 -18.752 246.501 1.00 56.27 684 PRO A CA 1
ATOM 5455 C C . PRO A 1 686 ? 62.371 -19.000 246.969 1.00 62.33 684 PRO A C 1
ATOM 5456 O O . PRO A 1 686 ? 61.486 -18.154 246.810 1.00 62.48 684 PRO A O 1
ATOM 5460 N N . SER A 1 687 ? 62.153 -20.179 247.547 1.00 63.08 685 SER A N 1
ATOM 5461 C CA . SER A 1 687 ? 60.842 -20.506 248.088 1.00 59.01 685 SER A CA 1
ATOM 5462 C C . SER A 1 687 ? 60.566 -19.687 249.342 1.00 65.17 685 SER A C 1
ATOM 5463 O O . SER A 1 687 ? 61.484 -19.240 250.035 1.00 69.23 685 SER A O 1
ATOM 5466 N N . GLU A 1 688 ? 59.277 -19.487 249.628 1.00 71.55 686 GLU A N 1
ATOM 5467 C CA . GLU A 1 688 ? 58.893 -18.818 250.865 1.00 73.86 686 GLU A CA 1
ATOM 5468 C C . GLU A 1 688 ? 59.581 -19.441 252.071 1.00 69.22 686 GLU A C 1
ATOM 5469 O O . GLU A 1 688 ? 59.897 -18.741 253.037 1.00 68.59 686 GLU A O 1
ATOM 5475 N N . ASP A 1 689 ? 59.820 -20.751 252.035 1.00 70.94 687 ASP A N 1
ATOM 5476 C CA . ASP A 1 689 ? 60.546 -21.398 253.121 1.00 69.30 687 ASP A CA 1
ATOM 5477 C C . ASP A 1 689 ? 61.938 -20.794 253.278 1.00 66.57 687 ASP A C 1
ATOM 5478 O O . ASP A 1 689 ? 62.340 -20.403 254.382 1.00 70.29 687 ASP A O 1
ATOM 5483 N N . ILE A 1 690 ? 62.688 -20.692 252.176 1.00 60.83 688 ILE A N 1
ATOM 5484 C CA . ILE A 1 690 ? 64.024 -20.111 252.258 1.00 59.96 688 ILE A CA 1
ATOM 5485 C C . ILE A 1 690 ? 63.948 -18.645 252.672 1.00 59.08 688 ILE A C 1
ATOM 5486 O O . ILE A 1 690 ? 64.793 -18.163 253.437 1.00 58.10 688 ILE A O 1
ATOM 5491 N N . LEU A 1 691 ? 62.946 -17.910 252.178 1.00 56.25 689 LEU A N 1
ATOM 5492 C CA . LEU A 1 691 ? 62.776 -16.524 252.612 1.00 53.90 689 LEU A CA 1
ATOM 5493 C C . LEU A 1 691 ? 62.595 -16.440 254.120 1.00 57.54 689 LEU A C 1
ATOM 5494 O O . LEU A 1 691 ? 63.159 -15.553 254.770 1.00 59.86 689 LEU A O 1
ATOM 5499 N N . ARG A 1 692 ? 61.792 -17.343 254.688 1.00 60.01 690 ARG A N 1
ATOM 5500 C CA . ARG A 1 692 ? 61.574 -17.365 256.131 1.00 62.19 690 ARG A CA 1
ATOM 5501 C C . ARG A 1 692 ? 62.873 -17.658 256.872 1.00 54.45 690 ARG A C 1
ATOM 5502 O O . ARG A 1 692 ? 63.285 -16.903 257.768 1.00 51.86 690 ARG A O 1
ATOM 5510 N N . ILE A 1 693 ? 63.532 -18.760 256.501 1.00 53.60 691 ILE A N 1
ATOM 5511 C CA . ILE A 1 693 ? 64.815 -19.118 257.097 1.00 54.57 691 ILE A CA 1
ATOM 5512 C C . ILE A 1 693 ? 65.748 -17.916 257.102 1.00 56.07 691 ILE A C 1
ATOM 5513 O O . ILE A 1 693 ? 66.384 -17.598 258.116 1.00 58.31 691 ILE A O 1
ATOM 5518 N N . ARG A 1 694 ? 65.834 -17.220 255.968 1.00 51.25 692 ARG A N 1
ATOM 5519 C CA . ARG A 1 694 ? 66.716 -16.062 255.893 1.00 55.23 692 ARG A CA 1
ATOM 5520 C C . ARG A 1 694 ? 66.246 -14.944 256.815 1.00 63.12 692 ARG A C 1
ATOM 5521 O O . ARG A 1 694 ? 67.057 -14.300 257.486 1.00 62.91 692 ARG A O 1
ATOM 5529 N N . ASN A 1 695 ? 64.936 -14.696 256.857 1.00 67.81 693 ASN A N 1
ATOM 5530 C CA . ASN A 1 695 ? 64.423 -13.562 257.618 1.00 63.57 693 ASN A CA 1
ATOM 5531 C C . ASN A 1 695 ? 64.737 -13.713 259.099 1.00 60.85 693 ASN A C 1
ATOM 5532 O O . ASN A 1 695 ? 65.238 -12.779 259.737 1.00 60.43 693 ASN A O 1
ATOM 5537 N N . HIS A 1 696 ? 64.459 -14.884 259.667 1.00 56.34 694 HIS A N 1
ATOM 5538 C CA . HIS A 1 696 ? 64.764 -15.097 261.076 1.00 55.97 694 HIS A CA 1
ATOM 5539 C C . HIS A 1 696 ? 66.145 -15.702 261.292 1.00 54.64 694 HIS A C 1
ATOM 5540 O O . HIS A 1 696 ? 66.527 -15.947 262.441 1.00 55.00 694 HIS A O 1
ATOM 5547 N N . SER A 1 697 ? 66.898 -15.932 260.215 1.00 59.02 695 SER A N 1
ATOM 5548 C CA . SER A 1 697 ? 68.279 -16.402 260.290 1.00 55.05 695 SER A CA 1
ATOM 5549 C C . SER A 1 697 ? 68.387 -17.708 261.073 1.00 56.93 695 SER A C 1
ATOM 5550 O O . SER A 1 697 ? 69.334 -17.920 261.836 1.00 53.32 695 SER A O 1
ATOM 5553 N N . THR A 1 698 ? 67.412 -18.600 260.881 1.00 60.19 696 THR A N 1
ATOM 5554 C CA . THR A 1 698 ? 67.473 -19.902 261.536 1.00 58.78 696 THR A CA 1
ATOM 5555 C C . THR A 1 698 ? 68.582 -20.787 260.983 1.00 52.17 696 THR A C 1
ATOM 5556 O O . THR A 1 698 ? 68.861 -21.836 261.576 1.00 52.90 696 THR A O 1
ATOM 5560 N N . HIS A 1 699 ? 69.222 -20.395 259.879 1.00 48.68 697 HIS A N 1
ATOM 5561 C CA . HIS A 1 699 ? 70.341 -21.157 259.338 1.00 46.93 697 HIS A CA 1
ATOM 5562 C C . HIS A 1 699 ? 71.652 -20.880 260.059 1.00 48.56 697 HIS A C 1
ATOM 5563 O O . HIS A 1 699 ? 72.651 -21.547 259.769 1.00 51.23 697 HIS A O 1
ATOM 5570 N N . THR A 1 700 ? 71.675 -19.929 260.988 1.00 48.34 698 THR A N 1
ATOM 5571 C CA . THR A 1 700 ? 72.892 -19.563 261.697 1.00 53.25 698 THR A CA 1
ATOM 5572 C C . THR A 1 700 ? 72.679 -19.669 263.202 1.00 54.60 698 THR A C 1
ATOM 5573 O O . THR A 1 700 ? 71.548 -19.661 263.697 1.00 52.96 698 THR A O 1
ATOM 5577 N N . LYS A 1 701 ? 73.793 -19.777 263.928 1.00 56.70 699 LYS A N 1
ATOM 5578 C CA . LYS A 1 701 ? 73.728 -19.801 265.385 1.00 53.75 699 LYS A CA 1
ATOM 5579 C C . LYS A 1 701 ? 73.657 -18.388 265.954 1.00 52.64 699 LYS A C 1
ATOM 5580 O O . LYS A 1 701 ? 72.805 -18.095 266.799 1.00 51.74 699 LYS A O 1
ATOM 5586 N N . ASN A 1 702 ? 74.535 -17.494 265.492 1.00 53.20 700 ASN A N 1
ATOM 5587 C CA . ASN A 1 702 ? 74.568 -16.113 265.962 1.00 54.15 700 ASN A CA 1
ATOM 5588 C C . ASN A 1 702 ? 74.457 -15.112 264.818 1.00 56.14 700 ASN A C 1
ATOM 5589 O O . ASN A 1 702 ? 74.818 -13.944 264.984 1.00 52.02 700 ASN A O 1
ATOM 5594 N N . GLY A 1 703 ? 73.973 -15.545 263.663 1.00 58.53 701 GLY A N 1
ATOM 5595 C CA . GLY A 1 703 ? 73.889 -14.670 262.515 1.00 51.97 701 GLY A CA 1
ATOM 5596 C C . GLY A 1 703 ? 72.892 -13.546 262.710 1.00 49.68 701 GLY A C 1
ATOM 5597 O O . GLY A 1 703 ? 72.045 -13.554 263.605 1.00 51.64 701 GLY A O 1
ATOM 5598 N N . SER A 1 704 ? 73.001 -12.569 261.843 1.00 54.48 702 SER A N 1
ATOM 5599 C CA . SER A 1 704 ? 72.143 -11.395 261.908 1.00 61.90 702 SER A CA 1
ATOM 5600 C C . SER A 1 704 ? 70.840 -11.660 261.166 1.00 58.98 702 SER A C 1
ATOM 5601 O O . SER A 1 704 ? 70.870 -12.117 260.018 1.00 55.41 702 SER A O 1
ATOM 5604 N N . PRO A 1 705 ? 69.695 -11.398 261.782 1.00 59.13 703 PRO A N 1
ATOM 5605 C CA . PRO A 1 705 ? 68.424 -11.512 261.067 1.00 58.30 703 PRO A CA 1
ATOM 5606 C C . PRO A 1 705 ? 68.212 -10.330 260.135 1.00 58.40 703 PRO A C 1
ATOM 5607 O O . PRO A 1 705 ? 68.860 -9.289 260.246 1.00 58.21 703 PRO A O 1
ATOM 5611 N N . GLN A 1 706 ? 67.286 -10.512 259.199 1.00 61.07 704 GLN A N 1
ATOM 5612 C CA . GLN A 1 706 ? 66.914 -9.417 258.314 1.00 62.16 704 GLN A CA 1
ATOM 5613 C C . GLN A 1 706 ? 66.211 -8.328 259.116 1.00 65.24 704 GLN A C 1
ATOM 5614 O O . GLN A 1 706 ? 65.454 -8.615 260.049 1.00 68.35 704 GLN A O 1
ATOM 5620 N N . LYS A 1 707 ? 66.471 -7.073 258.755 1.00 67.83 705 LYS A N 1
ATOM 5621 C CA . LYS A 1 707 ? 66.010 -5.954 259.567 1.00 73.42 705 LYS A CA 1
ATOM 5622 C C . LYS A 1 707 ? 64.489 -5.950 259.681 1.00 74.40 705 LYS A C 1
ATOM 5623 O O . LYS A 1 707 ? 63.769 -6.127 258.695 1.00 74.00 705 LYS A O 1
ATOM 5629 N N . GLY A 1 708 ? 64.003 -5.746 260.907 1.00 70.23 706 GLY A N 1
ATOM 5630 C CA . GLY A 1 708 ? 62.592 -5.829 261.205 1.00 71.76 706 GLY A CA 1
ATOM 5631 C C . GLY A 1 708 ? 62.118 -7.195 261.649 1.00 74.45 706 GLY A C 1
ATOM 5632 O O . GLY A 1 708 ? 60.953 -7.332 262.045 1.00 78.48 706 GLY A O 1
ATOM 5633 N N . TYR A 1 709 ? 62.981 -8.207 261.606 1.00 73.03 707 TYR A N 1
ATOM 5634 C CA . TYR A 1 709 ? 62.632 -9.574 261.960 1.00 70.75 707 TYR A CA 1
ATOM 5635 C C . TYR A 1 709 ? 63.371 -10.010 263.219 1.00 70.78 707 TYR A C 1
ATOM 5636 O O . TYR A 1 709 ? 64.447 -9.504 263.548 1.00 74.68 707 TYR A O 1
ATOM 5645 N N . GLU A 1 710 ? 62.774 -10.969 263.919 1.00 73.80 708 GLU A N 1
ATOM 5646 C CA . GLU A 1 710 ? 63.336 -11.488 265.157 1.00 77.93 708 GLU A CA 1
ATOM 5647 C C . GLU A 1 710 ? 64.238 -12.679 264.865 1.00 75.93 708 GLU A C 1
ATOM 5648 O O . GLU A 1 710 ? 63.866 -13.580 264.106 1.00 74.29 708 GLU A O 1
ATOM 5654 N N . LYS A 1 711 ? 65.427 -12.673 265.461 1.00 72.79 709 LYS A N 1
ATOM 5655 C CA . LYS A 1 711 ? 66.316 -13.819 265.362 1.00 66.25 709 LYS A CA 1
ATOM 5656 C C . LYS A 1 711 ? 65.649 -15.035 265.986 1.00 66.46 709 LYS A C 1
ATOM 5657 O O . LYS A 1 711 ? 65.138 -14.969 267.106 1.00 70.62 709 LYS A O 1
ATOM 5663 N N . PHE A 1 712 ? 65.635 -16.144 265.256 1.00 69.17 710 PHE A N 1
ATOM 5664 C CA . PHE A 1 712 ? 65.078 -17.383 265.774 1.00 67.91 710 PHE A CA 1
ATOM 5665 C C . PHE A 1 712 ? 66.176 -18.421 265.960 1.00 61.28 710 PHE A C 1
ATOM 5666 O O . PHE A 1 712 ? 67.241 -18.359 265.339 1.00 59.37 710 PHE A O 1
ATOM 5674 N N . GLU A 1 713 ? 65.892 -19.379 266.837 1.00 63.01 711 GLU A N 1
ATOM 5675 C CA . GLU A 1 713 ? 66.874 -20.376 267.233 1.00 65.60 711 GLU A CA 1
ATOM 5676 C C . GLU A 1 713 ? 67.427 -21.120 266.021 1.00 64.41 711 GLU A C 1
ATOM 5677 O O . GLU A 1 713 ? 66.753 -21.290 265.002 1.00 64.62 711 GLU A O 1
ATOM 5683 N N . PHE A 1 714 ? 68.673 -21.570 266.147 1.00 64.01 712 PHE A N 1
ATOM 5684 C CA . PHE A 1 714 ? 69.322 -22.321 265.083 1.00 59.25 712 PHE A CA 1
ATOM 5685 C C . PHE A 1 714 ? 68.628 -23.659 264.876 1.00 67.08 712 PHE A C 1
ATOM 5686 O O . PHE A 1 714 ? 68.332 -24.376 265.836 1.00 71.50 712 PHE A O 1
ATOM 5694 N N . ASN A 1 715 ? 68.367 -23.994 263.612 1.00 66.72 713 ASN A N 1
ATOM 5695 C CA . ASN A 1 715 ? 67.753 -25.263 263.235 1.00 61.16 713 ASN A CA 1
ATOM 5696 C C . ASN A 1 715 ? 68.586 -25.879 262.122 1.00 58.87 713 ASN A C 1
ATOM 5697 O O . ASN A 1 715 ? 68.733 -25.280 261.052 1.00 62.79 713 ASN A O 1
ATOM 5702 N N . ILE A 1 716 ? 69.130 -27.073 262.371 1.00 50.96 714 ILE A N 1
ATOM 5703 C CA . ILE A 1 716 ? 70.032 -27.694 261.405 1.00 47.29 714 ILE A CA 1
ATOM 5704 C C . ILE A 1 716 ? 69.321 -27.977 260.088 1.00 58.40 714 ILE A C 1
ATOM 5705 O O . ILE A 1 716 ? 69.936 -27.898 259.014 1.00 63.82 714 ILE A O 1
ATOM 5710 N N . GLU A 1 717 ? 68.028 -28.314 260.134 1.00 60.99 715 GLU A N 1
ATOM 5711 C CA . GLU A 1 717 ? 67.292 -28.544 258.895 1.00 63.01 715 GLU A CA 1
ATOM 5712 C C . GLU A 1 717 ? 67.206 -27.269 258.065 1.00 63.50 715 GLU A C 1
ATOM 5713 O O . GLU A 1 717 ? 67.434 -27.291 256.852 1.00 61.52 715 GLU A O 1
ATOM 5719 N N . ASP A 1 718 ? 66.870 -26.143 258.701 1.00 65.29 716 ASP A N 1
ATOM 5720 C CA . ASP A 1 718 ? 66.864 -24.876 257.976 1.00 65.17 716 ASP A CA 1
ATOM 5721 C C . ASP A 1 718 ? 68.244 -24.564 257.415 1.00 60.36 716 ASP A C 1
ATOM 5722 O O . ASP A 1 718 ? 68.368 -24.048 256.298 1.00 58.33 716 ASP A O 1
ATOM 5727 N N . CYS A 1 719 ? 69.293 -24.883 258.176 1.00 53.15 717 CYS A N 1
ATOM 5728 C CA . CYS A 1 719 ? 70.656 -24.644 257.717 1.00 49.68 717 CYS A CA 1
ATOM 5729 C C . CYS A 1 719 ? 70.954 -25.433 256.445 1.00 54.91 717 CYS A C 1
ATOM 5730 O O . CYS A 1 719 ? 71.485 -24.887 255.469 1.00 51.37 717 CYS A O 1
ATOM 5733 N N . ARG A 1 720 ? 70.603 -26.724 256.432 1.00 54.66 718 ARG A N 1
ATOM 5734 C CA . ARG A 1 720 ? 70.894 -27.548 255.265 1.00 49.42 718 ARG A CA 1
ATOM 5735 C C . ARG A 1 720 ? 69.991 -27.207 254.088 1.00 48.68 718 ARG A C 1
ATOM 5736 O O . ARG A 1 720 ? 70.419 -27.319 252.933 1.00 54.75 718 ARG A O 1
ATOM 5744 N N . LYS A 1 721 ? 68.750 -26.792 254.347 1.00 48.67 719 LYS A N 1
ATOM 5745 C CA . LYS A 1 721 ? 67.908 -26.296 253.263 1.00 52.64 719 LYS A CA 1
ATOM 5746 C C . LYS A 1 721 ? 68.508 -25.047 252.638 1.00 54.03 719 LYS A C 1
ATOM 5747 O O . LYS A 1 721 ? 68.547 -24.913 251.410 1.00 56.54 719 LYS A O 1
ATOM 5753 N N . PHE A 1 722 ? 68.990 -24.123 253.470 1.00 52.49 720 PHE A N 1
ATOM 5754 C CA . PHE A 1 722 ? 69.638 -22.932 252.938 1.00 48.67 720 PHE A CA 1
ATOM 5755 C C . PHE A 1 722 ? 70.881 -23.301 252.136 1.00 49.49 720 PHE A C 1
ATOM 5756 O O . PHE A 1 722 ? 71.156 -22.699 251.090 1.00 51.11 720 PHE A O 1
ATOM 5764 N N . ILE A 1 723 ? 71.636 -24.301 252.601 1.00 43.26 721 ILE A N 1
ATOM 5765 C CA . ILE A 1 723 ? 72.813 -24.747 251.858 1.00 42.93 721 ILE A CA 1
ATOM 5766 C C . ILE A 1 723 ? 72.411 -25.335 250.508 1.00 41.81 721 ILE A C 1
ATOM 5767 O O . ILE A 1 723 ? 73.073 -25.098 249.489 1.00 36.42 721 ILE A O 1
ATOM 5772 N N . ASP A 1 724 ? 71.326 -26.111 250.473 1.00 45.92 722 ASP A N 1
ATOM 5773 C CA . ASP A 1 724 ? 70.861 -26.651 249.198 1.00 52.85 722 ASP A CA 1
ATOM 5774 C C . ASP A 1 724 ? 70.442 -25.533 248.251 1.00 52.61 722 ASP A C 1
ATOM 5775 O O . ASP A 1 724 ? 70.783 -25.556 247.061 1.00 55.06 722 ASP A O 1
ATOM 5780 N N . PHE A 1 725 ? 69.704 -24.542 248.760 1.00 48.69 723 PHE A N 1
ATOM 5781 C CA . PHE A 1 725 ? 69.374 -23.390 247.930 1.00 50.58 723 PHE A CA 1
ATOM 5782 C C . PHE A 1 725 ? 70.634 -22.724 247.397 1.00 53.81 723 PHE A C 1
ATOM 5783 O O . PHE A 1 725 ? 70.678 -22.306 246.234 1.00 57.72 723 PHE A O 1
ATOM 5791 N N . TYR A 1 726 ? 71.667 -22.613 248.236 1.00 51.82 724 TYR A N 1
ATOM 5792 C CA . TYR A 1 726 ? 72.934 -22.041 247.792 1.00 50.60 724 TYR A CA 1
ATOM 5793 C C . TYR A 1 726 ? 73.546 -22.851 246.655 1.00 48.23 724 TYR A C 1
ATOM 5794 O O . TYR A 1 726 ? 74.041 -22.282 245.677 1.00 48.80 724 TYR A O 1
ATOM 5803 N N . LYS A 1 727 ? 73.553 -24.179 246.772 1.00 44.22 725 LYS A N 1
ATOM 5804 C CA . LYS A 1 727 ? 74.139 -24.990 245.711 1.00 43.52 725 LYS A CA 1
ATOM 5805 C C . LYS A 1 727 ? 73.365 -24.812 244.412 1.00 52.76 725 LYS A C 1
ATOM 5806 O O . LYS A 1 727 ? 73.954 -24.586 243.346 1.00 55.08 725 LYS A O 1
ATOM 5812 N N . GLN A 1 728 ? 72.036 -24.901 244.486 1.00 53.47 726 GLN A N 1
ATOM 5813 C CA . GLN A 1 728 ? 71.212 -24.661 243.308 1.00 50.83 726 GLN A CA 1
ATOM 5814 C C . GLN A 1 728 ? 71.534 -23.313 242.679 1.00 48.25 726 GLN A C 1
ATOM 5815 O O . GLN A 1 728 ? 71.710 -23.210 241.460 1.00 51.56 726 GLN A O 1
ATOM 5821 N N . SER A 1 729 ? 71.609 -22.261 243.499 1.00 40.22 727 SER A N 1
ATOM 5822 C CA . SER A 1 729 ? 71.825 -20.924 242.954 1.00 41.06 727 SER A CA 1
ATOM 5823 C C . SER A 1 729 ? 73.212 -20.795 242.336 1.00 50.07 727 SER A C 1
ATOM 5824 O O . SER A 1 729 ? 73.377 -20.150 241.294 1.00 57.09 727 SER A O 1
ATOM 5827 N N . ILE A 1 730 ? 74.223 -21.406 242.956 1.00 50.40 728 ILE A N 1
ATOM 5828 C CA . ILE A 1 730 ? 75.563 -21.384 242.378 1.00 47.21 728 ILE A CA 1
ATOM 5829 C C . ILE A 1 730 ? 75.559 -22.070 241.018 1.00 51.83 728 ILE A C 1
ATOM 5830 O O . ILE A 1 730 ? 76.104 -21.548 240.040 1.00 55.11 728 ILE A O 1
ATOM 5835 N N . SER A 1 731 ? 74.938 -23.251 240.932 1.00 48.60 729 SER A N 1
ATOM 5836 C CA . SER A 1 731 ? 74.859 -23.937 239.646 1.00 48.45 729 SER A CA 1
ATOM 5837 C C . SER A 1 731 ? 74.007 -23.171 238.640 1.00 47.14 729 SER A C 1
ATOM 5838 O O . SER A 1 731 ? 74.182 -23.354 237.432 1.00 48.24 729 SER A O 1
ATOM 5841 N N . LYS A 1 732 ? 73.098 -22.321 239.116 1.00 48.04 730 LYS A N 1
ATOM 5842 C CA . LYS A 1 732 ? 72.291 -21.469 238.256 1.00 46.79 730 LYS A CA 1
ATOM 5843 C C . LYS A 1 732 ? 72.992 -20.163 237.915 1.00 52.88 730 LYS A C 1
ATOM 5844 O O . LYS A 1 732 ? 72.554 -19.456 237.001 1.00 54.61 730 LYS A O 1
ATOM 5850 N N . HIS A 1 733 ? 74.066 -19.828 238.626 1.00 61.06 731 HIS A N 1
ATOM 5851 C CA . HIS A 1 733 ? 74.754 -18.560 238.404 1.00 58.17 731 HIS A CA 1
ATOM 5852 C C . HIS A 1 733 ? 75.482 -18.588 237.062 1.00 59.53 731 HIS A C 1
ATOM 5853 O O . HIS A 1 733 ? 76.137 -19.583 236.730 1.00 60.94 731 HIS A O 1
ATOM 5860 N N . PRO A 1 734 ? 75.401 -17.514 236.278 1.00 59.22 732 PRO A N 1
ATOM 5861 C CA . PRO A 1 734 ? 76.048 -17.529 234.957 1.00 59.97 732 PRO A CA 1
ATOM 5862 C C . PRO A 1 734 ? 77.556 -17.679 235.020 1.00 62.97 732 PRO A C 1
ATOM 5863 O O . PRO A 1 734 ? 78.135 -18.410 234.207 1.00 68.67 732 PRO A O 1
ATOM 5867 N N . GLU A 1 735 ? 78.213 -17.009 235.965 1.00 64.91 733 GLU A N 1
ATOM 5868 C CA . GLU A 1 735 ? 79.670 -17.012 236.031 1.00 62.79 733 GLU A CA 1
ATOM 5869 C C . GLU A 1 735 ? 80.211 -18.109 236.945 1.00 55.55 733 GLU A C 1
ATOM 5870 O O . GLU A 1 735 ? 81.094 -18.877 236.550 1.00 49.00 733 GLU A O 1
ATOM 5876 N N . TRP A 1 736 ? 79.672 -18.202 238.162 1.00 55.58 734 TRP A N 1
ATOM 5877 C CA . TRP A 1 736 ? 80.332 -18.948 239.228 1.00 54.28 734 TRP A CA 1
ATOM 5878 C C . TRP A 1 736 ? 80.457 -20.436 238.935 1.00 60.19 734 TRP A C 1
ATOM 5879 O O . TRP A 1 736 ? 81.356 -21.084 239.489 1.00 63.30 734 TRP A O 1
ATOM 5890 N N . LYS A 1 737 ? 79.587 -21.000 238.090 1.00 57.52 735 LYS A N 1
ATOM 5891 C CA . LYS A 1 737 ? 79.749 -22.399 237.707 1.00 57.29 735 LYS A CA 1
ATOM 5892 C C . LYS A 1 737 ? 81.189 -22.691 237.315 1.00 54.62 735 LYS A C 1
ATOM 5893 O O . LYS A 1 737 ? 81.730 -23.756 237.636 1.00 50.91 735 LYS A O 1
ATOM 5899 N N . ASP A 1 738 ? 81.835 -21.737 236.642 1.00 60.48 736 ASP A N 1
ATOM 5900 C CA . ASP A 1 738 ? 83.163 -21.969 236.089 1.00 66.70 736 ASP A CA 1
ATOM 5901 C C . ASP A 1 738 ? 84.193 -22.314 237.154 1.00 65.36 736 ASP A C 1
ATOM 5902 O O . ASP A 1 738 ? 85.251 -22.857 236.818 1.00 67.29 736 ASP A O 1
ATOM 5907 N N . PHE A 1 739 ? 83.917 -22.019 238.429 1.00 59.56 737 PHE A N 1
ATOM 5908 C CA . PHE A 1 739 ? 84.859 -22.398 239.478 1.00 50.76 737 PHE A CA 1
ATOM 5909 C C . PHE A 1 739 ? 84.996 -23.910 239.617 1.00 50.38 737 PHE A C 1
ATOM 5910 O O . PHE A 1 739 ? 85.999 -24.378 240.164 1.00 51.42 737 PHE A O 1
ATOM 5918 N N . GLY A 1 740 ? 84.028 -24.683 239.125 1.00 51.21 738 GLY A N 1
ATOM 5919 C CA . GLY A 1 740 ? 84.085 -26.125 239.243 1.00 46.79 738 GLY A CA 1
ATOM 5920 C C . GLY A 1 740 ? 84.032 -26.587 240.684 1.00 50.78 738 GLY A C 1
ATOM 5921 O O . GLY A 1 740 ? 84.883 -27.361 241.133 1.00 52.91 738 GLY A O 1
ATOM 5922 N N . PHE A 1 741 ? 83.030 -26.114 241.420 1.00 52.91 739 PHE A N 1
ATOM 5923 C CA . PHE A 1 741 ? 82.921 -26.445 242.835 1.00 52.84 739 PHE A CA 1
ATOM 5924 C C . PHE A 1 741 ? 82.705 -27.941 243.028 1.00 51.65 739 PHE A C 1
ATOM 5925 O O . PHE A 1 741 ? 81.911 -28.562 242.317 1.00 59.07 739 PHE A O 1
ATOM 5933 N N . ARG A 1 742 ? 83.429 -28.516 243.984 1.00 48.86 740 ARG A N 1
ATOM 5934 C CA . ARG A 1 742 ? 83.186 -29.863 244.485 1.00 50.00 740 ARG A CA 1
ATOM 5935 C C . ARG A 1 742 ? 82.787 -29.721 245.951 1.00 46.16 740 ARG A C 1
ATOM 5936 O O . ARG A 1 742 ? 83.642 -29.525 246.818 1.00 46.15 740 ARG A O 1
ATOM 5944 N N . PHE A 1 743 ? 81.493 -29.807 246.226 1.00 46.98 741 PHE A N 1
ATOM 5945 C CA . PHE A 1 743 ? 80.977 -29.617 247.572 1.00 47.87 741 PHE A CA 1
ATOM 5946 C C . PHE A 1 743 ? 80.764 -30.948 248.277 1.00 52.75 741 PHE A C 1
ATOM 5947 O O . PHE A 1 743 ? 80.405 -31.956 247.661 1.00 55.90 741 PHE A O 1
ATOM 5955 N N . SER A 1 744 ? 81.000 -30.936 249.586 1.00 54.96 742 SER A N 1
ATOM 5956 C CA . SER A 1 744 ? 80.650 -32.064 250.430 1.00 49.34 742 SER A CA 1
ATOM 5957 C C . SER A 1 744 ? 79.151 -32.323 250.363 1.00 52.04 742 SER A C 1
ATOM 5958 O O . SER A 1 744 ? 78.359 -31.461 249.974 1.00 49.61 742 SER A O 1
ATOM 5961 N N . ASP A 1 745 ? 78.762 -33.532 250.755 1.00 57.85 743 ASP A N 1
ATOM 5962 C CA . ASP A 1 745 ? 77.347 -33.819 250.916 1.00 62.12 743 ASP A CA 1
ATOM 5963 C C . ASP A 1 745 ? 76.754 -32.833 251.908 1.00 61.23 743 ASP A C 1
ATOM 5964 O O . ASP A 1 745 ? 77.252 -32.685 253.027 1.00 65.32 743 ASP A O 1
ATOM 5969 N N . THR A 1 746 ? 75.693 -32.143 251.491 1.00 54.98 744 THR A N 1
ATOM 5970 C CA . THR A 1 746 ? 75.120 -31.111 252.345 1.00 57.46 744 THR A CA 1
ATOM 5971 C C . THR A 1 746 ? 74.690 -31.660 253.704 1.00 59.62 744 THR A C 1
ATOM 5972 O O . THR A 1 746 ? 74.600 -30.895 254.670 1.00 56.13 744 THR A O 1
ATOM 5976 N N . GLN A 1 747 ? 74.447 -32.970 253.807 1.00 63.79 745 GLN A N 1
ATOM 5977 C CA . GLN A 1 747 ? 74.104 -33.572 255.091 1.00 61.69 745 GLN A CA 1
ATOM 5978 C C . GLN A 1 747 ? 75.306 -33.649 256.029 1.00 63.04 745 GLN A C 1
ATOM 5979 O O . GLN A 1 747 ? 75.122 -33.826 257.239 1.00 58.39 745 GLN A O 1
ATOM 5985 N N . ARG A 1 748 ? 76.525 -33.516 255.499 1.00 65.15 746 ARG A N 1
ATOM 5986 C CA . ARG A 1 748 ? 77.737 -33.487 256.314 1.00 62.13 746 ARG A CA 1
ATOM 5987 C C . ARG A 1 748 ? 77.912 -32.172 257.054 1.00 60.41 746 ARG A C 1
ATOM 5988 O O . ARG A 1 748 ? 78.639 -32.127 258.051 1.00 61.64 746 ARG A O 1
ATOM 5996 N N . TYR A 1 749 ? 77.280 -31.103 256.579 1.00 62.84 747 TYR A N 1
ATOM 5997 C CA . TYR A 1 749 ? 77.446 -29.790 257.187 1.00 57.57 747 TYR A CA 1
ATOM 5998 C C . TYR A 1 749 ? 76.711 -29.742 258.517 1.00 56.14 747 TYR A C 1
ATOM 5999 O O . TYR A 1 749 ? 75.519 -30.057 258.586 1.00 62.63 747 TYR A O 1
ATOM 6008 N N . ASN A 1 750 ? 77.424 -29.370 259.576 1.00 51.95 748 ASN A N 1
ATOM 6009 C CA . ASN A 1 750 ? 76.800 -29.081 260.859 1.00 51.50 748 ASN A CA 1
ATOM 6010 C C . ASN A 1 750 ? 76.612 -27.591 261.086 1.00 52.75 748 ASN A C 1
ATOM 6011 O O . ASN A 1 750 ? 75.960 -27.204 262.060 1.00 57.25 748 ASN A O 1
ATOM 6016 N N . SER A 1 751 ? 77.172 -26.754 260.219 1.00 52.46 749 SER A N 1
ATOM 6017 C CA . SER A 1 751 ? 76.983 -25.316 260.306 1.00 54.39 749 SER A CA 1
ATOM 6018 C C . SER A 1 751 ? 77.303 -24.705 258.949 1.00 54.31 749 SER A C 1
ATOM 6019 O O . SER A 1 751 ? 78.093 -25.254 258.175 1.00 55.72 749 SER A O 1
ATOM 6022 N N . ILE A 1 752 ? 76.664 -23.569 258.666 1.00 44.58 750 ILE A N 1
ATOM 6023 C CA . ILE A 1 752 ? 76.794 -22.937 257.360 1.00 48.39 750 ILE A CA 1
ATOM 6024 C C . ILE A 1 752 ? 78.230 -22.506 257.074 1.00 48.96 750 ILE A C 1
ATOM 6025 O O . ILE A 1 752 ? 78.620 -22.379 255.907 1.00 42.29 750 ILE A O 1
ATOM 6030 N N . ASP A 1 753 ? 79.038 -22.287 258.114 1.00 52.25 751 ASP A N 1
ATOM 6031 C CA . ASP A 1 753 ? 80.398 -21.808 257.892 1.00 47.93 751 ASP A CA 1
ATOM 6032 C C . ASP A 1 753 ? 81.299 -22.872 257.273 1.00 42.08 751 ASP A C 1
ATOM 6033 O O . ASP A 1 753 ? 82.281 -22.518 256.615 1.00 37.49 751 ASP A O 1
ATOM 6038 N N . GLU A 1 754 ? 80.991 -24.159 257.450 1.00 42.45 752 GLU A N 1
ATOM 6039 C CA . GLU A 1 754 ? 81.777 -25.190 256.772 1.00 43.16 752 GLU A CA 1
ATOM 6040 C C . GLU A 1 754 ? 81.538 -25.151 255.266 1.00 49.54 752 GLU A C 1
ATOM 6041 O O . GLU A 1 754 ? 82.481 -25.266 254.466 1.00 54.65 752 GLU A O 1
ATOM 6047 N N . PHE A 1 755 ? 80.281 -24.944 254.866 1.00 50.13 753 PHE A N 1
ATOM 6048 C CA . PHE A 1 755 ? 79.973 -24.693 253.464 1.00 41.32 753 PHE A CA 1
ATOM 6049 C C . PHE A 1 755 ? 80.673 -23.433 252.967 1.00 35.67 753 PHE A C 1
ATOM 6050 O O . PHE A 1 755 ? 81.343 -23.451 251.928 1.00 38.32 753 PHE A O 1
ATOM 6058 N N . TYR A 1 756 ? 80.537 -22.324 253.699 1.00 31.83 754 TYR A N 1
ATOM 6059 C CA . TYR A 1 756 ? 81.205 -21.094 253.277 1.00 38.09 754 TYR A CA 1
ATOM 6060 C C . TYR A 1 756 ? 82.707 -21.309 253.112 1.00 41.48 754 TYR A C 1
ATOM 6061 O O . TYR A 1 756 ? 83.326 -20.751 252.197 1.00 41.32 754 TYR A O 1
ATOM 6070 N N . ARG A 1 757 ? 83.308 -22.120 253.985 1.00 39.87 755 ARG A N 1
ATOM 6071 C CA . ARG A 1 757 ? 84.727 -22.431 253.860 1.00 36.79 755 ARG A CA 1
ATOM 6072 C C . ARG A 1 757 ? 85.018 -23.133 252.543 1.00 38.84 755 ARG A C 1
ATOM 6073 O O . ARG A 1 757 ? 85.959 -22.773 251.833 1.00 35.82 755 ARG A O 1
ATOM 6081 N N . GLU A 1 758 ? 84.226 -24.149 252.195 1.00 42.21 756 GLU A N 1
ATOM 6082 C CA . GLU A 1 758 ? 84.470 -24.802 250.911 1.00 43.46 756 GLU A CA 1
ATOM 6083 C C . GLU A 1 758 ? 84.286 -23.825 249.746 1.00 41.35 756 GLU A C 1
ATOM 6084 O O . GLU A 1 758 ? 85.081 -23.821 248.793 1.00 41.54 756 GLU A O 1
ATOM 6090 N N . VAL A 1 759 ? 83.266 -22.967 249.823 1.00 38.01 757 VAL A N 1
ATOM 6091 C CA . VAL A 1 759 ? 83.022 -21.988 248.766 1.00 41.45 757 VAL A CA 1
ATOM 6092 C C . VAL A 1 759 ? 84.238 -21.091 248.576 1.00 42.71 757 VAL A C 1
ATOM 6093 O O . VAL A 1 759 ? 84.729 -20.911 247.454 1.00 43.68 757 VAL A O 1
ATOM 6097 N N . GLU A 1 760 ? 84.743 -20.510 249.669 1.00 42.90 758 GLU A N 1
ATOM 6098 C CA . GLU A 1 760 ? 85.851 -19.565 249.553 1.00 37.60 758 GLU A CA 1
ATOM 6099 C C . GLU A 1 760 ? 87.153 -20.267 249.178 1.00 38.24 758 GLU A C 1
ATOM 6100 O O . GLU A 1 760 ? 87.957 -19.723 248.411 1.00 38.59 758 GLU A O 1
ATOM 6106 N N . ASN A 1 761 ? 87.384 -21.468 249.712 1.00 35.36 759 ASN A N 1
ATOM 6107 C CA . ASN A 1 761 ? 88.574 -22.226 249.337 1.00 37.14 759 ASN A CA 1
ATOM 6108 C C . ASN A 1 761 ? 88.606 -22.483 247.841 1.00 41.54 759 ASN A C 1
ATOM 6109 O O . ASN A 1 761 ? 89.637 -22.280 247.189 1.00 42.08 759 ASN A O 1
ATOM 6114 N N . GLN A 1 762 ? 87.489 -22.955 247.280 1.00 42.83 760 GLN A N 1
ATOM 6115 C CA . GLN A 1 762 ? 87.478 -23.275 245.860 1.00 37.25 760 GLN A CA 1
ATOM 6116 C C . GLN A 1 762 ? 87.193 -22.064 244.983 1.00 36.50 760 GLN A C 1
ATOM 6117 O O . GLN A 1 762 ? 87.467 -22.113 243.777 1.00 36.10 760 GLN A O 1
ATOM 6123 N N . GLY A 1 763 ? 86.673 -20.981 245.549 1.00 41.75 761 GLY A N 1
ATOM 6124 C CA . GLY A 1 763 ? 86.365 -19.803 244.759 1.00 41.61 761 GLY A CA 1
ATOM 6125 C C . GLY A 1 763 ? 87.548 -18.885 244.521 1.00 42.30 761 GLY A C 1
ATOM 6126 O O . GLY A 1 763 ? 87.460 -17.675 244.758 1.00 40.82 761 GLY A O 1
ATOM 6127 N N . TYR A 1 764 ? 88.660 -19.450 244.053 1.00 38.93 762 TYR A N 1
ATOM 6128 C CA . TYR A 1 764 ? 89.847 -18.680 243.702 1.00 37.38 762 TYR A CA 1
ATOM 6129 C C . TYR A 1 764 ? 90.572 -19.444 242.610 1.00 38.43 762 TYR A C 1
ATOM 6130 O O . TYR A 1 764 ? 90.896 -20.620 242.789 1.00 43.82 762 TYR A O 1
ATOM 6139 N N . LYS A 1 765 ? 90.825 -18.780 241.490 1.00 42.98 763 LYS A N 1
ATOM 6140 C CA . LYS A 1 765 ? 91.354 -19.470 240.322 1.00 41.93 763 LYS A CA 1
ATOM 6141 C C . LYS A 1 765 ? 92.259 -18.527 239.550 1.00 38.53 763 LYS A C 1
ATOM 6142 O O . LYS A 1 765 ? 91.895 -17.372 239.314 1.00 43.22 763 LYS A O 1
ATOM 6148 N N . LEU A 1 766 ? 93.431 -19.019 239.171 1.00 40.41 764 LEU A N 1
ATOM 6149 C CA . LEU A 1 766 ? 94.392 -18.259 238.384 1.00 44.80 764 LEU A CA 1
ATOM 6150 C C . LEU A 1 766 ? 94.675 -19.030 237.100 1.00 50.22 764 LEU A C 1
ATOM 6151 O O . LEU A 1 766 ? 95.126 -20.180 237.150 1.00 54.82 764 LEU A O 1
ATOM 6156 N N . THR A 1 767 ? 94.372 -18.409 235.962 1.00 43.79 765 THR A N 1
ATOM 6157 C CA . THR A 1 767 ? 94.717 -18.917 234.644 1.00 41.56 765 THR A CA 1
ATOM 6158 C C . THR A 1 767 ? 95.342 -17.783 233.845 1.00 51.18 765 THR A C 1
ATOM 6159 O O . THR A 1 767 ? 95.343 -16.626 234.270 1.00 58.27 765 THR A O 1
ATOM 6163 N N . PHE A 1 768 ? 95.885 -18.118 232.675 1.00 54.90 766 PHE A N 1
ATOM 6164 C CA . PHE A 1 768 ? 96.697 -17.181 231.912 1.00 52.83 766 PHE A CA 1
ATOM 6165 C C . PHE A 1 768 ? 96.226 -17.104 230.465 1.00 58.55 766 PHE A C 1
ATOM 6166 O O . PHE A 1 768 ? 95.779 -18.096 229.883 1.00 63.16 766 PHE A O 1
ATOM 6174 N N . GLU A 1 769 ? 96.328 -15.903 229.896 1.00 58.42 767 GLU A N 1
ATOM 6175 C CA . GLU A 1 769 ? 96.118 -15.652 228.476 1.00 59.24 767 GLU A CA 1
ATOM 6176 C C . GLU A 1 769 ? 97.427 -15.183 227.858 1.00 59.22 767 GLU A C 1
ATOM 6177 O O . GLU A 1 769 ? 98.127 -14.348 228.436 1.00 60.93 767 GLU A O 1
ATOM 6183 N N . ASN A 1 770 ? 97.757 -15.714 226.682 1.00 59.37 768 ASN A N 1
ATOM 6184 C CA . ASN A 1 770 ? 98.985 -15.343 225.989 1.00 58.08 768 ASN A CA 1
ATOM 6185 C C . ASN A 1 770 ? 98.697 -14.175 225.055 1.00 57.09 768 ASN A C 1
ATOM 6186 O O . ASN A 1 770 ? 97.846 -14.278 224.163 1.00 62.95 768 ASN A O 1
ATOM 6191 N N . ILE A 1 771 ? 99.414 -13.073 225.250 1.00 55.47 769 ILE A N 1
ATOM 6192 C CA . ILE A 1 771 ? 99.193 -11.841 224.506 1.00 57.24 769 ILE A CA 1
ATOM 6193 C C . ILE A 1 771 ? 100.451 -11.501 223.721 1.00 65.48 769 ILE A C 1
ATOM 6194 O O . ILE A 1 771 ? 101.569 -11.612 224.236 1.00 67.22 769 ILE A O 1
ATOM 6199 N N . SER A 1 772 ? 100.260 -11.083 222.470 1.00 70.02 770 SER A N 1
ATOM 6200 C CA . SER A 1 772 ? 101.384 -10.813 221.582 1.00 67.07 770 SER A CA 1
ATOM 6201 C C . SER A 1 772 ? 102.251 -9.689 222.125 1.00 61.38 770 SER A C 1
ATOM 6202 O O . SER A 1 772 ? 101.752 -8.680 222.633 1.00 56.71 770 SER A O 1
ATOM 6205 N N . GLU A 1 773 ? 103.564 -9.865 222.006 1.00 64.59 771 GLU A N 1
ATOM 6206 C CA . GLU A 1 773 ? 104.470 -8.787 222.368 1.00 65.34 771 GLU A CA 1
ATOM 6207 C C . GLU A 1 773 ? 104.196 -7.532 221.553 1.00 70.89 771 GLU A C 1
ATOM 6208 O O . GLU A 1 773 ? 104.369 -6.418 222.061 1.00 76.35 771 GLU A O 1
ATOM 6214 N N . SER A 1 774 ? 103.760 -7.681 220.297 1.00 67.05 772 SER A N 1
ATOM 6215 C CA . SER A 1 774 ? 103.525 -6.497 219.478 1.00 62.68 772 SER A CA 1
ATOM 6216 C C . SER A 1 774 ? 102.382 -5.659 220.038 1.00 57.35 772 SER A C 1
ATOM 6217 O O . SER A 1 774 ? 102.453 -4.426 220.030 1.00 58.40 772 SER A O 1
ATOM 6220 N N . TYR A 1 775 ? 101.329 -6.305 220.545 1.00 48.97 773 TYR A N 1
ATOM 6221 C CA . TYR A 1 775 ? 100.215 -5.550 221.110 1.00 50.95 773 TYR A CA 1
ATOM 6222 C C . TYR A 1 775 ? 100.624 -4.819 222.388 1.00 58.68 773 TYR A C 1
ATOM 6223 O O . TYR A 1 775 ? 100.303 -3.636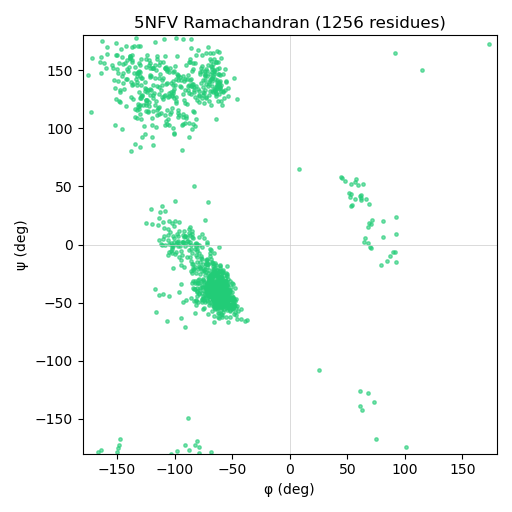 222.563 1.00 59.58 773 TYR A O 1
ATOM 6232 N N . ILE A 1 776 ? 101.332 -5.499 223.292 1.00 58.35 774 ILE A N 1
ATOM 6233 C CA . ILE A 1 776 ? 101.822 -4.825 224.492 1.00 55.85 774 ILE A CA 1
ATOM 6234 C C . ILE A 1 776 ? 102.692 -3.636 224.107 1.00 56.24 774 ILE A C 1
ATOM 6235 O O . ILE A 1 776 ? 102.504 -2.518 224.599 1.00 54.17 774 ILE A O 1
ATOM 6240 N N . ASP A 1 777 ? 103.645 -3.859 223.199 1.00 66.31 775 ASP A N 1
ATOM 6241 C CA . ASP A 1 777 ? 104.528 -2.785 222.751 1.00 69.71 775 ASP A CA 1
ATOM 6242 C C . ASP A 1 777 ? 103.735 -1.607 222.199 1.00 71.79 775 ASP A C 1
ATOM 6243 O O . ASP A 1 777 ? 104.020 -0.448 222.518 1.00 74.84 775 ASP A O 1
ATOM 6248 N N . SER A 1 778 ? 102.742 -1.883 221.353 1.00 68.43 776 SER A N 1
ATOM 6249 C CA . SER A 1 778 ? 101.978 -0.800 220.746 1.00 68.68 776 SER A CA 1
ATOM 6250 C C . SER A 1 778 ? 101.170 -0.040 221.787 1.00 65.26 776 SER A C 1
ATOM 6251 O O . SER A 1 778 ? 101.056 1.188 221.716 1.00 64.68 776 SER A O 1
ATOM 6254 N N . VAL A 1 779 ? 100.611 -0.750 222.766 1.00 64.17 777 VAL A N 1
ATOM 6255 C CA . VAL A 1 779 ? 99.732 -0.097 223.728 1.00 60.29 777 VAL A CA 1
ATOM 6256 C C . VAL A 1 779 ? 100.535 0.677 224.778 1.00 60.95 777 VAL A C 1
ATOM 6257 O O . VAL A 1 779 ? 100.038 1.654 225.350 1.00 62.37 777 VAL A O 1
ATOM 6261 N N . VAL A 1 780 ? 101.783 0.286 225.035 1.00 65.49 778 VAL A N 1
ATOM 6262 C CA . VAL A 1 780 ? 102.634 1.112 225.890 1.00 70.27 778 VAL A CA 1
ATOM 6263 C C . VAL A 1 780 ? 103.189 2.297 225.108 1.00 72.57 778 VAL A C 1
ATOM 6264 O O . VAL A 1 780 ? 103.242 3.421 225.617 1.00 71.36 778 VAL A O 1
ATOM 6268 N N . ASN A 1 781 ? 103.608 2.062 223.861 1.00 72.14 779 ASN A N 1
ATOM 6269 C CA . ASN A 1 781 ? 104.095 3.149 223.018 1.00 64.90 779 ASN A CA 1
ATOM 6270 C C . ASN A 1 781 ? 103.049 4.243 222.867 1.00 61.98 779 ASN A C 1
ATOM 6271 O O . ASN A 1 781 ? 103.385 5.432 222.832 1.00 62.43 779 ASN A O 1
ATOM 6276 N N . GLN A 1 782 ? 101.779 3.864 222.761 1.00 58.16 780 GLN A N 1
ATOM 6277 C CA . GLN A 1 782 ? 100.717 4.850 222.640 1.00 63.85 780 GLN A CA 1
ATOM 6278 C C . GLN A 1 782 ? 100.394 5.533 223.959 1.00 66.27 780 GLN A C 1
ATOM 6279 O O . GLN A 1 782 ? 99.550 6.433 223.981 1.00 62.29 780 GLN A O 1
ATOM 6285 N N . GLY A 1 783 ? 101.052 5.146 225.049 1.00 72.09 781 GLY A N 1
ATOM 6286 C CA . GLY A 1 783 ? 100.691 5.673 226.347 1.00 67.23 781 GLY A CA 1
ATOM 6287 C C . GLY A 1 783 ? 99.364 5.182 226.873 1.00 63.07 781 GLY A C 1
ATOM 6288 O O . GLY A 1 783 ? 98.802 5.798 227.780 1.00 66.67 781 GLY A O 1
ATOM 6289 N N . LYS A 1 784 ? 98.836 4.090 226.324 1.00 57.07 782 LYS A N 1
ATOM 6290 C CA . LYS A 1 784 ? 97.587 3.526 226.818 1.00 56.18 782 LYS A CA 1
ATOM 6291 C C . LYS A 1 784 ? 97.798 2.568 227.980 1.00 57.47 782 LYS A C 1
ATOM 6292 O O . LYS A 1 784 ? 96.863 2.339 228.757 1.00 60.75 782 LYS A O 1
ATOM 6298 N N . LEU A 1 785 ? 99.000 2.005 228.107 1.00 56.27 783 LEU A N 1
ATOM 6299 C CA . LEU A 1 785 ? 99.355 1.095 229.181 1.00 56.44 783 LEU A CA 1
ATOM 6300 C C . LEU A 1 785 ? 100.655 1.562 229.818 1.00 55.18 783 LEU A C 1
ATOM 6301 O O . LEU A 1 785 ? 101.589 1.967 229.120 1.00 57.47 783 LEU A O 1
ATOM 6306 N N . TYR A 1 786 ? 100.707 1.514 231.147 1.00 52.68 784 TYR A N 1
ATOM 6307 C CA . TYR A 1 786 ? 101.921 1.814 231.895 1.00 53.71 784 TYR A CA 1
ATOM 6308 C C . TYR A 1 786 ? 102.483 0.493 232.410 1.00 56.21 784 TYR A C 1
ATOM 6309 O O . TYR A 1 786 ? 101.907 -0.125 233.308 1.00 55.99 784 TYR A O 1
ATOM 6318 N N . LEU A 1 787 ? 103.593 0.055 231.827 1.00 56.27 785 LEU A N 1
ATOM 6319 C CA . LEU A 1 787 ? 104.164 -1.254 232.110 1.00 54.75 785 LEU A CA 1
ATOM 6320 C C . LEU A 1 787 ? 105.366 -1.104 233.033 1.00 58.54 785 LEU A C 1
ATOM 6321 O O . LEU A 1 787 ? 106.244 -0.271 232.787 1.00 62.30 785 LEU A O 1
ATOM 6326 N N . PHE A 1 788 ? 105.397 -1.904 234.097 1.00 52.12 786 PHE A N 1
ATOM 6327 C CA . PHE A 1 788 ? 106.524 -1.944 235.015 1.00 53.69 786 PHE A CA 1
ATOM 6328 C C . PHE A 1 788 ? 106.967 -3.387 235.202 1.00 52.65 786 PHE A C 1
ATOM 6329 O O . PHE A 1 788 ? 106.137 -4.298 235.229 1.00 52.91 786 PHE A O 1
ATOM 6337 N N . GLN A 1 789 ? 108.272 -3.599 235.323 1.00 49.52 787 GLN A N 1
ATOM 6338 C CA . GLN A 1 789 ? 108.761 -4.880 235.805 1.00 49.58 787 GLN A CA 1
ATOM 6339 C C . GLN A 1 789 ? 108.723 -4.881 237.327 1.00 50.96 787 GLN A C 1
ATOM 6340 O O . GLN A 1 789 ? 109.146 -3.910 237.968 1.00 48.89 787 GLN A O 1
ATOM 6346 N N . ILE A 1 790 ? 108.183 -5.956 237.897 1.00 48.84 788 ILE A N 1
ATOM 6347 C CA . ILE A 1 790 ? 108.180 -6.167 239.342 1.00 48.29 788 ILE A CA 1
ATOM 6348 C C . ILE A 1 790 ? 109.524 -6.783 239.706 1.00 44.56 788 ILE A C 1
ATOM 6349 O O . ILE A 1 790 ? 109.835 -7.911 239.314 1.00 48.16 788 ILE A O 1
ATOM 6354 N N . TYR A 1 791 ? 110.322 -6.051 240.464 1.00 40.83 789 TYR A N 1
ATOM 6355 C CA . TYR A 1 791 ? 111.732 -6.367 240.564 1.00 45.41 789 TYR A CA 1
ATOM 6356 C C . TYR A 1 791 ? 112.220 -6.267 242.000 1.00 45.29 789 TYR A C 1
ATOM 6357 O O . TYR A 1 791 ? 111.860 -5.338 242.730 1.00 38.12 789 TYR A O 1
ATOM 6366 N N . ASN A 1 792 ? 113.029 -7.246 242.397 1.00 48.66 790 ASN A N 1
ATOM 6367 C CA . ASN A 1 792 ? 113.982 -7.102 243.483 1.00 46.81 790 ASN A CA 1
ATOM 6368 C C . ASN A 1 792 ? 115.309 -7.682 243.010 1.00 54.54 790 ASN A C 1
ATOM 6369 O O . ASN A 1 792 ? 115.420 -8.215 241.898 1.00 53.59 790 ASN A O 1
ATOM 6374 N N . LYS A 1 793 ? 116.324 -7.583 243.869 1.00 57.90 791 LYS A N 1
ATOM 6375 C CA . LYS A 1 793 ? 117.678 -7.918 243.450 1.00 54.10 791 LYS A CA 1
ATOM 6376 C C . LYS A 1 793 ? 117.793 -9.371 242.997 1.00 46.59 791 LYS A C 1
ATOM 6377 O O . LYS A 1 793 ? 118.687 -9.704 242.213 1.00 43.67 791 LYS A O 1
ATOM 6383 N N . ASP A 1 794 ? 116.888 -10.242 243.444 1.00 44.45 792 ASP A N 1
ATOM 6384 C CA . ASP A 1 794 ? 116.958 -11.643 243.041 1.00 46.79 792 ASP A CA 1
ATOM 6385 C C . ASP A 1 794 ? 116.582 -11.858 241.580 1.00 53.81 792 ASP A C 1
ATOM 6386 O O . ASP A 1 794 ? 116.885 -12.924 241.031 1.00 56.97 792 ASP A O 1
ATOM 6391 N N . PHE A 1 795 ? 115.923 -10.891 240.942 1.00 50.90 793 PHE A N 1
ATOM 6392 C CA . PHE A 1 795 ? 115.565 -11.001 239.534 1.00 47.16 793 PHE A CA 1
ATOM 6393 C C . PHE A 1 795 ? 116.647 -10.461 238.603 1.00 52.32 793 PHE A C 1
ATOM 6394 O O . PHE A 1 795 ? 116.425 -10.387 237.389 1.00 54.92 793 PHE A O 1
ATOM 6402 N N . SER A 1 796 ? 117.804 -10.084 239.136 1.00 55.36 794 SER A N 1
ATOM 6403 C CA . SER A 1 796 ? 118.920 -9.696 238.287 1.00 52.84 794 SER A CA 1
ATOM 6404 C C . SER A 1 796 ? 119.512 -10.922 237.602 1.00 56.21 794 SER A C 1
ATOM 6405 O O . SER A 1 796 ? 119.486 -12.036 238.134 1.00 57.78 794 SER A O 1
ATOM 6408 N N . ALA A 1 797 ? 120.046 -10.712 236.399 1.00 57.77 795 ALA A N 1
ATOM 6409 C CA . ALA A 1 797 ? 120.684 -11.812 235.686 1.00 57.14 795 ALA A CA 1
ATOM 6410 C C . ALA A 1 797 ? 121.948 -12.289 236.386 1.00 59.23 795 ALA A C 1
ATOM 6411 O O . ALA A 1 797 ? 122.357 -13.436 236.183 1.00 57.96 795 ALA A O 1
ATOM 6413 N N . TYR A 1 798 ? 122.570 -11.440 237.204 1.00 60.75 796 TYR A N 1
ATOM 6414 C CA . TYR A 1 798 ? 123.797 -11.787 237.908 1.00 60.91 796 TYR A CA 1
ATOM 6415 C C . TYR A 1 798 ? 123.553 -12.581 239.187 1.00 61.44 796 TYR A C 1
ATOM 6416 O O . TYR A 1 798 ? 124.523 -13.009 239.825 1.00 67.68 796 TYR A O 1
ATOM 6425 N N . SER A 1 799 ? 122.296 -12.807 239.565 1.00 54.29 797 SER A N 1
ATOM 6426 C CA . SER A 1 799 ? 121.953 -13.335 240.887 1.00 52.38 797 SER A CA 1
ATOM 6427 C C . SER A 1 799 ? 121.985 -14.858 240.858 1.00 53.49 797 SER A C 1
ATOM 6428 O O . SER A 1 799 ? 121.065 -15.503 240.352 1.00 53.86 797 SER A O 1
ATOM 6431 N N . LYS A 1 800 ? 123.040 -15.432 241.432 1.00 56.93 798 LYS A N 1
ATOM 6432 C CA . LYS A 1 800 ? 123.217 -16.873 241.521 1.00 59.55 798 LYS A CA 1
ATOM 6433 C C . LYS A 1 800 ? 122.897 -17.438 242.901 1.00 58.45 798 LYS A C 1
ATOM 6434 O O . LYS A 1 800 ? 122.869 -18.665 243.057 1.00 62.48 798 LYS A O 1
ATOM 6440 N N . GLY A 1 801 ? 122.650 -16.588 243.901 1.00 59.97 799 GLY A N 1
ATOM 6441 C CA . GLY A 1 801 ? 122.506 -17.042 245.268 1.00 57.14 799 GLY A CA 1
ATOM 6442 C C . GLY A 1 801 ? 121.067 -17.328 245.669 1.00 56.40 799 GLY A C 1
ATOM 6443 O O . GLY A 1 801 ? 120.118 -17.131 244.911 1.00 62.75 799 GLY A O 1
ATOM 6444 N N . ARG A 1 802 ? 120.918 -17.805 246.901 1.00 50.07 800 ARG A N 1
ATOM 6445 C CA . ARG A 1 802 ? 119.594 -18.120 247.423 1.00 46.27 800 ARG A CA 1
ATOM 6446 C C . ARG A 1 802 ? 118.737 -16.861 247.448 1.00 47.29 800 ARG A C 1
ATOM 6447 O O . ARG A 1 802 ? 119.196 -15.814 247.925 1.00 50.54 800 ARG A O 1
ATOM 6455 N N . PRO A 1 803 ? 117.499 -16.921 246.975 1.00 45.43 801 PRO A N 1
ATOM 6456 C CA . PRO A 1 803 ? 116.650 -15.728 246.955 1.00 43.29 801 PRO A CA 1
ATOM 6457 C C . PRO A 1 803 ? 116.032 -15.454 248.322 1.00 45.54 801 PRO A C 1
ATOM 6458 O O . PRO A 1 803 ? 116.063 -16.280 249.235 1.00 48.92 801 PRO A O 1
ATOM 6462 N N . ASN A 1 804 ? 115.477 -14.251 248.448 1.00 43.04 802 ASN A N 1
ATOM 6463 C CA . ASN A 1 804 ? 114.734 -13.883 249.644 1.00 39.39 802 ASN A CA 1
ATOM 6464 C C . ASN A 1 804 ? 113.469 -14.725 249.760 1.00 40.23 802 ASN A C 1
ATOM 6465 O O . ASN A 1 804 ? 112.877 -15.137 248.759 1.00 49.13 802 ASN A O 1
ATOM 6470 N N . LEU A 1 805 ? 113.051 -14.973 251.004 1.00 38.74 803 LEU A N 1
ATOM 6471 C CA . LEU A 1 805 ? 111.821 -15.726 251.233 1.00 38.40 803 LEU A CA 1
ATOM 6472 C C . LEU A 1 805 ? 110.646 -15.101 250.491 1.00 38.09 803 LEU A C 1
ATOM 6473 O O . LEU A 1 805 ? 109.771 -15.813 249.984 1.00 43.18 803 LEU A O 1
ATOM 6478 N N . HIS A 1 806 ? 110.614 -13.770 250.414 1.00 34.13 804 HIS A N 1
ATOM 6479 C CA . HIS A 1 806 ? 109.502 -13.098 249.762 1.00 38.21 804 HIS A CA 1
ATOM 6480 C C . HIS A 1 806 ? 109.510 -13.321 248.259 1.00 40.39 804 HIS A C 1
ATOM 6481 O O . HIS A 1 806 ? 108.441 -13.362 247.639 1.00 44.57 804 HIS A O 1
ATOM 6488 N N . THR A 1 807 ? 110.692 -13.475 247.659 1.00 38.08 805 THR A N 1
ATOM 6489 C CA . THR A 1 807 ? 110.748 -13.867 246.255 1.00 39.76 805 THR A CA 1
ATOM 6490 C C . THR A 1 807 ? 110.146 -15.250 246.058 1.00 41.59 805 THR A C 1
ATOM 6491 O O . THR A 1 807 ? 109.389 -15.479 245.102 1.00 45.71 805 THR A O 1
ATOM 6495 N N . LEU A 1 808 ? 110.456 -16.180 246.965 1.00 37.47 806 LEU A N 1
ATOM 6496 C CA . LEU A 1 808 ? 109.897 -17.522 246.863 1.00 40.35 806 LEU A CA 1
ATOM 6497 C C . LEU A 1 808 ? 108.382 -17.495 247.024 1.00 46.03 806 LEU A C 1
ATOM 6498 O O . LEU A 1 808 ? 107.662 -18.182 246.286 1.00 53.50 806 LEU A O 1
ATOM 6503 N N . TYR A 1 809 ? 107.873 -16.697 247.969 1.00 37.81 807 TYR A N 1
ATOM 6504 C CA . TYR A 1 809 ? 106.424 -16.597 248.144 1.00 42.65 807 TYR A CA 1
ATOM 6505 C C . TYR A 1 809 ? 105.756 -16.020 246.895 1.00 38.81 807 TYR A C 1
ATOM 6506 O O . TYR A 1 809 ? 104.761 -16.565 246.387 1.00 37.52 807 TYR A O 1
ATOM 6515 N N . TRP A 1 810 ? 106.292 -14.904 246.393 1.00 34.11 808 TRP A N 1
ATOM 6516 C CA . TRP A 1 810 ? 105.737 -14.275 245.202 1.00 38.37 808 TRP A CA 1
ATOM 6517 C C . TRP A 1 810 ? 105.676 -15.262 244.043 1.00 44.05 808 TRP A C 1
ATOM 6518 O O . TRP A 1 810 ? 104.612 -15.483 243.452 1.00 43.13 808 TRP A O 1
ATOM 6529 N N . LYS A 1 811 ? 106.816 -15.883 243.718 1.00 43.37 809 LYS A N 1
ATOM 6530 C CA . LYS A 1 811 ? 106.825 -16.877 242.650 1.00 36.02 809 LYS A CA 1
ATOM 6531 C C . LYS A 1 811 ? 105.814 -17.986 242.924 1.00 39.16 809 LYS A C 1
ATOM 6532 O O . LYS A 1 811 ? 105.110 -18.434 242.011 1.00 47.91 809 LYS A O 1
ATOM 6538 N N . ALA A 1 812 ? 105.706 -18.424 244.179 1.00 31.75 810 ALA A N 1
ATOM 6539 C CA . ALA A 1 812 ? 104.780 -19.505 244.495 1.00 31.93 810 ALA A CA 1
ATOM 6540 C C . ALA A 1 812 ? 103.347 -19.136 244.143 1.00 40.49 810 ALA A C 1
ATOM 6541 O O . ALA A 1 812 ? 102.541 -20.018 243.812 1.00 39.29 810 ALA A O 1
ATOM 6543 N N . LEU A 1 813 ? 103.000 -17.849 244.220 1.00 40.84 811 LEU A N 1
ATOM 6544 C CA . LEU A 1 813 ? 101.656 -17.430 243.823 1.00 39.41 811 LEU A CA 1
ATOM 6545 C C . LEU A 1 813 ? 101.227 -18.031 242.484 1.00 42.82 811 LEU A C 1
ATOM 6546 O O . LEU A 1 813 ? 100.108 -18.539 242.350 1.00 44.33 811 LEU A O 1
ATOM 6551 N N . PHE A 1 814 ? 102.095 -17.970 241.476 1.00 40.25 812 PHE A N 1
ATOM 6552 C CA . PHE A 1 814 ? 101.720 -18.350 240.119 1.00 41.65 812 PHE A CA 1
ATOM 6553 C C . PHE A 1 814 ? 102.197 -19.745 239.736 1.00 41.70 812 PHE A C 1
ATOM 6554 O O . PHE A 1 814 ? 101.954 -20.182 238.607 1.00 46.17 812 PHE A O 1
ATOM 6562 N N . ASP A 1 815 ? 102.838 -20.459 240.655 1.00 48.02 813 ASP A N 1
ATOM 6563 C CA . ASP A 1 815 ? 103.376 -21.779 240.363 1.00 47.01 813 ASP A CA 1
ATOM 6564 C C . ASP A 1 815 ? 102.255 -22.785 240.121 1.00 47.33 813 ASP A C 1
ATOM 6565 O O . ASP A 1 815 ? 101.206 -22.742 240.768 1.00 45.50 813 ASP A O 1
ATOM 6570 N N . GLU A 1 816 ? 102.485 -23.699 239.174 1.00 51.12 814 GLU A N 1
ATOM 6571 C CA . GLU A 1 816 ? 101.501 -24.741 238.890 1.00 49.35 814 GLU A CA 1
ATOM 6572 C C . GLU A 1 816 ? 101.222 -25.576 240.130 1.00 42.10 814 GLU A C 1
ATOM 6573 O O . GLU A 1 816 ? 100.061 -25.820 240.488 1.00 38.74 814 GLU A O 1
ATOM 6579 N N . ARG A 1 817 ? 102.286 -26.037 240.793 1.00 41.32 815 ARG A N 1
ATOM 6580 C CA . ARG A 1 817 ? 102.129 -26.916 241.946 1.00 40.93 815 ARG A CA 1
ATOM 6581 C C . ARG A 1 817 ? 101.320 -26.254 243.051 1.00 43.46 815 ARG A C 1
ATOM 6582 O O . ARG A 1 817 ? 100.663 -26.944 243.838 1.00 52.01 815 ARG A O 1
ATOM 6590 N N . ASN A 1 818 ? 101.347 -24.925 243.123 1.00 38.72 816 ASN A N 1
ATOM 6591 C CA . ASN A 1 818 ? 100.472 -24.214 244.046 1.00 38.50 816 ASN A CA 1
ATOM 6592 C C . ASN A 1 818 ? 99.062 -24.080 243.478 1.00 39.15 816 ASN A C 1
ATOM 6593 O O . ASN A 1 818 ? 98.076 -24.254 244.203 1.00 40.18 816 ASN A O 1
ATOM 6598 N N . LEU A 1 819 ? 98.948 -23.805 242.178 1.00 42.45 817 LEU A N 1
ATOM 6599 C CA . LEU A 1 819 ? 97.633 -23.592 241.586 1.00 44.32 817 LEU A CA 1
ATOM 6600 C C . LEU A 1 819 ? 96.765 -24.844 241.647 1.00 46.41 817 LEU A C 1
ATOM 6601 O O . LEU A 1 819 ? 95.535 -24.735 241.685 1.00 52.30 817 LEU A O 1
ATOM 6606 N N . GLN A 1 820 ? 97.372 -26.035 241.665 1.00 44.42 818 GLN A N 1
ATOM 6607 C CA . GLN A 1 820 ? 96.563 -27.251 241.718 1.00 48.74 818 GLN A CA 1
ATOM 6608 C C . GLN A 1 820 ? 95.829 -27.383 243.050 1.00 48.69 818 GLN A C 1
ATOM 6609 O O . GLN A 1 820 ? 94.678 -27.835 243.084 1.00 55.37 818 GLN A O 1
ATOM 6615 N N . ASP A 1 821 ? 96.475 -27.008 244.158 1.00 43.02 819 ASP A N 1
ATOM 6616 C CA . ASP A 1 821 ? 95.812 -27.002 245.464 1.00 40.14 819 ASP A CA 1
ATOM 6617 C C . ASP A 1 821 ? 96.386 -25.829 246.252 1.00 42.03 819 ASP A C 1
ATOM 6618 O O . ASP A 1 821 ? 97.460 -25.939 246.856 1.00 44.53 819 ASP A O 1
ATOM 6623 N N . VAL A 1 822 ? 95.643 -24.735 246.267 1.00 39.82 820 VAL A N 1
ATOM 6624 C CA . VAL A 1 822 ? 96.193 -23.412 246.526 1.00 36.73 820 VAL A CA 1
ATOM 6625 C C . VAL A 1 822 ? 96.568 -23.260 247.994 1.00 41.17 820 VAL A C 1
ATOM 6626 O O . VAL A 1 822 ? 95.741 -23.484 248.888 1.00 47.65 820 VAL A O 1
ATOM 6630 N N . VAL A 1 823 ? 97.815 -22.861 248.242 1.00 37.06 821 VAL A N 1
ATOM 6631 C CA . VAL A 1 823 ? 98.254 -22.425 249.557 1.00 39.02 821 VAL A CA 1
ATOM 6632 C C . VAL A 1 823 ? 98.617 -20.946 249.564 1.00 37.34 821 VAL A C 1
ATOM 6633 O O . VAL A 1 823 ? 98.232 -20.214 250.482 1.00 33.57 821 VAL A O 1
ATOM 6637 N N . TYR A 1 824 ? 99.336 -20.483 248.543 1.00 34.34 822 TYR A N 1
ATOM 6638 C CA . TYR A 1 824 ? 99.621 -19.063 248.371 1.00 41.09 822 TYR A CA 1
ATOM 6639 C C . TYR A 1 824 ? 98.553 -18.428 247.484 1.00 43.05 822 TYR A C 1
ATOM 6640 O O . TYR A 1 824 ? 98.269 -18.935 246.393 1.00 44.92 822 TYR A O 1
ATOM 6649 N N . LYS A 1 825 ? 97.971 -17.320 247.944 1.00 38.98 823 LYS A N 1
ATOM 6650 C CA . LYS A 1 825 ? 96.879 -16.667 247.234 1.00 38.25 823 LYS A CA 1
ATOM 6651 C C . LYS A 1 825 ? 97.113 -15.164 247.125 1.00 38.88 823 LYS A C 1
ATOM 6652 O O . LYS A 1 825 ? 97.507 -14.512 248.097 1.00 41.32 823 LYS A O 1
ATOM 6658 N N . LEU A 1 826 ? 96.832 -14.619 245.943 1.00 38.75 824 LEU A N 1
ATOM 6659 C CA . LEU A 1 826 ? 97.009 -13.196 245.682 1.00 43.80 824 LEU A CA 1
ATOM 6660 C C . LEU A 1 826 ? 95.803 -12.405 246.178 1.00 44.93 824 LEU A C 1
ATOM 6661 O O . LEU A 1 826 ? 94.657 -12.754 245.880 1.00 45.84 824 LEU A O 1
ATOM 6666 N N . ASN A 1 827 ? 96.063 -11.334 246.930 1.00 39.98 825 ASN A N 1
ATOM 6667 C CA . ASN A 1 827 ? 95.019 -10.474 247.470 1.00 39.91 825 ASN A CA 1
ATOM 6668 C C . ASN A 1 827 ? 94.968 -9.147 246.726 1.00 46.02 825 ASN A C 1
ATOM 6669 O O . ASN A 1 827 ? 95.982 -8.657 246.219 1.00 49.02 825 ASN A O 1
ATOM 6674 N N . GLY A 1 828 ? 93.777 -8.562 246.687 1.00 43.99 826 GLY A N 1
ATOM 6675 C CA . GLY A 1 828 ? 93.598 -7.229 246.160 1.00 41.47 826 GLY A CA 1
ATOM 6676 C C . GLY A 1 828 ? 94.007 -6.170 247.164 1.00 44.16 826 GLY A C 1
ATOM 6677 O O . GLY A 1 828 ? 94.533 -6.447 248.243 1.00 49.00 826 GLY A O 1
ATOM 6678 N N . GLU A 1 829 ? 93.749 -4.919 246.791 1.00 43.80 827 GLU A N 1
ATOM 6679 C CA . GLU A 1 829 ? 94.094 -3.778 247.636 1.00 41.02 827 GLU A CA 1
ATOM 6680 C C . GLU A 1 829 ? 95.607 -3.606 247.722 1.00 37.83 827 GLU A C 1
ATOM 6681 O O . GLU A 1 829 ? 96.152 -3.232 248.763 1.00 37.45 827 GLU A O 1
ATOM 6687 N N . ALA A 1 830 ? 96.291 -3.901 246.620 1.00 33.39 828 ALA A N 1
ATOM 6688 C CA . ALA A 1 830 ? 97.687 -3.530 246.490 1.00 35.09 828 ALA A CA 1
ATOM 6689 C C . ALA A 1 830 ? 97.811 -2.017 246.376 1.00 40.32 828 ALA A C 1
ATOM 6690 O O . ALA A 1 830 ? 96.835 -1.302 246.125 1.00 43.71 828 ALA A O 1
ATOM 6692 N N . GLU A 1 831 ? 99.032 -1.522 246.563 1.00 43.21 829 GLU A N 1
ATOM 6693 C CA . GLU A 1 831 ? 99.266 -0.089 246.469 1.00 40.12 829 GLU A CA 1
ATOM 6694 C C . GLU A 1 831 ? 100.583 0.169 245.751 1.00 42.21 829 GLU A C 1
ATOM 6695 O O . GLU A 1 831 ? 101.490 -0.667 245.763 1.00 47.51 829 GLU A O 1
ATOM 6701 N N . LEU A 1 832 ? 100.661 1.328 245.103 1.00 40.94 830 LEU A N 1
ATOM 6702 C CA . LEU A 1 832 ? 101.846 1.768 244.386 1.00 42.12 830 LEU A CA 1
ATOM 6703 C C . LEU A 1 832 ? 102.319 3.086 244.973 1.00 45.21 830 LEU A C 1
ATOM 6704 O O . LEU A 1 832 ? 101.506 3.929 245.369 1.00 50.15 830 LEU A O 1
ATOM 6709 N N . PHE A 1 833 ? 103.633 3.270 245.019 1.00 39.83 831 PHE A N 1
ATOM 6710 C CA . PHE A 1 833 ? 104.195 4.441 245.666 1.00 40.07 831 PHE A CA 1
ATOM 6711 C C . PHE A 1 833 ? 105.311 5.009 244.808 1.00 46.99 831 PHE A C 1
ATOM 6712 O O . PHE A 1 833 ? 105.914 4.318 243.982 1.00 52.97 831 PHE A O 1
ATOM 6720 N N . TYR A 1 834 ? 105.570 6.292 245.014 1.00 46.79 832 TYR A N 1
ATOM 6721 C CA . TYR A 1 834 ? 106.676 6.992 244.390 1.00 47.40 832 TYR A CA 1
ATOM 6722 C C . TYR A 1 834 ? 107.544 7.555 245.502 1.00 48.96 832 TYR A C 1
ATOM 6723 O O . TYR A 1 834 ? 107.022 8.119 246.472 1.00 53.37 832 TYR A O 1
ATOM 6732 N N . ARG A 1 835 ? 108.855 7.367 245.384 1.00 48.77 833 ARG A N 1
ATOM 6733 C CA . ARG A 1 835 ? 109.810 7.904 246.344 1.00 57.14 833 ARG A CA 1
ATOM 6734 C C . ARG A 1 835 ? 110.815 8.776 245.608 1.00 63.14 833 ARG A C 1
ATOM 6735 O O . ARG A 1 835 ? 111.587 8.280 244.777 1.00 59.53 833 ARG A O 1
ATOM 6743 N N . LYS A 1 836 ? 110.791 10.072 245.912 1.00 67.92 834 LYS A N 1
ATOM 6744 C CA . LYS A 1 836 ? 111.743 11.010 245.346 1.00 68.77 834 LYS A CA 1
ATOM 6745 C C . LYS A 1 836 ? 113.156 10.675 245.808 1.00 66.72 834 LYS A C 1
ATOM 6746 O O . LYS A 1 836 ? 113.371 10.027 246.837 1.00 65.12 834 LYS A O 1
ATOM 6752 N N . GLN A 1 837 ? 114.128 11.130 245.026 1.00 59.38 835 GLN A N 1
ATOM 6753 C CA . GLN A 1 837 ? 115.523 11.013 245.419 1.00 58.38 835 GLN A CA 1
ATOM 6754 C C . GLN A 1 837 ? 115.755 11.751 246.730 1.00 60.62 835 GLN A C 1
ATOM 6755 O O . GLN A 1 837 ? 115.474 12.948 246.836 1.00 68.81 835 GLN A O 1
ATOM 6761 N N . SER A 1 838 ? 116.264 11.041 247.732 1.00 58.92 836 SER A N 1
ATOM 6762 C CA . SER A 1 838 ? 116.490 11.641 249.040 1.00 62.72 836 SER A CA 1
ATOM 6763 C C . SER A 1 838 ? 117.905 12.162 249.231 1.00 68.65 836 SER A C 1
ATOM 6764 O O . SER A 1 838 ? 118.088 13.168 249.924 1.00 71.46 836 SER A O 1
ATOM 6767 N N . ILE A 1 839 ? 118.907 11.503 248.655 1.00 69.49 837 ILE A N 1
ATOM 6768 C CA . ILE A 1 839 ? 120.296 11.871 248.913 1.00 72.39 837 ILE A CA 1
ATOM 6769 C C . ILE A 1 839 ? 120.992 12.251 247.613 1.00 79.58 837 ILE A C 1
ATOM 6770 O O . ILE A 1 839 ? 120.706 11.666 246.557 1.00 82.69 837 ILE A O 1
ATOM 6775 N N . PRO A 1 840 ? 121.904 13.218 247.645 1.00 82.34 838 PRO A N 1
ATOM 6776 C CA . PRO A 1 840 ? 122.710 13.510 246.454 1.00 84.81 838 PRO A CA 1
ATOM 6777 C C . PRO A 1 840 ? 123.577 12.312 246.098 1.00 84.43 838 PRO A C 1
ATOM 6778 O O . PRO A 1 840 ? 124.170 11.671 246.968 1.00 83.98 838 PRO A O 1
ATOM 6782 N N . LYS A 1 841 ? 123.636 12.003 244.805 1.00 84.98 839 LYS A N 1
ATOM 6783 C CA . LYS A 1 841 ? 124.405 10.854 244.344 1.00 83.87 839 LYS A CA 1
ATOM 6784 C C . LYS A 1 841 ? 125.894 11.114 244.533 1.00 88.57 839 LYS A C 1
ATOM 6785 O O . LYS A 1 841 ? 126.444 12.064 243.966 1.00 90.57 839 LYS A O 1
ATOM 6791 N N . LYS A 1 842 ? 126.546 10.268 245.329 1.00 90.45 840 LYS A N 1
ATOM 6792 C CA . LYS A 1 842 ? 127.975 10.365 245.589 1.00 90.59 840 LYS A CA 1
ATOM 6793 C C . LYS A 1 842 ? 128.612 9.003 245.355 1.00 89.10 840 LYS A C 1
ATOM 6794 O O . LYS A 1 842 ? 128.156 8.000 245.913 1.00 89.32 840 LYS A O 1
ATOM 6800 N N . ILE A 1 843 ? 129.659 8.969 244.533 1.00 90.39 841 ILE A N 1
ATOM 6801 C CA . ILE A 1 843 ? 130.386 7.729 244.261 1.00 88.62 841 ILE A CA 1
ATOM 6802 C C . ILE A 1 843 ? 131.379 7.528 245.403 1.00 84.65 841 ILE A C 1
ATOM 6803 O O . ILE A 1 843 ? 132.436 8.159 245.437 1.00 87.43 841 ILE A O 1
ATOM 6808 N N . THR A 1 844 ? 131.050 6.635 246.336 1.00 79.69 842 THR A N 1
ATOM 6809 C CA . THR A 1 844 ? 131.936 6.409 247.471 1.00 82.69 842 THR A CA 1
ATOM 6810 C C . THR A 1 844 ? 133.220 5.707 247.043 1.00 81.10 842 THR A C 1
ATOM 6811 O O . THR A 1 844 ? 134.305 6.024 247.550 1.00 79.10 842 THR A O 1
ATOM 6815 N N . HIS A 1 845 ? 133.126 4.763 246.112 1.00 82.01 843 HIS A N 1
ATOM 6816 C CA . HIS A 1 845 ? 134.273 3.953 245.699 1.00 85.82 843 HIS A CA 1
ATOM 6817 C C . HIS A 1 845 ? 134.393 3.938 244.180 1.00 88.37 843 HIS A C 1
ATOM 6818 O O . HIS A 1 845 ? 133.532 3.341 243.497 1.00 89.51 843 HIS A O 1
ATOM 6825 N N . PRO A 1 846 ? 135.434 4.551 243.612 1.00 88.76 844 PRO A N 1
ATOM 6826 C CA . PRO A 1 846 ? 135.636 4.462 242.164 1.00 83.30 844 PRO A CA 1
ATOM 6827 C C . PRO A 1 846 ? 135.991 3.043 241.751 1.00 77.45 844 PRO A C 1
ATOM 6828 O O . PRO A 1 846 ? 136.620 2.290 242.499 1.00 72.53 844 PRO A O 1
ATOM 6832 N N . ALA A 1 847 ? 135.574 2.682 240.541 1.00 78.99 845 ALA A N 1
ATOM 6833 C CA . ALA A 1 847 ? 135.838 1.345 240.034 1.00 74.94 845 ALA A CA 1
ATOM 6834 C C . ALA A 1 847 ? 137.340 1.101 239.909 1.00 81.49 845 ALA A C 1
ATOM 6835 O O . ALA A 1 847 ? 138.148 2.029 239.802 1.00 82.08 845 ALA A O 1
ATOM 6837 N N . LYS A 1 848 ? 137.708 -0.177 239.931 1.00 86.43 846 LYS A N 1
ATOM 6838 C CA . LYS A 1 848 ? 139.062 -0.676 239.712 1.00 91.62 846 LYS A CA 1
ATOM 6839 C C . LYS A 1 848 ? 140.015 -0.351 240.857 1.00 93.20 846 LYS A C 1
ATOM 6840 O O . LYS A 1 848 ? 141.177 -0.771 240.810 1.00 94.91 846 LYS A O 1
ATOM 6846 N N . GLU A 1 849 ? 139.572 0.370 241.882 1.00 90.93 847 GLU A N 1
ATOM 6847 C CA . GLU A 1 849 ? 140.410 0.712 243.024 1.00 88.16 847 GLU A CA 1
ATOM 6848 C C . GLU A 1 849 ? 140.057 -0.191 244.197 1.00 86.62 847 GLU A C 1
ATOM 6849 O O . GLU A 1 849 ? 138.884 -0.302 244.570 1.00 87.67 847 GLU A O 1
ATOM 6855 N N . ALA A 1 850 ? 141.072 -0.832 244.773 1.00 83.42 848 ALA A N 1
ATOM 6856 C CA . ALA A 1 850 ? 140.841 -1.792 245.844 1.00 76.47 848 ALA A CA 1
ATOM 6857 C C . ALA A 1 850 ? 140.178 -1.122 247.041 1.00 75.34 848 ALA A C 1
ATOM 6858 O O . ALA A 1 850 ? 140.545 -0.014 247.438 1.00 77.28 848 ALA A O 1
ATOM 6860 N N . ILE A 1 851 ? 139.194 -1.809 247.619 1.00 72.28 849 ILE A N 1
ATOM 6861 C CA . ILE A 1 851 ? 138.449 -1.324 248.775 1.00 70.56 849 ILE A CA 1
ATOM 6862 C C . ILE A 1 851 ? 138.798 -2.194 249.974 1.00 70.60 849 ILE A C 1
ATOM 6863 O O . ILE A 1 851 ? 138.796 -3.428 249.876 1.00 72.69 849 ILE A O 1
ATOM 6868 N N . ALA A 1 852 ? 139.094 -1.554 251.103 1.00 65.49 850 ALA A N 1
ATOM 6869 C CA . ALA A 1 852 ? 139.380 -2.293 252.323 1.00 60.94 850 ALA A CA 1
ATOM 6870 C C . ALA A 1 852 ? 138.154 -3.078 252.769 1.00 64.14 850 ALA A C 1
ATOM 6871 O O . ALA A 1 852 ? 137.056 -2.526 252.890 1.00 68.52 850 ALA A O 1
ATOM 6873 N N . ASN A 1 853 ? 138.341 -4.373 253.009 1.00 62.42 851 ASN A N 1
ATOM 6874 C CA . ASN A 1 853 ? 137.273 -5.186 253.571 1.00 58.17 851 ASN A CA 1
ATOM 6875 C C . ASN A 1 853 ? 137.085 -4.862 255.048 1.00 55.19 851 ASN A C 1
ATOM 6876 O O . ASN A 1 853 ? 138.051 -4.633 255.780 1.00 59.32 851 ASN A O 1
ATOM 6881 N N . LYS A 1 854 ? 135.827 -4.839 255.485 1.00 54.01 852 LYS A N 1
ATOM 6882 C CA . LYS A 1 854 ? 135.533 -4.412 256.848 1.00 58.40 852 LYS A CA 1
ATOM 6883 C C . LYS A 1 854 ? 135.712 -5.544 257.853 1.00 63.09 852 LYS A C 1
ATOM 6884 O O . LYS A 1 854 ? 136.184 -5.313 258.972 1.00 65.14 852 LYS A O 1
ATOM 6890 N N . ASN A 1 855 ? 135.339 -6.765 257.484 1.00 66.13 853 ASN A N 1
ATOM 6891 C CA . ASN A 1 855 ? 135.394 -7.888 258.411 1.00 72.40 853 ASN A CA 1
ATOM 6892 C C . ASN A 1 855 ? 136.841 -8.327 258.599 1.00 78.80 853 ASN A C 1
ATOM 6893 O O . ASN A 1 855 ? 137.516 -8.689 257.630 1.00 79.57 853 ASN A O 1
ATOM 6898 N N . LYS A 1 856 ? 137.318 -8.299 259.846 1.00 83.52 854 LYS A N 1
ATOM 6899 C CA . LYS A 1 856 ? 138.691 -8.708 260.124 1.00 86.55 854 LYS A CA 1
ATOM 6900 C C . LYS A 1 856 ? 138.881 -10.217 260.016 1.00 86.80 854 LYS A C 1
ATOM 6901 O O . LYS A 1 856 ? 140.023 -10.676 259.916 1.00 88.05 854 LYS A O 1
ATOM 6907 N N . ASP A 1 857 ? 137.796 -10.993 260.039 1.00 88.58 855 ASP A N 1
ATOM 6908 C CA . ASP A 1 857 ? 137.873 -12.429 259.807 1.00 87.33 855 ASP A CA 1
ATOM 6909 C C . ASP A 1 857 ? 138.035 -12.779 258.335 1.00 82.30 855 ASP A C 1
ATOM 6910 O O . ASP A 1 857 ? 138.297 -13.944 258.015 1.00 82.22 855 ASP A O 1
ATOM 6915 N N . ASN A 1 858 ? 137.894 -11.809 257.447 1.00 73.50 856 ASN A N 1
ATOM 6916 C CA . ASN A 1 858 ? 137.882 -12.079 256.017 1.00 73.19 856 ASN A CA 1
ATOM 6917 C C . ASN A 1 858 ? 139.267 -12.492 255.537 1.00 73.95 856 ASN A C 1
ATOM 6918 O O . ASN A 1 858 ? 140.228 -11.737 255.730 1.00 76.05 856 ASN A O 1
ATOM 6923 N N . PRO A 1 859 ? 139.420 -13.665 254.917 1.00 75.61 857 PRO A N 1
ATOM 6924 C CA . PRO A 1 859 ? 140.733 -14.012 254.351 1.00 79.90 857 PRO A CA 1
ATOM 6925 C C . PRO A 1 859 ? 141.243 -12.965 253.377 1.00 83.23 857 PRO A C 1
ATOM 6926 O O . PRO A 1 859 ? 142.436 -12.636 253.387 1.00 92.50 857 PRO A O 1
ATOM 6930 N N . LYS A 1 860 ? 140.363 -12.425 252.538 1.00 76.44 858 LYS A N 1
ATOM 6931 C CA . LYS A 1 860 ? 140.739 -11.397 251.579 1.00 74.67 858 LYS A CA 1
ATOM 6932 C C . LYS A 1 860 ? 140.842 -10.055 252.291 1.00 77.55 858 LYS A C 1
ATOM 6933 O O . LYS A 1 860 ? 139.875 -9.593 252.906 1.00 80.90 858 LYS A O 1
ATOM 6939 N N . LYS A 1 861 ? 142.017 -9.432 252.205 1.00 79.73 859 LYS A N 1
ATOM 6940 C CA . LYS A 1 861 ? 142.245 -8.173 252.904 1.00 81.35 859 LYS A CA 1
ATOM 6941 C C . LYS A 1 861 ? 141.485 -7.029 252.244 1.00 81.70 859 LYS A C 1
ATOM 6942 O O . LYS A 1 861 ? 140.955 -6.149 252.931 1.00 78.07 859 LYS A O 1
ATOM 6948 N N . GLU A 1 862 ? 141.411 -7.033 250.915 1.00 87.13 860 GLU A N 1
ATOM 6949 C CA . GLU A 1 862 ? 140.741 -5.987 250.159 1.00 87.36 860 GLU A CA 1
ATOM 6950 C C . GLU A 1 862 ? 140.030 -6.620 248.972 1.00 82.87 860 GLU A C 1
ATOM 6951 O O . GLU A 1 862 ? 140.214 -7.801 248.667 1.00 81.20 860 GLU A O 1
ATOM 6957 N N . SER A 1 863 ? 139.208 -5.819 248.297 1.00 76.69 861 SER A N 1
ATOM 6958 C CA . SER A 1 863 ? 138.484 -6.263 247.114 1.00 76.97 861 SER A CA 1
ATOM 6959 C C . SER A 1 863 ? 138.438 -5.134 246.098 1.00 81.44 861 SER A C 1
ATOM 6960 O O . SER A 1 863 ? 138.311 -3.963 246.467 1.00 84.84 861 SER A O 1
ATOM 6963 N N . VAL A 1 864 ? 138.547 -5.490 244.821 1.00 82.94 862 VAL A N 1
ATOM 6964 C CA . VAL A 1 864 ? 138.436 -4.534 243.726 1.00 85.41 862 VAL A CA 1
ATOM 6965 C C . VAL A 1 864 ? 137.263 -4.951 242.851 1.00 81.48 862 VAL A C 1
ATOM 6966 O O . VAL A 1 864 ? 136.913 -6.132 242.771 1.00 79.55 862 VAL A O 1
ATOM 6970 N N . PHE A 1 865 ? 136.651 -3.968 242.193 1.00 82.35 863 PHE A N 1
ATOM 6971 C CA . PHE A 1 865 ? 135.487 -4.200 241.352 1.00 81.70 863 PHE A CA 1
ATOM 6972 C C . PHE A 1 865 ? 135.664 -3.504 240.012 1.00 86.29 863 PHE A C 1
ATOM 6973 O O . PHE A 1 865 ? 136.285 -2.442 239.920 1.00 85.63 863 PHE A O 1
ATOM 6981 N N . GLU A 1 866 ? 135.103 -4.119 238.969 1.00 93.02 864 GLU A N 1
ATOM 6982 C CA . GLU A 1 866 ? 135.111 -3.506 237.646 1.00 96.10 864 GLU A CA 1
ATOM 6983 C C . GLU A 1 866 ? 134.200 -2.289 237.574 1.00 94.97 864 GLU A C 1
ATOM 6984 O O . GLU A 1 866 ? 134.396 -1.435 236.703 1.00 97.81 864 GLU A O 1
ATOM 6990 N N . TYR A 1 867 ? 133.220 -2.190 238.466 1.00 91.71 865 TYR A N 1
ATOM 6991 C CA . TYR A 1 867 ? 132.200 -1.156 238.433 1.00 85.07 865 TYR A CA 1
ATOM 6992 C C . TYR A 1 867 ? 132.287 -0.281 239.676 1.00 86.05 865 TYR A C 1
ATOM 6993 O O . TYR A 1 867 ? 133.065 -0.540 240.597 1.00 84.34 865 TYR A O 1
ATOM 7002 N N . ASP A 1 868 ? 131.473 0.773 239.688 1.00 87.25 866 ASP A N 1
ATOM 7003 C CA . ASP A 1 868 ? 131.411 1.672 240.829 1.00 83.38 866 ASP A CA 1
ATOM 7004 C C . ASP A 1 868 ? 130.502 1.104 241.917 1.00 76.81 866 ASP A C 1
ATOM 7005 O O . ASP A 1 868 ? 129.610 0.290 241.662 1.00 71.36 866 ASP A O 1
ATOM 7010 N N . LEU A 1 869 ? 130.744 1.554 243.145 1.00 77.43 867 LEU A N 1
ATOM 7011 C CA . LEU A 1 869 ? 129.882 1.268 244.285 1.00 75.10 867 LEU A CA 1
ATOM 7012 C C . LEU A 1 869 ? 129.465 2.593 244.908 1.00 71.59 867 LEU A C 1
ATOM 7013 O O . LEU A 1 869 ? 130.319 3.407 245.275 1.00 72.89 867 LEU A O 1
ATOM 7018 N N . ILE A 1 870 ? 128.156 2.805 245.023 1.00 68.16 868 ILE A N 1
ATOM 7019 C CA . ILE A 1 870 ? 127.582 4.064 245.485 1.00 67.71 868 ILE A CA 1
ATOM 7020 C C . ILE A 1 870 ? 126.850 3.801 246.791 1.00 70.05 868 ILE A C 1
ATOM 7021 O O . ILE A 1 870 ? 125.942 2.963 246.840 1.00 76.97 868 ILE A O 1
ATOM 7026 N N . LYS A 1 871 ? 127.227 4.526 247.840 1.00 67.16 869 LYS A N 1
ATOM 7027 C CA . LYS A 1 871 ? 126.580 4.357 249.133 1.00 62.61 869 LYS A CA 1
ATOM 7028 C C . LYS A 1 871 ? 125.117 4.776 249.043 1.00 65.03 869 LYS A C 1
ATOM 7029 O O . LYS A 1 871 ? 124.797 5.834 248.496 1.00 67.80 869 LYS A O 1
ATOM 7035 N N . ASP A 1 872 ? 124.226 3.933 249.573 1.00 67.77 870 ASP A N 1
ATOM 7036 C CA . ASP A 1 872 ? 122.786 4.207 249.570 1.00 67.17 870 ASP A CA 1
ATOM 7037 C C . ASP A 1 872 ? 122.287 4.511 248.159 1.00 67.24 870 ASP A C 1
ATOM 7038 O O . ASP A 1 872 ? 121.499 5.433 247.939 1.00 69.69 870 ASP A O 1
ATOM 7043 N N . LYS A 1 873 ? 122.745 3.715 247.193 1.00 63.88 871 LYS A N 1
ATOM 7044 C CA . LYS A 1 873 ? 122.459 4.000 245.790 1.00 65.89 871 LYS A CA 1
ATOM 7045 C C . LYS A 1 873 ? 120.960 4.138 245.534 1.00 65.09 871 LYS A C 1
ATOM 7046 O O . LYS A 1 873 ? 120.533 4.998 244.752 1.00 63.21 871 LYS A O 1
ATOM 7052 N N . ARG A 1 874 ? 120.144 3.312 246.193 1.00 60.40 872 ARG A N 1
ATOM 7053 C CA . ARG A 1 874 ? 118.710 3.318 245.920 1.00 57.44 872 ARG A CA 1
ATOM 7054 C C . ARG A 1 874 ? 118.065 4.655 246.268 1.00 58.70 872 ARG A C 1
ATOM 7055 O O . ARG A 1 874 ? 117.025 5.003 245.697 1.00 55.13 872 ARG A O 1
ATOM 7063 N N . PHE A 1 875 ? 118.654 5.415 247.193 1.00 59.21 873 PHE A N 1
ATOM 7064 C CA . PHE A 1 875 ? 118.123 6.725 247.551 1.00 53.82 873 PHE A CA 1
ATOM 7065 C C . PHE A 1 875 ? 118.654 7.846 246.666 1.00 57.15 873 PHE A C 1
ATOM 7066 O O . PHE A 1 875 ? 118.204 8.989 246.802 1.00 53.96 873 PHE A O 1
ATOM 7074 N N . THR A 1 876 ? 119.588 7.550 245.764 1.00 63.47 874 THR A N 1
ATOM 7075 C CA . THR A 1 876 ? 120.161 8.558 244.881 1.00 66.06 874 THR A CA 1
ATOM 7076 C C . THR A 1 876 ? 119.282 8.869 243.675 1.00 68.44 874 THR A C 1
ATOM 7077 O O . THR A 1 876 ? 119.662 9.710 242.853 1.00 65.26 874 THR A O 1
ATOM 7081 N N . GLU A 1 877 ? 118.124 8.226 243.549 1.00 70.43 875 GLU A N 1
ATOM 7082 C CA . GLU A 1 877 ? 117.277 8.404 242.380 1.00 74.62 875 GLU A CA 1
ATOM 7083 C C . GLU A 1 877 ? 115.824 8.188 242.776 1.00 72.84 875 GLU A C 1
ATOM 7084 O O . GLU A 1 877 ? 115.524 7.629 243.833 1.00 77.29 875 GLU A O 1
ATOM 7090 N N . ASP A 1 878 ? 114.924 8.656 241.917 1.00 71.21 876 ASP A N 1
ATOM 7091 C CA . ASP A 1 878 ? 113.503 8.428 242.124 1.00 70.75 876 ASP A CA 1
ATOM 7092 C C . ASP A 1 878 ? 113.159 6.973 241.832 1.00 68.42 876 ASP A C 1
ATOM 7093 O O . ASP A 1 878 ? 113.804 6.313 241.012 1.00 73.76 876 ASP A O 1
ATOM 7098 N N . LYS A 1 879 ? 112.131 6.464 242.511 1.00 62.14 877 LYS A N 1
ATOM 7099 C CA . LYS A 1 879 ? 111.798 5.056 242.333 1.00 57.43 877 LYS A CA 1
ATOM 7100 C C . LYS A 1 879 ? 110.308 4.814 242.527 1.00 55.41 877 LYS A C 1
ATOM 7101 O O . LYS A 1 879 ? 109.627 5.543 243.255 1.00 56.31 877 LYS A O 1
ATOM 7107 N N . PHE A 1 880 ? 109.816 3.782 241.841 1.00 53.95 878 PHE A N 1
ATOM 7108 C CA . PHE A 1 880 ? 108.452 3.287 241.943 1.00 49.42 878 PHE A CA 1
ATOM 7109 C C . PHE A 1 880 ? 108.420 2.032 242.810 1.00 49.16 878 PHE A C 1
ATOM 7110 O O . PHE A 1 880 ? 109.366 1.237 242.817 1.00 44.65 878 PHE A O 1
ATOM 7118 N N . PHE A 1 881 ? 107.311 1.839 243.523 1.00 43.80 879 PHE A N 1
ATOM 7119 C CA . PHE A 1 881 ? 107.220 0.742 244.472 1.00 46.46 879 PHE A CA 1
ATOM 7120 C C . PHE A 1 881 ? 105.836 0.111 244.442 1.00 49.03 879 PHE A C 1
ATOM 7121 O O . PHE A 1 881 ? 104.828 0.763 244.148 1.00 46.43 879 PHE A O 1
ATOM 7129 N N . PHE A 1 882 ? 105.814 -1.181 244.764 1.00 50.64 880 PHE A N 1
ATOM 7130 C CA . PHE A 1 882 ? 104.625 -2.019 244.699 1.00 45.97 880 PHE A CA 1
ATOM 7131 C C . PHE A 1 882 ? 104.525 -2.777 246.013 1.00 41.27 880 PHE A C 1
ATOM 7132 O O . PHE A 1 882 ? 105.436 -3.537 246.358 1.00 44.21 880 PHE A O 1
ATOM 7140 N N . HIS A 1 883 ? 103.447 -2.542 246.757 1.00 37.03 881 HIS A N 1
ATOM 7141 C CA . HIS A 1 883 ? 103.116 -3.312 247.949 1.00 33.71 881 HIS A CA 1
ATOM 7142 C C . HIS A 1 883 ? 101.946 -4.221 247.607 1.00 45.53 881 HIS A C 1
ATOM 7143 O O . HIS A 1 883 ? 100.845 -3.736 247.307 1.00 60.61 881 HIS A O 1
ATOM 7150 N N . CYS A 1 884 ? 102.183 -5.528 247.649 1.00 42.37 882 CYS A N 1
ATOM 7151 C CA . CYS A 1 884 ? 101.196 -6.525 247.242 1.00 41.28 882 CYS A CA 1
ATOM 7152 C C . CYS A 1 884 ? 100.852 -7.459 248.392 1.00 42.64 882 CYS A C 1
ATOM 7153 O O . CYS A 1 884 ? 101.682 -8.308 248.772 1.00 45.90 882 CYS A O 1
ATOM 7156 N N . PRO A 1 885 ? 99.652 -7.359 248.959 1.00 41.75 883 PRO A N 1
ATOM 7157 C CA . PRO A 1 885 ? 99.252 -8.299 250.008 1.00 39.64 883 PRO A CA 1
ATOM 7158 C C . PRO A 1 885 ? 98.932 -9.672 249.433 1.00 40.47 883 PRO A C 1
ATOM 7159 O O . PRO A 1 885 ? 98.411 -9.794 248.323 1.00 47.10 883 PRO A O 1
ATOM 7163 N N . ILE A 1 886 ? 99.261 -10.709 250.210 1.00 35.99 884 ILE A N 1
ATOM 7164 C CA . ILE A 1 886 ? 98.994 -12.103 249.882 1.00 34.79 884 ILE A CA 1
ATOM 7165 C C . ILE A 1 886 ? 98.521 -12.816 251.143 1.00 41.90 884 ILE A C 1
ATOM 7166 O O . ILE A 1 886 ? 98.734 -12.355 252.269 1.00 42.38 884 ILE A O 1
ATOM 7171 N N . THR A 1 887 ? 97.890 -13.969 250.940 1.00 39.25 885 THR A N 1
ATOM 7172 C CA . THR A 1 887 ? 97.438 -14.825 252.026 1.00 34.33 885 THR A CA 1
ATOM 7173 C C . THR A 1 887 ? 98.138 -16.174 251.934 1.00 39.41 885 THR A C 1
ATOM 7174 O O . THR A 1 887 ? 98.142 -16.808 250.874 1.00 37.89 885 THR A O 1
ATOM 7178 N N . ILE A 1 888 ? 98.724 -16.600 253.051 1.00 38.86 886 ILE A N 1
ATOM 7179 C CA . ILE A 1 888 ? 99.475 -17.842 253.170 1.00 39.94 886 ILE A CA 1
ATOM 7180 C C . ILE A 1 888 ? 98.612 -18.872 253.879 1.00 35.22 886 ILE A C 1
ATOM 7181 O O . ILE A 1 888 ? 97.942 -18.564 254.877 1.00 38.12 886 ILE A O 1
ATOM 7186 N N . ASN A 1 889 ? 98.659 -20.108 253.390 1.00 39.10 887 ASN A N 1
ATOM 7187 C CA . ASN A 1 889 ? 97.760 -21.168 253.845 1.00 41.88 887 ASN A CA 1
ATOM 7188 C C . ASN A 1 889 ? 96.302 -20.738 253.647 1.00 39.94 887 ASN A C 1
ATOM 7189 O O . ASN A 1 889 ? 95.484 -20.715 254.568 1.00 39.88 887 ASN A O 1
ATOM 7194 N N . PHE A 1 890 ? 96.003 -20.403 252.387 1.00 37.19 888 PHE A N 1
ATOM 7195 C CA . PHE A 1 890 ? 94.714 -19.835 252.013 1.00 38.86 888 PHE A CA 1
ATOM 7196 C C . PHE A 1 890 ? 93.548 -20.712 252.448 1.00 36.61 888 PHE A C 1
ATOM 7197 O O . PHE A 1 890 ? 92.471 -20.194 252.756 1.00 37.78 888 PHE A O 1
ATOM 7205 N N . LYS A 1 891 ? 93.735 -22.028 252.491 1.00 36.95 889 LYS A N 1
ATOM 7206 C CA . LYS A 1 891 ? 92.633 -22.939 252.768 1.00 38.92 889 LYS A CA 1
ATOM 7207 C C . LYS A 1 891 ? 92.562 -23.382 254.225 1.00 40.11 889 LYS A C 1
ATOM 7208 O O . LYS A 1 891 ? 91.695 -24.196 254.568 1.00 42.26 889 LYS A O 1
ATOM 7214 N N . SER A 1 892 ? 93.442 -22.876 255.083 1.00 40.35 890 SER A N 1
ATOM 7215 C CA . SER A 1 892 ? 93.377 -23.107 256.518 1.00 44.35 890 SER A CA 1
ATOM 7216 C C . SER A 1 892 ? 92.698 -21.933 257.211 1.00 48.28 890 SER A C 1
ATOM 7217 O O . SER A 1 892 ? 92.829 -20.780 256.792 1.00 51.79 890 SER A O 1
ATOM 7220 N N . SER A 1 893 ? 91.968 -22.238 258.280 1.00 52.06 891 SER A N 1
ATOM 7221 C CA . SER A 1 893 ? 91.431 -21.203 259.148 1.00 61.74 891 SER A CA 1
ATOM 7222 C C . SER A 1 893 ? 92.532 -20.686 260.077 1.00 63.70 891 SER A C 1
ATOM 7223 O O . SER A 1 893 ? 93.686 -21.121 260.020 1.00 59.24 891 SER A O 1
ATOM 7226 N N . GLY A 1 894 ? 92.181 -19.736 260.937 1.00 65.87 892 GLY A N 1
ATOM 7227 C CA . GLY A 1 894 ? 93.145 -19.191 261.872 1.00 61.00 892 GLY A CA 1
ATOM 7228 C C . GLY A 1 894 ? 93.513 -20.176 262.968 1.00 62.28 892 GLY A C 1
ATOM 7229 O O . GLY A 1 894 ? 92.897 -21.228 263.146 1.00 59.28 892 GLY A O 1
ATOM 7230 N N . ALA A 1 895 ? 94.548 -19.815 263.724 1.00 64.30 893 ALA A N 1
ATOM 7231 C CA . ALA A 1 895 ? 95.051 -20.690 264.778 1.00 59.10 893 ALA A CA 1
ATOM 7232 C C . ALA A 1 895 ? 94.045 -20.786 265.918 1.00 61.96 893 ALA A C 1
ATOM 7233 O O . ALA A 1 895 ? 93.530 -19.768 266.393 1.00 66.42 893 ALA A O 1
ATOM 7235 N N . ASN A 1 896 ? 93.765 -22.012 266.357 1.00 59.68 894 ASN A N 1
ATOM 7236 C CA . ASN A 1 896 ? 92.789 -22.258 267.416 1.00 64.32 894 ASN A CA 1
ATOM 7237 C C . ASN A 1 896 ? 93.284 -23.389 268.306 1.00 63.53 894 ASN A C 1
ATOM 7238 O O . ASN A 1 896 ? 93.467 -24.516 267.836 1.00 67.07 894 ASN A O 1
ATOM 7243 N N . LYS A 1 897 ? 93.485 -23.089 269.590 1.00 62.16 895 LYS A N 1
ATOM 7244 C CA . LYS A 1 897 ? 93.991 -24.058 270.566 1.00 60.88 895 LYS A CA 1
ATOM 7245 C C . LYS A 1 897 ? 95.288 -24.696 270.072 1.00 56.27 895 LYS A C 1
ATOM 7246 O O . LYS A 1 897 ? 95.440 -25.918 270.029 1.00 58.93 895 LYS A O 1
ATOM 7252 N N . PHE A 1 898 ? 96.238 -23.836 269.701 1.00 52.66 896 PHE A N 1
ATOM 7253 C CA . PHE A 1 898 ? 97.491 -24.292 269.104 1.00 44.64 896 PHE A CA 1
ATOM 7254 C C . PHE A 1 898 ? 98.389 -24.956 270.146 1.00 39.13 896 PHE A C 1
ATOM 7255 O O . PHE A 1 898 ? 98.963 -26.026 269.900 1.00 41.02 896 PHE A O 1
ATOM 7263 N N . ASN A 1 899 ? 98.511 -24.340 271.324 1.00 32.92 897 ASN A N 1
ATOM 7264 C CA . ASN A 1 899 ? 99.352 -24.910 272.371 1.00 37.01 897 ASN A CA 1
ATOM 7265 C C . ASN A 1 899 ? 98.923 -26.329 272.722 1.00 39.06 897 ASN A C 1
ATOM 7266 O O . ASN A 1 899 ? 99.769 -27.191 272.981 1.00 40.51 897 ASN A O 1
ATOM 7271 N N . ASP A 1 900 ? 97.612 -26.597 272.733 1.00 40.05 898 ASP A N 1
ATOM 7272 C CA . ASP A 1 900 ? 97.145 -27.944 273.050 1.00 44.57 898 ASP A CA 1
ATOM 7273 C C . ASP A 1 900 ? 97.614 -28.959 272.015 1.00 46.10 898 ASP A C 1
ATOM 7274 O O . ASP A 1 900 ? 97.988 -30.083 272.366 1.00 54.27 898 ASP A O 1
ATOM 7279 N N . GLU A 1 901 ? 97.593 -28.588 270.733 1.00 46.09 899 GLU A N 1
ATOM 7280 C CA . GLU A 1 901 ? 98.067 -29.506 269.701 1.00 49.08 899 GLU A CA 1
ATOM 7281 C C . GLU A 1 901 ? 99.568 -29.731 269.812 1.00 46.77 899 GLU A C 1
ATOM 7282 O O . GLU A 1 901 ? 100.046 -30.867 269.684 1.00 41.20 899 GLU A O 1
ATOM 7288 N N . ILE A 1 902 ? 100.326 -28.654 270.032 1.00 44.53 900 ILE A N 1
ATOM 7289 C CA . ILE A 1 902 ? 101.758 -28.798 270.274 1.00 43.66 900 ILE A CA 1
ATOM 7290 C C . ILE A 1 902 ? 102.005 -29.763 271.425 1.00 40.51 900 ILE A C 1
ATOM 7291 O O . ILE A 1 902 ? 102.824 -30.684 271.323 1.00 39.77 900 ILE A O 1
ATOM 7296 N N . ASN A 1 903 ? 101.290 -29.573 272.536 1.00 33.88 901 ASN A N 1
ATOM 7297 C CA . ASN A 1 903 ? 101.523 -30.397 273.717 1.00 35.70 901 ASN A CA 1
ATOM 7298 C C . ASN A 1 903 ? 101.120 -31.844 273.482 1.00 43.98 901 ASN A C 1
ATOM 7299 O O . ASN A 1 903 ? 101.755 -32.756 274.021 1.00 56.03 901 ASN A O 1
ATOM 7304 N N . LEU A 1 904 ? 100.071 -32.073 272.691 1.00 47.91 902 LEU A N 1
ATOM 7305 C CA . LEU A 1 904 ? 99.730 -33.429 272.272 1.00 48.29 902 LEU A CA 1
ATOM 7306 C C . LEU A 1 904 ? 100.881 -34.066 271.506 1.00 45.75 902 LEU A C 1
ATOM 7307 O O . LEU A 1 904 ? 101.307 -35.190 271.809 1.00 44.82 902 LEU A O 1
ATOM 7312 N N . LEU A 1 905 ? 101.394 -33.359 270.496 1.00 40.17 903 LEU A N 1
ATOM 7313 C CA . LEU A 1 905 ? 102.506 -33.890 269.715 1.00 44.48 903 LEU A CA 1
ATOM 7314 C C . LEU A 1 905 ? 103.701 -34.199 270.606 1.00 44.91 903 LEU A C 1
ATOM 7315 O O . LEU A 1 905 ? 104.302 -35.275 270.508 1.00 49.55 903 LEU A O 1
ATOM 7320 N N . LEU A 1 906 ? 104.047 -33.267 271.499 1.00 42.04 904 LEU A N 1
ATOM 7321 C CA . LEU A 1 906 ? 105.210 -33.443 272.363 1.00 43.63 904 LEU A CA 1
ATOM 7322 C C . LEU A 1 906 ? 105.029 -34.616 273.317 1.00 45.39 904 LEU A C 1
ATOM 7323 O O . LEU A 1 906 ? 105.976 -35.374 273.562 1.00 46.45 904 LEU A O 1
ATOM 7328 N N . LYS A 1 907 ? 103.833 -34.772 273.888 1.00 42.35 905 LYS A N 1
ATOM 7329 C CA . LYS A 1 907 ? 103.583 -35.941 274.722 1.00 43.58 905 LYS A CA 1
ATOM 7330 C C . LYS A 1 907 ? 103.791 -37.219 273.924 1.00 49.93 905 LYS A C 1
ATOM 7331 O O . LYS A 1 907 ? 104.488 -38.137 274.368 1.00 58.03 905 LYS A O 1
ATOM 7337 N N . GLU A 1 908 ? 103.202 -37.285 272.728 1.00 51.60 906 GLU A N 1
ATOM 7338 C CA . GLU A 1 908 ? 103.387 -38.455 271.875 1.00 51.30 906 GLU A CA 1
ATOM 7339 C C . GLU A 1 908 ? 104.864 -38.712 271.590 1.00 49.69 906 GLU A C 1
ATOM 7340 O O . GLU A 1 908 ? 105.329 -39.854 271.670 1.00 49.50 906 GLU A O 1
ATOM 7346 N N . LYS A 1 909 ? 105.621 -37.661 271.267 1.00 48.32 907 LYS A N 1
ATOM 7347 C CA . LYS A 1 909 ? 107.006 -37.789 270.833 1.00 49.04 907 LYS A CA 1
ATOM 7348 C C . LYS A 1 909 ? 108.010 -37.447 271.933 1.00 50.27 907 LYS A C 1
ATOM 7349 O O . LYS A 1 909 ? 109.184 -37.196 271.635 1.00 46.26 907 LYS A O 1
ATOM 7355 N N . ALA A 1 910 ? 107.580 -37.456 273.197 1.00 50.37 908 ALA A N 1
ATOM 7356 C CA . ALA A 1 910 ? 108.424 -36.948 274.275 1.00 54.37 908 ALA A CA 1
ATOM 7357 C C . ALA A 1 910 ? 109.813 -37.573 274.278 1.00 59.09 908 ALA A C 1
ATOM 7358 O O . ALA A 1 910 ? 110.786 -36.918 274.674 1.00 62.08 908 ALA A O 1
ATOM 7360 N N . ASN A 1 911 ? 109.933 -38.830 273.840 1.00 60.74 909 ASN A N 1
ATOM 7361 C CA . ASN A 1 911 ? 111.218 -39.518 273.919 1.00 60.23 909 ASN A CA 1
ATOM 7362 C C . ASN A 1 911 ? 112.290 -38.825 273.088 1.00 56.58 909 ASN A C 1
ATOM 7363 O O . ASN A 1 911 ? 113.477 -38.902 273.424 1.00 54.35 909 ASN A O 1
ATOM 7368 N N . ASP A 1 912 ? 111.904 -38.149 272.006 1.00 57.00 910 ASP A N 1
ATOM 7369 C CA . ASP A 1 912 ? 112.866 -37.587 271.067 1.00 56.16 910 ASP A CA 1
ATOM 7370 C C . ASP A 1 912 ? 113.138 -36.101 271.266 1.00 46.50 910 ASP A C 1
ATOM 7371 O O . ASP A 1 912 ? 114.013 -35.558 270.583 1.00 44.21 910 ASP A O 1
ATOM 7376 N N . VAL A 1 913 ? 112.424 -35.419 272.151 1.00 40.05 911 VAL A N 1
ATOM 7377 C CA . VAL A 1 913 ? 112.524 -33.963 272.180 1.00 44.07 911 VAL A CA 1
ATOM 7378 C C . VAL A 1 913 ? 113.759 -33.546 272.959 1.00 47.42 911 VAL A C 1
ATOM 7379 O O . VAL A 1 913 ? 114.070 -34.099 274.023 1.00 46.86 911 VAL A O 1
ATOM 7383 N N . HIS A 1 914 ? 114.480 -32.578 272.408 1.00 48.35 912 HIS A N 1
ATOM 7384 C CA . HIS A 1 914 ? 115.547 -31.878 273.104 1.00 45.55 912 HIS A CA 1
ATOM 7385 C C . HIS A 1 914 ? 115.022 -30.555 273.648 1.00 46.62 912 HIS A C 1
ATOM 7386 O O . HIS A 1 914 ? 113.982 -30.045 273.219 1.00 46.06 912 HIS A O 1
ATOM 7393 N N . ILE A 1 915 ? 115.766 -29.997 274.597 1.00 44.22 913 ILE A N 1
ATOM 7394 C CA . ILE A 1 915 ? 115.456 -28.707 275.192 1.00 38.45 913 ILE A CA 1
ATOM 7395 C C . ILE A 1 915 ? 116.577 -27.744 274.837 1.00 38.52 913 ILE A C 1
ATOM 7396 O O . ILE A 1 915 ? 117.734 -27.951 275.219 1.00 41.71 913 ILE A O 1
ATOM 7401 N N . LEU A 1 916 ? 116.237 -26.707 274.076 1.00 41.51 914 LEU A N 1
ATOM 7402 C CA . LEU A 1 916 ? 117.160 -25.634 273.711 1.00 39.65 914 LEU A CA 1
ATOM 7403 C C . LEU A 1 916 ? 116.842 -24.447 274.612 1.00 40.77 914 LEU A C 1
ATOM 7404 O O . LEU A 1 916 ? 115.871 -23.718 274.384 1.00 50.10 914 LEU A O 1
ATOM 7409 N N . SER A 1 917 ? 117.648 -24.269 275.655 1.00 34.27 915 SER A N 1
ATOM 7410 C CA . SER A 1 917 ? 117.429 -23.216 276.634 1.00 36.10 915 SER A CA 1
ATOM 7411 C C . SER A 1 917 ? 118.339 -22.033 276.337 1.00 40.76 915 SER A C 1
ATOM 7412 O O . SER A 1 917 ? 119.522 -22.209 276.023 1.00 46.67 915 SER A O 1
ATOM 7415 N N . ILE A 1 918 ? 117.777 -20.829 276.434 1.00 38.24 916 ILE A N 1
ATOM 7416 C CA . ILE A 1 918 ? 118.478 -19.601 276.070 1.00 43.27 916 ILE A CA 1
ATOM 7417 C C . ILE A 1 918 ? 118.455 -18.659 277.263 1.00 47.39 916 ILE A C 1
ATOM 7418 O O . ILE A 1 918 ? 117.381 -18.266 277.735 1.00 49.35 916 ILE A O 1
ATOM 7423 N N . ASP A 1 919 ? 119.637 -18.299 277.741 1.00 53.85 917 ASP A N 1
ATOM 7424 C CA . ASP A 1 919 ? 119.826 -17.369 278.835 1.00 58.54 917 ASP A CA 1
ATOM 7425 C C . ASP A 1 919 ? 120.541 -16.132 278.313 1.00 55.03 917 ASP A C 1
ATOM 7426 O O . ASP A 1 919 ? 121.140 -16.142 277.235 1.00 52.91 917 ASP A O 1
ATOM 7431 N N . ARG A 1 920 ? 120.457 -15.054 279.085 1.00 63.42 918 ARG A N 1
ATOM 7432 C CA . ARG A 1 920 ? 121.166 -13.820 278.784 1.00 74.55 918 ARG A CA 1
ATOM 7433 C C . ARG A 1 920 ? 122.091 -13.476 279.942 1.00 79.34 918 ARG A C 1
ATOM 7434 O O . ARG A 1 920 ? 121.777 -13.738 281.108 1.00 77.56 918 ARG A O 1
ATOM 7442 N N . GLY A 1 921 ? 123.238 -12.890 279.613 1.00 86.46 919 GLY A N 1
ATOM 7443 C CA . GLY A 1 921 ? 124.222 -12.564 280.620 1.00 93.31 919 GLY A CA 1
ATOM 7444 C C . GLY A 1 921 ? 125.032 -11.348 280.232 1.00 97.59 919 GLY A C 1
ATOM 7445 O O . GLY A 1 921 ? 124.809 -10.724 279.191 1.00 96.05 919 GLY A O 1
ATOM 7446 N N . GLU A 1 922 ? 125.987 -11.015 281.101 1.00 102.74 920 GLU A N 1
ATOM 7447 C CA . GLU A 1 922 ? 126.870 -9.886 280.839 1.00 105.26 920 GLU A CA 1
ATOM 7448 C C . GLU A 1 922 ? 127.813 -10.186 279.680 1.00 105.03 920 GLU A C 1
ATOM 7449 O O . GLU A 1 922 ? 128.147 -9.292 278.895 1.00 105.42 920 GLU A O 1
ATOM 7455 N N . ARG A 1 923 ? 128.228 -11.445 279.544 1.00 106.49 921 ARG A N 1
ATOM 7456 C CA . ARG A 1 923 ? 129.193 -11.824 278.523 1.00 105.78 921 ARG A CA 1
ATOM 7457 C C . ARG A 1 923 ? 128.551 -12.079 277.164 1.00 102.19 921 ARG A C 1
ATOM 7458 O O . ARG A 1 923 ? 129.242 -11.992 276.143 1.00 103.13 921 ARG A O 1
ATOM 7466 N N . HIS A 1 924 ? 127.252 -12.375 277.119 1.00 95.37 922 HIS A N 1
ATOM 7467 C CA . HIS A 1 924 ? 126.603 -12.773 275.877 1.00 88.72 922 HIS A CA 1
ATOM 7468 C C . HIS A 1 924 ? 125.240 -12.112 275.737 1.00 84.98 922 HIS A C 1
ATOM 7469 O O . HIS A 1 924 ? 124.485 -12.007 276.708 1.00 85.21 922 HIS A O 1
ATOM 7476 N N . LEU A 1 925 ? 124.929 -11.680 274.511 1.00 78.05 923 LEU A N 1
ATOM 7477 C CA . LEU A 1 925 ? 123.574 -11.234 274.205 1.00 75.38 923 LEU A CA 1
ATOM 7478 C C . LEU A 1 925 ? 122.586 -12.386 274.340 1.00 69.37 923 LEU A C 1
ATOM 7479 O O . LEU A 1 925 ? 121.510 -12.231 274.927 1.00 72.80 923 LEU A O 1
ATOM 7484 N N . ALA A 1 926 ? 122.940 -13.549 273.798 1.00 60.82 924 ALA A N 1
ATOM 7485 C CA . ALA A 1 926 ? 122.168 -14.770 273.970 1.00 59.21 924 ALA A CA 1
ATOM 7486 C C . ALA A 1 926 ? 123.139 -15.935 274.061 1.00 62.54 924 ALA A C 1
ATOM 7487 O O . ALA A 1 926 ? 124.086 -16.020 273.274 1.00 68.29 924 ALA A O 1
ATOM 7489 N N . TYR A 1 927 ? 122.913 -16.815 275.031 1.00 59.08 925 TYR A N 1
ATOM 7490 C CA . TYR A 1 927 ? 123.705 -18.023 275.198 1.00 57.17 925 TYR A CA 1
ATOM 7491 C C . TYR A 1 927 ? 122.746 -19.197 275.305 1.00 53.90 925 TYR A C 1
ATOM 7492 O O . TYR A 1 927 ? 121.663 -19.064 275.878 1.00 50.23 925 TYR A O 1
ATOM 7501 N N . TYR A 1 928 ? 123.120 -20.342 274.738 1.00 50.59 926 TYR A N 1
ATOM 7502 C CA . TYR A 1 928 ? 122.192 -21.461 274.649 1.00 45.92 926 TYR A CA 1
ATOM 7503 C C . TYR A 1 928 ? 122.862 -22.767 275.045 1.00 46.68 926 TYR A C 1
ATOM 7504 O O . TYR A 1 928 ? 124.060 -22.973 274.823 1.00 44.04 926 TYR A O 1
ATOM 7513 N N . THR A 1 929 ? 122.058 -23.652 275.629 1.00 46.83 927 THR A N 1
ATOM 7514 C CA . THR A 1 929 ? 122.442 -25.037 275.849 1.00 46.90 927 THR A CA 1
ATOM 7515 C C . THR A 1 929 ? 121.384 -25.935 275.230 1.00 48.86 927 THR A C 1
ATOM 7516 O O . THR A 1 929 ? 120.183 -25.710 275.418 1.00 49.90 927 THR A O 1
ATOM 7520 N N . LEU A 1 930 ? 121.838 -26.927 274.470 1.00 47.17 928 LEU A N 1
ATOM 7521 C CA . LEU A 1 930 ? 120.990 -27.981 273.930 1.00 43.53 928 LEU A CA 1
ATOM 7522 C C . LEU A 1 930 ? 121.137 -29.190 274.843 1.00 44.09 928 LEU A C 1
ATOM 7523 O O . LEU A 1 930 ? 122.255 -29.648 275.079 1.00 47.98 928 LEU A O 1
ATOM 7528 N N . VAL A 1 931 ? 120.024 -29.688 275.380 1.00 45.15 929 VAL A N 1
ATOM 7529 C CA . VAL A 1 931 ? 120.054 -30.782 276.342 1.00 44.86 929 VAL A CA 1
ATOM 7530 C C . VAL A 1 931 ? 119.075 -31.858 275.903 1.00 43.84 929 VAL A C 1
ATOM 7531 O O . VAL A 1 931 ? 118.097 -31.593 275.204 1.00 47.47 929 VAL A O 1
ATOM 7535 N N . ASP A 1 932 ? 119.341 -33.085 276.336 1.00 44.54 930 ASP A N 1
ATOM 7536 C CA . ASP A 1 932 ? 118.466 -34.207 276.039 1.00 44.42 930 ASP A CA 1
ATOM 7537 C C . ASP A 1 932 ? 117.530 -34.464 277.218 1.00 47.86 930 ASP A C 1
ATOM 7538 O O . ASP A 1 932 ? 117.545 -33.757 278.228 1.00 55.63 930 ASP A O 1
ATOM 7543 N N . GLY A 1 933 ? 116.702 -35.502 277.083 1.00 47.95 931 GLY A N 1
ATOM 7544 C CA . GLY A 1 933 ? 115.734 -35.829 278.118 1.00 46.45 931 GLY A CA 1
ATOM 7545 C C . GLY A 1 933 ? 116.345 -36.312 279.417 1.00 49.35 931 GLY A C 1
ATOM 7546 O O . GLY A 1 933 ? 115.654 -36.332 280.440 1.00 52.74 931 GLY A O 1
ATOM 7547 N N . LYS A 1 934 ? 117.617 -36.705 279.400 1.00 51.13 932 LYS A N 1
ATOM 7548 C CA . LYS A 1 934 ? 118.309 -37.172 280.592 1.00 54.30 932 LYS A CA 1
ATOM 7549 C C . LYS A 1 934 ? 119.112 -36.077 281.285 1.00 56.54 932 LYS A C 1
ATOM 7550 O O . LYS A 1 934 ? 119.729 -36.344 282.322 1.00 59.31 932 LYS A O 1
ATOM 7556 N N . GLY A 1 935 ? 119.122 -34.860 280.745 1.00 55.21 933 GLY A N 1
ATOM 7557 C CA . GLY A 1 935 ? 119.871 -33.769 281.329 1.00 41.27 933 GLY A CA 1
ATOM 7558 C C . GLY A 1 935 ? 121.272 -33.585 280.795 1.00 48.81 933 GLY A C 1
ATOM 7559 O O . GLY A 1 935 ? 122.029 -32.783 281.354 1.00 48.59 933 GLY A O 1
ATOM 7560 N N . ASN A 1 936 ? 121.645 -34.297 279.737 1.00 50.81 934 ASN A N 1
ATOM 7561 C CA . ASN A 1 936 ? 122.977 -34.192 279.156 1.00 47.68 934 ASN A CA 1
ATOM 7562 C C . ASN A 1 936 ? 123.037 -33.030 278.184 1.00 48.25 934 ASN A C 1
ATOM 7563 O O . ASN A 1 936 ? 122.110 -32.813 277.399 1.00 49.99 934 ASN A O 1
ATOM 7568 N N . ILE A 1 937 ? 124.137 -32.287 278.231 1.00 51.18 935 ILE A N 1
ATOM 7569 C CA . ILE A 1 937 ? 124.354 -31.195 277.289 1.00 53.05 935 ILE A CA 1
ATOM 7570 C C . ILE A 1 937 ? 124.924 -31.791 276.006 1.00 56.20 935 ILE A C 1
ATOM 7571 O O . ILE A 1 937 ? 126.024 -32.349 275.999 1.00 52.01 935 ILE A O 1
ATOM 7576 N N . ILE A 1 938 ? 124.144 -31.705 274.926 1.00 52.89 936 ILE A N 1
ATOM 7577 C CA . ILE A 1 938 ? 124.602 -32.055 273.589 1.00 51.41 936 ILE A CA 1
ATOM 7578 C C . ILE A 1 938 ? 125.410 -30.916 272.981 1.00 55.53 936 ILE A C 1
ATOM 7579 O O . ILE A 1 938 ? 126.465 -31.141 272.376 1.00 63.47 936 ILE A O 1
ATOM 7584 N N . LYS A 1 939 ? 124.927 -29.682 273.120 1.00 54.25 937 LYS A N 1
ATOM 7585 C CA . LYS A 1 939 ? 125.593 -28.510 272.573 1.00 52.23 937 LYS A CA 1
ATOM 7586 C C . LYS A 1 939 ? 125.476 -27.353 273.553 1.00 53.61 937 LYS A C 1
ATOM 7587 O O . LYS A 1 939 ? 124.440 -27.182 274.202 1.00 56.30 937 LYS A O 1
ATOM 7593 N N . GLN A 1 940 ? 126.538 -26.558 273.647 1.00 55.84 938 GLN A N 1
ATOM 7594 C CA . GLN A 1 940 ? 126.530 -25.344 274.451 1.00 61.25 938 GLN A CA 1
ATOM 7595 C C . GLN A 1 940 ? 127.445 -24.331 273.781 1.00 68.53 938 GLN A C 1
ATOM 7596 O O . GLN A 1 940 ? 128.621 -24.622 273.541 1.00 73.42 938 GLN A O 1
ATOM 7602 N N . ASP A 1 941 ? 126.905 -23.155 273.473 1.00 64.34 939 ASP A N 1
ATOM 7603 C CA . ASP A 1 941 ? 127.637 -22.166 272.694 1.00 61.03 939 ASP A CA 1
ATOM 7604 C C . ASP A 1 941 ? 126.962 -20.810 272.862 1.00 59.41 939 ASP A C 1
ATOM 7605 O O . ASP A 1 941 ? 125.906 -20.688 273.491 1.00 58.63 939 ASP A O 1
ATOM 7610 N N . THR A 1 942 ? 127.586 -19.787 272.286 1.00 58.77 940 THR A N 1
ATOM 7611 C CA . THR A 1 942 ? 127.113 -18.413 272.352 1.00 58.23 940 THR A CA 1
ATOM 7612 C C . THR A 1 942 ? 126.496 -18.003 271.019 1.00 64.27 940 THR A C 1
ATOM 7613 O O . THR A 1 942 ? 126.907 -18.474 269.953 1.00 71.76 940 THR A O 1
ATOM 7617 N N . PHE A 1 943 ? 125.504 -17.118 271.084 1.00 59.16 941 PHE A N 1
ATOM 7618 C CA . PHE A 1 943 ? 124.927 -16.526 269.886 1.00 64.57 941 PHE A CA 1
ATOM 7619 C C . PHE A 1 943 ? 125.620 -15.229 269.485 1.00 67.57 941 PHE A C 1
ATOM 7620 O O . PHE A 1 943 ? 125.160 -14.556 268.555 1.00 65.47 941 PHE A O 1
ATOM 7628 N N . ASN A 1 944 ? 126.720 -14.876 270.158 1.00 67.90 942 ASN A N 1
ATOM 7629 C CA . ASN A 1 944 ? 127.460 -13.663 269.818 1.00 66.11 942 ASN A CA 1
ATOM 7630 C C . ASN A 1 944 ? 128.046 -13.726 268.413 1.00 71.26 942 ASN A C 1
ATOM 7631 O O . ASN A 1 944 ? 128.179 -12.691 267.751 1.00 74.01 942 ASN A O 1
ATOM 7636 N N . ILE A 1 945 ? 128.409 -14.917 267.946 1.00 80.83 943 ILE A N 1
ATOM 7637 C CA . ILE A 1 945 ? 129.158 -15.091 266.708 1.00 84.43 943 ILE A CA 1
ATOM 7638 C C . ILE A 1 945 ? 128.251 -15.725 265.662 1.00 79.61 943 ILE A C 1
ATOM 7639 O O . ILE A 1 945 ? 127.674 -16.794 265.896 1.00 81.03 943 ILE A O 1
ATOM 7644 N N . ILE A 1 946 ? 128.132 -15.067 264.510 1.00 63.85 944 ILE A N 1
ATOM 7645 C CA . ILE A 1 946 ? 127.298 -15.524 263.403 1.00 62.40 944 ILE A CA 1
ATOM 7646 C C . ILE A 1 946 ? 128.152 -15.543 262.146 1.00 61.83 944 ILE A C 1
ATOM 7647 O O . ILE A 1 946 ? 128.789 -14.538 261.817 1.00 63.05 944 ILE A O 1
ATOM 7652 N N . GLY A 1 947 ? 128.171 -16.668 261.440 1.00 63.07 945 GLY A N 1
ATOM 7653 C CA . GLY A 1 947 ? 128.924 -16.683 260.199 1.00 67.49 945 GLY A CA 1
ATOM 7654 C C . GLY A 1 947 ? 129.008 -18.052 259.565 1.00 64.28 945 GLY A C 1
ATOM 7655 O O . GLY A 1 947 ? 128.603 -19.067 260.135 1.00 61.13 945 GLY A O 1
ATOM 7656 N N . ASN A 1 948 ? 129.562 -18.048 258.357 1.00 73.46 946 ASN A N 1
ATOM 7657 C CA . ASN A 1 948 ? 129.777 -19.237 257.546 1.00 80.84 946 ASN A CA 1
ATOM 7658 C C . ASN A 1 948 ? 131.037 -19.956 258.026 1.00 87.21 946 ASN A C 1
ATOM 7659 O O . ASN A 1 948 ? 131.600 -19.648 259.080 1.00 85.14 946 ASN A O 1
ATOM 7664 N N . ASP A 1 949 ? 131.498 -20.937 257.243 1.00 94.38 947 ASP A N 1
ATOM 7665 C CA . ASP A 1 949 ? 132.838 -21.477 257.458 1.00 96.04 947 ASP A CA 1
ATOM 7666 C C . ASP A 1 949 ? 133.905 -20.458 257.087 1.00 90.96 947 ASP A C 1
ATOM 7667 O O . ASP A 1 949 ? 135.013 -20.493 257.633 1.00 89.32 947 ASP A O 1
ATOM 7672 N N . ARG A 1 950 ? 133.586 -19.544 256.169 1.00 88.56 948 ARG A N 1
ATOM 7673 C CA . ARG A 1 950 ? 134.580 -18.620 255.637 1.00 83.27 948 ARG A CA 1
ATOM 7674 C C . ARG A 1 950 ? 134.811 -17.437 256.571 1.00 83.48 948 ARG A C 1
ATOM 7675 O O . ARG A 1 950 ? 135.956 -17.129 256.920 1.00 90.56 948 ARG A O 1
ATOM 7683 N N . MET A 1 951 ? 133.742 -16.758 256.978 1.00 80.14 949 MET A N 1
ATOM 7684 C CA . MET A 1 951 ? 133.845 -15.582 257.826 1.00 79.20 949 MET A CA 1
ATOM 7685 C C . MET A 1 951 ? 132.903 -15.701 259.013 1.00 76.10 949 MET A C 1
ATOM 7686 O O . MET A 1 951 ? 132.049 -16.589 259.078 1.00 79.60 949 MET A O 1
ATOM 7691 N N . LYS A 1 952 ? 133.060 -14.765 259.946 1.00 71.79 950 LYS A N 1
ATOM 7692 C CA . LYS A 1 952 ? 132.223 -14.704 261.132 1.00 70.45 950 LYS A CA 1
ATOM 7693 C C . LYS A 1 952 ? 132.187 -13.270 261.640 1.00 64.83 950 LYS A C 1
ATOM 7694 O O . LYS A 1 952 ? 133.102 -12.482 261.388 1.00 64.37 950 LYS A O 1
ATOM 7700 N N . THR A 1 953 ? 131.110 -12.939 262.346 1.00 60.87 951 THR A N 1
ATOM 7701 C CA . THR A 1 953 ? 130.864 -11.599 262.856 1.00 60.68 951 THR A CA 1
ATOM 7702 C C . THR A 1 953 ? 130.455 -11.690 264.318 1.00 64.38 951 THR A C 1
ATOM 7703 O O . THR A 1 953 ? 129.697 -12.587 264.701 1.00 68.65 951 THR A O 1
ATOM 7707 N N . ASN A 1 954 ? 130.954 -10.756 265.128 1.00 64.20 952 ASN A N 1
ATOM 7708 C CA . ASN A 1 954 ? 130.621 -10.674 266.546 1.00 67.95 952 ASN A CA 1
ATOM 7709 C C . ASN A 1 954 ? 129.796 -9.415 266.787 1.00 70.53 952 ASN A C 1
ATOM 7710 O O . ASN A 1 954 ? 130.306 -8.296 266.657 1.00 72.77 952 ASN A O 1
ATOM 7715 N N . TYR A 1 955 ? 128.533 -9.603 267.161 1.00 72.08 953 TYR A N 1
ATOM 7716 C CA . TYR A 1 955 ? 127.608 -8.499 267.376 1.00 72.06 953 TYR A CA 1
ATOM 7717 C C . TYR A 1 955 ? 127.625 -7.965 268.804 1.00 72.83 953 TYR A C 1
ATOM 7718 O O . TYR A 1 955 ? 127.041 -6.904 269.058 1.00 74.05 953 TYR A O 1
ATOM 7727 N N . HIS A 1 956 ? 128.280 -8.659 269.736 1.00 74.39 954 HIS A N 1
ATOM 7728 C CA . HIS A 1 956 ? 128.318 -8.188 271.118 1.00 80.01 954 HIS A CA 1
ATOM 7729 C C . HIS A 1 956 ? 128.991 -6.821 271.217 1.00 84.39 954 HIS A C 1
ATOM 7730 O O . HIS A 1 956 ? 128.422 -5.869 271.772 1.00 80.70 954 HIS A O 1
ATOM 7737 N N . ASP A 1 957 ? 130.207 -6.707 270.675 1.00 95.53 955 ASP A N 1
ATOM 7738 C CA . ASP A 1 957 ? 130.914 -5.431 270.679 1.00 100.83 955 ASP A CA 1
ATOM 7739 C C . ASP A 1 957 ? 130.057 -4.331 270.061 1.00 104.65 955 ASP A C 1
ATOM 7740 O O . ASP A 1 957 ? 129.882 -3.255 270.647 1.00 111.06 955 ASP A O 1
ATOM 7745 N N . LYS A 1 958 ? 129.498 -4.598 268.880 1.00 97.98 956 LYS A N 1
ATOM 7746 C CA . LYS A 1 958 ? 128.698 -3.599 268.182 1.00 90.90 956 LYS A CA 1
ATOM 7747 C C . LYS A 1 958 ? 127.530 -3.119 269.042 1.00 88.79 956 LYS A C 1
ATOM 7748 O O . LYS A 1 958 ? 127.274 -1.910 269.140 1.00 96.00 956 LYS A O 1
ATOM 7754 N N . LEU A 1 959 ? 126.818 -4.048 269.685 1.00 81.51 957 LEU A N 1
ATOM 7755 C CA . LEU A 1 959 ? 125.705 -3.662 270.547 1.00 83.22 957 LEU A CA 1
ATOM 7756 C C . LEU A 1 959 ? 126.176 -2.776 271.697 1.00 87.19 957 LEU A C 1
ATOM 7757 O O . LEU A 1 959 ? 125.576 -1.725 271.976 1.00 90.31 957 LEU A O 1
ATOM 7762 N N . ALA A 1 960 ? 127.252 -3.182 272.380 1.00 87.79 958 ALA A N 1
ATOM 7763 C CA . ALA A 1 960 ? 127.807 -2.333 273.433 1.00 86.15 958 ALA A CA 1
ATOM 7764 C C . ALA A 1 960 ? 128.045 -0.914 272.926 1.00 84.06 958 ALA A C 1
ATOM 7765 O O . ALA A 1 960 ? 127.590 0.068 273.534 1.00 82.46 958 ALA A O 1
ATOM 7767 N N . ALA A 1 961 ? 128.750 -0.789 271.794 1.00 84.84 959 ALA A N 1
ATOM 7768 C CA . ALA A 1 961 ? 129.013 0.530 271.227 1.00 85.70 959 ALA A CA 1
ATOM 7769 C C . ALA A 1 961 ? 127.727 1.313 270.999 1.00 87.32 959 ALA A C 1
ATOM 7770 O O . ALA A 1 961 ? 127.678 2.526 271.235 1.00 87.36 959 ALA A O 1
ATOM 7772 N N . ILE A 1 962 ? 126.673 0.639 270.534 1.00 89.16 960 ILE A N 1
ATOM 7773 C CA . ILE A 1 962 ? 125.392 1.317 270.354 1.00 87.75 960 ILE A CA 1
ATOM 7774 C C . ILE A 1 962 ? 124.923 1.925 271.672 1.00 89.68 960 ILE A C 1
ATOM 7775 O O . ILE A 1 962 ? 124.598 3.125 271.754 1.00 89.87 960 ILE A O 1
ATOM 7780 N N . GLU A 1 963 ? 124.892 1.107 272.732 1.00 93.48 961 GLU A N 1
ATOM 7781 C CA . GLU A 1 963 ? 124.369 1.600 274.003 1.00 97.13 961 GLU A CA 1
ATOM 7782 C C . GLU A 1 963 ? 125.183 2.778 274.523 1.00 95.90 961 GLU A C 1
ATOM 7783 O O . GLU A 1 963 ? 124.629 3.700 275.134 1.00 93.51 961 GLU A O 1
ATOM 7789 N N . LYS A 1 964 ? 126.498 2.773 274.293 1.00 98.22 962 LYS A N 1
ATOM 7790 C CA . LYS A 1 964 ? 127.287 3.942 274.677 1.00 97.66 962 LYS A CA 1
ATOM 7791 C C . LYS A 1 964 ? 126.876 5.167 273.865 1.00 103.86 962 LYS A C 1
ATOM 7792 O O . LYS A 1 964 ? 126.623 6.248 274.421 1.00 102.37 962 LYS A O 1
ATOM 7798 N N . ASP A 1 965 ? 126.784 5.004 272.542 1.00 112.03 963 ASP A N 1
ATOM 7799 C CA . ASP A 1 965 ? 126.450 6.119 271.663 1.00 117.51 963 ASP A CA 1
ATOM 7800 C C . ASP A 1 965 ? 125.182 6.830 272.119 1.00 120.68 963 ASP A C 1
ATOM 7801 O O . ASP A 1 965 ? 125.142 8.065 272.193 1.00 120.46 963 ASP A O 1
ATOM 7806 N N . ARG A 1 966 ? 124.134 6.064 272.433 1.00 123.35 964 ARG A N 1
ATOM 7807 C CA . ARG A 1 966 ? 122.883 6.693 272.855 1.00 123.41 964 ARG A CA 1
ATOM 7808 C C . ARG A 1 966 ? 123.090 7.671 274.008 1.00 126.82 964 ARG A C 1
ATOM 7809 O O . ARG A 1 966 ? 122.896 8.884 273.857 1.00 125.22 964 ARG A O 1
ATOM 7817 N N . ASP A 1 967 ? 123.466 7.133 275.170 1.00 129.27 965 ASP A N 1
ATOM 7818 C CA . ASP A 1 967 ? 123.540 7.947 276.378 1.00 132.23 965 ASP A CA 1
ATOM 7819 C C . ASP A 1 967 ? 124.531 9.091 276.222 1.00 130.62 965 ASP A C 1
ATOM 7820 O O . ASP A 1 967 ? 124.269 10.211 276.678 1.00 129.68 965 ASP A O 1
ATOM 7825 N N . SER A 1 968 ? 125.677 8.838 275.586 1.00 130.06 966 SER A N 1
ATOM 7826 C CA . SER A 1 968 ? 126.636 9.921 275.393 1.00 127.25 966 SER A CA 1
ATOM 7827 C C . SER A 1 968 ? 126.026 11.037 274.554 1.00 123.31 966 SER A C 1
ATOM 7828 O O . SER A 1 968 ? 125.849 12.165 275.027 1.00 126.76 966 SER A O 1
ATOM 7831 N N . ALA A 1 969 ? 125.677 10.730 273.302 1.00 118.48 967 ALA A N 1
ATOM 7832 C CA . ALA A 1 969 ? 125.230 11.769 272.382 1.00 111.38 967 ALA A CA 1
ATOM 7833 C C . ALA A 1 969 ? 123.923 12.420 272.815 1.00 107.05 967 ALA A C 1
ATOM 7834 O O . ALA A 1 969 ? 123.589 13.499 272.312 1.00 100.99 967 ALA A O 1
ATOM 7836 N N . ARG A 1 970 ? 123.175 11.797 273.732 1.00 109.40 968 ARG A N 1
ATOM 7837 C CA . ARG A 1 970 ? 121.884 12.357 274.124 1.00 110.42 968 ARG A CA 1
ATOM 7838 C C . ARG A 1 970 ? 122.028 13.753 274.724 1.00 109.05 968 ARG A C 1
ATOM 7839 O O . ARG A 1 970 ? 121.134 14.591 274.564 1.00 107.29 968 ARG A O 1
ATOM 7847 N N . LYS A 1 971 ? 123.136 14.021 275.413 1.00 113.08 969 LYS A N 1
ATOM 7848 C CA . LYS A 1 971 ? 123.386 15.326 276.008 1.00 114.11 969 LYS A CA 1
ATOM 7849 C C . LYS A 1 971 ? 124.050 16.305 275.047 1.00 117.94 969 LYS A C 1
ATOM 7850 O O . LYS A 1 971 ? 124.357 17.434 275.448 1.00 117.34 969 LYS A O 1
ATOM 7856 N N . ASP A 1 972 ? 124.279 15.906 273.796 1.00 120.44 970 ASP A N 1
ATOM 7857 C CA . ASP A 1 972 ? 124.854 16.775 272.778 1.00 119.24 970 ASP A CA 1
ATOM 7858 C C . ASP A 1 972 ? 123.807 17.323 271.813 1.00 114.73 970 ASP A C 1
ATOM 7859 O O . ASP A 1 972 ? 124.172 17.963 270.821 1.00 115.10 970 ASP A O 1
ATOM 7864 N N . TRP A 1 973 ? 122.518 17.088 272.075 1.00 105.93 971 TRP A N 1
ATOM 7865 C CA . TRP A 1 973 ? 121.466 17.425 271.122 1.00 95.78 971 TRP A CA 1
ATOM 7866 C C . TRP A 1 973 ? 121.760 16.820 269.751 1.00 94.61 971 TRP A C 1
ATOM 7867 O O . TRP A 1 973 ? 121.436 17.400 268.711 1.00 93.82 971 TRP A O 1
ATOM 7878 N N . LYS A 1 974 ? 122.384 15.647 269.745 1.00 95.96 972 LYS A N 1
ATOM 7879 C CA . LYS A 1 974 ? 122.762 14.959 268.522 1.00 98.29 972 LYS A CA 1
ATOM 7880 C C . LYS A 1 974 ? 121.781 13.836 268.221 1.00 100.70 972 LYS A C 1
ATOM 7881 O O . LYS A 1 974 ? 121.380 13.086 269.115 1.00 98.72 972 LYS A O 1
ATOM 7887 N N . LYS A 1 975 ? 121.407 13.721 266.950 1.00 109.29 973 LYS A N 1
ATOM 7888 C CA . LYS A 1 975 ? 120.434 12.721 266.533 1.00 115.76 973 LYS A CA 1
ATOM 7889 C C . LYS A 1 975 ? 120.992 11.309 266.695 1.00 122.72 973 LYS A C 1
ATOM 7890 O O . LYS A 1 975 ? 122.114 11.019 266.265 1.00 122.33 973 LYS A O 1
ATOM 7896 N N . ILE A 1 976 ? 120.200 10.439 267.318 1.00 138.52 974 ILE A N 1
ATOM 7897 C CA . ILE A 1 976 ? 120.473 9.012 267.419 1.00 135.64 974 ILE A CA 1
ATOM 7898 C C . ILE A 1 976 ? 119.748 8.311 266.277 1.00 130.57 974 ILE A C 1
ATOM 7899 O O . ILE A 1 976 ? 118.580 8.609 265.997 1.00 131.30 974 ILE A O 1
ATOM 7904 N N . ASN A 1 977 ? 120.427 7.374 265.611 1.00 125.08 975 ASN A N 1
ATOM 7905 C CA . ASN A 1 977 ? 119.914 6.806 264.365 1.00 119.96 975 ASN A CA 1
ATOM 7906 C C . ASN A 1 977 ? 119.991 5.289 264.359 1.00 112.65 975 ASN A C 1
ATOM 7907 O O . ASN A 1 977 ? 121.084 4.715 264.401 1.00 114.48 975 ASN A O 1
ATOM 7912 N N . ASN A 1 978 ? 118.819 4.652 264.306 1.00 106.28 976 ASN A N 1
ATOM 7913 C CA . ASN A 1 978 ? 118.669 3.258 263.870 1.00 101.71 976 ASN A CA 1
ATOM 7914 C C . ASN A 1 978 ? 119.337 2.269 264.821 1.00 98.15 976 ASN A C 1
ATOM 7915 O O . ASN A 1 978 ? 119.921 1.277 264.394 1.00 97.77 976 ASN A O 1
ATOM 7920 N N . ILE A 1 979 ? 119.233 2.529 266.118 1.00 95.41 977 ILE A N 1
ATOM 7921 C CA . ILE A 1 979 ? 119.749 1.582 267.095 1.00 89.73 977 ILE A CA 1
ATOM 7922 C C . ILE A 1 979 ? 118.835 0.369 267.190 1.00 80.86 977 ILE A C 1
ATOM 7923 O O . ILE A 1 979 ? 119.294 -0.782 267.176 1.00 82.42 977 ILE A O 1
ATOM 7928 N N . LYS A 1 980 ? 117.525 0.606 267.263 1.00 68.65 978 LYS A N 1
ATOM 7929 C CA . LYS A 1 980 ? 116.588 -0.507 267.304 1.00 60.67 978 LYS A CA 1
ATOM 7930 C C . LYS A 1 980 ? 116.701 -1.373 266.054 1.00 67.50 978 LYS A C 1
ATOM 7931 O O . LYS A 1 980 ? 116.617 -2.605 266.136 1.00 68.51 978 LYS A O 1
ATOM 7937 N N . GLU A 1 981 ? 116.907 -0.751 264.888 1.00 67.01 979 GLU A N 1
ATOM 7938 C CA . GLU A 1 981 ? 117.113 -1.526 263.669 1.00 62.46 979 GLU A CA 1
ATOM 7939 C C . GLU A 1 981 ? 118.410 -2.323 263.733 1.00 63.41 979 GLU A C 1
ATOM 7940 O O . GLU A 1 981 ? 118.466 -3.471 263.271 1.00 65.23 979 GLU A O 1
ATOM 7946 N N . MET A 1 982 ? 119.466 -1.736 264.301 1.00 62.57 980 MET A N 1
ATOM 7947 C CA . MET A 1 982 ? 120.726 -2.461 264.427 1.00 60.47 980 MET A CA 1
ATOM 7948 C C . MET A 1 982 ? 120.596 -3.662 265.354 1.00 60.66 980 MET A C 1
ATOM 7949 O O . MET A 1 982 ? 121.247 -4.686 265.126 1.00 63.06 980 MET A O 1
ATOM 7954 N N . LYS A 1 983 ? 119.782 -3.550 266.408 1.00 59.57 981 LYS A N 1
ATOM 7955 C CA . LYS A 1 983 ? 119.537 -4.690 267.289 1.00 57.23 981 LYS A CA 1
ATOM 7956 C C . LYS A 1 983 ? 118.719 -5.761 266.575 1.00 51.51 981 LYS A C 1
ATOM 7957 O O . LYS A 1 983 ? 119.085 -6.950 266.567 1.00 51.35 981 LYS A O 1
ATOM 7963 N N . GLU A 1 984 ? 117.604 -5.356 265.963 1.00 46.21 982 GLU A N 1
ATOM 7964 C CA . GLU A 1 984 ? 116.746 -6.328 265.301 1.00 41.95 982 GLU A CA 1
ATOM 7965 C C . GLU A 1 984 ? 117.455 -7.025 264.150 1.00 36.57 982 GLU A C 1
ATOM 7966 O O . GLU A 1 984 ? 117.114 -8.162 263.831 1.00 38.40 982 GLU A O 1
ATOM 7972 N N . GLY A 1 985 ? 118.445 -6.390 263.529 1.00 33.75 983 GLY A N 1
ATOM 7973 C CA . GLY A 1 985 ? 119.214 -7.103 262.518 1.00 43.64 983 GLY A CA 1
ATOM 7974 C C . GLY A 1 985 ? 119.886 -8.350 263.075 1.00 50.32 983 GLY A C 1
ATOM 7975 O O . GLY A 1 985 ? 119.614 -9.492 262.656 1.00 53.36 983 GLY A O 1
ATOM 7976 N N . TYR A 1 986 ? 120.785 -8.125 264.035 1.00 46.13 984 TYR A N 1
ATOM 7977 C CA . TYR A 1 986 ? 121.392 -9.222 264.774 1.00 45.88 984 TYR A CA 1
ATOM 7978 C C . TYR A 1 986 ? 120.354 -10.275 265.151 1.00 43.11 984 TYR A C 1
ATOM 7979 O O . TYR A 1 986 ? 120.493 -11.463 264.815 1.00 51.74 984 TYR A O 1
ATOM 7988 N N . LEU A 1 987 ? 119.290 -9.847 265.839 1.00 37.57 985 LEU A N 1
ATOM 7989 C CA . LEU A 1 987 ? 118.262 -10.809 266.220 1.00 39.91 985 LEU A CA 1
ATOM 7990 C C . LEU A 1 987 ? 117.729 -11.570 265.011 1.00 42.40 985 LEU A C 1
ATOM 7991 O O . LEU A 1 987 ? 117.412 -12.762 265.115 1.00 42.62 985 LEU A O 1
ATOM 7996 N N . SER A 1 988 ? 117.640 -10.912 263.854 1.00 38.65 986 SER A N 1
ATOM 7997 C CA . SER A 1 988 ? 117.132 -11.587 262.670 1.00 35.80 986 SER A CA 1
ATOM 7998 C C . SER A 1 988 ? 118.086 -12.673 262.209 1.00 41.48 986 SER A C 1
ATOM 7999 O O . SER A 1 988 ? 117.643 -13.637 261.569 1.00 40.83 986 SER A O 1
ATOM 8002 N N . GLN A 1 989 ? 119.376 -12.557 262.547 1.00 39.42 987 GLN A N 1
ATOM 8003 C CA . GLN A 1 989 ? 120.280 -13.687 262.318 1.00 40.96 987 GLN A CA 1
ATOM 8004 C C . GLN A 1 989 ? 120.068 -14.799 263.349 1.00 44.48 987 GLN A C 1
ATOM 8005 O O . GLN A 1 989 ? 120.018 -15.997 263.001 1.00 54.79 987 GLN A O 1
ATOM 8011 N N . VAL A 1 990 ? 119.936 -14.438 264.628 1.00 37.41 988 VAL A N 1
ATOM 8012 C CA . VAL A 1 990 ? 119.900 -15.522 265.603 1.00 37.22 988 VAL A CA 1
ATOM 8013 C C . VAL A 1 990 ? 118.600 -16.321 265.496 1.00 39.73 988 VAL A C 1
ATOM 8014 O O . VAL A 1 990 ? 118.588 -17.521 265.793 1.00 41.06 988 VAL A O 1
ATOM 8018 N N . VAL A 1 991 ? 117.493 -15.706 265.065 1.00 33.16 989 VAL A N 1
ATOM 8019 C CA . VAL A 1 991 ? 116.271 -16.499 264.912 1.00 35.68 989 VAL A CA 1
ATOM 8020 C C . VAL A 1 991 ? 116.459 -17.581 263.852 1.00 36.19 989 VAL A C 1
ATOM 8021 O O . VAL A 1 991 ? 115.873 -18.669 263.952 1.00 38.51 989 VAL A O 1
ATOM 8025 N N . HIS A 1 992 ? 117.273 -17.314 262.829 1.00 36.33 990 HIS A N 1
ATOM 8026 C CA . HIS A 1 992 ? 117.574 -18.353 261.849 1.00 40.56 990 HIS A CA 1
ATOM 8027 C C . HIS A 1 992 ? 118.419 -19.454 262.469 1.00 43.16 990 HIS A C 1
ATOM 8028 O O . HIS A 1 992 ? 118.152 -20.650 262.256 1.00 44.24 990 HIS A O 1
ATOM 8035 N N . GLU A 1 993 ? 119.438 -19.077 263.250 1.00 39.58 991 GLU A N 1
ATOM 8036 C CA . GLU A 1 993 ? 120.222 -20.108 263.932 1.00 39.10 991 GLU A CA 1
ATOM 8037 C C . GLU A 1 993 ? 119.331 -20.994 264.805 1.00 40.99 991 GLU A C 1
ATOM 8038 O O . GLU A 1 993 ? 119.433 -22.230 264.779 1.00 43.23 991 GLU A O 1
ATOM 8044 N N . ILE A 1 994 ? 118.441 -20.373 265.580 1.00 43.16 992 ILE A N 1
ATOM 8045 C CA . ILE A 1 994 ? 117.570 -21.130 266.473 1.00 40.15 992 ILE A CA 1
ATOM 8046 C C . ILE A 1 994 ? 116.661 -22.050 265.671 1.00 41.43 992 ILE A C 1
ATOM 8047 O O . ILE A 1 994 ? 116.497 -23.226 266.009 1.00 43.46 992 ILE A O 1
ATOM 8052 N N . ALA A 1 995 ? 116.050 -21.531 264.600 1.00 38.48 993 ALA A N 1
ATOM 8053 C CA . ALA A 1 995 ? 115.196 -22.383 263.777 1.00 35.34 993 ALA A CA 1
ATOM 8054 C C . ALA A 1 995 ? 115.951 -23.620 263.302 1.00 35.52 993 ALA A C 1
ATOM 8055 O O . ALA A 1 995 ? 115.427 -24.744 263.366 1.00 38.86 993 ALA A O 1
ATOM 8057 N N . LYS A 1 996 ? 117.188 -23.436 262.832 1.00 33.29 994 LYS A N 1
ATOM 8058 C CA . LYS A 1 996 ? 117.991 -24.588 262.430 1.00 34.60 994 LYS A CA 1
ATOM 8059 C C . LYS A 1 996 ? 118.145 -25.579 263.580 1.00 38.05 994 LYS A C 1
ATOM 8060 O O . LYS A 1 996 ? 117.898 -26.779 263.416 1.00 43.95 994 LYS A O 1
ATOM 8066 N N . LEU A 1 997 ? 118.557 -25.098 264.758 1.00 43.57 995 LEU A N 1
ATOM 8067 C CA . LEU A 1 997 ? 118.716 -26.002 265.897 1.00 42.52 995 LEU A CA 1
ATOM 8068 C C . LEU A 1 997 ? 117.423 -26.758 266.181 1.00 40.94 995 LEU A C 1
ATOM 8069 O O . LEU A 1 997 ? 117.426 -27.981 266.380 1.00 36.36 995 LEU A O 1
ATOM 8074 N N . VAL A 1 998 ? 116.301 -26.034 266.192 1.00 37.20 996 VAL A N 1
ATOM 8075 C CA . VAL A 1 998 ? 115.020 -26.606 266.596 1.00 40.54 996 VAL A CA 1
ATOM 8076 C C . VAL A 1 998 ? 114.620 -27.732 265.659 1.00 45.34 996 VAL A C 1
ATOM 8077 O O . VAL A 1 998 ? 114.238 -28.823 266.098 1.00 46.96 996 VAL A O 1
ATOM 8081 N N . ILE A 1 999 ? 114.681 -27.482 264.352 1.00 42.94 997 ILE A N 1
ATOM 8082 C CA . ILE A 1 999 ? 114.280 -28.531 263.426 1.00 40.62 997 ILE A CA 1
ATOM 8083 C C . ILE A 1 999 ? 115.275 -29.683 263.466 1.00 40.87 997 ILE A C 1
ATOM 8084 O O . ILE A 1 999 ? 114.892 -30.857 263.397 1.00 40.83 997 ILE A O 1
ATOM 8089 N N . GLU A 1 1000 ? 116.563 -29.377 263.605 1.00 40.95 998 GLU A N 1
ATOM 8090 C CA . GLU A 1 1000 ? 117.551 -30.445 263.550 1.00 46.51 998 GLU A CA 1
ATOM 8091 C C . GLU A 1 1000 ? 117.439 -31.388 264.743 1.00 51.18 998 GLU A C 1
ATOM 8092 O O . GLU A 1 1000 ? 117.659 -32.597 264.599 1.00 56.74 998 GLU A O 1
ATOM 8098 N N . TYR A 1 1001 ? 117.104 -30.871 265.929 1.00 46.22 999 TYR A N 1
ATOM 8099 C CA . TYR A 1 1001 ? 117.172 -31.677 267.143 1.00 37.55 999 TYR A CA 1
ATOM 8100 C C . TYR A 1 1001 ? 115.813 -31.939 267.786 1.00 33.85 999 TYR A C 1
ATOM 8101 O O . TYR A 1 1001 ? 115.765 -32.344 268.953 1.00 35.34 999 TYR A O 1
ATOM 8110 N N . ASN A 1 1002 ? 114.716 -31.736 267.063 1.00 33.00 1000 ASN A N 1
ATOM 8111 C CA . ASN A 1 1002 ? 113.384 -31.949 267.620 1.00 39.33 1000 ASN A CA 1
ATOM 8112 C C . ASN A 1 1002 ? 113.259 -31.267 268.979 1.00 36.46 1000 ASN A C 1
ATOM 8113 O O . ASN A 1 1002 ? 112.922 -31.885 269.991 1.00 34.56 1000 ASN A O 1
ATOM 8118 N N . ALA A 1 1003 ? 113.551 -29.972 268.992 1.00 33.36 1001 ALA A N 1
ATOM 8119 C CA . ALA A 1 1003 ? 113.722 -29.244 270.239 1.00 40.11 1001 ALA A CA 1
ATOM 8120 C C . ALA A 1 1003 ? 112.537 -28.327 270.516 1.00 41.71 1001 ALA A C 1
ATOM 8121 O O . ALA A 1 1003 ? 111.889 -27.814 269.598 1.00 37.18 1001 ALA A O 1
ATOM 8123 N N . ILE A 1 1004 ? 112.269 -28.134 271.802 1.00 42.22 1002 ILE A N 1
ATOM 8124 C CA . ILE A 1 1004 ? 111.463 -27.020 272.278 1.00 39.36 1002 ILE A CA 1
ATOM 8125 C C . ILE A 1 1004 ? 112.423 -25.955 272.777 1.00 36.64 1002 ILE A C 1
ATOM 8126 O O . ILE A 1 1004 ? 113.558 -26.250 273.163 1.00 39.63 1002 ILE A O 1
ATOM 8131 N N . VAL A 1 1005 ? 111.985 -24.704 272.749 1.00 33.43 1003 VAL A N 1
ATOM 8132 C CA . VAL A 1 1005 ? 112.823 -23.567 273.109 1.00 37.32 1003 VAL A CA 1
ATOM 8133 C C . VAL A 1 1005 ? 112.340 -23.032 274.447 1.00 42.22 1003 VAL A C 1
ATOM 8134 O O . VAL A 1 1005 ? 111.142 -22.772 274.617 1.00 38.73 1003 VAL A O 1
ATOM 8138 N N . VAL A 1 1006 ? 113.262 -22.875 275.398 1.00 42.95 1004 VAL A N 1
ATOM 8139 C CA . VAL A 1 1006 ? 112.923 -22.434 276.746 1.00 36.05 1004 VAL A CA 1
ATOM 8140 C C . VAL A 1 1006 ? 113.641 -21.123 277.041 1.00 36.36 1004 VAL A C 1
ATOM 8141 O O . VAL A 1 1006 ? 114.868 -21.027 276.897 1.00 38.51 1004 VAL A O 1
ATOM 8145 N N . PHE A 1 1007 ? 112.864 -20.117 277.441 1.00 33.21 1005 PHE A N 1
ATOM 8146 C CA . PHE A 1 1007 ? 113.346 -18.797 277.813 1.00 32.44 1005 PHE A CA 1
ATOM 8147 C C . PHE A 1 1007 ? 113.064 -18.544 279.288 1.00 37.84 1005 PHE A C 1
ATOM 8148 O O . PHE A 1 1007 ? 112.180 -19.161 279.893 1.00 38.08 1005 PHE A O 1
ATOM 8156 N N . GLN A 1 1008 ? 113.809 -17.598 279.847 1.00 47.60 1006 GLN A N 1
ATOM 8157 C CA . GLN A 1 1008 ? 113.622 -17.155 281.217 1.00 58.47 1006 GLN A CA 1
ATOM 8158 C C . GLN A 1 1008 ? 112.531 -16.094 281.291 1.00 64.38 1006 GLN A C 1
ATOM 8159 O O . GLN A 1 1008 ? 112.483 -15.176 280.468 1.00 73.91 1006 GLN A O 1
ATOM 8165 N N . ASP A 1 1009 ? 111.661 -16.223 282.289 1.00 68.30 1007 ASP A N 1
ATOM 8166 C CA . ASP A 1 1009 ? 110.550 -15.293 282.442 1.00 74.39 1007 ASP A CA 1
ATOM 8167 C C . ASP A 1 1009 ? 111.052 -13.880 282.714 1.00 82.84 1007 ASP A C 1
ATOM 8168 O O . ASP A 1 1009 ? 112.031 -13.674 283.436 1.00 78.67 1007 ASP A O 1
ATOM 8173 N N . LEU A 1 1010 ? 110.366 -12.903 282.127 1.00 95.70 1008 LEU A N 1
ATOM 8174 C CA . LEU A 1 1010 ? 110.670 -11.491 282.347 1.00 102.17 1008 LEU A CA 1
ATOM 8175 C C . LEU A 1 1010 ? 109.403 -10.645 282.274 1.00 101.08 1008 LEU A C 1
ATOM 8176 O O . LEU A 1 1010 ? 108.369 -11.102 281.788 1.00 98.93 1008 LEU A O 1
ATOM 8181 N N . LYS A 1 1020 ? 117.777 -2.977 281.938 1.00 89.60 1018 LYS A N 1
ATOM 8182 C CA . LYS A 1 1020 ? 116.453 -2.844 281.339 1.00 96.07 1018 LYS A CA 1
ATOM 8183 C C . LYS A 1 1020 ? 116.512 -2.893 279.809 1.00 103.04 1018 LYS A C 1
ATOM 8184 O O . LYS A 1 1020 ? 115.681 -3.538 279.172 1.00 102.31 1018 LYS A O 1
ATOM 8190 N N . VAL A 1 1021 ? 117.497 -2.212 279.220 1.00 109.30 1019 VAL A N 1
ATOM 8191 C CA . VAL A 1 1021 ? 117.646 -2.232 277.766 1.00 115.13 1019 VAL A CA 1
ATOM 8192 C C . VAL A 1 1021 ? 118.019 -3.636 277.293 1.00 117.89 1019 VAL A C 1
ATOM 8193 O O . VAL A 1 1021 ? 117.428 -4.176 276.346 1.00 122.06 1019 VAL A O 1
ATOM 8197 N N . GLU A 1 1022 ? 118.991 -4.260 277.961 1.00 116.55 1020 GLU A N 1
ATOM 8198 C CA . GLU A 1 1022 ? 119.370 -5.625 277.616 1.00 111.51 1020 GLU A CA 1
ATOM 8199 C C . GLU A 1 1022 ? 118.159 -6.551 277.671 1.00 106.40 1020 GLU A C 1
ATOM 8200 O O . GLU A 1 1022 ? 117.899 -7.319 276.732 1.00 107.94 1020 GLU A O 1
ATOM 8206 N N . LYS A 1 1023 ? 117.393 -6.479 278.764 1.00 100.19 1021 LYS A N 1
ATOM 8207 C CA . LYS A 1 1023 ? 116.165 -7.260 278.854 1.00 94.33 1021 LYS A CA 1
ATOM 8208 C C . LYS A 1 1023 ? 115.274 -7.019 277.645 1.00 83.19 1021 LYS A C 1
ATOM 8209 O O . LYS A 1 1023 ? 114.656 -7.955 277.124 1.00 82.21 1021 LYS A O 1
ATOM 8215 N N . GLN A 1 1024 ? 115.195 -5.769 277.178 1.00 78.45 1022 GLN A N 1
ATOM 8216 C CA . GLN A 1 1024 ? 114.368 -5.485 276.010 1.00 72.92 1022 GLN A CA 1
ATOM 8217 C C . GLN A 1 1024 ? 114.898 -6.208 274.781 1.00 62.04 1022 GLN A C 1
ATOM 8218 O O . GLN A 1 1024 ? 114.118 -6.661 273.941 1.00 60.51 1022 GLN A O 1
ATOM 8224 N N . VAL A 1 1025 ? 116.221 -6.334 274.660 1.00 54.21 1023 VAL A N 1
ATOM 8225 C CA . VAL A 1 1025 ? 116.771 -7.129 273.563 1.00 56.40 1023 VAL A CA 1
ATOM 8226 C C . VAL A 1 1025 ? 116.325 -8.584 273.682 1.00 57.39 1023 VAL A C 1
ATOM 8227 O O . VAL A 1 1025 ? 115.934 -9.219 272.692 1.00 52.51 1023 VAL A O 1
ATOM 8231 N N . TYR A 1 1026 ? 116.371 -9.133 274.897 1.00 57.15 1024 TYR A N 1
ATOM 8232 C CA . TYR A 1 1026 ? 115.929 -10.509 275.118 1.00 53.84 1024 TYR A CA 1
ATOM 8233 C C . TYR A 1 1026 ? 114.461 -10.692 274.717 1.00 55.63 1024 TYR A C 1
ATOM 8234 O O . TYR A 1 1026 ? 114.101 -11.655 274.016 1.00 57.54 1024 TYR A O 1
ATOM 8243 N N . GLN A 1 1027 ? 113.603 -9.757 275.139 1.00 50.27 1025 GLN A N 1
ATOM 8244 C CA . GLN A 1 1027 ? 112.184 -9.818 274.800 1.00 48.81 1025 GLN A CA 1
ATOM 8245 C C . GLN A 1 1027 ? 111.968 -9.715 273.297 1.00 49.12 1025 GLN A C 1
ATOM 8246 O O . GLN A 1 1027 ? 111.149 -10.448 272.724 1.00 47.45 1025 GLN A O 1
ATOM 8252 N N . LYS A 1 1028 ? 112.677 -8.792 272.646 1.00 48.89 1026 LYS A N 1
ATOM 8253 C CA . LYS A 1 1028 ? 112.576 -8.680 271.200 1.00 55.66 1026 LYS A CA 1
ATOM 8254 C C . LYS A 1 1028 ? 112.961 -9.990 270.530 1.00 52.98 1026 LYS A C 1
ATOM 8255 O O . LYS A 1 1028 ? 112.341 -10.393 269.540 1.00 51.31 1026 LYS A O 1
ATOM 8261 N N . LEU A 1 1029 ? 113.982 -10.674 271.061 1.00 45.59 1027 LEU A N 1
ATOM 8262 C CA . LEU A 1 1029 ? 114.335 -11.983 270.529 1.00 39.10 1027 LEU A CA 1
ATOM 8263 C C . LEU A 1 1029 ? 113.172 -12.957 270.653 1.00 38.84 1027 LEU A C 1
ATOM 8264 O O . LEU A 1 1029 ? 112.867 -13.688 269.704 1.00 44.13 1027 LEU A O 1
ATOM 8269 N N . GLU A 1 1030 ? 112.505 -12.985 271.810 1.00 38.12 1028 GLU A N 1
ATOM 8270 C CA . GLU A 1 1030 ? 111.347 -13.868 271.947 1.00 39.36 1028 GLU A CA 1
ATOM 8271 C C . GLU A 1 1030 ? 110.282 -13.552 270.898 1.00 43.29 1028 GLU A C 1
ATOM 8272 O O . GLU A 1 1030 ? 109.745 -14.459 270.242 1.00 42.19 1028 GLU A O 1
ATOM 8278 N N . LYS A 1 1031 ? 109.966 -12.266 270.717 1.00 40.36 1029 LYS A N 1
ATOM 8279 C CA . LYS A 1 1031 ? 108.902 -11.896 269.788 1.00 37.33 1029 LYS A CA 1
ATOM 8280 C C . LYS A 1 1031 ? 109.267 -12.254 268.349 1.00 40.90 1029 LYS A C 1
ATOM 8281 O O . LYS A 1 1031 ? 108.455 -12.832 267.609 1.00 41.77 1029 LYS A O 1
ATOM 8287 N N . MET A 1 1032 ? 110.488 -11.914 267.931 1.00 39.85 1030 MET A N 1
ATOM 8288 C CA . MET A 1 1032 ? 110.892 -12.194 266.559 1.00 38.26 1030 MET A CA 1
ATOM 8289 C C . MET A 1 1032 ? 111.023 -13.688 266.304 1.00 39.61 1030 MET A C 1
ATOM 8290 O O . MET A 1 1032 ? 110.779 -14.140 265.180 1.00 45.79 1030 MET A O 1
ATOM 8295 N N . LEU A 1 1033 ? 111.398 -14.470 267.321 1.00 35.85 1031 LEU A N 1
ATOM 8296 C CA . LEU A 1 1033 ? 111.414 -15.920 267.157 1.00 33.12 1031 LEU A CA 1
ATOM 8297 C C . LEU A 1 1033 ? 110.001 -16.467 266.992 1.00 35.69 1031 LEU A C 1
ATOM 8298 O O . LEU A 1 1033 ? 109.753 -17.312 266.122 1.00 36.17 1031 LEU A O 1
ATOM 8303 N N . ILE A 1 1034 ? 109.062 -15.994 267.817 1.00 33.67 1032 ILE A N 1
ATOM 8304 C CA . ILE A 1 1034 ? 107.658 -16.366 267.651 1.00 35.87 1032 ILE A CA 1
ATOM 8305 C C . ILE A 1 1034 ? 107.205 -16.099 266.219 1.00 39.01 1032 ILE A C 1
ATOM 8306 O O . ILE A 1 1034 ? 106.650 -16.981 265.540 1.00 37.11 1032 ILE A O 1
ATOM 8311 N N . GLU A 1 1035 ? 107.442 -14.876 265.735 1.00 41.64 1033 GLU A N 1
ATOM 8312 C CA . GLU A 1 1035 ? 106.986 -14.521 264.392 1.00 38.55 1033 GLU A CA 1
ATOM 8313 C C . GLU A 1 1035 ? 107.666 -15.381 263.330 1.00 37.92 1033 GLU A C 1
ATOM 8314 O O . GLU A 1 1035 ? 107.012 -15.856 262.394 1.00 34.86 1033 GLU A O 1
ATOM 8320 N N . LYS A 1 1036 ? 108.973 -15.608 263.467 1.00 39.57 1034 LYS A N 1
ATOM 8321 C CA . LYS A 1 1036 ? 109.679 -16.490 262.541 1.00 38.71 1034 LYS A CA 1
ATOM 8322 C C . LYS A 1 1036 ? 109.026 -17.867 262.488 1.00 37.81 1034 LYS A C 1
ATOM 8323 O O . LYS A 1 1036 ? 108.830 -18.437 261.411 1.00 31.45 1034 LYS A O 1
ATOM 8329 N N . LEU A 1 1037 ? 108.675 -18.414 263.652 1.00 36.56 1035 LEU A N 1
ATOM 8330 C CA . LEU A 1 1037 ? 108.126 -19.757 263.723 1.00 32.73 1035 LEU A CA 1
ATOM 8331 C C . LEU A 1 1037 ? 106.650 -19.821 263.347 1.00 39.32 1035 LEU A C 1
ATOM 8332 O O . LEU A 1 1037 ? 106.105 -20.929 263.250 1.00 34.54 1035 LEU A O 1
ATOM 8337 N N . ASN A 1 1038 ? 105.988 -18.674 263.141 1.00 38.36 1036 ASN A N 1
ATOM 8338 C CA . ASN A 1 1038 ? 104.665 -18.691 262.520 1.00 31.80 1036 ASN A CA 1
ATOM 8339 C C . ASN A 1 1038 ? 104.681 -19.434 261.185 1.00 38.96 1036 ASN A C 1
ATOM 8340 O O . ASN A 1 1038 ? 103.747 -20.183 260.865 1.00 40.47 1036 ASN A O 1
ATOM 8345 N N . TYR A 1 1039 ? 105.725 -19.216 260.381 1.00 39.15 1037 TYR A N 1
ATOM 8346 C CA . TYR A 1 1039 ? 105.777 -19.740 259.015 1.00 32.52 1037 TYR A CA 1
ATOM 8347 C C . TYR A 1 1039 ? 107.251 -19.947 258.680 1.00 36.71 1037 TYR A C 1
ATOM 8348 O O . TYR A 1 1039 ? 107.962 -18.980 258.387 1.00 40.66 1037 TYR A O 1
ATOM 8357 N N . LEU A 1 1040 ? 107.702 -21.197 258.722 1.00 37.02 1038 LEU A N 1
ATOM 8358 C CA . LEU A 1 1040 ? 109.125 -21.515 258.689 1.00 34.52 1038 LEU A CA 1
ATOM 8359 C C . LEU A 1 1040 ? 109.461 -22.287 257.419 1.00 39.97 1038 LEU A C 1
ATOM 8360 O O . LEU A 1 1040 ? 109.061 -23.446 257.268 1.00 47.95 1038 LEU A O 1
ATOM 8365 N N . VAL A 1 1041 ? 110.217 -21.657 256.522 1.00 37.97 1039 VAL A N 1
ATOM 8366 C CA . VAL A 1 1041 ? 110.604 -22.249 255.247 1.00 38.81 1039 VAL A CA 1
ATOM 8367 C C . VAL A 1 1041 ? 112.123 -22.287 255.172 1.00 40.31 1039 VAL A C 1
ATOM 8368 O O . VAL A 1 1041 ? 112.782 -21.265 255.394 1.00 37.80 1039 VAL A O 1
ATOM 8372 N N . PHE A 1 1042 ? 112.672 -23.461 254.859 1.00 41.54 1040 PHE A N 1
ATOM 8373 C CA . PHE A 1 1042 ? 114.104 -23.633 254.635 1.00 41.97 1040 PHE A CA 1
ATOM 8374 C C . PHE A 1 1042 ? 114.371 -23.612 253.137 1.00 40.17 1040 PHE A C 1
ATOM 8375 O O . PHE A 1 1042 ? 113.765 -24.382 252.382 1.00 41.50 1040 PHE A O 1
ATOM 8383 N N . LYS A 1 1043 ? 115.291 -22.744 252.713 1.00 41.61 1041 LYS A N 1
ATOM 8384 C CA . LYS A 1 1043 ? 115.438 -22.457 251.290 1.00 44.02 1041 LYS A CA 1
ATOM 8385 C C . LYS A 1 1043 ? 115.947 -23.667 250.514 1.00 49.17 1041 LYS A C 1
ATOM 8386 O O . LYS A 1 1043 ? 115.587 -23.857 249.346 1.00 57.64 1041 LYS A O 1
ATOM 8392 N N . ASP A 1 1044 ? 116.783 -24.493 251.138 1.00 51.51 1042 ASP A N 1
ATOM 8393 C CA . ASP A 1 1044 ? 117.314 -25.655 250.444 1.00 56.32 1042 ASP A CA 1
ATOM 8394 C C . ASP A 1 1044 ? 116.318 -26.805 250.363 1.00 53.87 1042 ASP A C 1
ATOM 8395 O O . ASP A 1 1044 ? 116.532 -27.733 249.576 1.00 59.21 1042 ASP A O 1
ATOM 8400 N N . ASN A 1 1045 ? 115.245 -26.776 251.149 1.00 46.68 1043 ASN A N 1
ATOM 8401 C CA . ASN A 1 1045 ? 114.252 -27.841 251.082 1.00 48.62 1043 ASN A CA 1
ATOM 8402 C C . ASN A 1 1045 ? 113.523 -27.825 249.739 1.00 51.50 1043 ASN A C 1
ATOM 8403 O O . ASN A 1 1045 ? 113.410 -26.793 249.070 1.00 56.63 1043 ASN A O 1
ATOM 8408 N N . GLU A 1 1046 ? 113.006 -28.990 249.360 1.00 45.41 1044 GLU A N 1
ATOM 8409 C CA . GLU A 1 1046 ? 112.306 -29.121 248.094 1.00 48.50 1044 GLU A CA 1
ATOM 8410 C C . GLU A 1 1046 ? 110.929 -28.463 248.159 1.00 50.20 1044 GLU A C 1
ATOM 8411 O O . GLU A 1 1046 ? 110.260 -28.456 249.197 1.00 49.28 1044 GLU A O 1
ATOM 8417 N N . PHE A 1 1047 ? 110.509 -27.919 247.013 1.00 49.80 1045 PHE A N 1
ATOM 8418 C CA . PHE A 1 1047 ? 109.289 -27.120 246.934 1.00 51.92 1045 PHE A CA 1
ATOM 8419 C C . PHE A 1 1047 ? 108.109 -27.823 247.601 1.00 56.82 1045 PHE A C 1
ATOM 8420 O O . PHE A 1 1047 ? 107.375 -27.218 248.392 1.00 58.79 1045 PHE A O 1
ATOM 8428 N N . ASP A 1 1048 ? 107.924 -29.109 247.311 1.00 59.05 1046 ASP A N 1
ATOM 8429 C CA . ASP A 1 1048 ? 106.737 -29.836 247.737 1.00 57.93 1046 ASP A CA 1
ATOM 8430 C C . ASP A 1 1048 ? 106.955 -30.661 249.000 1.00 52.44 1046 ASP A C 1
ATOM 8431 O O . ASP A 1 1048 ? 106.076 -31.447 249.369 1.00 51.02 1046 ASP A O 1
ATOM 8436 N N . LYS A 1 1049 ? 108.090 -30.502 249.675 1.00 52.40 1047 LYS A N 1
ATOM 8437 C CA . LYS A 1 1049 ? 108.395 -31.290 250.858 1.00 53.60 1047 LYS A CA 1
ATOM 8438 C C . LYS A 1 1049 ? 108.352 -30.431 252.117 1.00 51.32 1047 LYS A C 1
ATOM 8439 O O . LYS A 1 1049 ? 108.500 -29.208 252.076 1.00 55.82 1047 LYS A O 1
ATOM 8445 N N . THR A 1 1050 ? 108.140 -31.099 253.247 1.00 48.59 1048 THR A N 1
ATOM 8446 C CA . THR A 1 1050 ? 107.993 -30.395 254.514 1.00 55.31 1048 THR A CA 1
ATOM 8447 C C . THR A 1 1050 ? 109.212 -29.518 254.788 1.00 50.05 1048 THR A C 1
ATOM 8448 O O . THR A 1 1050 ? 110.357 -29.956 254.654 1.00 46.70 1048 THR A O 1
ATOM 8452 N N . GLY A 1 1051 ? 108.955 -28.271 255.174 1.00 46.43 1049 GLY A N 1
ATOM 8453 C CA . GLY A 1 1051 ? 109.992 -27.276 255.300 1.00 43.36 1049 GLY A CA 1
ATOM 8454 C C . GLY A 1 1051 ? 110.220 -26.445 254.057 1.00 48.79 1049 GLY A C 1
ATOM 8455 O O . GLY A 1 1051 ? 110.886 -25.401 254.137 1.00 56.93 1049 GLY A O 1
ATOM 8456 N N . GLY A 1 1052 ? 109.696 -26.872 252.904 1.00 49.86 1050 GLY A N 1
ATOM 8457 C CA . GLY A 1 1052 ? 109.816 -26.115 251.678 1.00 43.92 1050 GLY A CA 1
ATOM 8458 C C . GLY A 1 1052 ? 108.703 -25.096 251.519 1.00 41.99 1050 GLY A C 1
ATOM 8459 O O . GLY A 1 1052 ? 107.840 -24.931 252.381 1.00 44.27 1050 GLY A O 1
ATOM 8460 N N . VAL A 1 1053 ? 108.726 -24.411 250.371 1.00 34.28 1051 VAL A N 1
ATOM 8461 C CA . VAL A 1 1053 ? 107.832 -23.277 250.154 1.00 36.66 1051 VAL A CA 1
ATOM 8462 C C . VAL A 1 1053 ? 106.376 -23.686 250.335 1.00 41.15 1051 VAL A C 1
ATOM 8463 O O . VAL A 1 1053 ? 105.566 -22.924 250.876 1.00 36.26 1051 VAL A O 1
ATOM 8467 N N . LEU A 1 1054 ? 106.016 -24.884 249.884 1.00 43.82 1052 LEU A N 1
ATOM 8468 C CA . LEU A 1 1054 ? 104.624 -25.313 249.905 1.00 44.79 1052 LEU A CA 1
ATOM 8469 C C . LEU A 1 1054 ? 104.205 -25.903 251.241 1.00 45.13 1052 LEU A C 1
ATOM 8470 O O . LEU A 1 1054 ? 103.001 -25.945 251.533 1.00 38.87 1052 LEU A O 1
ATOM 8475 N N . ARG A 1 1055 ? 105.169 -26.348 252.052 1.00 47.40 1053 ARG A N 1
ATOM 8476 C CA . ARG A 1 1055 ? 104.939 -27.083 253.297 1.00 47.84 1053 ARG A CA 1
ATOM 8477 C C . ARG A 1 1055 ? 105.855 -26.466 254.351 1.00 50.72 1053 ARG A C 1
ATOM 8478 O O . ARG A 1 1055 ? 106.977 -26.933 254.553 1.00 63.16 1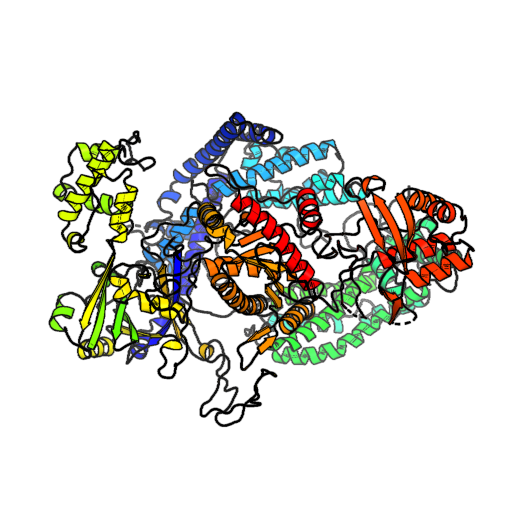053 ARG A O 1
ATOM 8486 N N . ALA A 1 1056 ? 105.387 -25.415 255.013 1.00 42.24 1054 ALA A N 1
ATOM 8487 C CA . ALA A 1 1056 ? 106.202 -24.648 255.948 1.00 32.96 1054 ALA A CA 1
ATOM 8488 C C . ALA A 1 1056 ? 105.870 -25.054 257.374 1.00 33.45 1054 ALA A C 1
ATOM 8489 O O . ALA A 1 1056 ? 104.692 -25.163 257.729 1.00 41.10 1054 ALA A O 1
ATOM 8491 N N . TYR A 1 1057 ? 106.902 -25.277 258.188 1.00 33.81 1055 TYR A N 1
ATOM 8492 C CA . TYR A 1 1057 ? 106.666 -25.541 259.601 1.00 33.37 1055 TYR A CA 1
ATOM 8493 C C . TYR A 1 1057 ? 105.937 -24.363 260.227 1.00 36.61 1055 TYR A C 1
ATOM 8494 O O . TYR A 1 1057 ? 106.252 -23.202 259.954 1.00 36.72 1055 TYR A O 1
ATOM 8503 N N . GLN A 1 1058 ? 104.951 -24.668 261.065 1.00 37.33 1056 GLN A N 1
ATOM 8504 C CA . GLN A 1 1058 ? 104.268 -23.667 261.881 1.00 40.46 1056 GLN A CA 1
ATOM 8505 C C . GLN A 1 1058 ? 104.333 -24.168 263.319 1.00 42.94 1056 GLN A C 1
ATOM 8506 O O . GLN A 1 1058 ? 103.572 -25.060 263.710 1.00 41.78 1056 GLN A O 1
ATOM 8512 N N . LEU A 1 1059 ? 105.253 -23.596 264.095 1.00 41.80 1057 LEU A N 1
ATOM 8513 C CA . LEU A 1 1059 ? 105.546 -24.058 265.441 1.00 38.80 1057 LEU A CA 1
ATOM 8514 C C . LEU A 1 1059 ? 105.110 -23.070 266.513 1.00 39.60 1057 LEU A C 1
ATOM 8515 O O . LEU A 1 1059 ? 105.287 -23.351 267.704 1.00 37.08 1057 LEU A O 1
ATOM 8520 N N . THR A 1 1060 ? 104.541 -21.930 266.125 1.00 42.29 1058 THR A N 1
ATOM 8521 C CA . THR A 1 1060 ? 103.972 -20.970 267.060 1.00 42.29 1058 THR A CA 1
ATOM 8522 C C . THR A 1 1060 ? 102.728 -20.355 266.441 1.00 41.16 1058 THR A C 1
ATOM 8523 O O . THR A 1 1060 ? 102.581 -20.322 265.217 1.00 41.23 1058 THR A O 1
ATOM 8527 N N . ALA A 1 1061 ? 101.842 -19.860 267.297 1.00 40.29 1059 ALA A N 1
ATOM 8528 C CA . ALA A 1 1061 ? 100.693 -19.094 266.852 1.00 34.42 1059 ALA A CA 1
ATOM 8529 C C . ALA A 1 1061 ? 101.083 -17.633 266.696 1.00 42.63 1059 ALA A C 1
ATOM 8530 O O . ALA A 1 1061 ? 102.173 -17.220 267.099 1.00 40.71 1059 ALA A O 1
ATOM 8532 N N . PRO A 1 1062 ? 100.218 -16.818 266.087 1.00 46.05 1060 PRO A N 1
ATOM 8533 C CA . PRO A 1 1062 ? 100.565 -15.407 265.872 1.00 36.57 1060 PRO A CA 1
ATOM 8534 C C . PRO A 1 1062 ? 100.817 -14.677 267.183 1.00 39.99 1060 PRO A C 1
ATOM 8535 O O . PRO A 1 1062 ? 100.128 -14.894 268.181 1.00 47.46 1060 PRO A O 1
ATOM 8539 N N . PHE A 1 1063 ? 101.819 -13.800 267.166 1.00 37.85 1061 PHE A N 1
ATOM 8540 C CA . PHE A 1 1063 ? 102.110 -12.975 268.327 1.00 39.59 1061 PHE A CA 1
ATOM 8541 C C . PHE A 1 1063 ? 100.937 -12.048 268.618 1.00 45.58 1061 PHE A C 1
ATOM 8542 O O . PHE A 1 1063 ? 100.364 -11.439 267.709 1.00 54.79 1061 PHE A O 1
ATOM 8550 N N . GLU A 1 1064 ? 100.563 -11.964 269.893 1.00 41.07 1062 GLU A N 1
ATOM 8551 C CA . GLU A 1 1064 ? 99.505 -11.067 270.341 1.00 46.81 1062 GLU A CA 1
ATOM 8552 C C . GLU A 1 1064 ? 100.108 -9.887 271.092 1.00 60.37 1062 GLU A C 1
ATOM 8553 O O . GLU A 1 1064 ? 100.035 -8.747 270.623 1.00 72.56 1062 GLU A O 1
ATOM 8559 N N . THR A 1 1065 ? 100.717 -10.132 272.246 1.00 60.77 1063 THR A N 1
ATOM 8560 C CA . THR A 1 1065 ? 101.241 -9.069 273.087 1.00 60.48 1063 THR A CA 1
ATOM 8561 C C . THR A 1 1065 ? 102.178 -9.699 274.106 1.00 63.05 1063 THR A C 1
ATOM 8562 O O . THR A 1 1065 ? 102.083 -10.893 274.405 1.00 69.32 1063 THR A O 1
ATOM 8566 N N . PHE A 1 1066 ? 103.093 -8.884 274.632 1.00 58.70 1064 PHE A N 1
ATOM 8567 C CA . PHE A 1 1066 ? 104.095 -9.415 275.551 1.00 55.36 1064 PHE A CA 1
ATOM 8568 C C . PHE A 1 1066 ? 103.453 -10.008 276.796 1.00 59.32 1064 PHE A C 1
ATOM 8569 O O . PHE A 1 1066 ? 103.894 -11.052 277.289 1.00 70.97 1064 PHE A O 1
ATOM 8577 N N . LYS A 1 1067 ? 102.412 -9.362 277.326 1.00 61.16 1065 LYS A N 1
ATOM 8578 C CA . LYS A 1 1067 ? 101.744 -9.919 278.498 1.00 62.93 1065 LYS A CA 1
ATOM 8579 C C . LYS A 1 1067 ? 101.132 -11.278 278.186 1.00 62.48 1065 LYS A C 1
ATOM 8580 O O . LYS A 1 1067 ? 101.171 -12.190 279.018 1.00 62.06 1065 LYS A O 1
ATOM 8586 N N . LYS A 1 1068 ? 100.585 -11.443 276.982 1.00 61.99 1066 LYS A N 1
ATOM 8587 C CA . LYS A 1 1068 ? 99.853 -12.651 276.625 1.00 58.79 1066 LYS A CA 1
ATOM 8588 C C . LYS A 1 1068 ? 100.754 -13.810 276.207 1.00 54.09 1066 LYS A C 1
ATOM 8589 O O . LYS A 1 1068 ? 100.234 -14.882 275.866 1.00 47.95 1066 LYS A O 1
ATOM 8595 N N . MET A 1 1069 ? 102.078 -13.638 276.222 1.00 53.75 1067 MET A N 1
ATOM 8596 C CA . MET A 1 1069 ? 102.964 -14.779 276.010 1.00 48.89 1067 MET A CA 1
ATOM 8597 C C . MET A 1 1069 ? 102.761 -15.830 277.096 1.00 43.96 1067 MET A C 1
ATOM 8598 O O . MET A 1 1069 ? 102.724 -17.032 276.811 1.00 41.56 1067 MET A O 1
ATOM 8603 N N . GLY A 1 1070 ? 102.621 -15.394 278.347 1.00 47.81 1068 GLY A N 1
ATOM 8604 C CA . GLY A 1 1070 ? 102.385 -16.322 279.437 1.00 51.60 1068 GLY A CA 1
ATOM 8605 C C . GLY A 1 1070 ? 103.523 -17.306 279.596 1.00 51.24 1068 GLY A C 1
ATOM 8606 O O . GLY A 1 1070 ? 104.702 -16.954 279.481 1.00 51.10 1068 GLY A O 1
ATOM 8607 N N . LYS A 1 1071 ? 103.168 -18.568 279.848 1.00 45.68 1069 LYS A N 1
ATOM 8608 C CA . LYS A 1 1071 ? 104.173 -19.610 280.017 1.00 44.21 1069 LYS A CA 1
ATOM 8609 C C . LYS A 1 1071 ? 104.477 -20.376 278.735 1.00 43.57 1069 LYS A C 1
ATOM 8610 O O . LYS A 1 1071 ? 105.512 -21.048 278.665 1.00 42.14 1069 LYS A O 1
ATOM 8616 N N . GLN A 1 1072 ? 103.611 -20.305 277.725 1.00 42.28 1070 GLN A N 1
ATOM 8617 C CA . GLN A 1 1072 ? 103.834 -21.073 276.505 1.00 46.02 1070 GLN A CA 1
ATOM 8618 C C . GLN A 1 1072 ? 103.302 -20.342 275.281 1.00 44.19 1070 GLN A C 1
ATOM 8619 O O . GLN A 1 1072 ? 102.151 -19.893 275.272 1.00 47.36 1070 GLN A O 1
ATOM 8625 N N . THR A 1 1073 ? 104.136 -20.259 274.244 1.00 37.54 1071 THR A N 1
ATOM 8626 C CA . THR A 1 1073 ? 103.725 -19.852 272.899 1.00 38.71 1071 THR A CA 1
ATOM 8627 C C . THR A 1 1073 ? 104.230 -20.930 271.941 1.00 41.19 1071 THR A C 1
ATOM 8628 O O . THR A 1 1073 ? 105.370 -20.872 271.469 1.00 38.34 1071 THR A O 1
ATOM 8632 N N . GLY A 1 1074 ? 103.388 -21.920 271.665 1.00 29.77 1072 GLY A N 1
ATOM 8633 C CA . GLY A 1 1074 ? 103.800 -22.979 270.765 1.00 29.23 1072 GLY A CA 1
ATOM 8634 C C . GLY A 1 1074 ? 104.892 -23.818 271.394 1.00 41.92 1072 GLY A C 1
ATOM 8635 O O . GLY A 1 1074 ? 104.754 -24.302 272.526 1.00 43.68 1072 GLY A O 1
ATOM 8636 N N . ILE A 1 1075 ? 105.996 -23.999 270.669 1.00 34.63 1073 ILE A N 1
ATOM 8637 C CA . ILE A 1 1075 ? 107.098 -24.819 271.154 1.00 33.14 1073 ILE A CA 1
ATOM 8638 C C . ILE A 1 1075 ? 108.011 -23.992 272.051 1.00 36.69 1073 ILE A C 1
ATOM 8639 O O . ILE A 1 1075 ? 109.069 -24.471 272.472 1.00 37.40 1073 ILE A O 1
ATOM 8644 N N . ILE A 1 1076 ? 107.620 -22.756 272.354 1.00 33.98 1074 ILE A N 1
ATOM 8645 C CA . ILE A 1 1076 ? 108.410 -21.884 273.215 1.00 37.95 1074 ILE A CA 1
ATOM 8646 C C . ILE A 1 1076 ? 107.752 -21.815 274.583 1.00 38.29 1074 ILE A C 1
ATOM 8647 O O . ILE A 1 1076 ? 106.551 -21.534 274.692 1.00 36.65 1074 ILE A O 1
ATOM 8652 N N . TYR A 1 1077 ? 108.536 -22.071 275.627 1.00 39.92 1075 TYR A N 1
ATOM 8653 C CA . TYR A 1 1077 ? 108.065 -22.027 277.003 1.00 40.43 1075 TYR A CA 1
ATOM 8654 C C . TYR A 1 1077 ? 108.895 -21.029 277.804 1.00 41.52 1075 TYR A C 1
ATOM 8655 O O . TYR A 1 1077 ? 110.018 -20.674 277.432 1.00 41.62 1075 TYR A O 1
ATOM 8664 N N . TYR A 1 1078 ? 108.324 -20.569 278.913 1.00 40.78 1076 TYR A N 1
ATOM 8665 C CA . TYR A 1 1078 ? 108.921 -19.514 279.719 1.00 44.42 1076 TYR A CA 1
ATOM 8666 C C . TYR A 1 1078 ? 108.915 -19.940 281.178 1.00 41.99 1076 TYR A C 1
ATOM 8667 O O . TYR A 1 1078 ? 107.849 -20.199 281.743 1.00 42.08 1076 TYR A O 1
ATOM 8676 N N . VAL A 1 1079 ? 110.102 -20.014 281.779 1.00 41.49 1077 VAL A N 1
ATOM 8677 C CA . VAL A 1 1079 ? 110.260 -20.493 283.152 1.00 45.08 1077 VAL A CA 1
ATOM 8678 C C . VAL A 1 1079 ? 110.822 -19.385 284.031 1.00 48.56 1077 VAL A C 1
ATOM 8679 O O . VAL A 1 1079 ? 111.516 -18.486 283.532 1.00 48.04 1077 VAL A O 1
ATOM 8683 N N . PRO A 1 1080 ? 110.564 -19.420 285.337 1.00 51.57 1078 PRO A N 1
ATOM 8684 C CA . PRO A 1 1080 ? 111.196 -18.452 286.240 1.00 45.17 1078 PRO A CA 1
ATOM 8685 C C . PRO A 1 1080 ? 112.709 -18.601 286.214 1.00 50.14 1078 PRO A C 1
ATOM 8686 O O . PRO A 1 1080 ? 113.245 -19.700 286.061 1.00 53.29 1078 PRO A O 1
ATOM 8690 N N . ALA A 1 1081 ? 113.402 -17.476 286.371 1.00 57.89 1079 ALA A N 1
ATOM 8691 C CA . ALA A 1 1081 ? 114.858 -17.462 286.333 1.00 63.42 1079 ALA A CA 1
ATOM 8692 C C . ALA A 1 1081 ? 115.499 -17.703 287.693 1.00 66.60 1079 ALA A C 1
ATOM 8693 O O . ALA A 1 1081 ? 116.730 -17.708 287.785 1.00 66.60 1079 ALA A O 1
ATOM 8695 N N . GLY A 1 1082 ? 114.708 -17.900 288.743 1.00 64.84 1080 GLY A N 1
ATOM 8696 C CA . GLY A 1 1082 ? 115.262 -18.057 290.073 1.00 62.72 1080 GLY A CA 1
ATOM 8697 C C . GLY A 1 1082 ? 116.249 -19.198 290.233 1.00 60.44 1080 GLY A C 1
ATOM 8698 O O . GLY A 1 1082 ? 115.980 -20.328 289.815 1.00 64.04 1080 GLY A O 1
ATOM 8699 N N . PHE A 1 1083 ? 117.403 -18.905 290.835 1.00 53.81 1081 PHE A N 1
ATOM 8700 C CA . PHE A 1 1083 ? 118.357 -19.932 291.253 1.00 53.82 1081 PHE A CA 1
ATOM 8701 C C . PHE A 1 1083 ? 118.864 -20.757 290.074 1.00 48.24 1081 PHE A C 1
ATOM 8702 O O . PHE A 1 1083 ? 118.989 -21.979 290.155 1.00 45.70 1081 PHE A O 1
ATOM 8710 N N . THR A 1 1084 ? 119.156 -20.086 288.966 1.00 51.48 1082 THR A N 1
ATOM 8711 C CA . THR A 1 1084 ? 119.817 -20.720 287.838 1.00 55.29 1082 THR A CA 1
ATOM 8712 C C . THR A 1 1084 ? 121.281 -20.324 287.720 1.00 61.63 1082 THR A C 1
ATOM 8713 O O . THR A 1 1084 ? 121.996 -20.897 286.891 1.00 63.61 1082 THR A O 1
ATOM 8717 N N . SER A 1 1085 ? 121.745 -19.380 288.542 1.00 67.09 1083 SER A N 1
ATOM 8718 C CA . SER A 1 1085 ? 123.096 -18.821 288.416 1.00 71.08 1083 SER A CA 1
ATOM 8719 C C . SER A 1 1085 ? 124.093 -19.600 289.269 1.00 70.31 1083 SER A C 1
ATOM 8720 O O . SER A 1 1085 ? 124.944 -20.324 288.743 1.00 71.53 1083 SER A O 1
ATOM 8723 N N . LYS A 1 1086 ? 123.997 -19.457 290.589 1.00 65.12 1084 LYS A N 1
ATOM 8724 C CA . LYS A 1 1086 ? 124.945 -20.068 291.521 1.00 60.31 1084 LYS A CA 1
ATOM 8725 C C . LYS A 1 1086 ? 124.308 -21.326 292.103 1.00 60.41 1084 LYS A C 1
ATOM 8726 O O . LYS A 1 1086 ? 123.564 -21.262 293.084 1.00 65.88 1084 LYS A O 1
ATOM 8732 N N . ILE A 1 1087 ? 124.610 -22.471 291.495 1.00 55.99 1085 ILE A N 1
ATOM 8733 C CA . ILE A 1 1087 ? 124.043 -23.744 291.913 1.00 51.62 1085 ILE A CA 1
ATOM 8734 C C . ILE A 1 1087 ? 124.885 -24.846 291.288 1.00 54.33 1085 ILE A C 1
ATOM 8735 O O . ILE A 1 1087 ? 125.421 -24.691 290.189 1.00 51.89 1085 ILE A O 1
ATOM 8740 N N . CYS A 1 1088 ? 124.999 -25.961 291.997 1.00 56.95 1086 CYS A N 1
ATOM 8741 C CA . CYS A 1 1088 ? 125.862 -27.038 291.534 1.00 51.62 1086 CYS A CA 1
ATOM 8742 C C . CYS A 1 1088 ? 125.172 -27.838 290.433 1.00 52.00 1086 CYS A C 1
ATOM 8743 O O . CYS A 1 1088 ? 124.032 -28.273 290.614 1.00 47.96 1086 CYS A O 1
ATOM 8746 N N . PRO A 1 1089 ? 125.830 -28.056 289.291 1.00 53.63 1087 PRO A N 1
ATOM 8747 C CA . PRO A 1 1089 ? 125.186 -28.811 288.201 1.00 57.78 1087 PRO A CA 1
ATOM 8748 C C . PRO A 1 1089 ? 124.838 -30.245 288.563 1.00 57.83 1087 PRO A C 1
ATOM 8749 O O . PRO A 1 1089 ? 123.832 -30.771 288.069 1.00 57.14 1087 PRO A O 1
ATOM 8753 N N . VAL A 1 1090 ? 125.640 -30.901 289.397 1.00 57.42 1088 VAL A N 1
ATOM 8754 C CA . VAL A 1 1090 ? 125.429 -32.315 289.691 1.00 55.94 1088 VAL A CA 1
ATOM 8755 C C . VAL A 1 1090 ? 124.517 -32.500 290.896 1.00 56.00 1088 VAL A C 1
ATOM 8756 O O . VAL A 1 1090 ? 123.564 -33.281 290.854 1.00 57.52 1088 VAL A O 1
ATOM 8760 N N . THR A 1 1091 ? 124.780 -31.779 291.983 1.00 55.11 1089 THR A N 1
ATOM 8761 C CA . THR A 1 1091 ? 124.021 -31.952 293.215 1.00 53.36 1089 THR A CA 1
ATOM 8762 C C . THR A 1 1091 ? 122.864 -30.971 293.356 1.00 55.99 1089 THR A C 1
ATOM 8763 O O . THR A 1 1091 ? 122.011 -31.171 294.225 1.00 56.73 1089 THR A O 1
ATOM 8767 N N . GLY A 1 1092 ? 122.814 -29.920 292.541 1.00 53.94 1090 GLY A N 1
ATOM 8768 C CA . GLY A 1 1092 ? 121.788 -28.918 292.719 1.00 56.11 1090 GLY A CA 1
ATOM 8769 C C . GLY A 1 1092 ? 121.931 -28.092 293.975 1.00 55.79 1090 GLY A C 1
ATOM 8770 O O . GLY A 1 1092 ? 120.961 -27.465 294.412 1.00 46.94 1090 GLY A O 1
ATOM 8771 N N . PHE A 1 1093 ? 123.121 -28.074 294.571 1.00 60.06 1091 PHE A N 1
ATOM 8772 C CA . PHE A 1 1093 ? 123.336 -27.318 295.796 1.00 58.76 1091 PHE A CA 1
ATOM 8773 C C . PHE A 1 1093 ? 123.359 -25.819 295.518 1.00 53.08 1091 PHE A C 1
ATOM 8774 O O . PHE A 1 1093 ? 123.967 -25.354 294.549 1.00 45.10 1091 PHE A O 1
ATOM 8782 N N . VAL A 1 1094 ? 122.705 -25.062 296.395 1.00 54.47 1092 VAL A N 1
ATOM 8783 C CA . VAL A 1 1094 ? 122.687 -23.606 296.341 1.00 55.03 1092 VAL A CA 1
ATOM 8784 C C . VAL A 1 1094 ? 122.892 -23.069 297.751 1.00 49.62 1092 VAL A C 1
ATOM 8785 O O . VAL A 1 1094 ? 122.320 -23.591 298.713 1.00 49.58 1092 VAL A O 1
ATOM 8789 N N . ASN A 1 1095 ? 123.708 -22.024 297.874 1.00 52.70 1093 ASN A N 1
ATOM 8790 C CA . ASN A 1 1095 ? 124.066 -21.474 299.179 1.00 58.33 1093 ASN A CA 1
ATOM 8791 C C . ASN A 1 1095 ? 122.966 -20.546 299.676 1.00 68.62 1093 ASN A C 1
ATOM 8792 O O . ASN A 1 1095 ? 122.804 -19.434 299.162 1.00 70.86 1093 ASN A O 1
ATOM 8797 N N . GLN A 1 1096 ? 122.221 -20.991 300.688 1.00 71.40 1094 GLN A N 1
ATOM 8798 C CA . GLN A 1 1096 ? 121.222 -20.154 301.340 1.00 72.66 1094 GLN A CA 1
ATOM 8799 C C . GLN A 1 1096 ? 121.639 -19.754 302.750 1.00 79.04 1094 GLN A C 1
ATOM 8800 O O . GLN A 1 1096 ? 120.843 -19.145 303.470 1.00 80.83 1094 GLN A O 1
ATOM 8806 N N . LEU A 1 1097 ? 122.871 -20.071 303.159 1.00 79.79 1095 LEU A N 1
ATOM 8807 C CA . LEU A 1 1097 ? 123.329 -19.734 304.505 1.00 69.59 1095 LEU A CA 1
ATOM 8808 C C . LEU A 1 1097 ? 123.662 -18.252 304.635 1.00 67.84 1095 LEU A C 1
ATOM 8809 O O . LEU A 1 1097 ? 123.231 -17.599 305.591 1.00 71.81 1095 LEU A O 1
ATOM 8814 N N . TYR A 1 1098 ? 124.421 -17.710 303.689 1.00 69.74 1096 TYR A N 1
ATOM 8815 C CA . TYR A 1 1098 ? 124.831 -16.313 303.700 1.00 76.05 1096 TYR A CA 1
ATOM 8816 C C . TYR A 1 1098 ? 125.315 -15.880 305.088 1.00 79.82 1096 TYR A C 1
ATOM 8817 O O . TYR A 1 1098 ? 124.780 -14.933 305.666 1.00 83.83 1096 TYR A O 1
ATOM 8826 N N . PRO A 1 1099 ? 126.317 -16.559 305.648 1.00 78.60 1097 PRO A N 1
ATOM 8827 C CA . PRO A 1 1099 ? 126.744 -16.238 307.018 1.00 75.74 1097 PRO A CA 1
ATOM 8828 C C . PRO A 1 1099 ? 127.543 -14.944 307.057 1.00 72.56 1097 PRO A C 1
ATOM 8829 O O . PRO A 1 1099 ? 128.424 -14.715 306.225 1.00 69.48 1097 PRO A O 1
ATOM 8833 N N . LYS A 1 1100 ? 127.231 -14.096 308.034 1.00 76.01 1098 LYS A N 1
ATOM 8834 C CA . LYS A 1 1100 ? 127.963 -12.859 308.265 1.00 84.55 1098 LYS A CA 1
ATOM 8835 C C . LYS A 1 1100 ? 128.341 -12.769 309.735 1.00 84.90 1098 LYS A C 1
ATOM 8836 O O . LYS A 1 1100 ? 127.628 -13.276 310.607 1.00 80.90 1098 LYS A O 1
ATOM 8842 N N . TYR A 1 1101 ? 129.474 -12.127 310.006 1.00 88.04 1099 TYR A N 1
ATOM 8843 C CA . TYR A 1 1101 ? 129.947 -11.969 311.376 1.00 93.81 1099 TYR A CA 1
ATOM 8844 C C . TYR A 1 1101 ? 129.369 -10.694 311.973 1.00 97.94 1099 TYR A C 1
ATOM 8845 O O . TYR A 1 1101 ? 129.595 -9.597 311.448 1.00 96.57 1099 TYR A O 1
ATOM 8854 N N . GLU A 1 1102 ? 128.631 -10.843 313.071 1.00 104.59 1100 GLU A N 1
ATOM 8855 C CA . GLU A 1 1102 ? 128.127 -9.706 313.831 1.00 108.35 1100 GLU A CA 1
ATOM 8856 C C . GLU A 1 1102 ? 128.723 -9.669 315.231 1.00 105.98 1100 GLU A C 1
ATOM 8857 O O . GLU A 1 1102 ? 129.366 -8.678 315.591 1.00 108.18 1100 GLU A O 1
ATOM 8863 N N . SER A 1 1103 ? 128.549 -10.724 316.025 1.00 101.99 1101 SER A N 1
ATOM 8864 C CA . SER A 1 1103 ? 129.082 -10.762 317.379 1.00 98.12 1101 SER A CA 1
ATOM 8865 C C . SER A 1 1103 ? 129.507 -12.184 317.718 1.00 95.09 1101 SER A C 1
ATOM 8866 O O . SER A 1 1103 ? 129.096 -13.150 317.072 1.00 96.35 1101 SER A O 1
ATOM 8869 N N . VAL A 1 1104 ? 130.346 -12.298 318.751 1.00 90.21 1102 VAL A N 1
ATOM 8870 C CA . VAL A 1 1104 ? 130.795 -13.610 319.211 1.00 82.90 1102 VAL A CA 1
ATOM 8871 C C . VAL A 1 1104 ? 129.608 -14.470 319.625 1.00 79.42 1102 VAL A C 1
ATOM 8872 O O . VAL A 1 1104 ? 129.564 -15.674 319.342 1.00 78.31 1102 VAL A O 1
ATOM 8876 N N . SER A 1 1105 ? 128.630 -13.870 320.304 1.00 79.36 1103 SER A N 1
ATOM 8877 C CA . SER A 1 1105 ? 127.454 -14.624 320.728 1.00 78.54 1103 SER A CA 1
ATOM 8878 C C . SER A 1 1105 ? 126.710 -15.192 319.525 1.00 77.44 1103 SER A C 1
ATOM 8879 O O . SER A 1 1105 ? 126.387 -16.386 319.480 1.00 75.79 1103 SER A O 1
ATOM 8882 N N . LYS A 1 1106 ? 126.434 -14.344 318.534 1.00 82.11 1104 LYS A N 1
ATOM 8883 C CA . LYS A 1 1106 ? 125.730 -14.802 317.344 1.00 87.26 1104 LYS A CA 1
ATOM 8884 C C . LYS A 1 1106 ? 126.554 -15.809 316.554 1.00 82.46 1104 LYS A C 1
ATOM 8885 O O . LYS A 1 1106 ? 125.988 -16.712 315.930 1.00 80.97 1104 LYS A O 1
ATOM 8891 N N . SER A 1 1107 ? 127.882 -15.678 316.565 1.00 79.83 1105 SER A N 1
ATOM 8892 C CA . SER A 1 1107 ? 128.720 -16.647 315.865 1.00 77.62 1105 SER A CA 1
ATOM 8893 C C . SER A 1 1107 ? 128.670 -18.012 316.542 1.00 78.83 1105 SER A C 1
ATOM 8894 O O . SER A 1 1107 ? 128.563 -19.045 315.866 1.00 79.77 1105 SER A O 1
ATOM 8897 N N . GLN A 1 1108 ? 128.750 -18.038 317.875 1.00 76.62 1106 GLN A N 1
ATOM 8898 C CA . GLN A 1 1108 ? 128.618 -19.302 318.591 1.00 77.07 1106 GLN A CA 1
ATOM 8899 C C . GLN A 1 1108 ? 127.248 -19.922 318.362 1.00 74.34 1106 GLN A C 1
ATOM 8900 O O . GLN A 1 1108 ? 127.134 -21.135 318.149 1.00 71.19 1106 GLN A O 1
ATOM 8906 N N . GLU A 1 1109 ? 126.192 -19.110 318.419 1.00 76.86 1107 GLU A N 1
ATOM 8907 C CA . GLU A 1 1109 ? 124.861 -19.638 318.145 1.00 78.74 1107 GLU A CA 1
ATOM 8908 C C . GLU A 1 1109 ? 124.772 -20.184 316.725 1.00 75.01 1107 GLU A C 1
ATOM 8909 O O . GLU A 1 1109 ? 124.132 -21.214 316.486 1.00 75.15 1107 GLU A O 1
ATOM 8915 N N . PHE A 1 1110 ? 125.428 -19.518 315.773 1.00 68.00 1108 PHE A N 1
ATOM 8916 C CA . PHE A 1 1110 ? 125.355 -19.948 314.380 1.00 65.63 1108 PHE A CA 1
ATOM 8917 C C . PHE A 1 1110 ? 126.081 -21.269 314.168 1.00 66.56 1108 PHE A C 1
ATOM 8918 O O . PHE A 1 1110 ? 125.574 -22.155 313.469 1.00 68.68 1108 PHE A O 1
ATOM 8926 N N . PHE A 1 1111 ? 127.265 -21.427 314.761 1.00 65.59 1109 PHE A N 1
ATOM 8927 C CA . PHE A 1 1111 ? 128.017 -22.661 314.568 1.00 62.56 1109 PHE A CA 1
ATOM 8928 C C . PHE A 1 1111 ? 127.521 -23.802 315.445 1.00 59.14 1109 PHE A C 1
ATOM 8929 O O . PHE A 1 1111 ? 127.776 -24.967 315.122 1.00 56.43 1109 PHE A O 1
ATOM 8937 N N . SER A 1 1112 ? 126.816 -23.505 316.535 1.00 64.24 1110 SER A N 1
ATOM 8938 C CA . SER A 1 1112 ? 126.201 -24.577 317.308 1.00 71.01 1110 SER A CA 1
ATOM 8939 C C . SER A 1 1112 ? 125.111 -25.280 316.511 1.00 74.10 1110 SER A C 1
ATOM 8940 O O . SER A 1 1112 ? 124.932 -26.495 316.645 1.00 75.20 1110 SER A O 1
ATOM 8943 N N . LYS A 1 1113 ? 124.392 -24.539 315.663 1.00 75.13 1111 LYS A N 1
ATOM 8944 C CA . LYS A 1 1113 ? 123.254 -25.091 314.933 1.00 76.53 1111 LYS A CA 1
ATOM 8945 C C . LYS A 1 1113 ? 123.658 -26.061 313.829 1.00 76.85 1111 LYS A C 1
ATOM 8946 O O . LYS A 1 1113 ? 122.788 -26.763 313.303 1.00 78.93 1111 LYS A O 1
ATOM 8952 N N . PHE A 1 1114 ? 124.936 -26.123 313.462 1.00 73.34 1112 PHE A N 1
ATOM 8953 C CA . PHE A 1 1114 ? 125.372 -27.166 312.547 1.00 68.27 1112 PHE A CA 1
ATOM 8954 C C . PHE A 1 1114 ? 125.181 -28.534 313.188 1.00 73.77 1112 PHE A C 1
ATOM 8955 O O . PHE A 1 1114 ? 125.218 -28.682 314.413 1.00 71.97 1112 PHE A O 1
ATOM 8963 N N . ASP A 1 1115 ? 124.957 -29.542 312.344 1.00 79.10 1113 ASP A N 1
ATOM 8964 C CA . ASP A 1 1115 ? 124.863 -30.908 312.846 1.00 80.01 1113 ASP A CA 1
ATOM 8965 C C . ASP A 1 1115 ? 126.226 -31.411 313.292 1.00 78.48 1113 ASP A C 1
ATOM 8966 O O . ASP A 1 1115 ? 126.418 -31.759 314.461 1.00 78.80 1113 ASP A O 1
ATOM 8971 N N . LYS A 1 1116 ? 127.190 -31.457 312.375 1.00 75.57 1114 LYS A N 1
ATOM 8972 C CA . LYS A 1 1116 ? 128.515 -31.958 312.726 1.00 73.73 1114 LYS A CA 1
ATOM 8973 C C . LYS A 1 1116 ? 129.557 -31.223 311.901 1.00 72.37 1114 LYS A C 1
ATOM 8974 O O . LYS A 1 1116 ? 129.492 -31.235 310.671 1.00 80.14 1114 LYS A O 1
ATOM 8980 N N . ILE A 1 1117 ? 130.505 -30.579 312.569 1.00 66.98 1115 ILE A N 1
ATOM 8981 C CA . ILE A 1 1117 ? 131.685 -30.025 311.922 1.00 63.67 1115 ILE A CA 1
ATOM 8982 C C . ILE A 1 1117 ? 132.844 -30.919 312.311 1.00 70.40 1115 ILE A C 1
ATOM 8983 O O . ILE A 1 1117 ? 133.305 -30.891 313.456 1.00 75.64 1115 ILE A O 1
ATOM 8988 N N . CYS A 1 1118 ? 133.312 -31.736 311.379 1.00 73.56 1116 CYS A N 1
ATOM 8989 C CA . CYS A 1 1118 ? 134.343 -32.716 311.710 1.00 77.84 1116 CYS A CA 1
ATOM 8990 C C . CYS A 1 1118 ? 135.396 -32.679 310.607 1.00 74.11 1116 CYS A C 1
ATOM 8991 O O . CYS A 1 1118 ? 135.218 -32.019 309.578 1.00 74.07 1116 CYS A O 1
ATOM 8994 N N . TYR A 1 1119 ? 136.511 -33.370 310.826 1.00 72.99 1117 TYR A N 1
ATOM 8995 C CA . TYR A 1 1119 ? 137.602 -33.402 309.862 1.00 70.63 1117 TYR A CA 1
ATOM 8996 C C . TYR A 1 1119 ? 137.753 -34.803 309.288 1.00 72.58 1117 TYR A C 1
ATOM 8997 O O . TYR A 1 1119 ? 137.735 -35.787 310.032 1.00 74.76 1117 TYR A O 1
ATOM 9006 N N . ASN A 1 1120 ? 137.922 -34.887 307.969 1.00 71.57 1118 ASN A N 1
ATOM 9007 C CA . ASN A 1 1120 ? 138.041 -36.166 307.279 1.00 73.24 1118 ASN A CA 1
ATOM 9008 C C . ASN A 1 1120 ? 139.521 -36.467 307.067 1.00 71.61 1118 ASN A C 1
ATOM 9009 O O . ASN A 1 1120 ? 140.187 -35.807 306.263 1.00 70.51 1118 ASN A O 1
ATOM 9014 N N . LEU A 1 1121 ? 140.035 -37.461 307.798 1.00 74.11 1119 LEU A N 1
ATOM 9015 C CA . LEU A 1 1121 ? 141.429 -37.860 307.624 1.00 78.32 1119 LEU A CA 1
ATOM 9016 C C . LEU A 1 1121 ? 141.646 -38.539 306.281 1.00 78.36 1119 LEU A C 1
ATOM 9017 O O . LEU A 1 1121 ? 142.635 -38.266 305.592 1.00 78.13 1119 LEU A O 1
ATOM 9022 N N . ASP A 1 1122 ? 140.734 -39.432 305.898 1.00 82.02 1120 ASP A N 1
ATOM 9023 C CA . ASP A 1 1122 ? 140.863 -40.125 304.622 1.00 84.44 1120 ASP A CA 1
ATOM 9024 C C . ASP A 1 1122 ? 140.911 -39.137 303.464 1.00 83.54 1120 ASP A C 1
ATOM 9025 O O . ASP A 1 1122 ? 141.808 -39.195 302.616 1.00 84.63 1120 ASP A O 1
ATOM 9030 N N . LYS A 1 1123 ? 139.959 -38.203 303.425 1.00 81.55 1121 LYS A N 1
ATOM 9031 C CA . LYS A 1 1123 ? 139.823 -37.313 302.278 1.00 80.49 1121 LYS A CA 1
ATOM 9032 C C . LYS A 1 1123 ? 140.791 -36.137 302.335 1.00 73.63 1121 LYS A C 1
ATOM 9033 O O . LYS A 1 1123 ? 141.246 -35.668 301.286 1.00 75.86 1121 LYS A O 1
ATOM 9039 N N . GLY A 1 1124 ? 141.111 -35.646 303.528 1.00 66.74 1122 GLY A N 1
ATOM 9040 C CA . GLY A 1 1124 ? 142.037 -34.539 303.660 1.00 63.95 1122 GLY A CA 1
ATOM 9041 C C . GLY A 1 1124 ? 141.412 -33.163 303.681 1.00 67.22 1122 GLY A C 1
ATOM 9042 O O . GLY A 1 1124 ? 142.091 -32.184 303.340 1.00 66.58 1122 GLY A O 1
ATOM 9043 N N . TYR A 1 1125 ? 140.141 -33.051 304.064 1.00 65.76 1123 TYR A N 1
ATOM 9044 C CA . TYR A 1 1125 ? 139.480 -31.759 304.175 1.00 57.95 1123 TYR A CA 1
ATOM 9045 C C . TYR A 1 1125 ? 138.471 -31.803 305.316 1.00 58.00 1123 TYR A C 1
ATOM 9046 O O . TYR A 1 1125 ? 138.148 -32.868 305.854 1.00 61.31 1123 TYR A O 1
ATOM 9055 N N . PHE A 1 1126 ? 137.979 -30.621 305.678 1.00 54.97 1124 PHE A N 1
ATOM 9056 C CA . PHE A 1 1126 ? 136.964 -30.455 306.705 1.00 55.93 1124 PHE A CA 1
ATOM 9057 C C . PHE A 1 1126 ? 135.566 -30.585 306.108 1.00 59.31 1124 PHE A C 1
ATOM 9058 O O . PHE A 1 1126 ? 135.349 -30.368 304.915 1.00 61.21 1124 PHE A O 1
ATOM 9066 N N . GLU A 1 1127 ? 134.604 -30.924 306.968 1.00 58.73 1125 GLU A N 1
ATOM 9067 C CA . GLU A 1 1127 ? 133.229 -31.134 306.525 1.00 59.70 1125 GLU A CA 1
ATOM 9068 C C . GLU A 1 1127 ? 132.250 -30.506 307.507 1.00 62.65 1125 GLU A C 1
ATOM 9069 O O . GLU A 1 1127 ? 132.299 -30.780 308.714 1.00 66.53 1125 GLU A O 1
ATOM 9075 N N . PHE A 1 1128 ? 131.366 -29.666 306.964 1.00 63.37 1126 PHE A N 1
ATOM 9076 C CA . PHE A 1 1128 ? 130.290 -29.006 307.697 1.00 64.71 1126 PHE A CA 1
ATOM 9077 C C . PHE A 1 1128 ? 128.974 -29.652 307.274 1.00 65.88 1126 PHE A C 1
ATOM 9078 O O . PHE A 1 1128 ? 128.542 -29.494 306.128 1.00 66.34 1126 PHE A O 1
ATOM 9086 N N . SER A 1 1129 ? 128.340 -30.374 308.192 1.00 67.29 1127 SER A N 1
ATOM 9087 C CA . SER A 1 1129 ? 127.077 -31.053 307.936 1.00 67.94 1127 SER A CA 1
ATOM 9088 C C . SER A 1 1129 ? 125.970 -30.365 308.720 1.00 70.93 1127 SER A C 1
ATOM 9089 O O . SER A 1 1129 ? 126.081 -30.196 309.941 1.00 69.43 1127 SER A O 1
ATOM 9092 N N . PHE A 1 1130 ? 124.903 -29.986 308.015 1.00 76.59 1128 PHE A N 1
ATOM 9093 C CA . PHE A 1 1130 ? 123.831 -29.187 308.588 1.00 75.03 1128 PHE A CA 1
ATOM 9094 C C . PHE A 1 1130 ? 122.519 -29.504 307.882 1.00 75.31 1128 PHE A C 1
ATOM 9095 O O . PHE A 1 1130 ? 122.474 -30.231 306.883 1.00 68.29 1128 PHE A O 1
ATOM 9103 N N . ASP A 1 1131 ? 121.447 -28.929 308.423 1.00 78.41 1129 ASP A N 1
ATOM 9104 C CA . ASP A 1 1131 ? 120.109 -29.007 307.852 1.00 73.80 1129 ASP A CA 1
ATOM 9105 C C . ASP A 1 1131 ? 119.552 -27.595 307.784 1.00 71.88 1129 ASP A C 1
ATOM 9106 O O . ASP A 1 1131 ? 119.419 -26.930 308.816 1.00 70.10 1129 ASP A O 1
ATOM 9111 N N . TYR A 1 1132 ? 119.221 -27.141 306.571 1.00 76.88 1130 TYR A N 1
ATOM 9112 C CA . TYR A 1 1132 ? 118.779 -25.763 306.373 1.00 77.29 1130 TYR A CA 1
ATOM 9113 C C . TYR A 1 1132 ? 117.605 -25.383 307.267 1.00 79.10 1130 TYR A C 1
ATOM 9114 O O . TYR A 1 1132 ? 117.423 -24.196 307.562 1.00 73.91 1130 TYR A O 1
ATOM 9123 N N . LYS A 1 1133 ? 116.801 -26.357 307.701 1.00 84.44 1131 LYS A N 1
ATOM 9124 C CA . LYS A 1 1133 ? 115.682 -26.055 308.587 1.00 88.16 1131 LYS A CA 1
ATOM 9125 C C . LYS A 1 1133 ? 116.147 -25.327 309.844 1.00 90.90 1131 LYS A C 1
ATOM 9126 O O . LYS A 1 1133 ? 115.494 -24.380 310.300 1.00 93.22 1131 LYS A O 1
ATOM 9132 N N . ASN A 1 1134 ? 117.281 -25.747 310.411 1.00 89.61 1132 ASN A N 1
ATOM 9133 C CA . ASN A 1 1134 ? 117.710 -25.244 311.708 1.00 86.14 1132 ASN A CA 1
ATOM 9134 C C . ASN A 1 1134 ? 118.145 -23.787 311.678 1.00 84.51 1132 ASN A C 1
ATOM 9135 O O . ASN A 1 1134 ? 118.385 -23.210 312.749 1.00 85.21 1132 ASN A O 1
ATOM 9140 N N . PHE A 1 1135 ? 118.243 -23.171 310.509 1.00 84.23 1133 PHE A N 1
ATOM 9141 C CA . PHE A 1 1135 ? 118.801 -21.830 310.415 1.00 87.08 1133 PHE A CA 1
ATOM 9142 C C . PHE A 1 1135 ? 117.695 -20.792 310.241 1.00 103.60 1133 PHE A C 1
ATOM 9143 O O . PHE A 1 1135 ? 116.503 -21.109 310.201 1.00 111.78 1133 PHE A O 1
ATOM 9151 N N . GLY A 1 1136 ? 118.108 -19.527 310.144 1.00 109.85 1134 GLY A N 1
ATOM 9152 C CA . GLY A 1 1136 ? 117.182 -18.430 310.386 1.00 11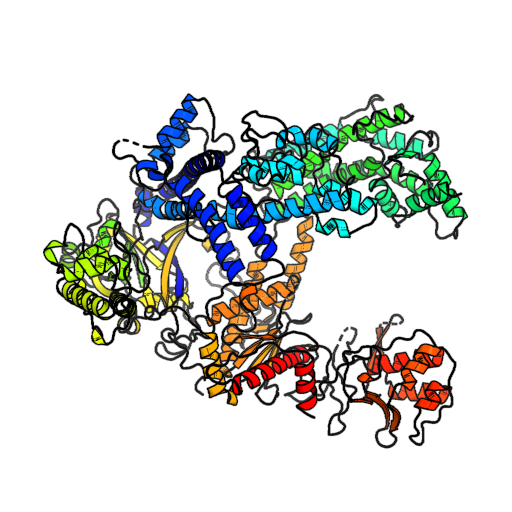8.87 1134 GLY A CA 1
ATOM 9153 C C . GLY A 1 1136 ? 116.030 -18.383 309.404 1.00 128.06 1134 GLY A C 1
ATOM 9154 O O . GLY A 1 1136 ? 114.865 -18.296 309.801 1.00 127.94 1134 GLY A O 1
ATOM 9155 N N . ASP A 1 1137 ? 116.336 -18.426 308.111 1.00 139.76 1135 ASP A N 1
ATOM 9156 C CA . ASP A 1 1137 ? 115.301 -18.250 307.104 1.00 142.16 1135 ASP A CA 1
ATOM 9157 C C . ASP A 1 1137 ? 114.442 -19.503 307.006 1.00 140.86 1135 ASP A C 1
ATOM 9158 O O . ASP A 1 1137 ? 114.957 -20.621 306.905 1.00 140.79 1135 ASP A O 1
ATOM 9163 N N . LYS A 1 1138 ? 113.123 -19.310 307.045 1.00 136.00 1136 LYS A N 1
ATOM 9164 C CA . LYS A 1 1138 ? 112.206 -20.444 307.034 1.00 130.77 1136 LYS A CA 1
ATOM 9165 C C . LYS A 1 1138 ? 112.215 -21.173 305.693 1.00 129.71 1136 LYS A C 1
ATOM 9166 O O . LYS A 1 1138 ? 111.928 -22.374 305.642 1.00 131.63 1136 LYS A O 1
ATOM 9172 N N . ALA A 1 1139 ? 112.572 -20.481 304.609 1.00 127.31 1137 ALA A N 1
ATOM 9173 C CA . ALA A 1 1139 ? 112.387 -21.050 303.277 1.00 126.04 1137 ALA A CA 1
ATOM 9174 C C . ALA A 1 1139 ? 113.298 -22.251 303.042 1.00 126.39 1137 ALA A C 1
ATOM 9175 O O . ALA A 1 1139 ? 112.890 -23.231 302.406 1.00 130.90 1137 ALA A O 1
ATOM 9177 N N . ALA A 1 1140 ? 114.528 -22.199 303.546 1.00 120.25 1138 A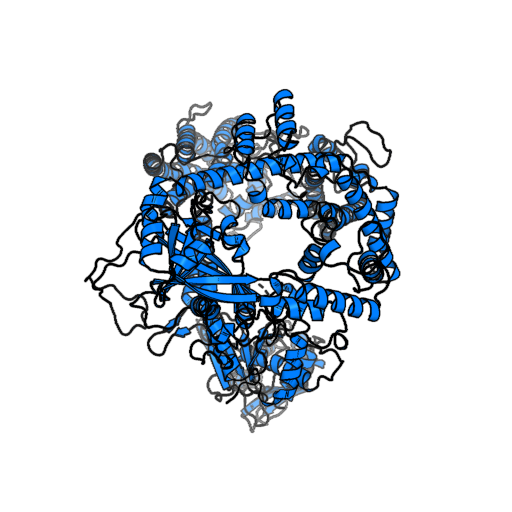LA A N 1
ATOM 9178 C CA . ALA A 1 1140 ? 115.524 -23.204 303.201 1.00 110.00 1138 ALA A CA 1
ATOM 9179 C C . ALA A 1 1140 ? 115.178 -24.563 303.802 1.00 102.63 1138 ALA A C 1
ATOM 9180 O O . ALA A 1 1140 ? 114.604 -24.663 304.888 1.00 104.58 1138 ALA A O 1
ATOM 9182 N N . LYS A 1 1141 ? 115.542 -25.623 303.076 1.00 91.26 1139 LYS A N 1
ATOM 9183 C CA . LYS A 1 1141 ? 115.275 -26.988 303.512 1.00 84.02 1139 LYS A CA 1
ATOM 9184 C C . LYS A 1 1141 ? 116.311 -27.929 302.910 1.00 75.31 1139 LYS A C 1
ATOM 9185 O O . LYS A 1 1141 ? 116.864 -27.664 301.838 1.00 71.01 1139 LYS A O 1
ATOM 9191 N N . GLY A 1 1142 ? 116.569 -29.022 303.606 1.00 75.69 1140 GLY A N 1
ATOM 9192 C CA . GLY A 1 1142 ? 117.426 -30.072 303.094 1.00 75.58 1140 GLY A CA 1
ATOM 9193 C C . GLY A 1 1142 ? 118.703 -30.228 303.911 1.00 71.84 1140 GLY A C 1
ATOM 9194 O O . GLY A 1 1142 ? 119.226 -29.270 304.491 1.00 65.51 1140 GLY A O 1
ATOM 9195 N N . LYS A 1 1143 ? 119.216 -31.460 303.948 1.00 73.68 1141 LYS A N 1
ATOM 9196 C CA . LYS A 1 1143 ? 120.469 -31.776 304.619 1.00 77.20 1141 LYS A CA 1
ATOM 9197 C C . LYS A 1 1143 ? 121.624 -31.669 303.631 1.00 80.25 1141 LYS A C 1
ATOM 9198 O O . LYS A 1 1143 ? 121.500 -32.065 302.468 1.00 80.44 1141 LYS A O 1
ATOM 9204 N N . TRP A 1 1144 ? 122.755 -31.141 304.102 1.00 77.10 1142 TRP A N 1
ATOM 9205 C CA . TRP A 1 1144 ? 123.913 -30.961 303.238 1.00 69.07 1142 TRP A CA 1
ATOM 9206 C C . TRP A 1 1144 ? 125.192 -31.086 304.052 1.00 71.10 1142 TRP A C 1
ATOM 9207 O O . TRP A 1 1144 ? 125.234 -30.723 305.230 1.00 79.02 1142 TRP A O 1
ATOM 9218 N N . THR A 1 1145 ? 126.238 -31.595 303.407 1.00 64.87 1143 THR A N 1
ATOM 9219 C CA . THR A 1 1145 ? 127.591 -31.575 303.947 1.00 66.81 1143 THR A CA 1
ATOM 9220 C C . THR A 1 1145 ? 128.492 -30.901 302.924 1.00 65.41 1143 THR A C 1
ATOM 9221 O O . THR A 1 1145 ? 128.676 -31.416 301.815 1.00 59.80 1143 THR A O 1
ATOM 9225 N N . ILE A 1 1146 ? 129.035 -29.743 303.295 1.00 64.75 1144 ILE A N 1
ATOM 9226 C CA . ILE A 1 1146 ? 129.930 -28.964 302.451 1.00 59.37 1144 ILE A CA 1
ATOM 9227 C C . ILE A 1 1146 ? 131.360 -29.221 302.899 1.00 57.70 1144 ILE A C 1
ATOM 9228 O O . ILE A 1 1146 ? 131.629 -29.484 304.077 1.00 61.56 1144 ILE A O 1
ATOM 9233 N N . ALA A 1 1147 ? 132.290 -29.143 301.953 1.00 50.57 1145 ALA A N 1
ATOM 9234 C CA . ALA A 1 1147 ? 133.683 -29.468 302.207 1.00 49.48 1145 ALA A CA 1
ATOM 9235 C C . ALA A 1 1147 ? 134.567 -28.270 301.895 1.00 52.24 1145 ALA A C 1
ATOM 9236 O O . ALA A 1 1147 ? 134.230 -27.429 301.058 1.00 53.89 1145 ALA A O 1
ATOM 9238 N N . SER A 1 1148 ? 135.701 -28.200 302.587 1.00 52.47 1146 SER A N 1
ATOM 9239 C CA . SER A 1 1148 ? 136.707 -27.176 302.355 1.00 56.53 1146 SER A CA 1
ATOM 9240 C C . SER A 1 1148 ? 137.566 -27.471 301.144 1.00 57.19 1146 SER A C 1
ATOM 9241 O O . SER A 1 1148 ? 138.539 -26.749 300.878 1.00 65.53 1146 SER A O 1
ATOM 9244 N N . PHE A 1 1149 ? 137.223 -28.513 300.390 1.00 54.08 1147 PHE A N 1
ATOM 9245 C CA . PHE A 1 1149 ? 138.073 -28.977 299.302 1.00 56.22 1147 PHE A CA 1
ATOM 9246 C C . PHE A 1 1149 ? 138.136 -27.954 298.173 1.00 57.17 1147 PHE A C 1
ATOM 9247 O O . PHE A 1 1149 ? 137.189 -27.202 297.925 1.00 55.11 1147 PHE A O 1
ATOM 9255 N N . GLY A 1 1150 ? 139.255 -27.961 297.467 1.00 61.13 1148 GLY A N 1
ATOM 9256 C CA . GLY A 1 1150 ? 139.403 -27.191 296.255 1.00 69.57 1148 GLY A CA 1
ATOM 9257 C C . GLY A 1 1150 ? 140.173 -25.911 296.477 1.00 77.13 1148 GLY A C 1
ATOM 9258 O O . GLY A 1 1150 ? 140.714 -25.639 297.552 1.00 78.43 1148 GLY A O 1
ATOM 9259 N N . SER A 1 1151 ? 140.228 -25.118 295.416 1.00 81.96 1149 SER A N 1
ATOM 9260 C CA . SER A 1 1151 ? 140.774 -23.774 295.478 1.00 83.79 1149 SER A CA 1
ATOM 9261 C C . SER A 1 1151 ? 139.640 -22.766 295.369 1.00 79.80 1149 SER A C 1
ATOM 9262 O O . SER A 1 1151 ? 138.525 -23.088 294.950 1.00 80.52 1149 SER A O 1
ATOM 9265 N N . ARG A 1 1152 ? 139.941 -21.540 295.772 1.00 74.40 1150 ARG A N 1
ATOM 9266 C CA . ARG A 1 1152 ? 138.998 -20.439 295.726 1.00 69.07 1150 ARG A CA 1
ATOM 9267 C C . ARG A 1 1152 ? 139.769 -19.191 295.319 1.00 72.45 1150 ARG A C 1
ATOM 9268 O O . ARG A 1 1152 ? 140.994 -19.130 295.439 1.00 71.55 1150 ARG A O 1
ATOM 9276 N N . LEU A 1 1153 ? 139.048 -18.200 294.803 1.00 77.98 1151 LEU A N 1
ATOM 9277 C CA . LEU A 1 1153 ? 139.667 -16.972 294.316 1.00 82.82 1151 LEU A CA 1
ATOM 9278 C C . LEU A 1 1153 ? 139.031 -15.779 295.006 1.00 88.62 1151 LEU A C 1
ATOM 9279 O O . LEU A 1 1153 ? 137.801 -15.697 295.100 1.00 87.74 1151 LEU A O 1
ATOM 9284 N N . ILE A 1 1154 ? 139.863 -14.856 295.483 1.00 96.16 1152 ILE A N 1
ATOM 9285 C CA . ILE A 1 1154 ? 139.381 -13.695 296.223 1.00 101.16 1152 ILE A CA 1
ATOM 9286 C C . ILE A 1 1154 ? 140.062 -12.439 295.695 1.00 105.95 1152 ILE A C 1
ATOM 9287 O O . ILE A 1 1154 ? 141.245 -12.464 295.341 1.00 109.92 1152 ILE A O 1
ATOM 9292 N N . ASN A 1 1155 ? 139.309 -11.342 295.635 1.00 105.04 1153 ASN A N 1
ATOM 9293 C CA . ASN A 1 1155 ? 139.801 -10.067 295.134 1.00 102.98 1153 ASN A CA 1
ATOM 9294 C C . ASN A 1 1155 ? 139.846 -9.058 296.275 1.00 101.62 1153 ASN A C 1
ATOM 9295 O O . ASN A 1 1155 ? 138.968 -9.054 297.144 1.00 101.37 1153 ASN A O 1
ATOM 9300 N N . PHE A 1 1156 ? 140.866 -8.199 296.271 1.00 101.87 1154 PHE A N 1
ATOM 9301 C CA . PHE A 1 1156 ? 141.081 -7.287 297.389 1.00 101.27 1154 PHE A CA 1
ATOM 9302 C C . PHE A 1 1156 ? 142.027 -6.168 296.971 1.00 104.87 1154 PHE A C 1
ATOM 9303 O O . PHE A 1 1156 ? 142.761 -6.284 295.985 1.00 109.83 1154 PHE A O 1
ATOM 9311 N N . ARG A 1 1157 ? 142.003 -5.084 297.748 1.00 100.74 1155 ARG A N 1
ATOM 9312 C CA . ARG A 1 1157 ? 142.824 -3.900 297.493 1.00 96.81 1155 ARG A CA 1
ATOM 9313 C C . ARG A 1 1157 ? 144.128 -4.040 298.270 1.00 93.80 1155 ARG A C 1
ATOM 9314 O O . ARG A 1 1157 ? 144.165 -3.837 299.486 1.00 92.97 1155 ARG A O 1
ATOM 9322 N N . ASN A 1 1158 ? 145.203 -4.382 297.566 1.00 91.78 1156 ASN A N 1
ATOM 9323 C CA . ASN A 1 1158 ? 146.503 -4.567 298.201 1.00 88.55 1156 ASN A CA 1
ATOM 9324 C C . ASN A 1 1158 ? 147.119 -3.220 298.572 1.00 89.47 1156 ASN A C 1
ATOM 9325 O O . ASN A 1 1158 ? 147.734 -3.075 299.629 1.00 89.45 1156 ASN A O 1
ATOM 9330 N N . ASP A 1 1166 ? 143.972 -6.542 293.259 1.00 108.79 1164 ASP A N 1
ATOM 9331 C CA . ASP A 1 1166 ? 144.423 -7.813 292.706 1.00 112.55 1164 ASP A CA 1
ATOM 9332 C C . ASP A 1 1166 ? 143.734 -8.979 293.412 1.00 114.68 1164 ASP A C 1
ATOM 9333 O O . ASP A 1 1166 ? 143.139 -8.808 294.476 1.00 114.34 1164 ASP A O 1
ATOM 9338 N N . THR A 1 1167 ? 143.818 -10.165 292.813 1.00 115.10 1165 THR A N 1
ATOM 9339 C CA . THR A 1 1167 ? 143.174 -11.360 293.333 1.00 114.09 1165 THR A CA 1
ATOM 9340 C C . THR A 1 1167 ? 144.222 -12.415 293.657 1.00 110.81 1165 THR A C 1
ATOM 9341 O O . THR A 1 1167 ? 145.298 -12.453 293.052 1.00 110.26 1165 THR A O 1
ATOM 9345 N N . ARG A 1 1168 ? 143.899 -13.273 294.623 1.00 103.20 1166 ARG A N 1
ATOM 9346 C CA . ARG A 1 1168 ? 144.793 -14.347 295.021 1.00 95.38 1166 ARG A CA 1
ATOM 9347 C C . ARG A 1 1168 ? 143.997 -15.632 295.207 1.00 83.82 1166 ARG A C 1
ATOM 9348 O O . ARG A 1 1168 ? 142.772 -15.620 295.406 1.00 82.84 1166 ARG A O 1
ATOM 9356 N N . GLU A 1 1169 ? 144.728 -16.741 295.129 1.00 75.31 1167 GLU A N 1
ATOM 9357 C CA . GLU A 1 1169 ? 144.175 -18.084 295.200 1.00 73.13 1167 GLU A CA 1
ATOM 9358 C C . GLU A 1 1169 ? 144.316 -18.597 296.629 1.00 75.50 1167 GLU A C 1
ATOM 9359 O O . GLU A 1 1169 ? 145.434 -18.779 297.124 1.00 70.25 1167 GLU A O 1
ATOM 9365 N N . VAL A 1 1170 ? 143.184 -18.829 297.282 1.00 78.07 1168 VAL A N 1
ATOM 9366 C CA . VAL A 1 1170 ? 143.137 -19.247 298.675 1.00 77.79 1168 VAL A CA 1
ATOM 9367 C C . VAL A 1 1170 ? 142.642 -20.684 298.744 1.00 74.10 1168 VAL A C 1
ATOM 9368 O O . VAL A 1 1170 ? 141.703 -21.062 298.036 1.00 71.55 1168 VAL A O 1
ATOM 9372 N N . TYR A 1 1171 ? 143.283 -21.487 299.591 1.00 71.90 1169 TYR A N 1
ATOM 9373 C CA . TYR A 1 1171 ? 142.860 -22.862 299.846 1.00 74.10 1169 TYR A CA 1
ATOM 9374 C C . TYR A 1 1171 ? 142.220 -22.920 301.227 1.00 75.74 1169 TYR A C 1
ATOM 9375 O O . TYR A 1 1171 ? 142.934 -22.903 302.243 1.00 81.04 1169 TYR A O 1
ATOM 9384 N N . PRO A 1 1172 ? 140.892 -22.983 301.324 1.00 70.58 1170 PRO A N 1
ATOM 9385 C CA . PRO A 1 1172 ? 140.255 -22.858 302.644 1.00 69.70 1170 PRO A CA 1
ATOM 9386 C C . PRO A 1 1172 ? 140.556 -24.018 303.578 1.00 69.79 1170 PRO A C 1
ATOM 9387 O O . PRO A 1 1172 ? 140.486 -23.842 304.800 1.00 67.73 1170 PRO A O 1
ATOM 9391 N N . THR A 1 1173 ? 140.882 -25.199 303.056 1.00 70.37 1171 THR A N 1
ATOM 9392 C CA . THR A 1 1173 ? 141.252 -26.302 303.936 1.00 67.82 1171 THR A CA 1
ATOM 9393 C C . THR A 1 1173 ? 142.559 -25.999 304.665 1.00 67.27 1171 THR A C 1
ATOM 9394 O O . THR A 1 1173 ? 142.655 -26.159 305.890 1.00 60.28 1171 THR A O 1
ATOM 9398 N N . LYS A 1 1174 ? 143.573 -25.533 303.933 1.00 68.09 1172 LYS A N 1
ATOM 9399 C CA . LYS A 1 1174 ? 144.811 -25.116 304.579 1.00 68.45 1172 LYS A CA 1
ATOM 9400 C C . LYS A 1 1174 ? 144.570 -23.935 305.510 1.00 65.22 1172 LYS A C 1
ATOM 9401 O O . LYS A 1 1174 ? 145.063 -23.914 306.645 1.00 68.65 1172 LYS A O 1
ATOM 9407 N N . GLU A 1 1175 ? 143.813 -22.937 305.048 1.00 58.12 1173 GLU A N 1
ATOM 9408 C CA . GLU A 1 1175 ? 143.493 -21.805 305.911 1.00 55.76 1173 GLU A CA 1
ATOM 9409 C C . GLU A 1 1175 ? 142.891 -22.274 307.230 1.00 57.06 1173 GLU A C 1
ATOM 9410 O O . GLU A 1 1175 ? 143.211 -21.741 308.300 1.00 61.07 1173 GLU A O 1
ATOM 9416 N N . LEU A 1 1176 ? 142.025 -23.289 307.172 1.00 60.30 1174 LEU A N 1
ATOM 9417 C CA . LEU A 1 1176 ? 141.409 -23.816 308.386 1.00 59.63 1174 LEU A CA 1
ATOM 9418 C C . LEU A 1 1176 ? 142.420 -24.563 309.243 1.00 61.17 1174 LEU A C 1
ATOM 9419 O O . LEU A 1 1176 ? 142.369 -24.487 310.475 1.00 58.93 1174 LEU A O 1
ATOM 9424 N N . GLU A 1 1177 ? 143.336 -25.305 308.616 1.00 61.97 1175 GLU A N 1
ATOM 9425 C CA . GLU A 1 1177 ? 144.410 -25.928 309.382 1.00 60.85 1175 GLU A CA 1
ATOM 9426 C C . GLU A 1 1177 ? 145.193 -24.876 310.162 1.00 63.23 1175 GLU A C 1
ATOM 9427 O O . GLU A 1 1177 ? 145.424 -25.022 311.369 1.00 68.18 1175 GLU A O 1
ATOM 9433 N N . LYS A 1 1178 ? 145.584 -23.789 309.493 1.00 61.14 1176 LYS A N 1
ATOM 9434 C CA . LYS A 1 1178 ? 146.261 -22.695 310.182 1.00 63.23 1176 LYS A CA 1
ATOM 9435 C C . LYS A 1 1178 ? 145.432 -22.186 311.355 1.00 58.18 1176 LYS A C 1
ATOM 9436 O O . LYS A 1 1178 ? 145.934 -22.064 312.479 1.00 57.16 1176 LYS A O 1
ATOM 9442 N N . LEU A 1 1179 ? 144.155 -21.875 311.113 1.00 51.44 1177 LEU A N 1
ATOM 9443 C CA . LEU A 1 1179 ? 143.353 -21.262 312.170 1.00 53.31 1177 LEU A CA 1
ATOM 9444 C C . LEU A 1 1179 ? 143.184 -22.194 313.367 1.00 53.29 1177 LEU A C 1
ATOM 9445 O O . LEU A 1 1179 ? 143.277 -21.752 314.519 1.00 58.52 1177 LEU A O 1
ATOM 9450 N N . LEU A 1 1180 ? 142.932 -23.483 313.122 1.00 50.19 1178 LEU A N 1
ATOM 9451 C CA . LEU A 1 1180 ? 142.732 -24.408 314.234 1.00 55.49 1178 LEU A CA 1
ATOM 9452 C C . LEU A 1 1180 ? 144.036 -24.685 314.981 1.00 56.73 1178 LEU A C 1
ATOM 9453 O O . LEU A 1 1180 ? 144.017 -24.873 316.203 1.00 49.87 1178 LEU A O 1
ATOM 9458 N N . LYS A 1 1181 ? 145.173 -24.712 314.277 1.00 56.27 1179 LYS A N 1
ATOM 9459 C CA . LYS A 1 1181 ? 146.448 -24.859 314.972 1.00 52.97 1179 LYS A CA 1
ATOM 9460 C C . LYS A 1 1181 ? 146.750 -23.635 315.832 1.00 54.73 1179 LYS A C 1
ATOM 9461 O O . LYS A 1 1181 ? 147.235 -23.768 316.960 1.00 53.93 1179 LYS A O 1
ATOM 9467 N N . ASP A 1 1182 ? 146.449 -22.435 315.324 1.00 55.60 1180 ASP A N 1
ATOM 9468 C CA . ASP A 1 1182 ? 146.699 -21.216 316.089 1.00 53.83 1180 ASP A CA 1
ATOM 9469 C C . ASP A 1 1182 ? 145.935 -21.212 317.406 1.00 57.92 1180 ASP A C 1
ATOM 9470 O O . ASP A 1 1182 ? 146.441 -20.730 318.427 1.00 63.36 1180 ASP A O 1
ATOM 9475 N N . TYR A 1 1183 ? 144.707 -21.721 317.400 1.00 59.40 1181 TYR A N 1
ATOM 9476 C CA . TYR A 1 1183 ? 143.888 -21.783 318.599 1.00 56.35 1181 TYR A CA 1
ATOM 9477 C C . TYR A 1 1183 ? 143.970 -23.139 319.286 1.00 51.66 1181 TYR A C 1
ATOM 9478 O O . TYR A 1 1183 ? 143.175 -23.419 320.187 1.00 50.69 1181 TYR A O 1
ATOM 9487 N N . SER A 1 1184 ? 144.922 -23.976 318.882 1.00 53.16 1182 SER A N 1
ATOM 9488 C CA . SER A 1 1184 ? 145.182 -25.259 319.533 1.00 59.95 1182 SER A CA 1
ATOM 9489 C C . SER A 1 1184 ? 143.924 -26.119 319.624 1.00 64.64 1182 SER A C 1
ATOM 9490 O O . SER A 1 1184 ? 143.731 -26.866 320.586 1.00 63.95 1182 SER A O 1
ATOM 9493 N N . ILE A 1 1185 ? 143.056 -26.017 318.621 1.00 65.04 1183 ILE A N 1
ATOM 9494 C CA . ILE A 1 1185 ? 142.001 -27.005 318.427 1.00 63.54 1183 ILE A CA 1
ATOM 9495 C C . ILE A 1 1185 ? 142.599 -28.190 317.683 1.00 64.18 1183 ILE A C 1
ATOM 9496 O O . ILE A 1 1185 ? 143.214 -28.024 316.622 1.00 65.78 1183 ILE A O 1
ATOM 9501 N N . GLU A 1 1186 ? 142.435 -29.386 318.236 1.00 69.27 1184 GLU A N 1
ATOM 9502 C CA . GLU A 1 1186 ? 143.013 -30.591 317.651 1.00 74.98 1184 GLU A CA 1
ATOM 9503 C C . GLU A 1 1186 ? 142.020 -31.199 316.668 1.00 70.38 1184 GLU A C 1
ATOM 9504 O O . GLU A 1 1186 ? 140.987 -31.744 317.072 1.00 66.37 1184 GLU A O 1
ATOM 9510 N N . TYR A 1 1187 ? 142.336 -31.104 315.377 1.00 72.01 1185 TYR A N 1
ATOM 9511 C CA . TYR A 1 1187 ? 141.574 -31.756 314.319 1.00 70.81 1185 TYR A CA 1
ATOM 9512 C C . TYR A 1 1187 ? 142.287 -32.978 313.757 1.00 75.25 1185 TYR A C 1
ATOM 9513 O O . TYR A 1 1187 ? 141.748 -33.635 312.862 1.00 72.90 1185 TYR A O 1
ATOM 9522 N N . GLY A 1 1188 ? 143.475 -33.305 314.273 1.00 80.45 1186 GLY A N 1
ATOM 9523 C CA . GLY A 1 1188 ? 144.352 -34.241 313.588 1.00 80.81 1186 GLY A CA 1
ATOM 9524 C C . GLY A 1 1188 ? 143.853 -35.671 313.553 1.00 82.93 1186 GLY A C 1
ATOM 9525 O O . GLY A 1 1188 ? 144.175 -36.417 312.624 1.00 75.24 1186 GLY A O 1
ATOM 9526 N N . HIS A 1 1189 ? 143.082 -36.082 314.554 1.00 97.10 1187 HIS A N 1
ATOM 9527 C CA . HIS A 1 1189 ? 142.562 -37.441 314.600 1.00 102.17 1187 HIS A CA 1
ATOM 9528 C C . HIS A 1 1189 ? 141.193 -37.571 313.945 1.00 100.97 1187 HIS A C 1
ATOM 9529 O O . HIS A 1 1189 ? 140.587 -38.643 314.018 1.00 101.94 1187 HIS A O 1
ATOM 9536 N N . GLY A 1 1190 ? 140.697 -36.514 313.307 1.00 96.17 1188 GLY A N 1
ATOM 9537 C CA . GLY A 1 1190 ? 139.363 -36.544 312.745 1.00 93.11 1188 GLY A CA 1
ATOM 9538 C C . GLY A 1 1190 ? 138.257 -36.296 313.742 1.00 89.53 1188 GLY A C 1
ATOM 9539 O O . GLY A 1 1190 ? 137.108 -36.667 313.484 1.00 86.89 1188 GLY A O 1
ATOM 9540 N N . GLU A 1 1191 ? 138.567 -35.682 314.882 1.00 89.03 1189 GLU A N 1
ATOM 9541 C CA . GLU A 1 1191 ? 137.555 -35.421 315.891 1.00 92.91 1189 GLU A CA 1
ATOM 9542 C C . GLU A 1 1191 ? 136.627 -34.304 315.431 1.00 89.57 1189 GLU A C 1
ATOM 9543 O O . GLU A 1 1191 ? 136.922 -33.559 314.492 1.00 90.06 1189 GLU A O 1
ATOM 9549 N N . CYS A 1 1192 ? 135.495 -34.182 316.109 1.00 89.79 1190 CYS A N 1
ATOM 9550 C CA . CYS A 1 1192 ? 134.515 -33.178 315.736 1.00 86.98 1190 CYS A CA 1
ATOM 9551 C C . CYS A 1 1192 ? 134.811 -31.866 316.453 1.00 80.40 1190 CYS A C 1
ATOM 9552 O O . CYS A 1 1192 ? 135.067 -31.847 317.661 1.00 87.36 1190 CYS A O 1
ATOM 9555 N N . ILE A 1 1193 ? 134.787 -30.774 315.686 1.00 69.70 1191 ILE A N 1
ATOM 9556 C CA . ILE A 1 1193 ? 135.255 -29.475 316.148 1.00 64.06 1191 ILE A CA 1
ATOM 9557 C C . ILE A 1 1193 ? 134.138 -28.586 316.666 1.00 58.62 1191 ILE A C 1
ATOM 9558 O O . ILE A 1 1193 ? 134.424 -27.535 317.262 1.00 58.57 1191 ILE A O 1
ATOM 9563 N N . LYS A 1 1194 ? 132.875 -28.960 316.452 1.00 58.66 1192 LYS A N 1
ATOM 9564 C CA . LYS A 1 1194 ? 131.773 -28.041 316.724 1.00 59.48 1192 LYS A CA 1
ATOM 9565 C C . LYS A 1 1194 ? 131.837 -27.504 318.151 1.00 62.23 1192 LYS A C 1
ATOM 9566 O O . LYS A 1 1194 ? 131.840 -26.288 318.368 1.00 60.68 1192 LYS A O 1
ATOM 9572 N N . ALA A 1 1195 ? 131.891 -28.398 319.140 1.00 61.08 1193 ALA A N 1
ATOM 9573 C CA . ALA A 1 1195 ? 131.983 -27.946 320.525 1.00 59.82 1193 ALA A CA 1
ATOM 9574 C C . ALA A 1 1195 ? 133.228 -27.092 320.735 1.00 63.98 1193 ALA A C 1
ATOM 9575 O O . ALA A 1 1195 ? 133.160 -26.004 321.325 1.00 65.28 1193 ALA A O 1
ATOM 9577 N N . ALA A 1 1196 ? 134.379 -27.570 320.253 1.00 60.91 1194 ALA A N 1
ATOM 9578 C CA . ALA A 1 1196 ? 135.601 -26.778 320.341 1.00 55.22 1194 ALA A CA 1
ATOM 9579 C C . ALA A 1 1196 ? 135.417 -25.416 319.687 1.00 57.61 1194 ALA A C 1
ATOM 9580 O O . ALA A 1 1196 ? 135.733 -24.380 320.281 1.00 63.78 1194 ALA A O 1
ATOM 9582 N N . ILE A 1 1197 ? 134.896 -25.397 318.458 1.00 58.16 1195 ILE A N 1
ATOM 9583 C CA . ILE A 1 1197 ? 134.684 -24.132 317.757 1.00 58.84 1195 ILE A CA 1
ATOM 9584 C C . ILE A 1 1197 ? 133.850 -23.185 318.610 1.00 64.06 1195 ILE A C 1
ATOM 9585 O O . ILE A 1 1197 ? 134.188 -22.007 318.781 1.00 74.21 1195 ILE A O 1
ATOM 9590 N N . CYS A 1 1198 ? 132.747 -23.688 319.162 1.00 62.22 1196 CYS A N 1
ATOM 9591 C CA . CYS A 1 1198 ? 131.854 -22.856 319.955 1.00 64.90 1196 CYS A CA 1
ATOM 9592 C C . CYS A 1 1198 ? 132.445 -22.476 321.305 1.00 64.76 1196 CYS A C 1
ATOM 9593 O O . CYS A 1 1198 ? 131.914 -21.574 321.960 1.00 61.98 1196 CYS A O 1
ATOM 9596 N N . GLY A 1 1199 ? 133.531 -23.126 321.730 1.00 66.73 1197 GLY A N 1
ATOM 9597 C CA . GLY A 1 1199 ? 134.123 -22.814 323.020 1.00 66.46 1197 GLY A CA 1
ATOM 9598 C C . GLY A 1 1199 ? 134.978 -21.567 323.048 1.00 64.60 1197 GLY A C 1
ATOM 9599 O O . GLY A 1 1199 ? 135.244 -21.037 324.132 1.00 65.73 1197 GLY A O 1
ATOM 9600 N N . GLU A 1 1200 ? 135.423 -21.087 321.892 1.00 64.04 1198 GLU A N 1
ATOM 9601 C CA . GLU A 1 1200 ? 136.270 -19.905 321.851 1.00 65.03 1198 GLU A CA 1
ATOM 9602 C C . GLU A 1 1200 ? 135.442 -18.646 322.083 1.00 64.70 1198 GLU A C 1
ATOM 9603 O O . GLU A 1 1200 ? 134.262 -18.579 321.733 1.00 71.93 1198 GLU A O 1
ATOM 9609 N N . SER A 1 1201 ? 136.073 -17.642 322.692 1.00 60.18 1199 SER A N 1
ATOM 9610 C CA . SER A 1 1201 ? 135.427 -16.364 322.946 1.00 61.88 1199 SER A CA 1
ATOM 9611 C C . SER A 1 1201 ? 136.039 -15.221 322.152 1.00 61.12 1199 SER A C 1
ATOM 9612 O O . SER A 1 1201 ? 135.624 -14.069 322.328 1.00 59.79 1199 SER A O 1
ATOM 9615 N N . ASP A 1 1202 ? 137.003 -15.504 321.282 1.00 59.81 1200 ASP A N 1
ATOM 9616 C CA . ASP A 1 1202 ? 137.769 -14.470 320.608 1.00 61.11 1200 ASP A CA 1
ATOM 9617 C C . ASP A 1 1202 ? 137.071 -14.019 319.329 1.00 71.81 1200 ASP A C 1
ATOM 9618 O O . ASP A 1 1202 ? 136.559 -14.838 318.560 1.00 78.21 1200 ASP A O 1
ATOM 9623 N N . LYS A 1 1203 ? 137.056 -12.703 319.109 1.00 77.44 1201 LYS A N 1
ATOM 9624 C CA . LYS A 1 1203 ? 136.410 -12.159 317.918 1.00 80.32 1201 LYS A CA 1
ATOM 9625 C C . LYS A 1 1203 ? 137.141 -12.577 316.649 1.00 78.08 1201 LYS A C 1
ATOM 9626 O O . LYS A 1 1203 ? 136.508 -12.979 315.666 1.00 78.83 1201 LYS A O 1
ATOM 9632 N N . LYS A 1 1204 ? 138.472 -12.481 316.645 1.00 72.13 1202 LYS A N 1
ATOM 9633 C CA . LYS A 1 1204 ? 139.228 -12.795 315.437 1.00 68.43 1202 LYS A CA 1
ATOM 9634 C C . LYS A 1 1204 ? 138.996 -14.229 314.984 1.00 63.36 1202 LYS A C 1
ATOM 9635 O O . LYS A 1 1204 ? 138.964 -14.503 313.778 1.00 63.48 1202 LYS A O 1
ATOM 9641 N N . PHE A 1 1205 ? 138.820 -15.151 315.932 1.00 60.32 1203 PHE A N 1
ATOM 9642 C CA . PHE A 1 1205 ? 138.576 -16.545 315.580 1.00 57.65 1203 PHE A CA 1
ATOM 9643 C C . PHE A 1 1205 ? 137.300 -16.690 314.758 1.00 61.22 1203 PHE A C 1
ATOM 9644 O O . PHE A 1 1205 ? 137.309 -17.282 313.673 1.00 61.76 1203 PHE A O 1
ATOM 9652 N N . PHE A 1 1206 ? 136.188 -16.152 315.263 1.00 61.14 1204 PHE A N 1
ATOM 9653 C CA . PHE A 1 1206 ? 134.917 -16.295 314.564 1.00 58.99 1204 PHE A CA 1
ATOM 9654 C C . PHE A 1 1206 ? 134.865 -15.449 313.300 1.00 57.93 1204 PHE A C 1
ATOM 9655 O O . PHE A 1 1206 ? 134.241 -15.853 312.313 1.00 59.84 1204 PHE A O 1
ATOM 9663 N N . ALA A 1 1207 ? 135.500 -14.278 313.303 1.00 59.44 1205 ALA A N 1
ATOM 9664 C CA . ALA A 1 1207 ? 135.583 -13.497 312.075 1.00 57.51 1205 ALA A CA 1
ATOM 9665 C C . ALA A 1 1207 ? 136.280 -14.291 310.978 1.00 57.43 1205 ALA A C 1
ATOM 9666 O O . ALA A 1 1207 ? 135.749 -14.439 309.871 1.00 65.08 1205 ALA A O 1
ATOM 9668 N N . LYS A 1 1208 ? 137.460 -14.842 311.278 1.00 52.86 1206 LYS A N 1
ATOM 9669 C CA . LYS A 1 1208 ? 138.182 -15.596 310.259 1.00 54.73 1206 LYS A CA 1
ATOM 9670 C C . LYS A 1 1208 ? 137.461 -16.885 309.885 1.00 56.03 1206 LYS A C 1
ATOM 9671 O O . LYS A 1 1208 ? 137.518 -17.310 308.725 1.00 56.38 1206 LYS A O 1
ATOM 9677 N N . LEU A 1 1209 ? 136.788 -17.528 310.842 1.00 55.93 1207 LEU A N 1
ATOM 9678 C CA . LEU A 1 1209 ? 136.111 -18.785 310.536 1.00 53.19 1207 LEU A CA 1
ATOM 9679 C C . LEU A 1 1209 ? 134.890 -18.549 309.659 1.00 54.76 1207 LEU A C 1
ATOM 9680 O O . LEU A 1 1209 ? 134.653 -19.287 308.695 1.00 44.87 1207 LEU A O 1
ATOM 9685 N N . THR A 1 1210 ? 134.107 -17.518 309.977 1.00 60.77 1208 THR A N 1
ATOM 9686 C CA . THR A 1 1210 ? 132.998 -17.132 309.116 1.00 56.65 1208 THR A CA 1
ATOM 9687 C C . THR A 1 1210 ? 133.498 -16.719 307.736 1.00 54.56 1208 THR A C 1
ATOM 9688 O O . THR A 1 1210 ? 132.866 -17.030 306.721 1.00 56.65 1208 THR A O 1
ATOM 9692 N N . SER A 1 1211 ? 134.640 -16.031 307.678 1.00 52.92 1209 SER A N 1
ATOM 9693 C CA . SER A 1 1211 ? 135.231 -15.692 306.387 1.00 55.08 1209 SER A CA 1
ATOM 9694 C C . SER A 1 1211 ? 135.584 -16.945 305.593 1.00 55.50 1209 SER A C 1
ATOM 9695 O O . SER A 1 1211 ? 135.311 -17.030 304.389 1.00 55.51 1209 SER A O 1
ATOM 9698 N N . VAL A 1 1212 ? 136.199 -17.929 306.251 1.00 58.82 1210 VAL A N 1
ATOM 9699 C CA . VAL A 1 1212 ? 136.568 -19.169 305.571 1.00 57.19 1210 VAL A CA 1
ATOM 9700 C C . VAL A 1 1212 ? 135.322 -19.878 305.056 1.00 53.53 1210 VAL A C 1
ATOM 9701 O O . VAL A 1 1212 ? 135.273 -20.327 303.905 1.00 47.35 1210 VAL A O 1
ATOM 9705 N N . LEU A 1 1213 ? 134.299 -19.994 305.905 1.00 54.83 1211 LEU A N 1
ATOM 9706 C CA . LEU A 1 1213 ? 133.045 -20.598 305.468 1.00 54.09 1211 LEU A CA 1
ATOM 9707 C C . LEU A 1 1213 ? 132.466 -19.853 304.271 1.00 54.06 1211 LEU A C 1
ATOM 9708 O O . LEU A 1 1213 ? 131.915 -20.470 303.352 1.00 48.16 1211 LEU A O 1
ATOM 9713 N N . ASN A 1 1214 ? 132.594 -18.525 304.260 1.00 58.07 1212 ASN A N 1
ATOM 9714 C CA . ASN A 1 1214 ? 132.056 -17.727 303.162 1.00 58.80 1212 ASN A CA 1
ATOM 9715 C C . ASN A 1 1214 ? 132.788 -18.021 301.861 1.00 64.61 1212 ASN A C 1
ATOM 9716 O O . ASN A 1 1214 ? 132.161 -18.250 300.820 1.00 68.74 1212 ASN A O 1
ATOM 9721 N N . THR A 1 1215 ? 134.120 -18.000 301.891 1.00 63.13 1213 THR A N 1
ATOM 9722 C CA . THR A 1 1215 ? 134.862 -18.312 300.678 1.00 64.35 1213 THR A CA 1
ATOM 9723 C C . THR A 1 1215 ? 134.597 -19.745 300.219 1.00 60.95 1213 THR A C 1
ATOM 9724 O O . THR A 1 1215 ? 134.521 -20.006 299.012 1.00 64.98 1213 THR A O 1
ATOM 9728 N N . ILE A 1 1216 ? 134.425 -20.678 301.159 1.00 52.21 1214 ILE A N 1
ATOM 9729 C CA . ILE A 1 1216 ? 134.046 -22.043 300.795 1.00 51.81 1214 ILE A CA 1
ATOM 9730 C C . ILE A 1 1216 ? 132.737 -22.038 300.016 1.00 57.71 1214 ILE A C 1
ATOM 9731 O O . ILE A 1 1216 ? 132.616 -22.675 298.963 1.00 57.56 1214 ILE A O 1
ATOM 9736 N N . LEU A 1 1217 ? 131.729 -21.337 300.539 1.00 59.77 1215 LEU A N 1
ATOM 9737 C CA . LEU A 1 1217 ? 130.407 -21.256 299.931 1.00 55.75 1215 LEU A CA 1
ATOM 9738 C C . LEU A 1 1217 ? 130.396 -20.475 298.626 1.00 58.51 1215 LEU A C 1
ATOM 9739 O O . LEU A 1 1217 ? 129.346 -20.413 297.974 1.00 55.82 1215 LEU A O 1
ATOM 9744 N N . GLN A 1 1218 ? 131.523 -19.888 298.227 1.00 60.96 1216 GLN A N 1
ATOM 9745 C CA . GLN A 1 1218 ? 131.605 -19.073 297.016 1.00 62.88 1216 GLN A CA 1
ATOM 9746 C C . GLN A 1 1218 ? 131.856 -19.984 295.822 1.00 68.03 1216 GLN A C 1
ATOM 9747 O O . GLN A 1 1218 ? 132.992 -20.388 295.561 1.00 73.49 1216 GLN A O 1
ATOM 9753 N N . MET A 1 1219 ? 130.791 -20.296 295.077 1.00 66.85 1217 MET A N 1
ATOM 9754 C CA . MET A 1 1219 ? 130.921 -21.194 293.932 1.00 64.07 1217 MET A CA 1
ATOM 9755 C C . MET A 1 1219 ? 131.459 -20.481 292.698 1.00 66.08 1217 MET A C 1
ATOM 9756 O O . MET A 1 1219 ? 132.187 -21.090 291.907 1.00 66.65 1217 MET A O 1
ATOM 9761 N N . ALA A 1 1220 ? 131.132 -19.202 292.523 1.00 69.59 1218 ALA A N 1
ATOM 9762 C CA . ALA A 1 1220 ? 131.554 -18.436 291.355 1.00 69.20 1218 ALA A CA 1
ATOM 9763 C C . ALA A 1 1220 ? 132.861 -17.719 291.673 1.00 70.72 1218 ALA A C 1
ATOM 9764 O O . ALA A 1 1220 ? 132.889 -16.795 292.492 1.00 71.56 1218 ALA A O 1
ATOM 9766 N N . ASN A 1 1221 ? 133.942 -18.139 291.021 1.00 74.53 1219 ASN A N 1
ATOM 9767 C CA . ASN A 1 1221 ? 135.259 -17.538 291.192 1.00 84.58 1219 ASN A CA 1
ATOM 9768 C C . ASN A 1 1221 ? 135.663 -16.864 289.889 1.00 97.86 1219 ASN A C 1
ATOM 9769 O O . ASN A 1 1221 ? 135.797 -17.532 288.857 1.00 99.03 1219 ASN A O 1
ATOM 9774 N N . SER A 1 1222 ? 135.863 -15.549 289.940 1.00 108.16 1220 SER A N 1
ATOM 9775 C CA . SER A 1 1222 ? 136.178 -14.745 288.766 1.00 114.92 1220 SER A CA 1
ATOM 9776 C C . SER A 1 1222 ? 137.558 -14.128 288.933 1.00 123.54 1220 SER A C 1
ATOM 9777 O O . SER A 1 1222 ? 137.794 -13.374 289.885 1.00 125.95 1220 SER A O 1
ATOM 9780 N N . LYS A 1 1223 ? 138.466 -14.453 288.016 1.00 131.60 1221 LYS A N 1
ATOM 9781 C CA . LYS A 1 1223 ? 139.760 -13.788 287.972 1.00 135.31 1221 LYS A CA 1
ATOM 9782 C C . LYS A 1 1223 ? 139.580 -12.348 287.506 1.00 138.37 1221 LYS A C 1
ATOM 9783 O O . LYS A 1 1223 ? 138.802 -12.069 286.588 1.00 141.20 1221 LYS A O 1
ATOM 9789 N N . THR A 1 1224 ? 140.296 -11.428 288.145 1.00 133.13 1222 THR A N 1
ATOM 9790 C CA . THR A 1 1224 ? 140.117 -10.005 287.865 1.00 127.27 1222 THR A CA 1
ATOM 9791 C C . THR A 1 1224 ? 140.667 -9.620 286.495 1.00 125.83 1222 THR A C 1
ATOM 9792 O O . THR A 1 1224 ? 141.127 -10.472 285.735 1.00 125.28 1222 THR A O 1
ATOM 9796 N N . ASP A 1 1229 ? 137.586 -16.998 285.283 1.00 101.83 1227 ASP A N 1
ATOM 9797 C CA . ASP A 1 1229 ? 136.156 -17.142 285.534 1.00 99.90 1227 ASP A CA 1
ATOM 9798 C C . ASP A 1 1229 ? 135.748 -18.614 285.443 1.00 95.92 1227 ASP A C 1
ATOM 9799 O O . ASP A 1 1229 ? 135.818 -19.214 284.370 1.00 95.70 1227 ASP A O 1
ATOM 9804 N N . TYR A 1 1230 ? 135.329 -19.195 286.567 1.00 88.44 1228 TYR A N 1
ATOM 9805 C CA . TYR A 1 1230 ? 134.943 -20.600 286.585 1.00 84.16 1228 TYR A CA 1
ATOM 9806 C C . TYR A 1 1230 ? 134.034 -20.857 287.780 1.00 83.97 1228 TYR A C 1
ATOM 9807 O O . TYR A 1 1230 ? 133.959 -20.050 288.712 1.00 87.14 1228 TYR A O 1
ATOM 9816 N N . LEU A 1 1231 ? 133.340 -21.997 287.738 1.00 80.03 1229 LEU A N 1
ATOM 9817 C CA . LEU A 1 1231 ? 132.394 -22.397 288.772 1.00 74.50 1229 LEU A CA 1
ATOM 9818 C C . LEU A 1 1231 ? 132.861 -23.680 289.448 1.00 68.48 1229 LEU A C 1
ATOM 9819 O O . LEU A 1 1231 ? 133.407 -24.575 288.794 1.00 66.43 1229 LEU A O 1
ATOM 9824 N N . ILE A 1 1232 ? 132.628 -23.770 290.763 1.00 64.50 1230 ILE A N 1
ATOM 9825 C CA . ILE A 1 1232 ? 133.052 -24.905 291.576 1.00 63.65 1230 ILE A CA 1
ATOM 9826 C C . ILE A 1 1232 ? 132.004 -25.172 292.650 1.00 62.52 1230 ILE A C 1
ATOM 9827 O O . ILE A 1 1232 ? 131.258 -24.279 293.057 1.00 65.51 1230 ILE A O 1
ATOM 9832 N N . SER A 1 1233 ? 131.958 -26.419 293.118 1.00 57.27 1231 SER A N 1
ATOM 9833 C CA . SER A 1 1233 ? 130.921 -26.847 294.046 1.00 55.07 1231 SER A CA 1
ATOM 9834 C C . SER A 1 1233 ? 131.520 -27.354 295.352 1.00 51.16 1231 SER A C 1
ATOM 9835 O O . SER A 1 1233 ? 132.454 -28.167 295.329 1.00 52.49 1231 SER A O 1
ATOM 9838 N N . PRO A 1 1234 ? 130.997 -26.921 296.503 1.00 57.34 1232 PRO A N 1
ATOM 9839 C CA . PRO A 1 1234 ? 131.492 -27.439 297.787 1.00 59.29 1232 PRO A CA 1
ATOM 9840 C C . PRO A 1 1234 ? 130.912 -28.785 298.181 1.00 61.58 1232 PRO A C 1
ATOM 9841 O O . PRO A 1 1234 ? 131.390 -29.375 299.160 1.00 67.72 1232 PRO A O 1
ATOM 9845 N N . VAL A 1 1235 ? 129.906 -29.289 297.470 1.00 55.18 1233 VAL A N 1
ATOM 9846 C CA . VAL A 1 1235 ? 129.238 -30.538 297.822 1.00 56.96 1233 VAL A CA 1
ATOM 9847 C C . VAL A 1 1235 ? 129.740 -31.646 296.908 1.00 68.10 1233 VAL A C 1
ATOM 9848 O O . VAL A 1 1235 ? 129.721 -31.505 295.679 1.00 78.34 1233 VAL A O 1
ATOM 9852 N N . ALA A 1 1236 ? 130.176 -32.752 297.505 1.00 69.77 1234 ALA A N 1
ATOM 9853 C CA . ALA A 1 1236 ? 130.615 -33.902 296.732 1.00 66.64 1234 ALA A CA 1
ATOM 9854 C C . ALA A 1 1236 ? 129.417 -34.663 296.173 1.00 67.48 1234 ALA A C 1
ATOM 9855 O O . ALA A 1 1236 ? 128.317 -34.630 296.731 1.00 64.86 1234 ALA A O 1
ATOM 9857 N N . ASP A 1 1237 ? 129.642 -35.355 295.059 1.00 69.29 1235 ASP A N 1
ATOM 9858 C CA . ASP A 1 1237 ? 128.605 -36.169 294.445 1.00 75.45 1235 ASP A CA 1
ATOM 9859 C C . ASP A 1 1237 ? 128.683 -37.592 294.999 1.00 81.50 1235 ASP A C 1
ATOM 9860 O O . ASP A 1 1237 ? 129.435 -37.881 295.934 1.00 81.55 1235 ASP A O 1
ATOM 9865 N N . VAL A 1 1238 ? 127.900 -38.503 294.414 1.00 87.64 1236 VAL A N 1
ATOM 9866 C CA . VAL A 1 1238 ? 127.884 -39.889 294.878 1.00 93.53 1236 VAL A CA 1
ATOM 9867 C C . VAL A 1 1238 ? 129.281 -40.490 294.860 1.00 96.98 1236 VAL A C 1
ATOM 9868 O O . VAL A 1 1238 ? 129.623 -41.311 295.720 1.00 106.82 1236 VAL A O 1
ATOM 9872 N N . ASN A 1 1239 ? 130.107 -40.100 293.893 1.00 89.56 1237 ASN A N 1
ATOM 9873 C CA . ASN A 1 1239 ? 131.462 -40.619 293.767 1.00 85.24 1237 ASN A CA 1
ATOM 9874 C C . ASN A 1 1239 ? 132.474 -39.845 294.600 1.00 81.07 1237 ASN A C 1
ATOM 9875 O O . ASN A 1 1239 ? 133.676 -40.091 294.475 1.00 77.10 1237 ASN A O 1
ATOM 9880 N N . GLY A 1 1240 ? 132.024 -38.924 295.446 1.00 80.98 1238 GLY A N 1
ATOM 9881 C CA . GLY A 1 1240 ? 132.954 -38.088 296.178 1.00 75.17 1238 GLY A CA 1
ATOM 9882 C C . GLY A 1 1240 ? 133.654 -37.057 295.328 1.00 73.29 1238 GLY A C 1
ATOM 9883 O O . GLY A 1 1240 ? 134.714 -36.559 295.716 1.00 72.48 1238 GLY A O 1
ATOM 9884 N N . ASN A 1 1241 ? 133.092 -36.719 294.172 1.00 77.99 1239 ASN A N 1
ATOM 9885 C CA . ASN A 1 1241 ? 133.690 -35.753 293.264 1.00 75.30 1239 ASN A CA 1
ATOM 9886 C C . ASN A 1 1241 ? 133.044 -34.388 293.446 1.00 68.31 1239 ASN A C 1
ATOM 9887 O O . ASN A 1 1241 ? 131.840 -34.285 293.696 1.00 66.06 1239 ASN A O 1
ATOM 9892 N N . PHE A 1 1242 ? 133.860 -33.346 293.345 1.00 68.10 1240 PHE A N 1
ATOM 9893 C CA . PHE A 1 1242 ? 133.406 -31.967 293.432 1.00 64.12 1240 PHE A CA 1
ATOM 9894 C C . PHE A 1 1242 ? 133.431 -31.368 292.034 1.00 61.49 1240 PHE A C 1
ATOM 9895 O O . PHE A 1 1242 ? 134.457 -31.428 291.349 1.00 65.21 1240 PHE A O 1
ATOM 9903 N N . PHE A 1 1243 ? 132.305 -30.802 291.611 1.00 57.09 1241 PHE A N 1
ATOM 9904 C CA . PHE A 1 1243 ? 132.206 -30.287 290.253 1.00 57.16 1241 PHE A CA 1
ATOM 9905 C C . PHE A 1 1243 ? 133.111 -29.078 290.067 1.00 61.16 1241 PHE A C 1
ATOM 9906 O O . PHE A 1 1243 ? 133.098 -28.145 290.876 1.00 60.83 1241 PHE A O 1
ATOM 9914 N N . ASP A 1 1244 ? 133.883 -29.088 288.983 1.00 69.52 1242 ASP A N 1
ATOM 9915 C CA . ASP A 1 1244 ? 134.817 -28.016 288.659 1.00 73.57 1242 ASP A CA 1
ATOM 9916 C C . ASP A 1 1244 ? 134.651 -27.671 287.187 1.00 73.06 1242 ASP A C 1
ATOM 9917 O O . ASP A 1 1244 ? 134.900 -28.516 286.320 1.00 71.46 1242 ASP A O 1
ATOM 9922 N N . SER A 1 1245 ? 134.228 -26.436 286.904 1.00 74.18 1243 SER A N 1
ATOM 9923 C CA . SER A 1 1245 ? 133.962 -26.060 285.518 1.00 75.17 1243 SER A CA 1
ATOM 9924 C C . SER A 1 1245 ? 135.237 -26.038 284.684 1.00 76.62 1243 SER A C 1
ATOM 9925 O O . SER A 1 1245 ? 135.184 -26.268 283.471 1.00 72.91 1243 SER A O 1
ATOM 9928 N N . ARG A 1 1246 ? 136.387 -25.781 285.314 1.00 80.90 1244 ARG A N 1
ATOM 9929 C CA . ARG A 1 1246 ? 137.644 -25.710 284.574 1.00 83.99 1244 ARG A CA 1
ATOM 9930 C C . ARG A 1 1246 ? 137.923 -27.010 283.826 1.00 87.68 1244 ARG A C 1
ATOM 9931 O O . ARG A 1 1246 ? 138.221 -26.994 282.627 1.00 94.42 1244 ARG A O 1
ATOM 9939 N N . GLN A 1 1247 ? 137.827 -28.147 284.512 1.00 85.87 1245 GLN A N 1
ATOM 9940 C CA . GLN A 1 1247 ? 137.955 -29.463 283.884 1.00 90.13 1245 GLN A CA 1
ATOM 9941 C C . GLN A 1 1247 ? 136.643 -30.210 284.109 1.00 85.41 1245 GLN A C 1
ATOM 9942 O O . GLN A 1 1247 ? 136.387 -30.709 285.209 1.00 87.12 1245 GLN A O 1
ATOM 9948 N N . ALA A 1 1248 ? 135.809 -30.283 283.074 1.00 79.30 1246 ALA A N 1
ATOM 9949 C CA . ALA A 1 1248 ? 134.472 -30.841 283.213 1.00 71.16 1246 ALA A CA 1
ATOM 9950 C C . ALA A 1 1248 ? 134.089 -31.578 281.940 1.00 70.81 1246 ALA A C 1
ATOM 9951 O O . ALA A 1 1248 ? 134.502 -31.180 280.844 1.00 69.15 1246 ALA A O 1
ATOM 9953 N N . PRO A 1 1249 ? 133.294 -32.642 282.050 1.00 68.02 1247 PRO A N 1
ATOM 9954 C CA . PRO A 1 1249 ? 132.905 -33.413 280.862 1.00 68.05 1247 PRO A CA 1
ATOM 9955 C C . PRO A 1 1249 ? 132.129 -32.565 279.865 1.00 76.00 1247 PRO A C 1
ATOM 9956 O O . PRO A 1 1249 ? 131.639 -31.473 280.159 1.00 79.69 1247 PRO A O 1
ATOM 9960 N N . LYS A 1 1250 ? 132.004 -33.115 278.655 1.00 77.72 1248 LYS A N 1
ATOM 9961 C CA . LYS A 1 1250 ? 131.383 -32.386 277.553 1.00 80.17 1248 LYS A CA 1
ATOM 9962 C C . LYS A 1 1250 ? 129.919 -32.076 277.843 1.00 77.69 1248 LYS A C 1
ATOM 9963 O O . LYS A 1 1250 ? 129.419 -31.007 277.474 1.00 75.05 1248 LYS A O 1
ATOM 9969 N N . ASN A 1 1251 ? 129.216 -32.999 278.497 1.00 74.10 1249 ASN A N 1
ATOM 9970 C CA . ASN A 1 1251 ? 127.790 -32.863 278.753 1.00 67.71 1249 ASN A CA 1
ATOM 9971 C C . ASN A 1 1251 ? 127.486 -32.098 280.035 1.00 58.21 1249 ASN A C 1
ATOM 9972 O O . ASN A 1 1251 ? 126.354 -32.160 280.525 1.00 54.61 1249 ASN A O 1
ATOM 9977 N N . MET A 1 1252 ? 128.460 -31.396 280.594 1.00 58.01 1250 MET A N 1
ATOM 9978 C CA . MET A 1 1252 ? 128.263 -30.543 281.751 1.00 58.05 1250 MET A CA 1
ATOM 9979 C C . MET A 1 1252 ? 128.671 -29.117 281.411 1.00 55.40 1250 MET A C 1
ATOM 9980 O O . MET A 1 1252 ? 129.463 -28.890 280.488 1.00 53.65 1250 MET A O 1
ATOM 9985 N N . PRO A 1 1253 ? 128.138 -28.132 282.127 1.00 55.57 1251 PRO A N 1
ATOM 9986 C CA . PRO A 1 1253 ? 128.482 -26.736 281.827 1.00 57.42 1251 PRO A CA 1
ATOM 9987 C C . PRO A 1 1253 ? 129.980 -26.503 281.963 1.00 63.05 1251 PRO A C 1
ATOM 9988 O O . PRO A 1 1253 ? 130.603 -26.902 282.950 1.00 63.39 1251 PRO A O 1
ATOM 9992 N N . GLN A 1 1254 ? 130.561 -25.858 280.954 1.00 63.60 1252 GLN A N 1
ATOM 9993 C CA . GLN A 1 1254 ? 131.982 -25.540 280.960 1.00 63.70 1252 GLN A CA 1
ATOM 9994 C C . GLN A 1 1254 ? 132.276 -24.175 281.565 1.00 66.72 1252 GLN A C 1
ATOM 9995 O O . GLN A 1 1254 ? 133.449 -23.794 281.649 1.00 71.76 1252 GLN A O 1
ATOM 10001 N N . ASP A 1 1255 ? 131.252 -23.436 281.986 1.00 67.71 1253 ASP A N 1
ATOM 10002 C CA . ASP A 1 1255 ? 131.429 -22.126 282.609 1.00 68.03 1253 ASP A CA 1
ATOM 10003 C C . ASP A 1 1255 ? 130.106 -21.724 283.256 1.00 66.64 1253 ASP A C 1
ATOM 10004 O O . ASP A 1 1255 ? 129.118 -22.466 283.209 1.00 70.83 1253 ASP A O 1
ATOM 10009 N N . ALA A 1 1256 ? 130.093 -20.530 283.854 1.00 65.83 1254 ALA A N 1
ATOM 10010 C CA . ALA A 1 1256 ? 128.922 -20.098 284.609 1.00 66.09 1254 ALA A CA 1
ATOM 10011 C C . ALA A 1 1256 ? 127.748 -19.774 283.694 1.00 70.42 1254 ALA A C 1
ATOM 10012 O O . ALA A 1 1256 ? 126.611 -20.178 283.969 1.00 82.77 1254 ALA A O 1
ATOM 10014 N N . ASP A 1 1257 ? 127.997 -19.049 282.602 1.00 66.35 1255 ASP A N 1
ATOM 10015 C CA . ASP A 1 1257 ? 126.911 -18.694 281.691 1.00 68.86 1255 ASP A CA 1
ATOM 10016 C C . ASP A 1 1257 ? 126.200 -19.940 281.173 1.00 64.05 1255 ASP A C 1
ATOM 10017 O O . ASP A 1 1257 ? 124.965 -20.050 281.241 1.00 70.84 1255 ASP A O 1
ATOM 10022 N N . ALA A 1 1258 ? 126.973 -20.896 280.656 1.00 52.56 1256 ALA A N 1
ATOM 10023 C CA . ALA A 1 1258 ? 126.398 -22.171 280.264 1.00 48.08 1256 ALA A CA 1
ATOM 10024 C C . ALA A 1 1258 ? 125.669 -22.831 281.422 1.00 57.74 1256 ALA A C 1
ATOM 10025 O O . ALA A 1 1258 ? 124.713 -23.578 281.203 1.00 63.86 1256 ALA A O 1
ATOM 10027 N N . ASN A 1 1259 ? 126.097 -22.573 282.661 1.00 56.89 1257 ASN A N 1
ATOM 10028 C CA . ASN A 1 1259 ? 125.394 -23.151 283.802 1.00 49.45 1257 ASN A CA 1
ATOM 10029 C C . ASN A 1 1259 ? 124.007 -22.538 283.962 1.00 47.34 1257 ASN A C 1
ATOM 10030 O O . ASN A 1 1259 ? 123.035 -23.248 284.259 1.00 50.77 1257 ASN A O 1
ATOM 10035 N N . GLY A 1 1260 ? 123.896 -21.221 283.769 1.00 39.44 1258 GLY A N 1
ATOM 10036 C CA . GLY A 1 1260 ? 122.588 -20.586 283.838 1.00 43.73 1258 GLY A CA 1
ATOM 10037 C C . GLY A 1 1260 ? 121.653 -21.064 282.742 1.00 43.63 1258 GLY A C 1
ATOM 10038 O O . GLY A 1 1260 ? 120.491 -21.409 283.001 1.00 43.96 1258 GLY A O 1
ATOM 10039 N N . ALA A 1 1261 ? 122.143 -21.093 281.497 1.00 42.25 1259 ALA A N 1
ATOM 10040 C CA . ALA A 1 1261 ? 121.321 -21.653 280.428 1.00 49.24 1259 ALA A CA 1
ATOM 10041 C C . ALA A 1 1261 ? 120.941 -23.097 280.738 1.00 47.68 1259 ALA A C 1
ATOM 10042 O O . ALA A 1 1261 ? 119.794 -23.510 280.530 1.00 50.22 1259 ALA A O 1
ATOM 10044 N N . TYR A 1 1262 ? 121.890 -23.872 281.258 1.00 43.65 1260 TYR A N 1
ATOM 10045 C CA . TYR A 1 1262 ? 121.636 -25.275 281.556 1.00 44.34 1260 TYR A CA 1
ATOM 10046 C C . TYR A 1 1262 ? 120.497 -25.431 282.553 1.00 51.39 1260 TYR A C 1
ATOM 10047 O O . TYR A 1 1262 ? 119.635 -26.303 282.388 1.00 52.87 1260 TYR A O 1
ATOM 10056 N N . HIS A 1 1263 ? 120.465 -24.592 283.593 1.00 49.70 1261 HIS A N 1
ATOM 10057 C CA . HIS A 1 1263 ? 119.371 -24.719 284.552 1.00 45.35 1261 HIS A CA 1
ATOM 10058 C C . HIS A 1 1263 ? 118.052 -24.209 283.983 1.00 40.35 1261 HIS A C 1
ATOM 10059 O O . HIS A 1 1263 ? 116.991 -24.772 284.288 1.00 43.62 1261 HIS A O 1
ATOM 10066 N N . ILE A 1 1264 ? 118.082 -23.168 283.146 1.00 38.06 1262 ILE A N 1
ATOM 10067 C CA . ILE A 1 1264 ? 116.874 -22.830 282.393 1.00 42.34 1262 ILE A CA 1
ATOM 10068 C C . ILE A 1 1264 ? 116.345 -24.075 281.691 1.00 39.89 1262 ILE A C 1
ATOM 10069 O O . ILE A 1 1264 ? 115.146 -24.389 281.738 1.00 37.60 1262 ILE A O 1
ATOM 10074 N N . GLY A 1 1265 ? 117.248 -24.819 281.048 1.00 40.80 1263 GLY A N 1
ATOM 10075 C CA . GLY A 1 1265 ? 116.851 -26.036 280.363 1.00 41.69 1263 GLY A CA 1
ATOM 10076 C C . GLY A 1 1265 ? 116.375 -27.128 281.298 1.00 43.37 1263 GLY A C 1
ATOM 10077 O O . GLY A 1 1265 ? 115.584 -27.983 280.895 1.00 42.12 1263 GLY A O 1
ATOM 10078 N N . LEU A 1 1266 ? 116.857 -27.133 282.547 1.00 37.83 1264 LEU A N 1
ATOM 10079 C CA . LEU A 1 1266 ? 116.372 -28.120 283.506 1.00 42.64 1264 LEU A CA 1
ATOM 10080 C C . LEU A 1 1266 ? 114.936 -27.822 283.917 1.00 41.17 1264 LEU A C 1
ATOM 10081 O O . LEU A 1 1266 ? 114.115 -28.743 284.054 1.00 39.10 1264 LEU A O 1
ATOM 10086 N N . LYS A 1 1267 ? 114.608 -26.544 284.116 1.00 32.99 1265 LYS A N 1
ATOM 10087 C CA . LYS A 1 1267 ? 113.204 -26.204 284.304 1.00 42.63 1265 LYS A CA 1
ATOM 10088 C C . LYS A 1 1267 ? 112.388 -26.603 283.077 1.00 43.70 1265 LYS A C 1
ATOM 10089 O O . LYS A 1 1267 ? 111.283 -27.147 283.203 1.00 44.09 1265 LYS A O 1
ATOM 10095 N N . GLY A 1 1268 ? 112.931 -26.364 281.879 1.00 42.14 1266 GLY A N 1
ATOM 10096 C CA . GLY A 1 1268 ? 112.314 -26.913 280.686 1.00 42.08 1266 GLY A CA 1
ATOM 10097 C C . GLY A 1 1268 ? 112.085 -28.408 280.787 1.00 42.91 1266 GLY A C 1
ATOM 10098 O O . GLY A 1 1268 ? 111.046 -28.918 280.364 1.00 36.92 1266 GLY A O 1
ATOM 10099 N N . LEU A 1 1269 ? 113.051 -29.131 281.358 1.00 44.27 1267 LEU A N 1
ATOM 10100 C CA . LEU A 1 1269 ? 112.904 -30.570 281.546 1.00 43.63 1267 LEU A CA 1
ATOM 10101 C C . LEU A 1 1269 ? 111.701 -30.879 282.426 1.00 43.65 1267 LEU A C 1
ATOM 10102 O O . LEU A 1 1269 ? 110.904 -31.776 282.123 1.00 47.95 1267 LEU A O 1
ATOM 10107 N N . MET A 1 1270 ? 111.551 -30.140 283.527 1.00 37.04 1268 MET A N 1
ATOM 10108 C CA . MET A 1 1270 ? 110.348 -30.283 284.338 1.00 34.69 1268 MET A CA 1
ATOM 10109 C C . MET A 1 1270 ? 109.096 -30.094 283.491 1.00 38.06 1268 MET A C 1
ATOM 10110 O O . MET A 1 1270 ? 108.142 -30.880 283.571 1.00 44.75 1268 MET A O 1
ATOM 10115 N N . LEU A 1 1271 ? 109.085 -29.049 282.664 1.00 42.35 1269 LEU A N 1
ATOM 10116 C CA . LEU A 1 1271 ? 107.937 -28.833 281.793 1.00 47.81 1269 LEU A CA 1
ATOM 10117 C C . LEU A 1 1271 ? 107.704 -30.036 280.883 1.00 45.22 1269 LEU A C 1
ATOM 10118 O O . LEU A 1 1271 ? 106.561 -30.460 280.684 1.00 40.06 1269 LEU A O 1
ATOM 10123 N N . LEU A 1 1272 ? 108.778 -30.607 280.332 1.00 44.14 1270 LEU A N 1
ATOM 10124 C CA . LEU A 1 1272 ? 108.642 -31.763 279.453 1.00 41.90 1270 LEU A CA 1
ATOM 10125 C C . LEU A 1 1272 ? 108.018 -32.936 280.190 1.00 40.45 1270 LEU A C 1
ATOM 10126 O O . LEU A 1 1272 ? 107.161 -33.634 279.642 1.00 39.81 1270 LEU A O 1
ATOM 10131 N N . GLY A 1 1273 ? 108.435 -33.173 281.433 1.00 38.67 1271 GLY A N 1
ATOM 10132 C CA . GLY A 1 1273 ? 107.841 -34.257 282.202 1.00 39.81 1271 GLY A CA 1
ATOM 10133 C C . GLY A 1 1273 ? 106.362 -34.043 282.460 1.00 44.22 1271 GLY A C 1
ATOM 10134 O O . GLY A 1 1273 ? 105.550 -34.961 282.292 1.00 52.90 1271 GLY A O 1
ATOM 10135 N N . ARG A 1 1274 ? 105.988 -32.825 282.866 1.00 42.58 1272 ARG A N 1
ATOM 10136 C CA . ARG A 1 1274 ? 104.569 -32.526 283.027 1.00 45.94 1272 ARG A CA 1
ATOM 10137 C C . ARG A 1 1274 ? 103.813 -32.750 281.720 1.00 50.33 1272 ARG A C 1
ATOM 10138 O O . ARG A 1 1274 ? 102.738 -33.361 281.710 1.00 51.80 1272 ARG A O 1
ATOM 10146 N N . ILE A 1 1275 ? 104.369 -32.280 280.601 1.00 51.15 1273 ILE A N 1
ATOM 10147 C CA . ILE A 1 1275 ? 103.739 -32.486 279.301 1.00 47.38 1273 ILE A CA 1
ATOM 10148 C C . ILE A 1 1275 ? 103.606 -33.969 279.000 1.00 54.04 1273 ILE A C 1
ATOM 10149 O O . ILE A 1 1275 ? 102.640 -34.401 278.354 1.00 57.01 1273 ILE A O 1
ATOM 10154 N N . LYS A 1 1276 ? 104.567 -34.771 279.453 1.00 53.96 1274 LYS A N 1
ATOM 10155 C CA . LYS A 1 1276 ? 104.555 -36.190 279.137 1.00 53.23 1274 LYS A CA 1
ATOM 10156 C C . LYS A 1 1276 ? 103.493 -36.926 279.936 1.00 55.81 1274 LYS A C 1
ATOM 10157 O O . LYS A 1 1276 ? 102.910 -37.897 279.440 1.00 55.06 1274 LYS A O 1
ATOM 10163 N N . ASN A 1 1277 ? 103.217 -36.480 281.158 1.00 61.28 1275 ASN A N 1
ATOM 10164 C CA . ASN A 1 1277 ? 102.210 -37.131 281.982 1.00 63.26 1275 ASN A CA 1
ATOM 10165 C C . ASN A 1 1277 ? 100.847 -36.457 281.920 1.00 64.56 1275 ASN A C 1
ATOM 10166 O O . ASN A 1 1277 ? 99.923 -36.897 282.611 1.00 68.33 1275 ASN A O 1
ATOM 10171 N N . ASN A 1 1278 ? 100.688 -35.419 281.108 1.00 67.61 1276 ASN A N 1
ATOM 10172 C CA . ASN A 1 1278 ? 99.403 -34.739 281.017 1.00 73.16 1276 ASN A CA 1
ATOM 10173 C C . ASN A 1 1278 ? 98.358 -35.645 280.377 1.00 75.22 1276 ASN A C 1
ATOM 10174 O O . ASN A 1 1278 ? 98.645 -36.379 279.427 1.00 79.27 1276 ASN A O 1
ATOM 10179 N N . GLN A 1 1279 ? 97.137 -35.586 280.898 1.00 77.27 1277 GLN A N 1
ATOM 10180 C CA . GLN A 1 1279 ? 96.056 -36.447 280.449 1.00 84.02 1277 GLN A CA 1
ATOM 10181 C C . GLN A 1 1279 ? 95.033 -35.664 279.639 1.00 89.95 1277 GLN A C 1
ATOM 10182 O O . GLN A 1 1279 ? 94.827 -34.465 279.851 1.00 90.20 1277 GLN A O 1
ATOM 10188 N N . GLU A 1 1280 ? 94.386 -36.367 278.713 1.00 97.72 1278 GLU A N 1
ATOM 10189 C CA . GLU A 1 1280 ? 93.433 -35.732 277.814 1.00 102.83 1278 GLU A CA 1
ATOM 10190 C C . GLU A 1 1280 ? 92.276 -35.131 278.602 1.00 99.46 1278 GLU A C 1
ATOM 10191 O O . GLU A 1 1280 ? 91.737 -35.751 279.523 1.00 99.74 1278 GLU A O 1
ATOM 10197 N N . GLY A 1 1281 ? 91.893 -33.912 278.230 1.00 89.53 1279 GLY A N 1
ATOM 10198 C CA . GLY A 1 1281 ? 90.816 -33.201 278.881 1.00 83.80 1279 GLY A CA 1
ATOM 10199 C C . GLY A 1 1281 ? 91.214 -32.440 280.129 1.00 83.24 1279 GLY A C 1
ATOM 10200 O O . GLY A 1 1281 ? 90.438 -31.601 280.597 1.00 85.66 1279 GLY A O 1
ATOM 10201 N N . LYS A 1 1282 ? 92.391 -32.710 280.684 1.00 81.86 1280 LYS A N 1
ATOM 10202 C CA . LYS A 1 1282 ? 92.885 -32.015 281.864 1.00 83.15 1280 LYS A CA 1
ATOM 10203 C C . LYS A 1 1282 ? 93.832 -30.896 281.454 1.00 82.53 1280 LYS A C 1
ATOM 10204 O O . LYS A 1 1282 ? 94.627 -31.049 280.522 1.00 83.32 1280 LYS A O 1
ATOM 10210 N N . LYS A 1 1283 ? 93.741 -29.770 282.156 1.00 82.02 1281 LYS A N 1
ATOM 10211 C CA . LYS A 1 1283 ? 94.582 -28.621 281.859 1.00 83.64 1281 LYS A CA 1
ATOM 10212 C C . LYS A 1 1283 ? 96.002 -28.857 282.354 1.00 78.72 1281 LYS A C 1
ATOM 10213 O O . LYS A 1 1283 ? 96.216 -29.430 283.427 1.00 78.00 1281 LYS A O 1
ATOM 10219 N N . LEU A 1 1284 ? 96.970 -28.408 281.561 1.00 71.71 1282 LEU A N 1
ATOM 10220 C CA . LEU A 1 1284 ? 98.382 -28.566 281.877 1.00 57.26 1282 LEU A CA 1
ATOM 10221 C C . LEU A 1 1284 ? 98.873 -27.389 282.713 1.00 53.35 1282 LEU A C 1
ATOM 10222 O O . LEU A 1 1284 ? 98.549 -26.233 282.430 1.00 53.12 1282 LEU A O 1
ATOM 10227 N N . ASN A 1 1285 ? 99.653 -27.691 283.749 1.00 50.72 1283 ASN A N 1
ATOM 10228 C CA . ASN A 1 1285 ? 100.121 -26.692 284.703 1.00 52.19 1283 ASN A CA 1
ATOM 10229 C C . ASN A 1 1285 ? 101.581 -26.363 284.409 1.00 49.90 1283 ASN A C 1
ATOM 10230 O O . ASN A 1 1285 ? 102.462 -27.213 284.576 1.00 49.89 1283 ASN A O 1
ATOM 10235 N N . LEU A 1 1286 ? 101.840 -25.126 283.996 1.00 45.86 1284 LEU A N 1
ATOM 10236 C CA . LEU A 1 1286 ? 103.176 -24.723 283.587 1.00 42.61 1284 LEU A CA 1
ATOM 10237 C C . LEU A 1 1286 ? 103.907 -23.888 284.629 1.00 41.01 1284 LEU A C 1
ATOM 10238 O O . LEU A 1 1286 ? 105.044 -23.477 284.380 1.00 42.01 1284 LEU A O 1
ATOM 10243 N N . VAL A 1 1287 ? 103.302 -23.640 285.786 1.00 47.53 1285 VAL A N 1
ATOM 10244 C CA . VAL A 1 1287 ? 103.944 -22.843 286.829 1.00 49.85 1285 VAL A CA 1
ATOM 10245 C C . VAL A 1 1287 ? 104.928 -23.720 287.591 1.00 43.07 1285 VAL A C 1
ATOM 10246 O O . VAL A 1 1287 ? 104.556 -24.773 288.120 1.00 43.15 1285 VAL A O 1
ATOM 10250 N N . ILE A 1 1288 ? 106.184 -23.289 287.653 1.00 41.88 1286 ILE A N 1
ATOM 10251 C CA . ILE A 1 1288 ? 107.208 -23.958 288.447 1.00 43.50 1286 ILE A CA 1
ATOM 10252 C C . ILE A 1 1288 ? 107.409 -23.181 289.740 1.00 48.58 1286 ILE A C 1
ATOM 10253 O O . ILE A 1 1288 ? 107.582 -21.954 289.717 1.00 52.21 1286 ILE A O 1
ATOM 10258 N N . LYS A 1 1289 ? 107.382 -23.888 290.865 1.00 49.37 1287 LYS A N 1
ATOM 10259 C CA . LYS A 1 1289 ? 107.678 -23.312 292.167 1.00 48.69 1287 LYS A CA 1
ATOM 10260 C C . LYS A 1 1289 ? 109.075 -23.722 292.610 1.00 52.99 1287 LYS A C 1
ATOM 10261 O O . LYS A 1 1289 ? 109.583 -24.781 292.231 1.00 58.44 1287 LYS A O 1
ATOM 10267 N N . ASN A 1 1290 ? 109.692 -22.869 293.430 1.00 59.23 1288 ASN A N 1
ATOM 10268 C CA . ASN A 1 1290 ? 111.048 -23.143 293.889 1.00 61.10 1288 ASN A CA 1
ATOM 10269 C C . ASN A 1 1290 ? 111.144 -24.471 294.619 1.00 59.04 1288 ASN A C 1
ATOM 10270 O O . ASN A 1 1290 ? 112.178 -25.137 294.546 1.00 60.64 1288 ASN A O 1
ATOM 10275 N N . GLU A 1 1291 ? 110.095 -24.871 295.338 1.00 60.44 1289 GLU A N 1
ATOM 10276 C CA . GLU A 1 1291 ? 110.129 -26.173 295.996 1.00 61.47 1289 GLU A CA 1
ATOM 10277 C C . GLU A 1 1291 ? 110.236 -27.296 294.970 1.00 54.96 1289 GLU A C 1
ATOM 10278 O O . GLU A 1 1291 ? 111.104 -28.170 295.076 1.00 58.35 1289 GLU A O 1
ATOM 10284 N N . GLU A 1 1292 ? 109.369 -27.275 293.955 1.00 50.89 1290 GLU A N 1
ATOM 10285 C CA . GLU A 1 1292 ? 109.424 -28.283 292.901 1.00 48.53 1290 GLU A CA 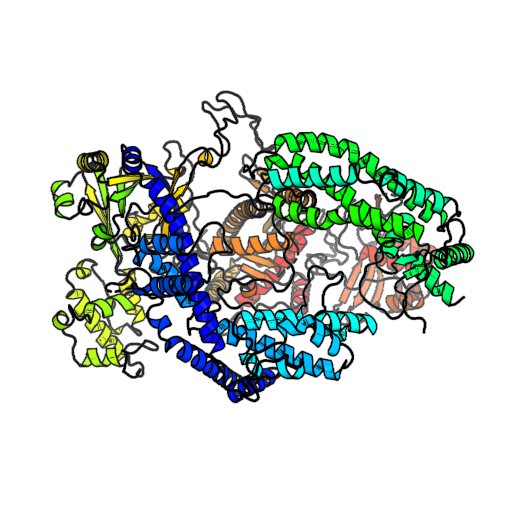1
ATOM 10286 C C . GLU A 1 1292 ? 110.773 -28.268 292.193 1.00 48.63 1290 GLU A C 1
ATOM 10287 O O . GLU A 1 1292 ? 111.359 -29.325 291.922 1.00 54.48 1290 GLU A O 1
ATOM 10293 N N . TYR A 1 1293 ? 111.281 -27.072 291.890 1.00 44.23 1291 TYR A N 1
ATOM 10294 C CA . TYR A 1 1293 ? 112.556 -26.946 291.192 1.00 43.28 1291 TYR A CA 1
ATOM 10295 C C . TYR A 1 1293 ? 113.713 -27.477 292.036 1.00 47.59 1291 TYR A C 1
ATOM 10296 O O . TYR A 1 1293 ? 114.600 -28.169 291.522 1.00 49.76 1291 TYR A O 1
ATOM 10305 N N . PHE A 1 1294 ? 113.717 -27.168 293.334 1.00 43.93 1292 PHE A N 1
ATOM 10306 C CA . PHE A 1 1294 ? 114.789 -27.618 294.216 1.00 47.74 1292 PHE A CA 1
ATOM 10307 C C . PHE A 1 1294 ? 114.744 -29.124 294.418 1.00 52.53 1292 PHE A C 1
ATOM 10308 O O . PHE A 1 1294 ? 115.790 -29.785 294.438 1.00 48.51 1292 PHE A O 1
ATOM 10316 N N . GLU A 1 1295 ? 113.542 -29.682 294.576 1.00 61.37 1293 GLU A N 1
ATOM 10317 C CA . GLU A 1 1295 ? 113.412 -31.129 294.718 1.00 62.73 1293 GLU A CA 1
ATOM 10318 C C . GLU A 1 1295 ? 113.892 -31.842 293.462 1.00 60.23 1293 GLU A C 1
ATOM 10319 O O . GLU A 1 1295 ? 114.682 -32.794 293.532 1.00 63.64 1293 GLU A O 1
ATOM 10325 N N . PHE A 1 1296 ? 113.434 -31.382 292.297 1.00 55.55 1294 PHE A N 1
ATOM 10326 C CA . PHE A 1 1296 ? 113.858 -32.003 291.048 1.00 54.06 1294 PHE A CA 1
ATOM 10327 C C . PHE A 1 1296 ? 115.366 -31.891 290.860 1.00 54.64 1294 PHE A C 1
ATOM 10328 O O . PHE A 1 1296 ? 116.042 -32.876 290.545 1.00 55.57 1294 PHE A O 1
ATOM 10336 N N . VAL A 1 1297 ? 115.912 -30.687 291.039 1.00 57.03 1295 VAL A N 1
ATOM 10337 C CA . VAL A 1 1297 ? 117.311 -30.456 290.718 1.00 60.98 1295 VAL A CA 1
ATOM 10338 C C . VAL A 1 1297 ? 118.231 -31.113 291.735 1.00 66.13 1295 VAL A C 1
ATOM 10339 O O . VAL A 1 1297 ? 119.383 -31.430 291.414 1.00 67.38 1295 VAL A O 1
ATOM 10343 N N . GLN A 1 1298 ? 117.745 -31.350 292.953 1.00 63.90 1296 GLN A N 1
ATOM 10344 C CA . GLN A 1 1298 ? 118.567 -32.017 293.952 1.00 60.82 1296 GLN A CA 1
ATOM 10345 C C . GLN A 1 1298 ? 118.501 -33.533 293.821 1.00 65.92 1296 GLN A C 1
ATOM 10346 O O . GLN A 1 1298 ? 119.498 -34.220 294.066 1.00 66.67 1296 GLN A O 1
ATOM 10352 N N . ASN A 1 1299 ? 117.356 -34.076 293.416 1.00 67.65 1297 ASN A N 1
ATOM 10353 C CA . ASN A 1 1299 ? 117.184 -35.522 293.424 1.00 63.77 1297 ASN A CA 1
ATOM 10354 C C . ASN A 1 1299 ? 117.501 -36.195 292.094 1.00 60.16 1297 ASN A C 1
ATOM 10355 O O . ASN A 1 1299 ? 117.485 -37.428 292.030 1.00 64.84 1297 ASN A O 1
ATOM 10360 N N . ARG A 1 1300 ? 117.794 -35.445 291.033 1.00 61.97 1298 ARG A N 1
ATOM 10361 C CA . ARG A 1 1300 ? 117.901 -36.089 289.726 1.00 67.98 1298 ARG A CA 1
ATOM 10362 C C . ARG A 1 1300 ? 119.177 -36.920 289.613 1.00 71.92 1298 ARG A C 1
ATOM 10363 O O . ARG A 1 1300 ? 119.153 -38.024 289.056 1.00 78.48 1298 ARG A O 1
ATOM 10371 N N . ASN A 1 1301 ? 120.293 -36.424 290.140 1.00 67.80 1299 ASN A N 1
ATOM 10372 C CA . ASN A 1 1301 ? 121.510 -37.220 290.231 1.00 72.99 1299 ASN A CA 1
ATOM 10373 C C . ASN A 1 1301 ? 121.705 -37.817 291.616 1.00 84.41 1299 ASN A C 1
ATOM 10374 O O . ASN A 1 1301 ? 122.694 -38.522 291.846 1.00 80.96 1299 ASN A O 1
ATOM 10379 N N . ASN A 1 1302 ? 120.781 -37.559 292.533 1.00 95.52 1300 ASN A N 1
ATOM 10380 C CA . ASN A 1 1302 ? 120.856 -38.070 293.890 1.00 99.96 1300 ASN A CA 1
ATOM 10381 C C . ASN A 1 1302 ? 119.626 -38.924 294.184 1.00 100.40 1300 ASN A C 1
ATOM 10382 O O . ASN A 1 1302 ? 119.562 -40.086 293.784 1.00 99.81 1300 ASN A O 1
#

Sequence (1258 aa):
NASIYQEFVNKYSLSKTLRFELIPQGKTLENIKARGLILDDEKRAKDYKKAKQIIDKYHQFFIEEILSSVCISEDLLQNYSDVYFKLKKSDDDNLQKDFKSAKDTIKKQISEYIKDSEKFKNLFNQNLIDAKKSDLILWLKQSKDNGIELFKANSDITDIDEALEIIKSFKGWTTYFKGFHENRKNVYSSNDIPTSIIYRIVDDNLPKFLENKAKYESLKDKAPEAINYEQIKKDLAEELTFDIDYKTSEVNQRVFSLDEVFEIANFNNYLNQSGITKFNTIIGGKFVNGENTKRKGINEYINLYSQQINDKTLKKYKMSVLFKQILSDTESKSFVIDKLEDDSDVVTTMQSFYEQIAAFKTVEEKSIKETLSLLFDDLKAQKLDLSKIYFKNDKSLTDLSQQVFDDYSVIGTAVLEYITQKTEKAKYLSLETIKLALEEFNKHRDIDKQCRFEEILANFAAIPMIFDEIAQNKDNLAQISIKYQNQGKKDLLQASAEDDVKAIKDLLDQTNNLLHKLKIFHISQSEDKANILDKDEHFYLVFEECYFELANIVPLYNKIRNYITQKPYSDEKFKLNFENSTLANGWDKNKEPDNTAILFIKDDKYYLGVMNKKNNKIFDDKAIKENKGEGYKKIVYKLLPGANKMLPKVFFSAKSIKFYNPSEDILRIRNHSTHTKNGSPQKGYEKFEFNIEDCRKFIDFYKQSISKHPEWKDFGFRFSDTQRYNSIDEFYREVENQGYKLTFENISESYIDSVVNQGKLYLFQIYNKDFSAYSKGRPNLHTLYWKALFDERNLQDVVYKLNGEAELFYRKQSIPKKITHPAKEAIANKNKDNPKKESVFEYDLIKDKRFTEDKFFFHCPITINFKSSGANKFNDEINLLLKEKANDVHILSIDRGERHLAYYTLVDGKGNIIKQDTFNIIGNDRMKTNYHDKLAAIEKDRDSARKDWKKINNIKEMKEGYLSQVVHEIAKLVIEYNAIVVFQDLKVEKQVYQKLEKMLIEKLNYLVFKDNEFDKTGGVLRAYQLTAPFETFKKMGKQTGIIYYVPAGFTSKICPVTGFVNQLYPKYESVSKSQEFFSKFDKICYNLDKGYFEFSFDYKNFGDKAAKGKWTIASFGSRLINFRNDTREVYPTKELEKLLKDYSIEYGHGECIKAAICGESDKKFFAKLTSVLNTILQMANSKTDYLISPVADVNGNFFDSRQAPKNMPQDADANGAYHIGLKGLMLLGRIKNNQEGKKLNLVIKNEEYFEFVQNRNN